Protein AF-0000000080573625 (afdb_homodimer)

Sequence (832 aa):
MNSSRGKLPLPIITIVICSFAFLALLYTDTSRSFFRLKSCPRRNAAKKSKDKTAEGNLKSFEMDDRFEFDPEECTVNSGKWVYNKTFKPLYTDRSCPYLDRQVSCVKNGRQDSDYRRWEWQPDDCTLPRFNPELALKKLQGKRLLFVGDSLQRGQWQSFVCLVEWIIPEDKKSMKRGRSHSVFRAKEYDATIEFHWAPFLIESNTDLKIIGDPKKRIMKVDSIENHAKHWKGVDFIVFNTYVWWMSGLRLKTLWGSFANGEEGYEELDTPIAYKIGLKTWANWVDSNINPNKTRVFFTTMSPTHTRSEDWNNTKGIKCFNETKPVMKKRHWGSGSDKRIMSVVASIVGKMKVPVTVLNITQLSEYRIDAHTSVYTETGGKVLTDEEKADPLHHADCIHWCLPGVPDTWNQIFLAYLMNSSRGKLPLPIITIVICSFAFLALLYTDTSRSFFRLKSCPRRNAAKKSKDKTAEGNLKSFEMDDRFEFDPEECTVNSGKWVYNKTFKPLYTDRSCPYLDRQVSCVKNGRQDSDYRRWEWQPDDCTLPRFNPELALKKLQGKRLLFVGDSLQRGQWQSFVCLVEWIIPEDKKSMKRGRSHSVFRAKEYDATIEFHWAPFLIESNTDLKIIGDPKKRIMKVDSIENHAKHWKGVDFIVFNTYVWWMSGLRLKTLWGSFANGEEGYEELDTPIAYKIGLKTWANWVDSNINPNKTRVFFTTMSPTHTRSEDWNNTKGIKCFNETKPVMKKRHWGSGSDKRIMSVVASIVGKMKVPVTVLNITQLSEYRIDAHTSVYTETGGKVLTDEEKADPLHHADCIHWCLPGVPDTWNQIFLAYL

Organism: Ricinus communis (NCBI:txid3988)

Secondary structure (DSSP, 8-state):
-----------------------------------------------------------------PEEP-TTT--TTSEEEEE-TT---S--TTT-TT--GGG-TTTTT----GGGSEEEEESSEEPPPP-HHHHHHHTTT-EEEEEESHHHHHHHHHHHHHHHTTS-GGGEEEE--SSEEEEEEGGGTEEEEEEE-TTSSEETTSSS--S-GGG-EEETT--HHHHTTTTT-SEEEE---GGGGG-SEEEEE-S--TTGGGG-EEEEHHHHHHHHHHHHHHHHHHH--TTT-EEEEE-PPPP---GGGGT-TT--TTTT--S---STT---TTS-HHHHHHHHHHHHT-SS-EEEE--HHHHHT-GGGEEETSSEETTEEPPHHHHT-HHHH-EEEEE-SSSHHHHHHHHHHHH-/-----------------------------------------------------------------PEEP-TTT--TTSEEEEE-TT---S--TTT-TT--GGG-TTTTT----GGGSEEEEESSEEPPPP-HHHHHHHTTT-EEEEEESHHHHHHHHHHHHHHHTTS-GGGEEEE--SSEEEEEEGGGTEEEEEEE-TTSSEETTSSS--S-GGG-EEETT--HHHHTTTTT-SEEEE---GGGGG-SEEEEE-S--TTGGGG-EEEEHHHHHHHHHHHHHHHHHHH--TTT-EEEEE-PPPP---GGGGT-TT--TTTT--S---STT---TTS-HHHHHHHHHHHHT-SS-EEEE--HHHHHT-TTSEEETSSEETTEEPPHHHHT-HHHH-EEEEE-SSSHHHHHHHHHHHH-

Foldseek 3Di:
DDDDDPDDDDDDDDDPDDDDDDPPDDDDDDDDDPVPPVPDPPPPPPPPPPPVDDPPPPPPPVPPQAAADDLVPFDLQFWFKDFAPPDDALDALVRQPQDDQFQRQVVLPDDDDRQLRIDTDHPHHGQDADDLVLVLQVQQLFEEEEEAAVQSVVLLSQNCRNHVVVADPVQWDWDDDQAKIWIARRVRRGIRMYGYDHLLFDKPCRRPHDPQQQPIEGAQQGRCVRCVVVPPGAEYEYEYDPSLVNDQWHWYHYDDDPVPSVPTDIDGSLVSSLSNVLSVLVCCLVHPDLVRHAAEYEYDQFFQQQVVQLPPNVDGGLPPPAFFRRDGPRDGPRHDVSNVVSCCVNQVPHPRHYHYLYLHRVNNRSSNFASFQSGDDPSHRDDPVLSVVSNPRTGRRHGHPVHSSNVSVSSVSSND/DDDDDDDDDDDDDPDDPDDDPPDDPDDPDPDDDDPPPVPDPPPPPPPPPPPVDDPPPPPPPVPPQAAADDLVPFDLQFWFKDFAPPDDALDALVRQPQDDQFQRQVVLPDDDDRQLRIDTDHPHHGQDADDLVLVLQVQQLFEEEEEAAVQSVVLLSQNCRNHVVVADPVQWDWDDDQAKIWIARRVRRGIRMYGYDHLLFDKPCRRPHDPQQQPIEGAQQGRCVRCVVVPPGAEYEYEYDPSLVNDQWHWYHYDDDPVPSVPTDIDGSLVSSLSNVLSVLVCCLVHPDLVRHAAEYEYDQFFQQQPVQLPPNVDGGLPPPAFFRRDGPRDGPRHDVSNVVSCCVNQVPHPRHYHYLYLHRVNNRSSNFASFQSGDDPSHRDDPVLSVVSNPRTGRRHGHPVHSSNVSVSSVSSND

InterPro domains:
  IPR025846 Trichome birefringence-like, N-terminal domain [PF14416] (72-125)
  IPR026057 Trichome birefringence-like, C-terminal domain [PF13839] (127-414)
  IPR029962 Trichome birefringence-like family [PTHR32285] (28-413)

Radius of gyration: 37.41 Å; Cα contacts (8 Å, |Δi|>4): 1451; chains: 2; bounding box: 84×128×106 Å

Nearest PDB structures (foldseek):
  6cci-assembly1_A  TM=9.560E-01  e=4.921E-48  Arabidopsis thaliana
  5oee-assembly6_F  TM=4.530E-01  e=1.356E+00  Deep-sea thermophilic phage D6E
  7qpk-assembly1_A  TM=7.304E-01  e=7.907E+00  Nakaseomyces glabratus
  7sqc-assembly1_Z3  TM=2.386E-01  e=2.344E+00  Chlamydomonas reinhardtii
  7n6g-assembly1_6L  TM=2.211E-01  e=4.051E+00  Chlamydomonas reinhardtii

pLDDT: mean 85.21, std 26.35, range [16.73, 98.94]

Solvent-accessible surface area (backbone atoms only — not comparable to full-atom values): 48192 Å² total; per-residue (Å²): 135,79,89,83,80,81,74,80,86,80,85,89,84,78,89,79,83,83,87,94,88,74,81,82,71,70,96,70,92,69,92,84,74,74,82,68,68,82,68,72,76,77,69,76,74,68,74,73,72,72,77,75,69,82,81,65,86,66,75,72,70,75,68,76,81,44,40,75,67,34,78,90,72,44,52,72,62,44,62,46,77,44,82,35,90,82,54,69,68,90,51,40,55,79,74,36,86,75,64,56,64,50,27,19,18,59,79,54,64,46,78,83,63,64,56,53,20,59,41,80,41,31,70,55,21,44,75,64,76,75,46,45,66,58,52,50,59,73,31,47,70,30,36,38,36,32,34,7,38,70,67,41,46,46,37,42,40,38,51,48,42,58,38,48,82,82,47,57,75,92,40,45,52,76,47,84,47,95,48,47,28,42,34,36,39,56,90,41,53,21,37,50,27,40,35,66,30,41,65,55,32,42,41,77,37,71,86,59,74,61,86,54,58,88,75,43,38,36,26,39,58,41,38,60,88,55,48,70,74,61,65,94,40,36,32,38,38,35,35,64,46,73,75,63,68,70,42,72,54,39,40,31,33,67,68,91,50,79,52,55,81,76,54,44,47,75,34,48,29,61,58,48,48,42,49,21,52,45,44,52,48,37,46,45,52,45,70,57,52,68,92,63,27,48,41,33,38,41,50,52,73,39,36,39,68,53,22,57,60,76,72,34,76,85,50,51,32,32,51,92,39,69,55,56,57,78,62,79,87,55,79,45,86,43,51,58,64,68,50,53,50,42,50,51,56,53,62,72,68,47,80,50,72,65,50,71,44,58,44,31,51,72,48,50,26,40,46,25,34,38,20,20,56,15,25,45,59,96,85,36,67,58,49,74,70,48,47,73,38,42,86,82,51,41,36,32,65,50,52,19,42,66,33,68,45,47,54,52,46,24,53,48,59,70,66,102,142,85,92,81,87,84,76,83,84,81,90,80,93,78,83,90,90,80,86,78,91,76,70,92,70,73,78,81,82,73,89,70,93,66,85,73,66,80,69,71,75,78,71,76,75,69,78,71,70,72,78,77,70,83,84,64,86,68,77,73,70,74,70,77,81,44,41,75,67,37,80,89,72,44,52,72,62,45,62,46,77,43,82,35,89,82,54,71,68,90,50,42,55,79,74,35,87,76,64,56,64,50,28,19,18,59,78,54,63,46,79,80,62,63,57,54,21,59,42,79,42,30,71,56,22,45,74,65,76,76,49,44,67,59,51,47,60,73,31,47,70,30,35,36,36,31,34,7,39,72,66,42,48,46,34,42,40,38,50,50,42,57,38,48,82,82,48,57,76,91,41,45,52,76,48,83,48,96,46,48,29,43,33,36,39,54,88,41,52,21,36,51,27,39,36,66,29,42,68,55,32,40,44,76,38,71,87,57,74,60,87,54,60,88,75,44,39,37,28,38,57,40,38,61,89,55,50,68,75,61,64,93,40,35,33,39,39,36,37,65,46,72,75,62,68,70,43,72,53,38,40,32,31,67,68,91,52,78,51,55,82,74,54,46,46,76,35,48,29,62,58,49,50,44,50,22,51,45,43,52,50,37,47,46,53,45,71,54,51,68,93,62,29,47,41,33,38,41,48,54,74,38,36,37,68,54,22,57,61,78,74,34,76,84,49,51,32,31,52,91,38,69,56,57,57,77,62,79,88,55,77,44,87,44,51,58,64,67,51,52,49,42,50,52,56,51,62,70,67,47,80,49,73,64,49,71,44,58,45,32,51,72,50,49,27,41,48,25,35,37,20,20,55,16,25,45,59,96,87,35,68,57,49,75,70,47,46,74,38,42,85,84,51,40,36,33,65,49,50,19,42,66,31,67,46,48,54,52,46,25,53,50,56,69,66,102

Structure (mmCIF, N/CA/C/O backbone):
data_AF-0000000080573625-model_v1
#
loop_
_entity.id
_entity.type
_entity.pdbx_description
1 polymer 'Uncharacterized protein'
#
loop_
_atom_site.group_PDB
_atom_site.id
_atom_site.type_symbol
_atom_site.label_atom_id
_atom_site.label_alt_id
_atom_site.label_comp_id
_atom_site.label_asym_id
_atom_site.label_entity_id
_atom_site.label_seq_id
_atom_site.pdbx_PDB_ins_code
_atom_site.Cartn_x
_atom_site.Cartn_y
_atom_site.Cartn_z
_atom_site.occupancy
_atom_site.B_iso_or_equiv
_atom_site.auth_seq_id
_atom_site.auth_comp_id
_atom_site.auth_asym_id
_atom_site.auth_atom_id
_atom_site.pdbx_PDB_model_num
ATOM 1 N N . MET A 1 1 ? 34.469 77 -1.622 1 19.66 1 MET A N 1
ATOM 2 C CA . MET A 1 1 ? 33.188 76.938 -2.295 1 19.66 1 MET A CA 1
ATOM 3 C C . MET A 1 1 ? 33.188 75.875 -3.418 1 19.66 1 MET A C 1
ATOM 5 O O . MET A 1 1 ? 32.156 75.5 -3.898 1 19.66 1 MET A O 1
ATOM 9 N N . ASN A 1 2 ? 34.219 75.562 -4.164 1 17.03 2 ASN A N 1
ATOM 10 C CA . ASN A 1 2 ? 33.938 75.375 -5.586 1 17.03 2 ASN A CA 1
ATOM 11 C C . ASN A 1 2 ? 33.406 74 -5.895 1 17.03 2 ASN A C 1
ATOM 13 O O . ASN A 1 2 ? 32.375 73.812 -6.562 1 17.03 2 ASN A O 1
ATOM 17 N N . SER A 1 3 ? 34.219 72.812 -6.277 1 19.44 3 SER A N 1
ATOM 18 C CA . SER A 1 3 ? 34.094 72.25 -7.633 1 19.44 3 SER A CA 1
ATOM 19 C C . SER A 1 3 ? 32.938 71.25 -7.738 1 19.44 3 SER A C 1
ATOM 21 O O . SER A 1 3 ? 32.406 70.812 -6.723 1 19.44 3 SER A O 1
ATOM 23 N N . SER A 1 4 ? 33.219 70 -8.453 1 20.41 4 SER A N 1
ATOM 24 C CA . SER A 1 4 ? 32.719 69.438 -9.727 1 20.41 4 SER A CA 1
ATOM 25 C C . SER A 1 4 ? 31.578 68.438 -9.523 1 20.41 4 SER A C 1
ATOM 27 O O . SER A 1 4 ? 31.734 67.5 -8.766 1 20.41 4 SER A O 1
ATOM 29 N N . ARG A 1 5 ? 30.391 68.688 -9.969 1 22.94 5 ARG A N 1
ATOM 30 C CA . ARG A 1 5 ? 28.953 68.438 -9.898 1 22.94 5 ARG A CA 1
ATOM 31 C C . ARG A 1 5 ? 28.594 67.125 -10.57 1 22.94 5 ARG A C 1
ATOM 33 O O . ARG A 1 5 ? 28.641 67 -11.797 1 22.94 5 ARG A O 1
ATOM 40 N N . GLY A 1 6 ? 29.109 66.062 -9.969 1 22.03 6 GLY A N 1
ATOM 41 C CA . GLY A 1 6 ? 29.094 64.688 -10.508 1 22.03 6 GLY A CA 1
ATOM 42 C C . GLY A 1 6 ? 27.719 64.25 -10.961 1 22.03 6 GLY A C 1
ATOM 43 O O . GLY A 1 6 ? 26.844 64 -10.133 1 22.03 6 GLY A O 1
ATOM 44 N N . LYS A 1 7 ? 27.453 64.625 -12.078 1 20.56 7 LYS A N 1
ATOM 45 C CA . LYS A 1 7 ? 26.125 64.688 -12.672 1 20.56 7 LYS A CA 1
ATOM 46 C C . LYS A 1 7 ? 25.5 63.281 -12.711 1 20.56 7 LYS A C 1
ATOM 48 O O . LYS A 1 7 ? 26.219 62.281 -12.68 1 20.56 7 LYS A O 1
ATOM 53 N N . LEU A 1 8 ? 24.219 63.219 -13.062 1 20.58 8 LEU A N 1
ATOM 54 C CA . LEU A 1 8 ? 22.891 62.656 -12.828 1 20.58 8 LEU A CA 1
ATOM 55 C C . LEU A 1 8 ? 22.625 61.469 -13.773 1 20.58 8 LEU A C 1
ATOM 57 O O . LEU A 1 8 ? 21.734 60.656 -13.516 1 20.58 8 LEU A O 1
ATOM 61 N N . PRO A 1 9 ? 23.531 61.219 -14.938 1 19.8 9 PRO A N 1
ATOM 62 C CA . PRO A 1 9 ? 22.578 61.094 -16.047 1 19.8 9 PRO A CA 1
ATOM 63 C C . PRO A 1 9 ? 21.781 59.812 -16.016 1 19.8 9 PRO A C 1
ATOM 65 O O . PRO A 1 9 ? 22.203 58.812 -15.406 1 19.8 9 PRO A O 1
ATOM 68 N N . LEU A 1 10 ? 20.672 59.812 -16.75 1 19.69 10 LEU A N 1
ATOM 69 C CA . LEU A 1 10 ? 19.297 59.344 -16.875 1 19.69 10 LEU A CA 1
ATOM 70 C C . LEU A 1 10 ? 19.266 57.906 -17.406 1 19.69 10 LEU A C 1
ATOM 72 O O . LEU A 1 10 ? 18.578 57.031 -16.859 1 19.69 10 LEU A O 1
ATOM 76 N N . PRO A 1 11 ? 19.531 57.688 -18.797 1 18.3 11 PRO A N 1
ATOM 77 C CA . PRO A 1 11 ? 18.344 57.344 -19.578 1 18.3 11 PRO A CA 1
ATOM 78 C C . PRO A 1 11 ? 18.078 55.844 -19.609 1 18.3 11 PRO A C 1
ATOM 80 O O . PRO A 1 11 ? 16.969 55.406 -19.297 1 18.3 11 PRO A O 1
ATOM 83 N N . ILE A 1 12 ? 18.422 55.219 -20.812 1 19.48 12 ILE A N 1
ATOM 84 C CA . ILE A 1 12 ? 17.547 54.781 -21.891 1 19.48 12 ILE A CA 1
ATOM 85 C C . ILE A 1 12 ? 17.266 53.281 -21.766 1 19.48 12 ILE A C 1
ATOM 87 O O . ILE A 1 12 ? 18.016 52.562 -21.109 1 19.48 12 ILE A O 1
ATOM 91 N N . ILE A 1 13 ? 16.891 52.625 -22.859 1 19.86 13 ILE A N 1
ATOM 92 C CA . ILE A 1 13 ? 15.75 52.031 -23.547 1 19.86 13 ILE A CA 1
ATOM 93 C C . ILE A 1 13 ? 15.875 50.5 -23.5 1 19.86 13 ILE A C 1
ATOM 95 O O . ILE A 1 13 ? 14.953 49.812 -23.062 1 19.86 13 ILE A O 1
ATOM 99 N N . THR A 1 14 ? 16.172 49.875 -24.672 1 18.48 14 THR A N 1
ATOM 100 C CA . THR A 1 14 ? 15.32 49.125 -25.609 1 18.48 14 THR A CA 1
ATOM 101 C C . THR A 1 14 ? 15.531 47.625 -25.453 1 18.48 14 THR A C 1
ATOM 103 O O . THR A 1 14 ? 14.562 46.875 -25.359 1 18.48 14 THR A O 1
ATOM 106 N N . ILE A 1 15 ? 16.578 46.969 -26.094 1 18.5 15 ILE A N 1
ATOM 107 C CA . ILE A 1 15 ? 16.328 46.062 -27.203 1 18.5 15 ILE A CA 1
ATOM 108 C C . ILE A 1 15 ? 16.234 44.625 -26.688 1 18.5 15 ILE A C 1
ATOM 110 O O . ILE A 1 15 ? 17.188 44.125 -26.094 1 18.5 15 ILE A O 1
ATOM 114 N N . VAL A 1 16 ? 15.047 43.969 -26.578 1 20.58 16 VAL A N 1
ATOM 115 C CA . VAL A 1 16 ? 14.406 42.719 -26.141 1 20.58 16 VAL A CA 1
ATOM 116 C C . VAL A 1 16 ? 14.961 41.562 -26.953 1 20.58 16 VAL A C 1
ATOM 118 O O . VAL A 1 16 ? 14.539 40.406 -26.766 1 20.58 16 VAL A O 1
ATOM 121 N N . ILE A 1 17 ? 15.805 41.625 -28.031 1 18.84 17 ILE A N 1
ATOM 122 C CA . ILE A 1 17 ? 15.508 40.75 -29.156 1 18.84 17 ILE A CA 1
ATOM 123 C C . ILE A 1 17 ? 15.633 39.312 -28.734 1 18.84 17 ILE A C 1
ATOM 125 O O . ILE A 1 17 ? 16.344 39 -27.766 1 18.84 17 ILE A O 1
ATOM 129 N N . CYS A 1 18 ? 15.945 38.312 -29.781 1 17.69 18 CYS A N 1
ATOM 130 C CA . CYS A 1 18 ? 15.484 37.219 -30.641 1 17.69 18 CYS A CA 1
ATOM 131 C C . CYS A 1 18 ? 16.094 35.906 -30.219 1 17.69 18 CYS A C 1
ATOM 133 O O . CYS A 1 18 ? 15.453 34.844 -30.328 1 17.69 18 CYS A O 1
ATOM 135 N N . SER A 1 19 ? 17.453 35.656 -30.25 1 17.38 19 SER A N 1
ATOM 136 C CA . SER A 1 19 ? 18 34.656 -31.141 1 17.38 19 SER A CA 1
ATOM 137 C C . SER A 1 19 ? 17.797 33.25 -30.594 1 17.38 19 SER A C 1
ATOM 139 O O . SER A 1 19 ? 17.625 33.062 -29.391 1 17.38 19 SER A O 1
ATOM 141 N N . PHE A 1 20 ? 18.094 32.062 -31.5 1 19.52 20 PHE A N 1
ATOM 142 C CA . PHE A 1 20 ? 17.844 30.781 -32.125 1 19.52 20 PHE A CA 1
ATOM 143 C C . PHE A 1 20 ? 18.344 29.641 -31.266 1 19.52 20 PHE A C 1
ATOM 145 O O . PHE A 1 20 ? 19.172 29.844 -30.391 1 19.52 20 PHE A O 1
ATOM 152 N N . ALA A 1 21 ? 18.281 28.266 -31.797 1 19.38 21 ALA A N 1
ATOM 153 C CA . ALA A 1 21 ? 17.875 26.859 -31.766 1 19.38 21 ALA A CA 1
ATOM 154 C C . ALA A 1 21 ? 18.953 26 -31.125 1 19.38 21 ALA A C 1
ATOM 156 O O . ALA A 1 21 ? 18.672 25.219 -30.219 1 19.38 21 ALA A O 1
ATOM 157 N N . PHE A 1 22 ? 19.953 25.422 -31.922 1 18.86 22 PHE A N 1
ATOM 158 C CA . PHE A 1 22 ? 20.219 24.047 -32.375 1 18.86 22 PHE A CA 1
ATOM 159 C C . PHE A 1 22 ? 21.234 23.375 -31.469 1 18.86 22 PHE A C 1
ATOM 161 O O . PHE A 1 22 ? 21.312 22.141 -31.438 1 18.86 22 PHE A O 1
ATOM 168 N N . LEU A 1 23 ? 22.172 24.016 -30.812 1 16.83 23 LEU A N 1
ATOM 169 C CA . LEU A 1 23 ? 23.469 23.359 -30.828 1 16.83 23 LEU A CA 1
ATOM 170 C C . LEU A 1 23 ? 23.531 22.25 -29.781 1 16.83 23 LEU A C 1
ATOM 172 O O . LEU A 1 23 ? 24.062 22.453 -28.672 1 16.83 23 LEU A O 1
ATOM 176 N N . ALA A 1 24 ? 22.391 21.531 -29.641 1 18.81 24 ALA A N 1
ATOM 177 C CA . ALA A 1 24 ? 22.609 20.531 -28.609 1 18.81 24 ALA A CA 1
ATOM 178 C C . ALA A 1 24 ? 23.797 19.625 -28.984 1 18.81 24 ALA A C 1
ATOM 180 O O . ALA A 1 24 ? 23.641 18.688 -29.781 1 18.81 24 AL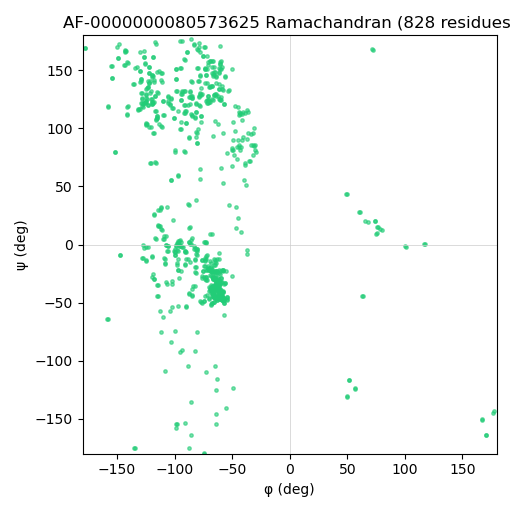A A O 1
ATOM 181 N N . LEU A 1 25 ? 24.906 20.078 -29.281 1 17.38 25 LEU A N 1
ATOM 182 C CA . LEU A 1 25 ? 26.094 19.391 -29.75 1 17.38 25 LEU A CA 1
ATOM 183 C C . LEU A 1 25 ? 26.422 18.188 -28.875 1 17.38 25 LEU A C 1
ATOM 185 O O . LEU A 1 25 ? 26.609 17.078 -29.359 1 17.38 25 LEU A O 1
ATOM 189 N N . LEU A 1 26 ? 27.625 18.109 -28.297 1 16.73 26 LEU A N 1
ATOM 190 C CA . LEU A 1 26 ? 28.828 17.297 -28.5 1 16.73 26 LEU A CA 1
ATOM 191 C C . LEU A 1 26 ? 28.922 16.203 -27.453 1 16.73 26 LEU A C 1
ATOM 193 O O . LEU A 1 26 ? 29.328 15.07 -27.766 1 16.73 26 LEU A O 1
ATOM 197 N N . TYR A 1 27 ? 28.875 16.406 -26.188 1 18.89 27 TYR A N 1
ATOM 198 C CA . TYR A 1 27 ? 30.031 15.82 -25.531 1 18.89 27 TYR A CA 1
ATOM 199 C C . TYR A 1 27 ? 29.875 14.305 -25.406 1 18.89 27 TYR A C 1
ATOM 201 O O . TYR A 1 27 ? 28.797 13.82 -25.047 1 18.89 27 TYR A O 1
ATOM 209 N N . THR A 1 28 ? 30.938 13.32 -25.719 1 19.33 28 THR A N 1
ATOM 210 C CA . THR A 1 28 ? 31.609 12.125 -26.219 1 19.33 28 THR A CA 1
ATOM 211 C C . THR A 1 28 ? 31.719 11.062 -25.141 1 19.33 28 THR A C 1
ATOM 213 O O . THR A 1 28 ? 32.094 9.914 -25.406 1 19.33 28 THR A O 1
ATOM 216 N N . ASP A 1 29 ? 31.688 11.188 -23.828 1 19.58 29 ASP A N 1
ATOM 217 C CA . ASP A 1 29 ? 32.688 10.32 -23.219 1 19.58 29 ASP A CA 1
ATOM 218 C C . ASP A 1 29 ? 32.312 8.852 -23.344 1 19.58 29 ASP A C 1
ATOM 220 O O . ASP A 1 29 ? 31.141 8.492 -23.156 1 19.58 29 ASP A O 1
ATOM 224 N N . THR A 1 30 ? 33.188 7.762 -23.719 1 20.67 30 THR A N 1
ATOM 225 C CA . THR A 1 30 ? 33.5 6.434 -24.219 1 20.67 30 THR A CA 1
ATOM 226 C C . THR A 1 30 ? 33.312 5.371 -23.141 1 20.67 30 THR A C 1
ATOM 228 O O . THR A 1 30 ? 33.531 4.188 -23.375 1 20.67 30 THR A O 1
ATOM 231 N N . SER A 1 31 ? 33.031 5.477 -21.938 1 19.81 31 SER A N 1
ATOM 232 C CA . SER A 1 31 ? 33.594 4.371 -21.188 1 19.81 31 SER A CA 1
ATOM 233 C C . SER A 1 31 ? 33.062 3.027 -21.672 1 19.81 31 SER A C 1
ATOM 235 O O . SER A 1 31 ? 31.859 2.861 -21.828 1 19.81 31 SER A O 1
ATOM 237 N N . ARG A 1 32 ? 33.875 1.921 -22.062 1 19.77 32 ARG A N 1
ATOM 238 C CA . ARG A 1 32 ? 34.188 0.689 -22.781 1 19.77 32 ARG A CA 1
ATOM 239 C C . ARG A 1 32 ? 33.438 -0.496 -22.203 1 19.77 32 ARG A C 1
ATOM 241 O O . ARG A 1 32 ? 32.562 -1.087 -22.859 1 19.77 32 ARG A O 1
ATOM 248 N N . SER A 1 33 ? 34.156 -1.546 -21.453 1 20.23 33 SER A N 1
ATOM 249 C CA . SER A 1 33 ? 34.5 -2.887 -21.922 1 20.23 33 SER A CA 1
ATOM 250 C C . SER A 1 33 ? 33.469 -3.91 -21.438 1 20.23 33 SER A C 1
ATOM 252 O O . SER A 1 33 ? 33.156 -4.871 -22.141 1 20.23 33 SER A O 1
ATOM 254 N N . PHE A 1 34 ? 33.031 -4.141 -20.172 1 21.36 34 PHE A N 1
ATOM 255 C CA . PHE A 1 34 ? 33.375 -5.441 -19.609 1 21.36 34 PHE A CA 1
ATOM 256 C C . PHE A 1 34 ? 32.344 -6.484 -19.984 1 21.36 34 PHE A C 1
ATOM 258 O O . PHE A 1 34 ? 32.406 -7.629 -19.531 1 21.36 34 PHE A O 1
ATOM 265 N N . PHE A 1 35 ? 31.141 -6.207 -20.469 1 19.72 35 PHE A N 1
ATOM 266 C CA . PHE A 1 35 ? 30.438 -7.488 -20.531 1 19.72 35 PHE A CA 1
ATOM 267 C C . PHE A 1 35 ? 31.188 -8.461 -21.438 1 19.72 35 PHE A C 1
ATOM 269 O O . PHE A 1 35 ? 31.125 -8.352 -22.672 1 19.72 35 PHE A O 1
ATOM 276 N N . ARG A 1 36 ? 32.312 -8.859 -21.109 1 23.41 36 ARG A N 1
ATOM 277 C CA . ARG A 1 36 ? 33.062 -9.75 -21.969 1 23.41 36 ARG A CA 1
ATOM 278 C C . ARG A 1 36 ? 32.25 -10.992 -22.312 1 23.41 36 ARG A C 1
ATOM 280 O O . ARG A 1 36 ? 31.922 -11.781 -21.438 1 23.41 36 ARG A O 1
ATOM 287 N N . LEU A 1 37 ? 31.328 -10.883 -23.25 1 22.08 37 LEU A N 1
ATOM 288 C CA . LEU A 1 37 ? 30.844 -12.102 -23.891 1 22.08 37 LEU A CA 1
ATOM 289 C C . LEU A 1 37 ? 32 -13.031 -24.25 1 22.08 37 LEU A C 1
ATOM 291 O O . LEU A 1 37 ? 32.938 -12.625 -24.953 1 22.08 37 LEU A O 1
ATOM 295 N N . LYS A 1 38 ? 32.375 -13.953 -23.281 1 26.81 38 LYS A N 1
ATOM 296 C CA . LYS A 1 38 ? 33.344 -14.961 -23.703 1 26.81 38 LYS A CA 1
ATOM 297 C C . LYS A 1 38 ? 33.031 -15.469 -25.109 1 26.81 38 LYS A C 1
ATOM 299 O O . LYS A 1 38 ? 31.938 -15.938 -25.375 1 26.81 38 LYS A O 1
ATOM 304 N N . SER A 1 39 ? 33.625 -14.773 -26.156 1 27.5 39 SER A N 1
ATOM 305 C CA . SER A 1 39 ? 33.562 -15.125 -27.562 1 27.5 39 SER A CA 1
ATOM 306 C C . SER A 1 39 ? 33.906 -16.594 -27.781 1 27.5 39 SER A C 1
ATOM 308 O O . SER A 1 39 ? 34.844 -17.109 -27.203 1 27.5 39 SER A O 1
ATOM 310 N N . CYS A 1 40 ? 32.969 -17.422 -28.047 1 27.12 40 CYS A N 1
ATOM 311 C CA . CYS A 1 40 ? 33.281 -18.781 -28.453 1 27.12 40 CYS A CA 1
ATOM 312 C C . CYS A 1 40 ? 34.406 -18.828 -29.469 1 27.12 40 CYS A C 1
ATOM 314 O O . CYS A 1 40 ? 34.5 -17.969 -30.359 1 27.12 40 CYS A O 1
ATOM 316 N N . PRO A 1 41 ? 35.625 -19.375 -29.047 1 28.05 41 PRO A N 1
ATOM 317 C CA . PRO A 1 41 ? 36.719 -19.406 -30.016 1 28.05 41 PRO A CA 1
ATOM 318 C C . PRO A 1 41 ? 36.25 -19.75 -31.438 1 28.05 41 PRO A C 1
ATOM 320 O O . PRO A 1 41 ? 35.344 -20.531 -31.594 1 28.05 41 PRO A O 1
ATOM 323 N N . ARG A 1 42 ? 36.406 -18.719 -32.281 1 26.98 42 ARG A N 1
ATOM 324 C CA . ARG A 1 42 ? 36.156 -18.922 -33.719 1 26.98 42 ARG A CA 1
ATOM 325 C C . ARG A 1 42 ? 36.781 -20.219 -34.188 1 26.98 42 ARG A C 1
ATOM 327 O O . ARG A 1 42 ? 38.031 -20.391 -34.125 1 26.98 42 ARG A O 1
ATOM 334 N N . ARG A 1 43 ? 36.125 -21.328 -34.031 1 27.95 43 ARG A N 1
ATOM 335 C CA . ARG A 1 43 ? 36.656 -22.5 -34.719 1 27.95 43 ARG A CA 1
ATOM 336 C C . ARG A 1 43 ? 37.125 -22.141 -36.125 1 27.95 43 ARG A C 1
ATOM 338 O O . ARG A 1 43 ? 36.531 -21.281 -36.781 1 27.95 43 ARG A O 1
ATOM 345 N N . ASN A 1 44 ? 38.469 -22.219 -36.344 1 24.59 44 ASN A N 1
ATOM 346 C CA . ASN A 1 44 ? 39.094 -22.062 -37.656 1 24.59 44 ASN A CA 1
ATOM 347 C C . ASN A 1 44 ? 38.188 -22.578 -38.781 1 24.59 44 ASN A C 1
ATOM 349 O O . ASN A 1 44 ? 37.75 -23.719 -38.75 1 24.59 44 ASN A O 1
ATOM 353 N N . ALA A 1 45 ? 37.469 -21.594 -39.344 1 24.94 45 ALA A N 1
ATOM 354 C CA . ALA A 1 45 ? 36.781 -21.938 -40.594 1 24.94 45 ALA A CA 1
ATOM 355 C C . ALA A 1 45 ? 37.719 -22.688 -41.531 1 24.94 45 ALA A C 1
ATOM 357 O O . ALA A 1 45 ? 38.719 -22.141 -42 1 24.94 45 ALA A O 1
ATOM 358 N N . ALA A 1 46 ? 38.031 -23.969 -41.25 1 25.16 46 ALA A N 1
ATOM 359 C CA . ALA A 1 46 ? 38.688 -24.609 -42.406 1 25.16 46 ALA A CA 1
ATOM 360 C C . ALA A 1 46 ? 38.094 -24.109 -43.719 1 25.16 46 ALA A C 1
ATOM 362 O O . ALA A 1 46 ? 36.875 -23.922 -43.812 1 25.16 46 ALA A O 1
ATOM 363 N N . LYS A 1 47 ? 38.906 -23.422 -44.438 1 25.36 47 LYS A N 1
ATOM 364 C CA . LYS A 1 47 ? 38.688 -23.031 -45.812 1 25.36 47 LYS A CA 1
ATOM 365 C C . LYS A 1 47 ? 37.844 -24.062 -46.562 1 25.36 47 LYS A C 1
ATOM 367 O O . LYS A 1 47 ? 38.219 -25.234 -46.656 1 25.36 47 LYS A O 1
ATOM 372 N N . LYS A 1 48 ? 36.531 -23.891 -46.406 1 25.84 48 LYS A N 1
ATOM 373 C CA . LYS A 1 48 ? 35.719 -24.641 -47.344 1 25.84 48 LYS A CA 1
ATOM 374 C C . LYS A 1 48 ? 36.312 -24.547 -48.75 1 25.84 48 LYS A C 1
ATOM 376 O O . LYS A 1 48 ? 36.5 -23.438 -49.281 1 25.84 48 LYS A O 1
ATOM 381 N N . SER A 1 49 ? 37.312 -25.391 -48.969 1 24.27 49 SER A N 1
ATOM 382 C CA . SER A 1 49 ? 37.594 -25.5 -50.406 1 24.27 49 SER A CA 1
ATOM 383 C C . SER A 1 49 ? 36.281 -25.609 -51.219 1 24.27 49 SER A C 1
ATOM 385 O O . SER A 1 49 ? 35.344 -26.281 -50.781 1 24.27 49 SER A O 1
ATOM 387 N N . LYS A 1 50 ? 36.031 -24.531 -52.031 1 26.39 50 LYS A N 1
ATOM 388 C CA . LYS A 1 50 ? 35 -24.281 -53.062 1 26.39 50 LYS A CA 1
ATOM 389 C C . LYS A 1 50 ? 34.781 -25.516 -53.938 1 26.39 50 LYS A C 1
ATOM 391 O O . LYS A 1 50 ? 34.219 -25.422 -55.031 1 26.39 50 LYS A O 1
ATOM 396 N N . ASP A 1 51 ? 35.344 -26.672 -53.531 1 24.67 51 ASP A N 1
ATOM 397 C CA . ASP A 1 51 ? 35.062 -27.469 -54.719 1 24.67 51 ASP A CA 1
ATOM 398 C C . ASP A 1 51 ? 33.562 -27.609 -54.938 1 24.67 51 ASP A C 1
ATOM 400 O O . ASP A 1 51 ? 32.812 -27.938 -54 1 24.67 51 ASP A O 1
ATOM 404 N N . LYS A 1 52 ? 32.969 -26.828 -55.938 1 28.17 52 LYS A N 1
ATOM 405 C CA . LYS A 1 52 ? 31.688 -26.672 -56.594 1 28.17 52 LYS A CA 1
ATOM 406 C C . LYS A 1 52 ? 31 -28.016 -56.781 1 28.17 52 LYS A C 1
ATOM 408 O O . LYS A 1 52 ? 29.984 -28.109 -57.469 1 28.17 52 LYS A O 1
ATOM 413 N N . THR A 1 53 ? 31.672 -29.172 -56.5 1 23.34 53 THR A N 1
ATOM 414 C CA . THR A 1 53 ? 31 -30.125 -57.375 1 23.34 53 THR A CA 1
ATOM 415 C C . THR A 1 53 ? 29.531 -30.266 -56.969 1 23.34 53 THR A C 1
ATOM 417 O O . THR A 1 53 ? 28.641 -30.156 -57.812 1 23.34 53 THR A O 1
ATOM 420 N N . ALA A 1 54 ? 29.062 -31.453 -56.5 1 30.53 54 ALA A N 1
ATOM 421 C CA . ALA A 1 54 ? 27.797 -32.156 -56.719 1 30.53 54 ALA A CA 1
ATOM 422 C C . ALA A 1 54 ? 26.703 -31.578 -55.844 1 30.53 54 ALA A C 1
ATOM 424 O O . ALA A 1 54 ? 26.859 -31.516 -54.625 1 30.53 54 ALA A O 1
ATOM 425 N N . GLU A 1 55 ? 25.828 -30.703 -56.375 1 33.09 55 GLU A N 1
ATOM 426 C CA . GLU A 1 55 ? 24.578 -30.094 -55.938 1 33.09 55 GLU A CA 1
ATOM 427 C C . GLU A 1 55 ? 23.625 -31.125 -55.312 1 33.09 55 GLU A C 1
ATOM 429 O O . GLU A 1 55 ? 22.781 -31.672 -56.031 1 33.09 55 GLU A O 1
ATOM 434 N N . GLY A 1 56 ? 24.094 -32.312 -54.781 1 26.39 56 GLY A N 1
ATOM 435 C CA . GLY A 1 56 ? 23 -33.156 -54.312 1 26.39 56 GLY A CA 1
ATOM 436 C C . GLY A 1 56 ? 22.078 -32.438 -53.344 1 26.39 56 GLY A C 1
ATOM 437 O O . GLY A 1 56 ? 22.438 -31.406 -52.781 1 26.39 56 GLY A O 1
ATOM 438 N N . ASN A 1 57 ? 20.734 -32.531 -53.562 1 30.97 57 ASN A N 1
ATOM 439 C CA . ASN A 1 57 ? 19.594 -32.094 -52.781 1 30.97 57 ASN A CA 1
ATOM 440 C C . ASN A 1 57 ? 19.828 -32.281 -51.281 1 30.97 57 ASN A C 1
ATOM 442 O O . ASN A 1 57 ? 19.641 -33.406 -50.781 1 30.97 57 ASN A O 1
ATOM 446 N N . LEU A 1 58 ? 20.906 -31.812 -50.719 1 32.78 58 LEU A N 1
ATOM 447 C CA . LEU A 1 58 ? 21.062 -31.859 -49.25 1 32.78 58 LEU A CA 1
ATOM 448 C C . LEU A 1 58 ? 19.828 -31.312 -48.562 1 32.78 58 LEU A C 1
ATOM 450 O O . LEU A 1 58 ? 19.516 -30.125 -48.688 1 32.78 58 LEU A O 1
ATOM 454 N N . LYS A 1 59 ? 18.797 -32.156 -48.438 1 37.12 59 LYS A N 1
ATOM 455 C CA . LYS A 1 59 ? 17.828 -31.844 -47.406 1 37.12 59 LYS A CA 1
ATOM 456 C C . LYS A 1 59 ? 18.5 -31.156 -46.219 1 37.12 59 LYS A C 1
ATOM 458 O O . LYS A 1 59 ? 19.453 -31.703 -45.625 1 37.12 59 LYS A O 1
ATOM 463 N N . SER A 1 60 ? 18.656 -29.922 -46.25 1 35.56 60 SER A N 1
ATOM 464 C CA . SER A 1 60 ? 19.141 -29.078 -45.156 1 35.56 60 SER A CA 1
ATOM 465 C C . SER A 1 60 ? 18.578 -29.547 -43.812 1 35.56 60 SER A C 1
ATOM 467 O O . SER A 1 60 ? 17.375 -29.469 -43.562 1 35.56 60 SER A O 1
ATOM 469 N N . PHE A 1 61 ? 18.938 -30.703 -43.25 1 34.62 61 PHE A N 1
ATOM 470 C CA . PHE A 1 61 ? 18.781 -30.844 -41.812 1 34.62 61 PHE A CA 1
ATOM 471 C C . PHE A 1 61 ? 19.031 -29.531 -41.094 1 34.62 61 PHE A C 1
ATOM 473 O O . PHE A 1 61 ? 20.156 -29.031 -41.062 1 34.62 61 PHE A O 1
ATOM 480 N N . GLU A 1 62 ? 18.156 -28.547 -41.188 1 42.69 62 GLU A N 1
ATOM 481 C CA . GLU A 1 62 ? 18.281 -27.422 -40.281 1 42.69 62 GLU A CA 1
ATOM 482 C C . GLU A 1 62 ? 18.906 -27.844 -38.969 1 42.69 62 GLU A C 1
ATOM 484 O O . GLU A 1 62 ? 18.359 -28.703 -38.25 1 42.69 62 GLU A O 1
ATOM 489 N N . MET A 1 63 ? 20.094 -28.016 -38.781 1 44.06 63 MET A N 1
ATOM 490 C CA . MET A 1 63 ? 20.859 -28.266 -37.562 1 44.06 63 MET A CA 1
ATOM 491 C C . MET A 1 63 ? 20.25 -27.547 -36.375 1 44.06 63 MET A C 1
ATOM 493 O O . MET A 1 63 ? 20.031 -26.344 -36.438 1 44.06 63 MET A O 1
ATOM 497 N N . ASP A 1 64 ? 19.438 -28.266 -35.656 1 65.56 64 ASP A N 1
ATOM 498 C CA . ASP A 1 64 ? 19 -27.75 -34.375 1 65.56 64 ASP A CA 1
ATOM 499 C C . ASP A 1 64 ? 20.156 -27.141 -33.594 1 65.56 64 ASP A C 1
ATOM 501 O O . ASP A 1 64 ? 21.047 -27.859 -33.125 1 65.56 64 ASP A O 1
ATOM 505 N N . ASP A 1 65 ? 20.453 -25.891 -33.844 1 72.62 65 ASP A N 1
ATOM 506 C CA . ASP A 1 65 ? 21.547 -25.156 -33.188 1 72.62 65 ASP A CA 1
ATOM 507 C C . ASP A 1 65 ? 21.25 -24.906 -31.719 1 72.62 65 ASP A C 1
ATOM 509 O O . ASP A 1 65 ? 22 -24.203 -31.031 1 72.62 65 ASP A O 1
ATOM 513 N N . ARG A 1 66 ? 20.188 -25.531 -31.234 1 78.06 66 ARG A N 1
ATOM 514 C CA . ARG A 1 66 ? 19.906 -25.375 -29.812 1 78.06 66 ARG A CA 1
ATOM 515 C C . ARG A 1 66 ? 20.906 -26.141 -28.953 1 78.06 66 ARG A C 1
ATOM 517 O O . ARG A 1 66 ? 21.312 -27.25 -29.312 1 78.06 66 ARG A O 1
ATOM 524 N N . PHE A 1 67 ? 21.281 -25.531 -27.953 1 80.75 67 PHE A N 1
ATOM 525 C CA . PHE A 1 67 ? 22.219 -26.203 -27.047 1 80.75 67 PHE A CA 1
ATOM 526 C C . PHE A 1 67 ? 21.469 -27 -25.984 1 80.75 67 PHE A C 1
ATOM 528 O O . PHE A 1 67 ? 20.25 -26.875 -25.859 1 80.75 67 PHE A O 1
ATOM 535 N N . GLU A 1 68 ? 22.188 -27.875 -25.297 1 84.31 68 GLU A N 1
ATOM 536 C CA . GLU A 1 68 ? 21.609 -28.641 -24.203 1 84.31 68 GLU A CA 1
ATOM 537 C C . GLU A 1 68 ? 21.203 -27.719 -23.047 1 84.31 68 GLU A C 1
ATOM 539 O O . GLU A 1 68 ? 21.891 -26.734 -22.766 1 84.31 68 GLU A O 1
ATOM 544 N N . PHE A 1 69 ? 20.234 -28.078 -22.391 1 88.94 69 PHE A N 1
ATOM 545 C CA . PHE A 1 69 ? 19.656 -27.234 -21.359 1 88.94 69 PHE A CA 1
ATOM 546 C C . PHE A 1 69 ? 20.672 -26.906 -20.266 1 88.94 69 PHE A C 1
ATOM 548 O O . PHE A 1 69 ? 21.312 -27.812 -19.719 1 88.94 69 PHE A O 1
ATOM 555 N N . ASP A 1 70 ? 20.859 -25.656 -20.047 1 86.81 70 ASP A N 1
ATOM 556 C CA . ASP A 1 70 ? 21.609 -25.078 -18.938 1 86.81 70 ASP A CA 1
ATOM 557 C C . ASP A 1 70 ? 20.781 -24.031 -18.188 1 86.81 70 ASP A C 1
ATOM 559 O O . ASP A 1 70 ? 20.391 -23.016 -18.781 1 86.81 70 ASP A O 1
ATOM 563 N N . PRO A 1 71 ? 20.562 -24.312 -16.953 1 84.56 71 PRO A N 1
ATOM 564 C CA . PRO A 1 71 ? 19.656 -23.422 -16.219 1 84.56 71 PRO A CA 1
ATOM 565 C C . PRO A 1 71 ? 20.125 -21.969 -16.219 1 84.56 71 PRO A C 1
ATOM 567 O O . PRO A 1 71 ? 19.328 -21.062 -16.016 1 84.56 71 PRO A O 1
ATOM 570 N N . GLU A 1 72 ? 21.344 -21.75 -16.422 1 85.19 72 GLU A N 1
ATOM 571 C CA . GLU A 1 72 ? 21.875 -20.391 -16.359 1 85.19 72 GLU A CA 1
ATOM 572 C C . GLU A 1 72 ? 21.828 -19.719 -17.734 1 85.19 72 GLU A C 1
ATOM 574 O O . GLU A 1 72 ? 21.812 -18.484 -17.828 1 85.19 72 GLU A O 1
ATOM 579 N N . GLU A 1 73 ? 21.672 -20.578 -18.719 1 84.88 73 GLU A N 1
ATOM 580 C CA . GLU A 1 73 ? 21.797 -20.016 -20.062 1 84.88 73 GLU A CA 1
ATOM 581 C C . GLU A 1 73 ? 20.5 -20.156 -20.844 1 84.88 73 GLU A C 1
ATOM 583 O O . GLU A 1 73 ? 20.203 -19.312 -21.703 1 84.88 73 GLU A O 1
ATOM 588 N N . CYS A 1 74 ? 19.797 -21.141 -20.531 1 86.5 74 CYS A N 1
ATOM 589 C CA . CYS A 1 74 ? 18.609 -21.453 -21.297 1 86.5 74 CYS A CA 1
ATOM 590 C C . CYS A 1 74 ? 17.453 -20.547 -20.906 1 86.5 74 CYS A C 1
ATOM 592 O O . CYS A 1 74 ? 17.125 -20.438 -19.719 1 86.5 74 CYS A O 1
ATOM 594 N N . THR A 1 75 ? 16.859 -19.922 -21.875 1 84.88 75 THR A N 1
ATOM 595 C CA . THR A 1 75 ? 15.625 -19.156 -21.656 1 84.88 75 THR A CA 1
ATOM 596 C C . THR A 1 75 ? 14.406 -19.953 -22.109 1 84.88 75 THR A C 1
ATOM 598 O O . THR A 1 75 ? 14.18 -20.125 -23.312 1 84.88 75 THR A O 1
ATOM 601 N N . VAL A 1 76 ? 13.68 -20.375 -21.203 1 87.62 76 VAL A N 1
ATOM 602 C CA . VAL A 1 76 ? 12.523 -21.203 -21.531 1 87.62 76 VAL A CA 1
ATOM 603 C C . VAL A 1 76 ? 11.32 -20.312 -21.812 1 87.62 76 VAL A C 1
ATOM 605 O O . VAL A 1 76 ? 10.242 -20.812 -22.141 1 87.62 76 VAL A O 1
ATOM 608 N N . ASN A 1 77 ? 11.492 -18.984 -21.766 1 85.56 77 ASN A N 1
ATOM 609 C CA . ASN A 1 77 ? 10.398 -18.016 -21.844 1 85.56 77 ASN A CA 1
ATOM 610 C C . ASN A 1 77 ? 9.992 -17.766 -23.297 1 85.56 77 ASN A C 1
ATOM 612 O O . ASN A 1 77 ? 8.906 -17.25 -23.562 1 85.56 77 ASN A O 1
ATOM 616 N N . SER A 1 78 ? 10.883 -18.109 -24.188 1 90.94 78 SER A N 1
ATOM 617 C CA . SER A 1 78 ? 10.594 -17.922 -25.609 1 90.94 78 SER A CA 1
ATOM 618 C C . SER A 1 78 ? 10.711 -19.25 -26.375 1 90.94 78 SER A C 1
ATOM 620 O O . SER A 1 78 ? 11.594 -20.047 -26.094 1 90.94 78 SER A O 1
ATOM 622 N N . GLY A 1 79 ? 9.758 -19.484 -27.219 1 94.81 79 GLY A N 1
ATOM 623 C CA . GLY A 1 79 ? 9.703 -20.719 -27.984 1 94.81 79 GLY A CA 1
ATOM 624 C C . GLY A 1 79 ? 8.398 -20.906 -28.734 1 94.81 79 GLY A C 1
ATOM 625 O O . GLY A 1 79 ? 7.703 -19.922 -29.031 1 94.81 79 GLY A O 1
ATOM 626 N N . LYS A 1 80 ? 8.25 -22.125 -29.125 1 95.56 80 LYS A N 1
ATOM 627 C CA . LYS A 1 80 ? 7.027 -22.469 -29.844 1 95.56 80 LYS A CA 1
ATOM 628 C C . LYS A 1 80 ? 6.555 -23.875 -29.484 1 95.56 80 LYS A C 1
ATOM 630 O O . LYS A 1 80 ? 7.34 -24.703 -29 1 95.56 80 LYS A O 1
ATOM 635 N N . TRP A 1 81 ? 5.293 -24.062 -29.641 1 97.12 81 TRP A N 1
ATOM 636 C CA . TRP A 1 81 ? 4.734 -25.406 -29.5 1 97.12 81 TRP A CA 1
ATOM 637 C C . TRP A 1 81 ? 4.809 -26.156 -30.828 1 97.12 81 TRP A C 1
ATOM 639 O O . TRP A 1 81 ? 4.438 -25.625 -31.875 1 97.12 81 TRP A O 1
ATOM 649 N N . VAL A 1 82 ? 5.309 -27.406 -30.766 1 96.62 82 VAL A N 1
ATOM 650 C CA . VAL A 1 82 ? 5.422 -28.266 -31.938 1 96.62 82 VAL A CA 1
ATOM 651 C C . VAL A 1 82 ? 4.551 -29.5 -31.766 1 96.62 82 VAL A C 1
ATOM 653 O O . VAL A 1 82 ? 4.629 -30.188 -30.734 1 96.62 82 VAL A O 1
ATOM 656 N N . TYR A 1 83 ? 3.729 -29.734 -32.75 1 97.06 83 TYR A N 1
ATOM 657 C CA . TYR A 1 83 ? 2.844 -30.891 -32.719 1 97.06 83 TYR A CA 1
ATOM 658 C C . TYR A 1 83 ? 3.627 -32.188 -32.906 1 97.06 83 TYR A C 1
ATOM 660 O O . TYR A 1 83 ? 4.449 -32.281 -33.812 1 97.06 83 TYR A O 1
ATOM 668 N N . ASN A 1 84 ? 3.492 -33.125 -32.094 1 96.06 84 ASN A N 1
ATOM 669 C CA . ASN A 1 84 ? 4.09 -34.469 -32.156 1 96.06 84 ASN A CA 1
ATOM 670 C C . ASN A 1 84 ? 3.029 -35.562 -32.094 1 96.06 84 ASN A C 1
ATOM 672 O O . ASN A 1 84 ? 2.617 -35.938 -31 1 96.06 84 ASN A O 1
ATOM 676 N N . LYS A 1 85 ? 2.756 -36.125 -33.125 1 92.81 85 LYS A N 1
ATOM 677 C CA . LYS A 1 85 ? 1.675 -37.094 -33.25 1 92.81 85 LYS A CA 1
ATOM 678 C C . LYS A 1 85 ? 1.961 -38.375 -32.438 1 92.81 85 LYS A C 1
ATOM 680 O O . LYS A 1 85 ? 1.037 -39 -31.922 1 92.81 85 LYS A O 1
ATOM 685 N N . THR A 1 86 ? 3.162 -38.688 -32.25 1 92.94 86 THR A N 1
ATOM 686 C CA . THR A 1 86 ? 3.521 -39.938 -31.609 1 92.94 86 THR A CA 1
ATOM 687 C C . THR A 1 86 ? 3.76 -39.719 -30.125 1 92.94 86 THR A C 1
ATOM 689 O O . THR A 1 86 ? 4.035 -40.656 -29.391 1 92.94 86 THR A O 1
ATOM 692 N N . PHE A 1 87 ? 3.621 -38.5 -29.75 1 92.62 87 PHE A N 1
ATOM 693 C CA . PHE A 1 87 ? 3.848 -38.219 -28.344 1 92.62 87 PHE A CA 1
ATOM 694 C C . PHE A 1 87 ? 2.811 -38.906 -27.469 1 92.62 87 PHE A C 1
ATOM 696 O O . PHE A 1 87 ? 1.609 -38.812 -27.734 1 92.62 87 PHE A O 1
ATOM 703 N N . LYS A 1 88 ? 3.309 -39.625 -26.453 1 91.25 88 LYS A N 1
ATOM 704 C CA . LYS A 1 88 ? 2.428 -40.281 -25.484 1 91.25 88 LYS A CA 1
ATOM 705 C C . LYS A 1 88 ? 2.684 -39.75 -24.078 1 91.25 88 LYS A C 1
ATOM 707 O O . LYS A 1 88 ? 3.793 -39.875 -23.547 1 91.25 88 LYS A O 1
ATOM 712 N N . PRO A 1 89 ? 1.604 -39.219 -23.469 1 95.56 89 PRO A N 1
ATOM 713 C CA . PRO A 1 89 ? 1.791 -38.812 -22.062 1 95.56 89 PRO A CA 1
ATOM 714 C C . PRO A 1 89 ? 2.176 -39.969 -21.156 1 95.56 89 PRO A C 1
ATOM 716 O O . PRO A 1 89 ? 1.867 -41.125 -21.453 1 95.56 89 PRO A O 1
ATOM 719 N N . LEU A 1 90 ? 2.814 -39.688 -20.078 1 97.06 90 LEU A N 1
ATOM 720 C CA . LEU A 1 90 ? 3.307 -40.688 -19.141 1 97.06 90 LEU A CA 1
ATOM 721 C C . LEU A 1 90 ? 2.162 -41.281 -18.328 1 97.06 90 LEU A C 1
ATOM 723 O O . LEU A 1 90 ? 2.314 -42.344 -17.703 1 97.06 90 LEU A O 1
ATOM 727 N N . TYR A 1 91 ? 1.054 -40.625 -18.281 1 97.88 91 TYR A N 1
ATOM 728 C CA . TYR A 1 91 ? -0.149 -41.062 -17.594 1 97.88 91 TYR A CA 1
ATOM 729 C C . TYR A 1 91 ? -1.403 -40.562 -18.297 1 97.88 91 TYR A C 1
ATOM 731 O O . TYR A 1 91 ? -1.315 -39.844 -19.281 1 97.88 91 TYR A O 1
ATOM 739 N N . THR A 1 92 ? -2.551 -41 -17.875 1 97.31 92 THR A N 1
ATOM 740 C CA . THR A 1 92 ? -3.852 -40.5 -18.297 1 97.31 92 THR A CA 1
ATOM 741 C C . THR A 1 92 ? -4.727 -40.188 -17.094 1 97.31 92 THR A C 1
ATOM 743 O O . THR A 1 92 ? -4.375 -40.531 -15.961 1 97.31 92 THR A O 1
ATOM 746 N N . ASP A 1 93 ? -5.84 -39.438 -17.375 1 96.56 93 ASP A N 1
ATOM 747 C CA . ASP A 1 93 ? -6.727 -39.125 -16.266 1 96.56 93 ASP A CA 1
ATOM 748 C C . ASP A 1 93 ? -7.512 -40.344 -15.812 1 96.56 93 ASP A C 1
ATOM 750 O O . ASP A 1 93 ? -8.25 -40.281 -14.828 1 96.56 93 ASP A O 1
ATOM 754 N N . ARG A 1 94 ? -7.273 -41.469 -16.422 1 95.44 94 ARG A N 1
ATOM 755 C CA . ARG A 1 94 ? -7.863 -42.75 -16.016 1 95.44 94 ARG A CA 1
ATOM 756 C C . ARG A 1 94 ? -6.848 -43.594 -15.25 1 95.44 94 ARG A C 1
ATOM 758 O O . ARG A 1 94 ? -7.211 -44.344 -14.344 1 95.44 94 ARG A O 1
ATOM 765 N N . SER A 1 95 ? -5.617 -43.469 -15.625 1 97 95 SER A N 1
ATOM 766 C CA . SER A 1 95 ? -4.582 -44.312 -15.031 1 97 95 SER A CA 1
ATOM 767 C C . SER A 1 95 ? -4.109 -43.75 -13.695 1 97 95 SER A C 1
ATOM 769 O O . SER A 1 95 ? -3.781 -44.5 -12.781 1 97 95 SER A O 1
ATOM 771 N N . CYS A 1 96 ? -4.027 -42.406 -13.531 1 97.81 96 CYS A N 1
ATOM 772 C CA . CYS A 1 96 ? -3.607 -41.781 -12.281 1 97.81 96 CYS A CA 1
ATOM 773 C C . CYS A 1 96 ? -4.797 -41.594 -11.352 1 97.81 96 CYS A C 1
ATOM 775 O O . CYS A 1 96 ? -5.723 -40.844 -11.68 1 97.81 96 CYS A O 1
ATOM 777 N N . PRO A 1 97 ? -4.801 -42.125 -10.203 1 96.44 97 PRO A N 1
ATOM 778 C CA . PRO A 1 97 ? -5.965 -42.031 -9.32 1 96.44 97 PRO A CA 1
ATOM 779 C C . PRO A 1 97 ? -5.973 -40.75 -8.477 1 96.44 97 PRO A C 1
ATOM 781 O O . PRO A 1 97 ? -6.859 -40.562 -7.641 1 96.44 97 PRO A O 1
ATOM 784 N N . TYR A 1 98 ? -5.074 -39.875 -8.641 1 97.5 98 TYR A N 1
ATOM 785 C CA . TYR A 1 98 ? -4.898 -38.75 -7.703 1 97.5 98 TYR A CA 1
ATOM 786 C C . TYR A 1 98 ? -5.355 -37.438 -8.32 1 97.5 98 TYR A C 1
ATOM 788 O O . TYR A 1 98 ? -5.152 -36.375 -7.738 1 97.5 98 TYR A O 1
ATOM 796 N N . LEU A 1 99 ? -5.961 -37.469 -9.484 1 97.69 99 LEU A N 1
ATOM 797 C CA . LEU A 1 99 ? -6.434 -36.25 -10.141 1 97.69 99 LEU A CA 1
ATOM 798 C C . LEU A 1 99 ? -7.824 -35.875 -9.641 1 97.69 99 LEU A C 1
ATOM 800 O O . LEU A 1 99 ? -8.672 -36.75 -9.43 1 97.69 99 LEU A O 1
ATOM 804 N N . ASP A 1 100 ? -8.016 -34.594 -9.469 1 96.25 100 ASP A N 1
ATOM 805 C CA . ASP A 1 100 ? -9.359 -34.094 -9.203 1 96.25 100 ASP A CA 1
ATOM 806 C C . ASP A 1 100 ? -10.242 -34.188 -10.445 1 96.25 100 ASP A C 1
ATOM 808 O O . ASP A 1 100 ? -9.742 -34.125 -11.57 1 96.25 100 ASP A O 1
ATOM 812 N N . ARG A 1 101 ? -11.516 -34.219 -10.242 1 96.12 101 ARG A N 1
ATOM 813 C CA . ARG A 1 101 ? -12.469 -34.281 -11.344 1 96.12 101 ARG A CA 1
ATOM 814 C C . ARG A 1 101 ? -12.383 -33 -12.203 1 96.12 101 ARG A C 1
ATOM 816 O O . ARG A 1 101 ? -12.602 -33.062 -13.414 1 96.12 101 ARG A O 1
ATOM 823 N N . GLN A 1 102 ? -12.039 -31.938 -11.617 1 97 102 GLN A N 1
ATOM 824 C CA . GLN A 1 102 ? -11.992 -30.625 -12.273 1 97 102 GLN A CA 1
ATOM 825 C C . GLN A 1 102 ? -11.023 -30.641 -13.461 1 97 102 GLN A C 1
ATOM 827 O O . GLN A 1 102 ? -11.227 -29.922 -14.445 1 97 102 GLN A O 1
ATOM 832 N N . VAL A 1 103 ? -9.992 -31.516 -13.367 1 98.19 103 VAL A N 1
ATOM 833 C CA . VAL A 1 103 ? -8.945 -31.438 -14.383 1 98.19 103 VAL A CA 1
ATOM 834 C C . VAL A 1 103 ? -8.914 -32.75 -15.188 1 98.19 103 VAL A C 1
ATOM 836 O O . VAL A 1 103 ? -8.008 -32.938 -15.992 1 98.19 103 VAL A O 1
ATOM 839 N N . SER A 1 104 ? -9.859 -33.656 -14.938 1 98 104 SER A N 1
ATOM 840 C CA . SER A 1 104 ? -9.945 -34.938 -15.633 1 98 104 SER A CA 1
ATOM 841 C C . SER A 1 104 ? -10.844 -34.844 -16.859 1 98 104 SER A C 1
ATOM 843 O O . SER A 1 104 ? -11.93 -35.406 -16.891 1 98 104 SER A O 1
ATOM 845 N N . CYS A 1 105 ? -10.312 -34.344 -17.906 1 97.69 105 CYS A N 1
ATOM 846 C CA . CYS A 1 105 ? -11.109 -33.906 -19.047 1 97.69 105 CYS A CA 1
ATOM 847 C C . CYS A 1 105 ? -11.641 -35.125 -19.812 1 97.69 105 CYS A C 1
ATOM 849 O O . CYS A 1 105 ? -12.82 -35.156 -20.172 1 97.69 105 CYS A O 1
ATOM 851 N N . VAL A 1 106 ? -10.82 -36.125 -20.047 1 97.38 106 VAL A N 1
ATOM 852 C CA . VAL A 1 106 ? -11.234 -37.281 -20.812 1 97.38 106 VAL A CA 1
ATOM 853 C C . VAL A 1 106 ? -12.297 -38.062 -20.031 1 97.38 106 VAL A C 1
ATOM 855 O O . VAL A 1 106 ? -13.328 -38.438 -20.594 1 97.38 106 VAL A O 1
ATOM 858 N N . LYS A 1 107 ? -12.094 -38.219 -18.781 1 96.56 107 LYS A N 1
ATOM 859 C CA . LYS A 1 107 ? -13.07 -38.875 -17.922 1 96.56 107 LYS A CA 1
ATOM 860 C C . LYS A 1 107 ? -14.398 -38.125 -17.922 1 96.56 107 LYS A C 1
ATOM 862 O O . LYS A 1 107 ? -15.461 -38.719 -17.781 1 96.56 107 LYS A O 1
ATOM 867 N N . ASN A 1 108 ? -14.273 -36.844 -18.062 1 96.88 108 ASN A N 1
ATOM 868 C CA . ASN A 1 108 ? -15.469 -36 -18.031 1 96.88 108 ASN A CA 1
ATOM 869 C C . ASN A 1 108 ? -16.109 -35.906 -19.406 1 96.88 108 ASN A C 1
ATOM 871 O O . ASN A 1 108 ? -17.047 -35.125 -19.594 1 96.88 108 ASN A O 1
ATOM 875 N N . GLY A 1 109 ? -15.562 -36.562 -20.422 1 95.44 109 GLY A N 1
ATOM 876 C CA . GLY A 1 109 ? -16.266 -36.688 -21.688 1 95.44 109 GLY A CA 1
ATOM 877 C C . GLY A 1 109 ? -15.57 -36.031 -22.844 1 95.44 109 GLY A C 1
ATOM 878 O O . GLY A 1 109 ? -16.078 -36 -23.969 1 95.44 109 GLY A O 1
ATOM 879 N N . ARG A 1 110 ? -14.438 -35.438 -22.594 1 96.5 110 ARG A N 1
ATOM 880 C CA . ARG A 1 110 ? -13.742 -34.781 -23.703 1 96.5 110 ARG A CA 1
ATOM 881 C C . ARG A 1 110 ? -13.242 -35.844 -24.703 1 96.5 110 ARG A C 1
ATOM 883 O O . ARG A 1 110 ? -12.57 -36.781 -24.328 1 96.5 110 ARG A O 1
ATOM 890 N N . GLN A 1 111 ? -13.406 -35.594 -25.969 1 94.62 111 GLN A N 1
ATOM 891 C CA . GLN A 1 111 ? -13.141 -36.594 -26.969 1 94.62 111 GLN A CA 1
ATOM 892 C C . GLN A 1 111 ? -11.867 -36.312 -27.75 1 94.62 111 GLN A C 1
ATOM 894 O O . GLN A 1 111 ? -11.164 -37.219 -28.203 1 94.62 111 GLN A O 1
ATOM 899 N N . ASP A 1 112 ? -11.609 -35 -27.953 1 93.94 112 ASP A N 1
ATOM 900 C CA . ASP A 1 112 ? -10.406 -34.688 -28.719 1 93.94 112 ASP A CA 1
ATOM 901 C C . ASP A 1 112 ? -9.148 -34.938 -27.891 1 93.94 112 ASP A C 1
ATOM 903 O O . ASP A 1 112 ? -9.148 -34.75 -26.672 1 93.94 112 ASP A O 1
ATOM 907 N N . SER A 1 113 ? -8.07 -35.375 -28.516 1 92.56 113 SER A N 1
ATOM 908 C CA . SER A 1 113 ? -6.863 -35.75 -27.781 1 92.56 113 SER A CA 1
ATOM 909 C C . SER A 1 113 ? -5.652 -34.969 -28.25 1 92.56 113 SER A C 1
ATOM 911 O O . SER A 1 113 ? -4.582 -35.031 -27.641 1 92.56 113 SER A O 1
ATOM 913 N N . ASP A 1 114 ? -5.793 -34.156 -29.203 1 95.44 114 ASP A N 1
ATOM 914 C CA . ASP A 1 114 ? -4.656 -33.469 -29.828 1 95.44 114 ASP A CA 1
ATOM 915 C C . ASP A 1 114 ? -3.994 -32.5 -28.859 1 95.44 114 ASP A C 1
ATOM 917 O O . ASP A 1 114 ? -2.795 -32.25 -28.953 1 95.44 114 ASP A O 1
ATOM 921 N N . TYR A 1 115 ? -4.766 -31.969 -27.938 1 96.81 115 TYR A N 1
ATOM 922 C CA . TYR A 1 115 ? -4.219 -30.984 -27 1 96.81 115 TYR A CA 1
ATOM 923 C C . TYR A 1 115 ? -3.107 -31.594 -26.156 1 96.81 115 TYR A C 1
ATOM 925 O O . TYR A 1 115 ? -2.326 -30.875 -25.547 1 96.81 115 TYR A O 1
ATOM 933 N N . ARG A 1 116 ? -2.943 -32.906 -26.156 1 96.75 116 ARG A N 1
ATOM 934 C CA . ARG A 1 116 ? -1.934 -33.594 -25.359 1 96.75 116 ARG A CA 1
ATOM 935 C C . ARG A 1 116 ? -0.691 -33.906 -26.188 1 96.75 116 ARG A C 1
ATOM 937 O O . ARG A 1 116 ? 0.268 -34.5 -25.703 1 96.75 116 ARG A O 1
ATOM 944 N N . ARG A 1 117 ? -0.703 -33.5 -27.422 1 96.69 117 ARG A N 1
ATOM 945 C CA . ARG A 1 117 ? 0.333 -33.969 -28.344 1 96.69 117 ARG A CA 1
ATOM 946 C C . ARG A 1 117 ? 1.217 -32.812 -28.781 1 96.69 117 ARG A C 1
ATOM 948 O O . ARG A 1 117 ? 1.688 -32.781 -29.922 1 96.69 117 ARG A O 1
ATOM 955 N N . TRP A 1 118 ? 1.337 -31.844 -27.906 1 96.94 118 TRP A N 1
ATOM 956 C CA . TRP A 1 118 ? 2.188 -30.703 -28.188 1 96.94 118 TRP A CA 1
ATOM 957 C C . TRP A 1 118 ? 3.41 -30.688 -27.281 1 96.94 118 TRP A C 1
ATOM 959 O O . TRP A 1 118 ? 3.314 -31.031 -26.094 1 96.94 118 TRP A O 1
ATOM 969 N N . GLU A 1 119 ? 4.527 -30.312 -27.828 1 96.62 119 GLU A N 1
ATOM 970 C CA . GLU A 1 119 ? 5.777 -30.188 -27.094 1 96.62 119 GLU A CA 1
ATOM 971 C C . GLU A 1 119 ? 6.336 -28.766 -27.172 1 96.62 119 GLU A C 1
ATOM 973 O O . GLU A 1 119 ? 6.348 -28.172 -28.25 1 96.62 119 GLU A O 1
ATOM 978 N N . TRP A 1 120 ? 6.664 -28.266 -26.062 1 96.5 120 TRP A N 1
ATOM 979 C CA . TRP A 1 120 ? 7.266 -26.938 -26.031 1 96.5 120 TRP A CA 1
ATOM 980 C C . TRP A 1 120 ? 8.727 -27 -26.469 1 96.5 120 TRP A C 1
ATOM 982 O O . TRP A 1 120 ? 9.5 -27.812 -25.969 1 96.5 120 TRP A O 1
ATOM 992 N N . GLN A 1 121 ? 9.062 -26.141 -27.391 1 95.25 121 GLN A N 1
ATOM 993 C CA . GLN A 1 121 ? 10.422 -26.031 -27.906 1 95.25 121 GLN A CA 1
ATOM 994 C C . GLN A 1 121 ? 10.977 -24.625 -27.719 1 95.25 121 GLN A C 1
ATOM 996 O O . GLN A 1 121 ? 10.742 -23.734 -28.547 1 95.25 121 GLN A O 1
ATOM 1001 N N . PRO A 1 122 ? 11.852 -24.469 -26.641 1 94.69 122 PRO A N 1
ATOM 1002 C CA . PRO A 1 122 ? 12.5 -23.172 -26.5 1 94.69 122 PRO A CA 1
ATOM 1003 C C . PRO A 1 122 ? 13.359 -22.797 -27.703 1 94.69 122 PRO A C 1
ATOM 1005 O O . PRO A 1 122 ? 13.828 -23.688 -28.422 1 94.69 122 PRO A O 1
ATOM 1008 N N . ASP A 1 123 ? 13.602 -21.531 -27.891 1 91.38 123 ASP A N 1
ATOM 1009 C CA . ASP A 1 123 ? 14.328 -21.031 -29.047 1 91.38 123 ASP A CA 1
ATOM 1010 C C . ASP A 1 123 ? 15.805 -21.438 -28.984 1 91.38 123 ASP A C 1
ATOM 1012 O O . ASP A 1 123 ? 16.406 -21.766 -30 1 91.38 123 ASP A O 1
ATOM 1016 N N . ASP A 1 124 ? 16.328 -21.406 -27.75 1 88.75 124 ASP A N 1
ATOM 1017 C CA . ASP A 1 124 ? 17.781 -21.438 -27.656 1 88.75 124 ASP A CA 1
ATOM 1018 C C . ASP A 1 124 ? 18.281 -22.781 -27.125 1 88.75 124 ASP A C 1
ATOM 1020 O O . ASP A 1 124 ? 19.469 -23.094 -27.219 1 88.75 124 ASP A O 1
ATOM 1024 N N . CYS A 1 125 ? 17.391 -23.531 -26.562 1 91.44 125 CYS A N 1
ATOM 1025 C CA . CYS A 1 125 ? 17.859 -24.75 -25.922 1 91.44 125 CYS A CA 1
ATOM 1026 C C . CYS A 1 125 ? 16.859 -25.875 -26.109 1 91.44 125 CYS A C 1
ATOM 1028 O O . CYS A 1 125 ? 15.75 -25.656 -26.609 1 91.44 125 CYS A O 1
ATOM 1030 N N . THR A 1 126 ? 17.359 -27.062 -25.781 1 92.12 126 THR A N 1
ATOM 1031 C CA . THR A 1 126 ? 16.469 -28.219 -25.797 1 92.12 126 THR A CA 1
ATOM 1032 C C . THR A 1 126 ? 16.078 -28.609 -24.375 1 92.12 126 THR A C 1
ATOM 1034 O O . THR A 1 126 ? 16.938 -28.938 -23.547 1 92.12 126 THR A O 1
ATOM 1037 N N . LEU A 1 127 ? 14.859 -28.594 -24.125 1 93.38 127 LEU A N 1
ATOM 1038 C CA . LEU A 1 127 ? 14.328 -28.984 -22.828 1 93.38 127 LEU A CA 1
ATOM 1039 C C . LEU A 1 127 ? 14.289 -30.5 -22.688 1 93.38 127 LEU A C 1
ATOM 1041 O O . LEU A 1 127 ? 13.695 -31.188 -23.516 1 93.38 127 LEU A O 1
ATOM 1045 N N . PRO A 1 128 ? 14.969 -31.031 -21.75 1 94.19 128 PRO A N 1
ATOM 1046 C CA . PRO A 1 128 ? 14.906 -32.469 -21.578 1 94.19 128 PRO A CA 1
ATOM 1047 C C . PRO A 1 128 ? 13.5 -32.969 -21.25 1 94.19 128 PRO A C 1
ATOM 1049 O O . PRO A 1 128 ? 12.75 -32.312 -20.547 1 94.19 128 PRO A O 1
ATOM 1052 N N . ARG A 1 129 ? 13.211 -34.188 -21.703 1 94.5 129 ARG A N 1
ATOM 1053 C CA . ARG A 1 129 ? 11.93 -34.781 -21.375 1 94.5 129 ARG A CA 1
ATOM 1054 C C . ARG A 1 129 ? 11.844 -35.094 -19.875 1 94.5 129 ARG A C 1
ATOM 1056 O O . ARG A 1 129 ? 12.867 -35.312 -19.234 1 94.5 129 ARG A O 1
ATOM 1063 N N . PHE A 1 130 ? 10.664 -35.094 -19.391 1 97.62 130 PHE A N 1
ATOM 1064 C CA . PHE A 1 130 ? 10.469 -35.438 -17.984 1 97.62 130 PHE A CA 1
ATOM 1065 C C . PHE A 1 130 ? 10.828 -36.906 -17.719 1 97.62 130 PHE A C 1
ATOM 1067 O O . PHE A 1 130 ? 10.328 -37.781 -18.406 1 97.62 130 PHE A O 1
ATOM 1074 N N . ASN A 1 131 ? 11.695 -37.094 -16.812 1 98.06 131 ASN A N 1
ATOM 1075 C CA . ASN A 1 131 ? 12.117 -38.438 -16.422 1 98.06 131 ASN A CA 1
ATOM 1076 C C . ASN A 1 131 ? 11.711 -38.719 -14.977 1 98.06 131 ASN A C 1
ATOM 1078 O O . ASN A 1 131 ? 12.312 -38.219 -14.031 1 98.06 131 ASN A O 1
ATOM 1082 N N . PRO A 1 132 ? 10.703 -39.625 -14.836 1 98.31 132 PRO A N 1
ATOM 1083 C CA . PRO A 1 132 ? 10.188 -39.906 -13.492 1 98.31 132 PRO A CA 1
ATOM 1084 C C . PRO A 1 132 ? 11.25 -40.469 -12.555 1 98.31 132 PRO A C 1
ATOM 1086 O O . PRO A 1 132 ? 11.281 -40.125 -11.375 1 98.31 132 PRO A O 1
ATOM 1089 N N . GLU A 1 133 ? 12.117 -41.312 -13.055 1 98 133 GLU A N 1
ATOM 1090 C CA . GLU A 1 133 ? 13.172 -41.875 -12.227 1 98 133 GLU A CA 1
ATOM 1091 C C . GLU A 1 133 ? 14.141 -40.812 -11.734 1 98 133 GLU A C 1
ATOM 1093 O O . GLU A 1 133 ? 14.523 -40.812 -10.562 1 98 133 GLU A O 1
ATOM 1098 N N . LEU A 1 134 ? 14.484 -39.969 -12.664 1 98.19 134 LEU A N 1
ATOM 1099 C CA . LEU A 1 134 ? 15.375 -38.875 -12.305 1 98.19 134 LEU A CA 1
ATOM 1100 C C . LEU A 1 134 ? 14.734 -37.969 -11.258 1 98.19 134 LEU A C 1
ATOM 1102 O O . LEU A 1 134 ? 15.391 -37.531 -10.312 1 98.19 134 LEU A O 1
ATOM 1106 N N . ALA A 1 135 ? 13.461 -37.719 -11.422 1 98.69 135 ALA A N 1
ATOM 1107 C CA . ALA A 1 135 ? 12.734 -36.844 -10.492 1 98.69 135 ALA A CA 1
ATOM 1108 C C . ALA A 1 135 ? 12.742 -37.438 -9.086 1 98.69 135 ALA A C 1
ATOM 1110 O O . ALA A 1 135 ? 13.047 -36.75 -8.109 1 98.69 135 ALA A O 1
ATOM 1111 N N . LEU A 1 136 ? 12.461 -38.75 -8.992 1 98.62 136 LEU A N 1
ATOM 1112 C CA . LEU A 1 136 ? 12.398 -39.438 -7.695 1 98.62 136 LEU A CA 1
ATOM 1113 C C . LEU A 1 136 ? 13.789 -39.5 -7.066 1 98.62 136 LEU A C 1
ATOM 1115 O O . LEU A 1 136 ? 13.93 -39.406 -5.844 1 98.62 136 LEU A O 1
ATOM 1119 N N . LYS A 1 137 ? 14.773 -39.656 -7.895 1 98.31 137 LYS A N 1
ATOM 1120 C CA . LYS A 1 137 ? 16.141 -39.688 -7.387 1 98.31 137 LYS A CA 1
ATOM 1121 C C . LYS A 1 137 ? 16.547 -38.344 -6.82 1 98.31 137 LYS A C 1
ATOM 1123 O O . LYS A 1 137 ? 17.172 -38.25 -5.762 1 98.31 137 LYS A O 1
ATOM 1128 N N . LYS A 1 138 ? 16.172 -37.312 -7.484 1 97.94 138 LYS A N 1
ATOM 1129 C CA . LYS A 1 138 ? 16.484 -35.969 -7.035 1 97.94 138 LYS A CA 1
ATOM 1130 C C . LYS A 1 138 ? 15.727 -35.625 -5.75 1 97.94 138 LYS A C 1
ATOM 1132 O O . LYS A 1 138 ? 16.188 -34.812 -4.949 1 97.94 138 LYS A O 1
ATOM 1137 N N . LEU A 1 139 ? 14.602 -36.312 -5.473 1 98.62 139 LEU A N 1
ATOM 1138 C CA . LEU A 1 139 ? 13.758 -36.031 -4.312 1 98.62 139 LEU A CA 1
ATOM 1139 C C . LEU A 1 139 ? 14.086 -36.969 -3.162 1 98.62 139 LEU A C 1
ATOM 1141 O O . LEU A 1 139 ? 13.461 -36.906 -2.1 1 98.62 139 LEU A O 1
ATOM 1145 N N . GLN A 1 140 ? 15.055 -37.844 -3.373 1 98.5 140 GLN A N 1
ATOM 1146 C CA . GLN A 1 140 ? 15.352 -38.844 -2.357 1 98.5 140 GLN A CA 1
ATOM 1147 C C . GLN A 1 140 ? 15.695 -38.188 -1.022 1 98.5 140 GLN A C 1
ATOM 1149 O O . GLN A 1 140 ? 16.609 -37.344 -0.948 1 98.5 140 GLN A O 1
ATOM 1154 N N . GLY A 1 141 ? 14.938 -38.5 -0.005 1 98.44 141 GLY A N 1
ATOM 1155 C CA . GLY A 1 141 ? 15.148 -37.969 1.333 1 98.44 141 GLY A CA 1
ATOM 1156 C C . GLY A 1 141 ? 14.68 -36.531 1.486 1 98.44 141 GLY A C 1
ATOM 1157 O O . GLY A 1 141 ? 15.07 -35.844 2.434 1 98.44 141 GLY A O 1
ATOM 1158 N N . LYS A 1 142 ? 13.898 -36.062 0.535 1 98.69 142 LYS A N 1
ATOM 1159 C CA . LYS A 1 142 ? 13.594 -34.656 0.519 1 98.69 142 LYS A CA 1
ATOM 1160 C C . LYS A 1 142 ? 12.086 -34.406 0.482 1 98.69 142 LYS A C 1
ATOM 1162 O O . LYS A 1 142 ? 11.312 -35.312 0.184 1 98.69 142 LYS A O 1
ATOM 1167 N N . ARG A 1 143 ? 11.664 -33.219 0.844 1 98.62 143 ARG A N 1
ATOM 1168 C CA . ARG A 1 143 ? 10.289 -32.75 0.777 1 98.62 143 ARG A CA 1
ATOM 1169 C C . ARG A 1 143 ? 10.125 -31.688 -0.305 1 98.62 143 ARG A C 1
ATOM 1171 O O . ARG A 1 143 ? 10.867 -30.719 -0.336 1 98.62 143 ARG A O 1
ATOM 1178 N N . LEU A 1 144 ? 9.227 -31.938 -1.22 1 98.88 144 LEU A N 1
ATOM 1179 C CA . LEU A 1 144 ? 8.82 -30.984 -2.234 1 98.88 144 LEU A CA 1
ATOM 1180 C C . LEU A 1 144 ? 7.434 -30.422 -1.929 1 98.88 144 LEU A C 1
ATOM 1182 O O . LEU A 1 144 ? 6.473 -31.172 -1.774 1 98.88 144 LEU A O 1
ATOM 1186 N N . LEU A 1 145 ? 7.32 -29.078 -1.814 1 98.88 145 LEU A N 1
ATOM 1187 C CA . LEU A 1 145 ? 6.062 -28.453 -1.434 1 98.88 145 LEU A CA 1
ATOM 1188 C C . LEU A 1 145 ? 5.621 -27.438 -2.484 1 98.88 145 LEU A C 1
ATOM 1190 O O . LEU A 1 145 ? 6.363 -26.516 -2.805 1 98.88 145 LEU A O 1
ATOM 1194 N N . PHE A 1 146 ? 4.457 -27.672 -3.051 1 98.88 146 PHE A N 1
ATOM 1195 C CA . PHE A 1 146 ? 3.789 -26.688 -3.895 1 98.88 146 PHE A CA 1
ATOM 1196 C C . PHE A 1 146 ? 2.846 -25.812 -3.068 1 98.88 146 PHE A C 1
ATOM 1198 O O . PHE A 1 146 ? 2.064 -26.328 -2.266 1 98.88 146 PHE A O 1
ATOM 1205 N N . VAL A 1 147 ? 2.895 -24.484 -3.234 1 98.81 147 VAL A N 1
ATOM 1206 C CA . VAL A 1 147 ? 2.07 -23.562 -2.459 1 98.81 147 VAL A CA 1
ATOM 1207 C C . VAL A 1 147 ? 1.34 -22.594 -3.398 1 98.81 147 VAL A C 1
ATOM 1209 O O . VAL A 1 147 ? 1.97 -21.891 -4.191 1 98.81 147 VAL A O 1
ATOM 1212 N N . GLY A 1 148 ? 0.056 -22.562 -3.359 1 98 148 GLY A N 1
ATOM 1213 C CA . GLY A 1 148 ? -0.701 -21.656 -4.203 1 98 148 GLY A CA 1
ATOM 1214 C C . GLY A 1 148 ? -2.182 -21.984 -4.254 1 98 148 GLY A C 1
ATOM 1215 O O . GLY A 1 148 ? -2.764 -22.406 -3.252 1 98 148 GLY A O 1
ATOM 1216 N N . ASP A 1 149 ? -2.801 -21.656 -5.367 1 96.44 149 ASP A N 1
ATOM 1217 C CA . ASP A 1 149 ? -4.238 -21.844 -5.535 1 96.44 149 ASP A CA 1
ATOM 1218 C C . ASP A 1 149 ? -4.535 -23.141 -6.301 1 96.44 149 ASP A C 1
ATOM 1220 O O . ASP A 1 149 ? -3.803 -24.125 -6.176 1 96.44 149 ASP A O 1
ATOM 1224 N N . SER A 1 150 ? -5.648 -23.219 -6.957 1 95.62 150 SER A N 1
ATOM 1225 C CA . SER A 1 150 ? -6.059 -24.422 -7.668 1 95.62 150 SER A CA 1
ATOM 1226 C C . SER A 1 150 ? -5.141 -24.703 -8.852 1 95.62 150 SER A C 1
ATOM 1228 O O . SER A 1 150 ? -4.977 -25.859 -9.258 1 95.62 150 SER A O 1
ATOM 1230 N N . LEU A 1 151 ? -4.57 -23.703 -9.445 1 98.12 151 LEU A N 1
ATOM 1231 C CA . LEU A 1 151 ? -3.648 -23.906 -10.555 1 98.12 151 LEU A CA 1
ATOM 1232 C C . LEU A 1 151 ? -2.352 -24.547 -10.078 1 98.12 151 LEU A C 1
ATOM 1234 O O . LEU A 1 151 ? -1.795 -25.422 -10.758 1 98.12 151 LEU A O 1
ATOM 1238 N N . GLN A 1 152 ? -1.895 -24.109 -8.914 1 98.31 152 GLN A N 1
ATOM 1239 C CA . GLN A 1 152 ? -0.743 -24.75 -8.305 1 98.31 152 GLN A CA 1
ATOM 1240 C C . GLN A 1 152 ? -1.083 -26.188 -7.875 1 98.31 152 GLN A C 1
ATOM 1242 O O . GLN A 1 152 ? -0.227 -27.062 -7.914 1 98.31 152 GLN A O 1
ATOM 1247 N N . ARG A 1 153 ? -2.26 -26.344 -7.426 1 97.94 153 ARG A N 1
ATOM 1248 C CA . ARG A 1 153 ? -2.717 -27.703 -7.145 1 97.94 153 ARG A CA 1
ATOM 1249 C C . ARG A 1 153 ? -2.65 -28.578 -8.391 1 97.94 153 ARG A C 1
ATOM 1251 O O . ARG A 1 153 ? -2.264 -29.75 -8.32 1 97.94 153 ARG A O 1
ATOM 1258 N N . GLY A 1 154 ? -3.045 -27.984 -9.492 1 98.38 154 GLY A N 1
ATOM 1259 C CA . GLY A 1 154 ? -2.934 -28.703 -10.758 1 98.38 154 GLY A CA 1
ATOM 1260 C C . GLY A 1 154 ? -1.512 -29.109 -11.094 1 98.38 154 GLY A C 1
ATOM 1261 O O . GLY A 1 154 ? -1.274 -30.219 -11.562 1 98.38 154 GLY A O 1
ATOM 1262 N N . GLN A 1 155 ? -0.631 -28.172 -10.906 1 98.88 155 GLN A N 1
ATOM 1263 C CA . GLN A 1 155 ? 0.77 -28.5 -11.141 1 98.88 155 GLN A CA 1
ATOM 1264 C C . GLN A 1 155 ? 1.239 -29.609 -10.203 1 98.88 155 GLN A C 1
ATOM 1266 O O . GLN A 1 155 ? 1.983 -30.5 -10.609 1 98.88 155 GLN A O 1
ATOM 1271 N N . TRP A 1 156 ? 0.879 -29.531 -8.961 1 98.88 156 TRP A N 1
ATOM 1272 C CA . TRP A 1 156 ? 1.192 -30.547 -7.969 1 98.88 156 TRP A CA 1
ATOM 1273 C C . TRP A 1 156 ? 0.646 -31.906 -8.398 1 98.88 156 TRP A C 1
ATOM 1275 O O . TRP A 1 156 ? 1.37 -32.906 -8.391 1 98.88 156 TRP A O 1
ATOM 1285 N N . GLN A 1 157 ? -0.626 -32 -8.781 1 98.75 157 GLN A N 1
ATOM 1286 C CA . GLN A 1 157 ? -1.237 -33.25 -9.227 1 98.75 157 GLN A CA 1
ATOM 1287 C C . GLN A 1 157 ? -0.508 -33.812 -10.445 1 98.75 157 GLN A C 1
ATOM 1289 O O . GLN A 1 157 ? -0.281 -35.031 -10.531 1 98.75 157 GLN A O 1
ATOM 1294 N N . SER A 1 158 ? -0.246 -32.906 -11.336 1 98.88 158 SER A N 1
ATOM 1295 C CA . SER A 1 158 ? 0.526 -33.312 -12.508 1 98.88 158 SER A CA 1
ATOM 1296 C C . SER A 1 158 ? 1.835 -33.969 -12.102 1 98.88 158 SER A C 1
ATOM 1298 O O . SER A 1 158 ? 2.174 -35.031 -12.609 1 98.88 158 SER A O 1
ATOM 1300 N N . PHE A 1 159 ? 2.584 -33.344 -11.164 1 98.94 159 PHE A N 1
ATOM 1301 C CA . PHE A 1 159 ? 3.869 -33.906 -10.742 1 98.94 159 PHE A CA 1
ATOM 1302 C C . PHE A 1 159 ? 3.695 -35.281 -10.133 1 98.94 159 PHE A C 1
ATOM 1304 O O . PHE A 1 159 ? 4.441 -36.219 -10.461 1 98.94 159 PHE A O 1
ATOM 1311 N N . VAL A 1 160 ? 2.744 -35.375 -9.273 1 98.88 160 VAL A N 1
ATOM 1312 C CA . VAL A 1 160 ? 2.463 -36.656 -8.625 1 98.88 160 VAL A CA 1
ATOM 1313 C C . VAL A 1 160 ? 2.174 -37.719 -9.68 1 98.88 160 VAL A C 1
ATOM 1315 O O . VAL A 1 160 ? 2.756 -38.812 -9.648 1 98.88 160 VAL A O 1
ATOM 1318 N N . CYS A 1 161 ? 1.341 -37.438 -10.656 1 98.81 161 CYS A N 1
ATOM 1319 C CA . CYS A 1 161 ? 0.927 -38.406 -11.672 1 98.81 161 CYS A CA 1
ATOM 1320 C C . CYS A 1 161 ? 2.08 -38.75 -12.609 1 98.81 161 CYS A C 1
ATOM 1322 O O . CYS A 1 161 ? 2.141 -39.844 -13.156 1 98.81 161 CYS A O 1
ATOM 1324 N N . LEU A 1 162 ? 2.994 -37.812 -12.734 1 98.81 162 LEU A N 1
ATOM 1325 C CA . LEU A 1 162 ? 4.16 -38.062 -13.586 1 98.81 162 LEU A CA 1
ATOM 1326 C C . LEU A 1 162 ? 5.09 -39.094 -12.961 1 98.81 162 LEU A C 1
ATOM 1328 O O . LEU A 1 162 ? 5.844 -39.75 -13.672 1 98.81 162 LEU A O 1
ATOM 1332 N N . VAL A 1 163 ? 4.996 -39.312 -11.633 1 98.62 163 VAL A N 1
ATOM 1333 C CA . VAL A 1 163 ? 6.008 -40.188 -11.031 1 98.62 163 VAL A CA 1
ATOM 1334 C C . VAL A 1 163 ? 5.34 -41.406 -10.406 1 98.62 163 VAL A C 1
ATOM 1336 O O . VAL A 1 163 ? 5.977 -42.438 -10.227 1 98.62 163 VAL A O 1
ATOM 1339 N N . GLU A 1 164 ? 4.09 -41.281 -10.031 1 97.56 164 GLU A N 1
ATOM 1340 C CA . GLU A 1 164 ? 3.486 -42.312 -9.18 1 97.56 164 GLU A CA 1
ATOM 1341 C C . GLU A 1 164 ? 3.398 -43.656 -9.906 1 97.56 164 GLU A C 1
ATOM 1343 O O . GLU A 1 164 ? 3.459 -44.719 -9.273 1 97.56 164 GLU A O 1
ATOM 1348 N N . TRP A 1 165 ? 3.246 -43.688 -11.234 1 95.44 165 TRP A N 1
ATOM 1349 C CA . TRP A 1 165 ? 2.977 -44.906 -12 1 95.44 165 TRP A CA 1
ATOM 1350 C C . TRP A 1 165 ? 4.172 -45.875 -11.953 1 95.44 165 TRP A C 1
ATOM 1352 O O . TRP A 1 165 ? 4.027 -47.062 -12.172 1 95.44 165 TRP A O 1
ATOM 1362 N N . ILE A 1 166 ? 5.375 -45.375 -11.68 1 97.19 166 ILE A N 1
ATOM 1363 C CA . ILE A 1 166 ? 6.539 -46.25 -11.648 1 97.19 166 ILE A CA 1
ATOM 1364 C C . ILE A 1 166 ? 6.785 -46.719 -10.227 1 97.19 166 ILE A C 1
ATOM 1366 O O . ILE A 1 166 ? 7.727 -47.5 -9.977 1 97.19 166 ILE A O 1
ATOM 1370 N N . ILE A 1 167 ? 6 -46.281 -9.266 1 98 167 ILE A N 1
ATOM 1371 C CA . ILE A 1 167 ? 6.105 -46.719 -7.871 1 98 167 ILE A CA 1
ATOM 1372 C C . ILE A 1 167 ? 5.086 -47.812 -7.582 1 98 167 ILE A C 1
ATOM 1374 O O . ILE A 1 167 ? 3.898 -47.656 -7.875 1 98 167 ILE A O 1
ATOM 1378 N N . PRO A 1 168 ? 5.527 -48.875 -6.973 1 97.44 168 PRO A N 1
ATOM 1379 C CA . PRO A 1 168 ? 4.566 -49.906 -6.594 1 97.44 168 PRO A CA 1
ATOM 1380 C C . PRO A 1 168 ? 3.479 -49.375 -5.656 1 97.44 168 PRO A C 1
ATOM 1382 O O . PRO A 1 168 ? 3.738 -48.5 -4.828 1 97.44 168 PRO A O 1
ATOM 1385 N N . GLU A 1 169 ? 2.322 -50 -5.703 1 96.06 169 GLU A N 1
ATOM 1386 C CA . GLU A 1 169 ? 1.147 -49.531 -4.973 1 96.06 169 GLU A CA 1
ATOM 1387 C C . GLU A 1 169 ? 1.396 -49.531 -3.467 1 96.06 169 GLU A C 1
ATOM 1389 O O . GLU A 1 169 ? 0.935 -48.656 -2.75 1 96.06 169 GLU A O 1
ATOM 1394 N N . ASP A 1 170 ? 2.082 -50.469 -2.986 1 96.94 170 ASP A N 1
ATOM 1395 C CA . ASP A 1 170 ? 2.297 -50.594 -1.55 1 96.94 170 ASP A CA 1
ATOM 1396 C C . ASP A 1 170 ? 3.438 -49.719 -1.07 1 96.94 170 ASP A C 1
ATOM 1398 O O . ASP A 1 170 ? 3.719 -49.656 0.128 1 96.94 170 ASP A O 1
ATOM 1402 N N . LYS A 1 171 ? 4.09 -49 -2.01 1 98.31 171 LYS A N 1
ATOM 1403 C CA . LYS A 1 171 ? 5.227 -48.156 -1.66 1 98.31 171 LYS A CA 1
ATOM 1404 C C . LYS A 1 171 ? 4.895 -46.688 -1.863 1 98.31 171 LYS A C 1
ATOM 1406 O O . LYS A 1 171 ? 5.789 -45.844 -1.897 1 98.31 171 LYS A O 1
ATOM 1411 N N . LYS A 1 172 ? 3.654 -46.375 -1.981 1 98.19 172 LYS A N 1
ATOM 1412 C CA . LYS A 1 172 ? 3.195 -45 -2.1 1 98.19 172 LYS A CA 1
ATOM 1413 C C . LYS A 1 172 ? 1.906 -44.781 -1.313 1 98.19 172 LYS A C 1
ATOM 1415 O O . LYS A 1 172 ? 1.206 -45.719 -0.977 1 98.19 172 LYS A O 1
ATOM 1420 N N . SER A 1 173 ? 1.633 -43.562 -0.934 1 97.94 173 SER A N 1
ATOM 1421 C CA . SER A 1 173 ? 0.409 -43.188 -0.227 1 97.94 173 SER A CA 1
ATOM 1422 C C . SER A 1 173 ? 0.057 -41.719 -0.454 1 97.94 173 SER A C 1
ATOM 1424 O O . SER A 1 173 ? 0.918 -40.906 -0.823 1 97.94 173 SER A O 1
ATOM 1426 N N . MET A 1 174 ? -1.205 -41.406 -0.345 1 97.88 174 MET A N 1
ATOM 1427 C CA . MET A 1 174 ? -1.744 -40.062 -0.458 1 97.88 174 MET A CA 1
ATOM 1428 C C . MET A 1 174 ? -2.605 -39.719 0.752 1 97.88 174 MET A C 1
ATOM 1430 O O . MET A 1 174 ? -3.535 -40.469 1.088 1 97.88 174 MET A O 1
ATOM 1434 N N . LYS A 1 175 ? -2.248 -38.688 1.454 1 97.5 175 LYS A N 1
ATOM 1435 C CA . LYS A 1 175 ? -3.09 -38.094 2.49 1 97.5 175 LYS A CA 1
ATOM 1436 C C . LYS A 1 175 ? -3.633 -36.719 2.049 1 97.5 175 LYS A C 1
ATOM 1438 O O . LYS A 1 175 ? -2.877 -35.75 1.918 1 97.5 175 LYS A O 1
ATOM 1443 N N . ARG A 1 176 ? -4.895 -36.719 1.847 1 94.31 176 ARG A N 1
ATOM 1444 C CA . ARG A 1 176 ? -5.543 -35.469 1.432 1 94.31 176 ARG A CA 1
ATOM 1445 C C . ARG A 1 176 ? -6.09 -34.719 2.635 1 94.31 176 ARG A C 1
ATOM 1447 O O . ARG A 1 176 ? -6.766 -35.281 3.488 1 94.31 176 ARG A O 1
ATOM 1454 N N . GLY A 1 177 ? -5.621 -33.469 2.727 1 89.62 177 GLY A N 1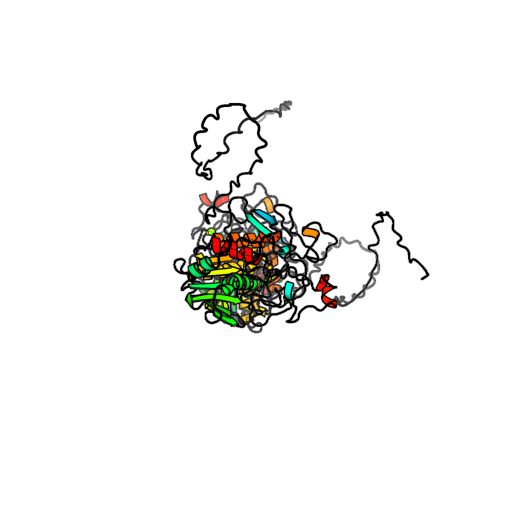
ATOM 1455 C CA . GLY A 1 177 ? -6.172 -32.562 3.738 1 89.62 177 GLY A CA 1
ATOM 1456 C C . GLY A 1 177 ? -6.887 -31.359 3.154 1 89.62 177 GLY A C 1
ATOM 1457 O O . GLY A 1 177 ? -6.906 -31.188 1.936 1 89.62 177 GLY A O 1
ATOM 1458 N N . ARG A 1 178 ? -7.504 -30.656 4.055 1 85.88 178 ARG A N 1
ATOM 1459 C CA . ARG A 1 178 ? -8.234 -29.469 3.623 1 85.88 178 ARG A CA 1
ATOM 1460 C C . ARG A 1 178 ? -7.289 -28.438 3.018 1 85.88 178 ARG A C 1
ATOM 1462 O O . ARG A 1 178 ? -7.559 -27.891 1.94 1 85.88 178 ARG A O 1
ATOM 1469 N N . SER A 1 179 ? -6.184 -28.219 3.689 1 92.38 179 SER A N 1
ATOM 1470 C CA . SER A 1 179 ? -5.266 -27.188 3.188 1 92.38 179 SER A CA 1
ATOM 1471 C C . SER A 1 179 ? -3.9 -27.781 2.861 1 92.38 179 SER A C 1
ATOM 1473 O O . SER A 1 179 ? -3.062 -27.125 2.246 1 92.38 179 SER A O 1
ATOM 1475 N N . HIS A 1 180 ? -3.697 -28.969 3.244 1 95.62 180 HIS A N 1
ATOM 1476 C CA . HIS A 1 180 ? -2.387 -29.594 3.094 1 95.62 180 HIS A CA 1
ATOM 1477 C C . HIS A 1 180 ? -2.518 -31.062 2.686 1 95.62 180 HIS A C 1
ATOM 1479 O O . HIS A 1 180 ? -3.162 -31.844 3.383 1 95.62 180 HIS A O 1
ATOM 1485 N N . SER A 1 181 ? -1.985 -31.422 1.514 1 97.56 181 SER A N 1
ATOM 1486 C CA . SER A 1 181 ? -1.997 -32.781 0.997 1 97.56 181 SER A CA 1
ATOM 1487 C C . SER A 1 181 ? -0.58 -33.344 0.816 1 97.56 181 SER A C 1
ATOM 1489 O O . SER A 1 181 ? 0.318 -32.594 0.402 1 97.56 181 SER A O 1
ATOM 1491 N N . VAL A 1 182 ? -0.413 -34.594 1.151 1 98.38 182 VAL A N 1
ATOM 1492 C CA . VAL A 1 182 ? 0.929 -35.188 1.127 1 98.38 182 VAL A CA 1
ATOM 1493 C C . VAL A 1 182 ? 0.913 -36.5 0.362 1 98.38 182 VAL A C 1
ATOM 1495 O O . VAL A 1 182 ? 0.195 -37.438 0.735 1 98.38 182 VAL A O 1
ATOM 1498 N N . PHE A 1 183 ? 1.622 -36.594 -0.757 1 98.81 183 PHE A N 1
ATOM 1499 C CA . PHE A 1 183 ? 1.965 -37.844 -1.439 1 98.81 183 PHE A CA 1
ATOM 1500 C C . PHE A 1 183 ? 3.324 -38.344 -0.98 1 98.81 183 PHE A C 1
ATOM 1502 O O . PHE A 1 183 ? 4.305 -37.594 -0.974 1 98.81 183 PHE A O 1
ATOM 1509 N N . ARG A 1 184 ? 3.395 -39.625 -0.642 1 98.69 184 ARG A N 1
ATOM 1510 C CA . ARG A 1 184 ? 4.633 -40.188 -0.124 1 98.69 184 ARG A CA 1
ATOM 1511 C C . ARG A 1 184 ? 5.145 -41.312 -1.032 1 98.69 184 ARG A C 1
ATOM 1513 O O . ARG A 1 184 ? 4.395 -42.219 -1.388 1 98.69 184 ARG A O 1
ATOM 1520 N N . ALA A 1 185 ? 6.324 -41.188 -1.509 1 98.69 185 ALA A N 1
ATOM 1521 C CA . ALA A 1 185 ? 7.082 -42.25 -2.139 1 98.69 185 ALA A CA 1
ATOM 1522 C C . ALA A 1 185 ? 8.008 -42.938 -1.132 1 98.69 185 ALA A C 1
ATOM 1524 O O . ALA A 1 185 ? 9.141 -42.5 -0.918 1 98.69 185 ALA A O 1
ATOM 1525 N N . LYS A 1 186 ? 7.637 -44.031 -0.614 1 98.31 186 LYS A N 1
ATOM 1526 C CA . LYS A 1 186 ? 8.227 -44.625 0.579 1 98.31 186 LYS A CA 1
ATOM 1527 C C . LYS A 1 186 ? 9.664 -45.062 0.318 1 98.31 186 LYS A C 1
ATOM 1529 O O . LYS A 1 186 ? 10.555 -44.812 1.128 1 98.31 186 LYS A O 1
ATOM 1534 N N . GLU A 1 187 ? 9.906 -45.719 -0.802 1 97.56 187 GLU A N 1
ATOM 1535 C CA . GLU A 1 187 ? 11.227 -46.25 -1.103 1 97.56 187 GLU A CA 1
ATOM 1536 C C . GLU A 1 187 ? 12.25 -45.125 -1.286 1 97.56 187 GLU A C 1
ATOM 1538 O O . GLU A 1 187 ? 13.445 -45.344 -1.092 1 97.56 187 GLU A O 1
ATOM 1543 N N . TYR A 1 188 ? 11.781 -44 -1.604 1 98.12 188 TYR A N 1
ATOM 1544 C CA . TYR A 1 188 ? 12.656 -42.844 -1.83 1 98.12 188 TYR A CA 1
ATOM 1545 C C . TYR A 1 188 ? 12.695 -41.938 -0.61 1 98.12 188 TYR A C 1
ATOM 1547 O O . TYR A 1 188 ? 13.453 -40.969 -0.573 1 98.12 188 TYR A O 1
ATOM 1555 N N . ASP A 1 189 ? 11.875 -42.219 0.4 1 98.31 189 ASP A N 1
ATOM 1556 C CA . ASP A 1 189 ? 11.719 -41.375 1.566 1 98.31 189 ASP A CA 1
ATOM 1557 C C . ASP A 1 189 ? 11.469 -39.906 1.148 1 98.31 189 ASP A C 1
ATOM 1559 O O . ASP A 1 189 ? 12.148 -39 1.622 1 98.31 189 ASP A O 1
ATOM 1563 N N . ALA A 1 190 ? 10.617 -39.781 0.153 1 98.62 190 ALA A N 1
ATOM 1564 C CA . ALA A 1 190 ? 10.32 -38.469 -0.422 1 98.62 190 ALA A CA 1
ATOM 1565 C C . ALA A 1 190 ? 8.836 -38.125 -0.283 1 98.62 190 ALA A C 1
ATOM 1567 O O . ALA A 1 190 ? 7.988 -39.031 -0.307 1 98.62 190 ALA A O 1
ATOM 1568 N N . THR A 1 191 ? 8.57 -36.844 -0.063 1 98.69 191 THR A N 1
ATOM 1569 C CA . THR A 1 191 ? 7.188 -36.375 -0.075 1 98.69 191 THR A CA 1
ATOM 1570 C C . THR A 1 191 ? 6.984 -35.281 -1.118 1 98.69 191 THR A C 1
ATOM 1572 O O . THR A 1 191 ? 7.891 -34.5 -1.369 1 98.69 191 THR A O 1
ATOM 1575 N N . ILE A 1 192 ? 5.883 -35.312 -1.79 1 98.88 192 ILE A N 1
ATOM 1576 C CA . ILE A 1 192 ? 5.387 -34.281 -2.699 1 98.88 192 ILE A CA 1
ATOM 1577 C C . ILE A 1 192 ? 4.074 -33.719 -2.168 1 98.88 192 ILE A C 1
ATOM 1579 O O . ILE A 1 192 ? 3.053 -34.406 -2.146 1 98.88 192 ILE A O 1
ATOM 1583 N N . GLU A 1 193 ? 4.102 -32.406 -1.802 1 98.81 193 GLU A N 1
ATOM 1584 C CA . GLU A 1 193 ? 3.033 -31.859 -0.981 1 98.81 193 GLU A CA 1
ATOM 1585 C C . GLU A 1 193 ? 2.41 -30.625 -1.648 1 98.81 193 GLU A C 1
ATOM 1587 O O . GLU A 1 193 ? 3.027 -30 -2.512 1 98.81 193 GLU A O 1
ATOM 1592 N N . PHE A 1 194 ? 1.186 -30.391 -1.263 1 98.44 194 PHE A N 1
ATOM 1593 C CA . PHE A 1 194 ? 0.471 -29.188 -1.69 1 98.44 194 PHE A CA 1
ATOM 1594 C C . PHE A 1 194 ? -0.123 -28.469 -0.492 1 98.44 194 PHE A C 1
ATOM 1596 O O . PHE A 1 194 ? -0.759 -29.078 0.365 1 98.44 194 PHE A O 1
ATOM 1603 N N . HIS A 1 195 ? 0.117 -27.172 -0.419 1 98.25 195 HIS A N 1
ATOM 1604 C CA . HIS A 1 195 ? -0.497 -26.328 0.595 1 98.25 195 HIS A CA 1
ATOM 1605 C C . HIS A 1 195 ? -1.332 -25.219 -0.044 1 98.25 195 HIS A C 1
ATOM 1607 O O . HIS A 1 195 ? -0.824 -24.438 -0.855 1 98.25 195 HIS A O 1
ATOM 1613 N N . TRP A 1 196 ? -2.59 -25.172 0.372 1 97.44 196 TRP A N 1
ATOM 1614 C CA . TRP A 1 196 ? -3.535 -24.188 -0.153 1 97.44 196 TRP A CA 1
ATOM 1615 C C . TRP A 1 196 ? -3.293 -22.812 0.461 1 97.44 196 TRP A C 1
ATOM 1617 O O . TRP A 1 196 ? -3.547 -22.609 1.65 1 97.44 196 TRP A O 1
ATOM 1627 N N . ALA A 1 197 ? -2.816 -21.875 -0.288 1 97.88 197 ALA A N 1
ATOM 1628 C CA . ALA A 1 197 ? -2.6 -20.484 0.057 1 97.88 197 ALA A CA 1
ATOM 1629 C C . ALA A 1 197 ? -2.707 -19.594 -1.177 1 97.88 197 ALA A C 1
ATOM 1631 O O . ALA A 1 197 ? -1.699 -19.078 -1.676 1 97.88 197 ALA A O 1
ATOM 1632 N N . PRO A 1 198 ? -3.928 -19.297 -1.566 1 96.94 198 PRO A N 1
ATOM 1633 C CA . PRO A 1 198 ? -4.137 -18.688 -2.879 1 96.94 198 PRO A CA 1
ATOM 1634 C C . PRO A 1 198 ? -3.482 -17.312 -2.994 1 96.94 198 PRO A C 1
ATOM 1636 O O . PRO A 1 198 ? -2.963 -16.953 -4.059 1 96.94 198 PRO A O 1
ATOM 1639 N N . PHE A 1 199 ? -3.469 -16.516 -1.917 1 98.38 199 PHE A N 1
ATOM 1640 C CA . PHE A 1 199 ? -2.881 -15.188 -1.945 1 98.38 199 PHE A CA 1
ATOM 1641 C C . PHE A 1 199 ? -1.473 -15.203 -1.361 1 98.38 199 PHE A C 1
ATOM 1643 O O . PHE A 1 199 ? -0.8 -14.172 -1.319 1 98.38 199 PHE A O 1
ATOM 1650 N N . LEU A 1 200 ? -0.988 -16.406 -0.895 1 98.56 200 LEU A N 1
ATOM 1651 C CA . LEU A 1 200 ? 0.21 -16.609 -0.087 1 98.56 200 LEU A CA 1
ATOM 1652 C C . LEU A 1 200 ? 0.07 -15.922 1.269 1 98.56 200 LEU A C 1
ATOM 1654 O O . LEU A 1 200 ? 0.32 -16.531 2.309 1 98.56 200 LEU A O 1
ATOM 1658 N N . ILE A 1 201 ? -0.45 -14.664 1.23 1 98.62 201 ILE A N 1
ATOM 1659 C CA . ILE A 1 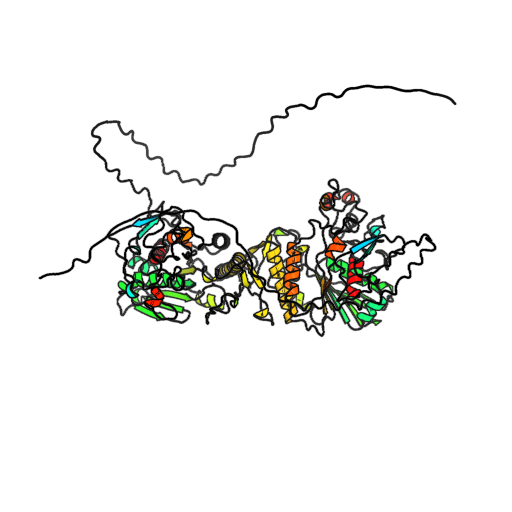201 ? -0.775 -13.961 2.469 1 98.62 201 ILE A CA 1
ATOM 1660 C C . ILE A 1 201 ? -2.152 -14.398 2.963 1 98.62 201 ILE A C 1
ATOM 1662 O O . ILE A 1 201 ? -2.852 -15.156 2.283 1 98.62 201 ILE A O 1
ATOM 1666 N N . GLU A 1 202 ? -2.496 -13.961 4.156 1 98 202 GLU A N 1
ATOM 1667 C CA . GLU A 1 202 ? -3.76 -14.367 4.766 1 98 202 GLU A CA 1
ATOM 1668 C C . GLU A 1 202 ? -4.926 -13.555 4.211 1 98 202 GLU A C 1
ATOM 1670 O O . GLU A 1 202 ? -4.746 -12.414 3.781 1 98 202 GLU A O 1
ATOM 1675 N N . SER A 1 203 ? -6.055 -14.117 4.203 1 98.12 203 SER A N 1
ATOM 1676 C CA . SER A 1 203 ? -7.316 -13.516 3.795 1 98.12 203 SER A CA 1
ATOM 1677 C C . SER A 1 203 ? -8.492 -14.117 4.562 1 98.12 203 SER A C 1
ATOM 1679 O O . SER A 1 203 ? -8.359 -15.188 5.164 1 98.12 203 SER A O 1
ATOM 1681 N N . ASN A 1 204 ? -9.602 -13.422 4.598 1 97.06 204 ASN A N 1
ATOM 1682 C CA . ASN A 1 204 ? -10.781 -13.938 5.27 1 97.06 204 ASN A CA 1
ATOM 1683 C C . ASN A 1 204 ? -11.438 -15.055 4.461 1 97.06 204 ASN A C 1
ATOM 1685 O O . ASN A 1 204 ? -12.43 -15.641 4.898 1 97.06 204 ASN A O 1
ATOM 1689 N N . THR A 1 205 ? -10.875 -15.438 3.342 1 96.06 205 THR A N 1
ATOM 1690 C CA . THR A 1 205 ? -11.438 -16.484 2.494 1 96.06 205 THR A CA 1
ATOM 1691 C C . THR A 1 205 ? -10.508 -17.703 2.447 1 96.06 205 THR A C 1
ATOM 1693 O O . THR A 1 205 ? -10.625 -18.547 1.563 1 96.06 205 THR A O 1
ATOM 1696 N N . ASP A 1 206 ? -9.586 -17.844 3.32 1 91.25 206 ASP A N 1
ATOM 1697 C CA . ASP A 1 206 ? -8.586 -18.906 3.311 1 91.25 206 ASP A CA 1
ATOM 1698 C C . ASP A 1 206 ? -9.227 -20.266 3.592 1 91.25 206 ASP A C 1
ATOM 1700 O O . ASP A 1 206 ? -9 -21.219 2.855 1 91.25 206 ASP A O 1
ATOM 1704 N N . LEU A 1 207 ? -9.992 -20.391 4.652 1 83.88 207 LEU A N 1
ATOM 1705 C CA . LEU A 1 207 ? -10.562 -21.672 5.027 1 83.88 207 LEU A CA 1
ATOM 1706 C C . LEU A 1 207 ? -11.93 -21.875 4.371 1 83.88 207 LEU A C 1
ATOM 1708 O O . LEU A 1 207 ? -12.156 -22.891 3.699 1 83.88 207 LEU A O 1
ATOM 1712 N N . LYS A 1 208 ? -12.758 -20.922 4.59 1 90.19 208 LYS A N 1
ATOM 1713 C CA . LYS A 1 208 ? -14.055 -20.906 3.91 1 90.19 208 LYS A CA 1
ATOM 1714 C C . LYS A 1 208 ? -14.039 -19.922 2.736 1 90.19 208 LYS A C 1
ATOM 1716 O O . LYS A 1 208 ? -13.953 -18.719 2.932 1 90.19 208 LYS A O 1
ATOM 1721 N N . ILE A 1 209 ? -14.234 -20.5 1.583 1 91.81 209 ILE A N 1
ATOM 1722 C CA . ILE A 1 209 ? -14.117 -19.688 0.373 1 91.81 209 ILE A CA 1
ATOM 1723 C C . ILE A 1 209 ? -15.32 -18.75 0.268 1 91.81 209 ILE A C 1
ATOM 1725 O O . ILE A 1 209 ? -16.469 -19.188 0.314 1 91.81 209 ILE A O 1
ATOM 1729 N N . ILE A 1 210 ? -15.039 -17.516 0.176 1 95.19 210 ILE A N 1
ATOM 1730 C CA . ILE A 1 210 ? -16.062 -16.5 -0.069 1 95.19 210 ILE A CA 1
ATOM 1731 C C . ILE A 1 210 ? -16.234 -16.297 -1.572 1 95.19 210 ILE A C 1
ATOM 1733 O O . ILE A 1 210 ? -15.305 -15.828 -2.248 1 95.19 210 ILE A O 1
ATOM 1737 N N . GLY A 1 211 ? -17.453 -16.656 -2.098 1 91.56 211 GLY A N 1
ATOM 1738 C CA . GLY A 1 211 ? -17.719 -16.594 -3.525 1 91.56 211 GLY A CA 1
ATOM 1739 C C . GLY A 1 211 ? -17.719 -15.188 -4.074 1 91.56 211 GLY A C 1
ATOM 1740 O O . GLY A 1 211 ? -17.203 -14.945 -5.168 1 91.56 211 GLY A O 1
ATOM 1741 N N . ASP A 1 212 ? -18.203 -14.242 -3.305 1 94.94 212 ASP A N 1
ATOM 1742 C CA . ASP A 1 212 ? -18.266 -12.844 -3.721 1 94.94 212 ASP A CA 1
ATOM 1743 C C . ASP A 1 212 ? -16.922 -12.148 -3.502 1 94.94 212 ASP A C 1
ATOM 1745 O O . ASP A 1 212 ? -16.547 -11.859 -2.365 1 94.94 212 ASP A O 1
ATOM 1749 N N . PRO A 1 213 ? -16.328 -11.875 -4.582 1 94.88 213 PRO A N 1
ATOM 1750 C CA . PRO A 1 213 ? -15 -11.273 -4.426 1 94.88 213 PRO A CA 1
ATOM 1751 C C . PRO A 1 213 ? -15.047 -9.93 -3.693 1 94.88 213 PRO A C 1
ATOM 1753 O O . PRO A 1 213 ? -14.055 -9.523 -3.078 1 94.88 213 PRO A O 1
ATOM 1756 N N . LYS A 1 214 ? -16.172 -9.227 -3.727 1 95.06 214 LYS A N 1
ATOM 1757 C CA . LYS A 1 214 ? -16.297 -7.918 -3.092 1 95.06 214 LYS A CA 1
ATOM 1758 C C . LYS A 1 214 ? -16.266 -8.039 -1.57 1 95.06 214 LYS A C 1
ATOM 1760 O O . LYS A 1 214 ? -16.062 -7.043 -0.869 1 95.06 214 LYS A O 1
ATOM 1765 N N . LYS A 1 215 ? -16.422 -9.219 -1.092 1 97 215 LYS A N 1
ATOM 1766 C CA . LYS A 1 215 ? -16.469 -9.445 0.351 1 97 215 LYS A CA 1
ATOM 1767 C C . LYS A 1 215 ? -15.125 -9.969 0.859 1 97 215 LYS A C 1
ATOM 1769 O O . LYS A 1 215 ? -14.93 -10.125 2.066 1 97 215 LYS A O 1
ATOM 1774 N N . ARG A 1 216 ? -14.242 -10.234 -0.01 1 98.06 216 ARG A N 1
ATOM 1775 C CA . ARG A 1 216 ? -12.93 -10.742 0.377 1 98.06 216 ARG A CA 1
ATOM 1776 C C . ARG A 1 216 ? -12.023 -9.617 0.861 1 98.06 216 ARG A C 1
ATOM 1778 O O . ARG A 1 216 ? -12.086 -8.5 0.344 1 98.06 216 ARG A O 1
ATOM 1785 N N . ILE A 1 217 ? -11.258 -9.891 1.87 1 98.44 217 ILE A N 1
ATOM 1786 C CA . ILE A 1 217 ? -10.297 -8.953 2.436 1 98.44 217 ILE A CA 1
ATOM 1787 C C . ILE A 1 217 ? -8.906 -9.594 2.459 1 98.44 217 ILE A C 1
ATOM 1789 O O . ILE A 1 217 ? -8.734 -10.695 2.988 1 98.44 217 ILE A O 1
ATOM 1793 N N . MET A 1 218 ? -7.965 -8.969 1.848 1 98.38 218 MET A N 1
ATOM 1794 C CA . MET A 1 218 ? -6.578 -9.43 1.853 1 98.38 218 MET A CA 1
ATOM 1795 C C . MET A 1 218 ? -5.801 -8.797 3.002 1 98.38 218 MET A C 1
ATOM 1797 O O . MET A 1 218 ? -5.637 -7.574 3.049 1 98.38 218 MET A O 1
ATOM 1801 N N . LYS A 1 219 ? -5.379 -9.547 3.963 1 98.31 219 LYS A N 1
ATOM 1802 C CA . LYS A 1 219 ? -4.527 -9.055 5.043 1 98.31 219 LYS A CA 1
ATOM 1803 C C . LYS A 1 219 ? -3.066 -8.984 4.602 1 98.31 219 LYS A C 1
ATOM 1805 O O . LYS A 1 219 ? -2.277 -9.883 4.906 1 98.31 219 LYS A O 1
ATOM 1810 N N . VAL A 1 220 ? -2.676 -7.938 4.031 1 98.44 220 VAL A N 1
ATOM 1811 C CA . VAL A 1 220 ? -1.509 -7.832 3.16 1 98.44 220 VAL A CA 1
ATOM 1812 C C . VAL A 1 220 ? -0.232 -7.898 3.998 1 98.44 220 VAL A C 1
ATOM 1814 O O . VAL A 1 220 ? 0.863 -8.07 3.457 1 98.44 220 VAL A O 1
ATOM 1817 N N . ASP A 1 221 ? -0.291 -7.777 5.309 1 97.81 221 ASP A N 1
ATOM 1818 C CA . ASP A 1 221 ? 0.91 -7.84 6.137 1 97.81 221 ASP A CA 1
ATOM 1819 C C . ASP A 1 221 ? 0.955 -9.133 6.945 1 97.81 221 ASP A C 1
ATOM 1821 O O . ASP A 1 221 ? 1.795 -9.289 7.836 1 97.81 221 ASP A O 1
ATOM 1825 N N . SER A 1 222 ? -0.013 -10.055 6.738 1 97.69 222 SER A N 1
ATOM 1826 C CA . SER A 1 222 ? -0.129 -11.273 7.531 1 97.69 222 SER A CA 1
ATOM 1827 C C . SER A 1 222 ? 0.115 -12.516 6.676 1 97.69 222 SER A C 1
ATOM 1829 O O . SER A 1 222 ? -0.516 -12.688 5.629 1 97.69 222 SER A O 1
ATOM 1831 N N . ILE A 1 223 ? 1.016 -13.438 7.188 1 98.06 223 ILE A N 1
ATOM 1832 C CA . ILE A 1 223 ? 1.368 -14.578 6.355 1 98.06 223 ILE A CA 1
ATOM 1833 C C . ILE A 1 223 ? 1.632 -15.797 7.238 1 98.06 223 ILE A C 1
ATOM 1835 O O . ILE A 1 223 ? 1.667 -16.938 6.75 1 98.06 223 ILE A O 1
ATOM 1839 N N . GLU A 1 224 ? 1.71 -15.688 8.539 1 96.69 224 GLU A N 1
ATOM 1840 C CA . GLU A 1 224 ? 2.26 -16.688 9.445 1 96.69 224 GLU A CA 1
ATOM 1841 C C . GLU A 1 224 ? 1.388 -17.938 9.477 1 96.69 224 GLU A C 1
ATOM 1843 O O . GLU A 1 224 ? 1.898 -19.062 9.602 1 96.69 224 GLU A O 1
ATOM 1848 N N . ASN A 1 225 ? 0.124 -17.719 9.422 1 95.56 225 ASN A N 1
ATOM 1849 C CA . ASN A 1 225 ? -0.772 -18.875 9.461 1 95.56 225 ASN A CA 1
ATOM 1850 C C . ASN A 1 225 ? -0.549 -19.797 8.266 1 95.56 225 ASN A C 1
ATOM 1852 O O . ASN A 1 225 ? -0.805 -21 8.352 1 95.56 225 ASN A O 1
ATOM 1856 N N . HIS A 1 226 ? -0.129 -19.281 7.164 1 97.19 226 HIS A N 1
ATOM 1857 C CA . HIS A 1 226 ? 0.225 -20.094 6.008 1 97.19 226 HIS A CA 1
ATOM 1858 C C . HIS A 1 226 ? 1.664 -20.594 6.102 1 97.19 226 HIS A C 1
ATOM 1860 O O . HIS A 1 226 ? 1.931 -21.766 5.883 1 97.19 226 HIS A O 1
ATOM 1866 N N . ALA A 1 227 ? 2.541 -19.703 6.488 1 96.88 227 ALA A N 1
ATOM 1867 C CA . ALA A 1 227 ? 3.982 -19.922 6.367 1 96.88 227 ALA A CA 1
ATOM 1868 C C . ALA A 1 227 ? 4.465 -20.984 7.352 1 96.88 227 ALA A C 1
ATOM 1870 O O . ALA A 1 227 ? 5.543 -21.547 7.18 1 96.88 227 ALA A O 1
ATOM 1871 N N . LYS A 1 228 ? 3.727 -21.203 8.375 1 93.31 228 LYS A N 1
ATOM 1872 C CA . LYS A 1 228 ? 4.121 -22.219 9.344 1 93.31 228 LYS A CA 1
ATOM 1873 C C . LYS A 1 228 ? 4.277 -23.578 8.672 1 93.31 228 LYS A C 1
ATOM 1875 O O . LYS A 1 228 ? 5.012 -24.438 9.164 1 93.31 228 LYS A O 1
ATOM 1880 N N . HIS A 1 229 ? 3.668 -23.797 7.547 1 93.44 229 HIS A N 1
ATOM 1881 C CA . HIS A 1 229 ? 3.701 -25.078 6.828 1 93.44 229 HIS A CA 1
ATOM 1882 C C . HIS A 1 229 ? 4.863 -25.109 5.84 1 93.44 229 HIS A C 1
ATOM 1884 O O . HIS A 1 229 ? 5.109 -26.141 5.211 1 93.44 229 HIS A O 1
ATOM 1890 N N . TRP A 1 230 ? 5.551 -24.031 5.695 1 97.5 230 TRP A N 1
ATOM 1891 C CA . TRP A 1 230 ? 6.547 -23.922 4.629 1 97.5 230 TRP A CA 1
ATOM 1892 C C . TRP A 1 230 ? 7.949 -24.172 5.168 1 97.5 230 TRP A C 1
ATOM 1894 O O . TRP A 1 230 ? 8.906 -24.297 4.398 1 97.5 230 TRP A O 1
ATOM 1904 N N . LYS A 1 231 ? 8.086 -24.25 6.453 1 94.31 231 LYS A N 1
ATOM 1905 C CA . LYS A 1 231 ? 9.398 -24.406 7.078 1 94.31 231 LYS A CA 1
ATOM 1906 C C . LYS A 1 231 ? 9.883 -25.859 6.977 1 94.31 231 LYS A C 1
ATOM 1908 O O . LYS A 1 231 ? 9.078 -26.797 7.012 1 94.31 231 LYS A O 1
ATOM 1913 N N . GLY A 1 232 ? 11.18 -26.016 6.82 1 94.25 232 GLY A N 1
ATOM 1914 C CA . GLY A 1 232 ? 11.797 -27.328 6.871 1 94.25 232 GLY A CA 1
ATOM 1915 C C . GLY A 1 232 ? 11.648 -28.109 5.582 1 94.25 232 GLY A C 1
ATOM 1916 O O . GLY A 1 232 ? 11.844 -29.328 5.559 1 94.25 232 GLY A O 1
ATOM 1917 N N . VAL A 1 233 ? 11.25 -27.547 4.543 1 97.56 233 VAL A N 1
ATOM 1918 C CA . VAL A 1 233 ? 11.094 -28.219 3.254 1 97.56 233 VAL A CA 1
ATOM 1919 C C . VAL A 1 233 ? 12.359 -28.016 2.414 1 97.56 233 VAL A C 1
ATOM 1921 O O . VAL A 1 233 ? 13.102 -27.047 2.617 1 97.56 233 VAL A O 1
ATOM 1924 N N . ASP A 1 234 ? 12.633 -28.969 1.521 1 98.62 234 ASP A N 1
ATOM 1925 C CA . ASP A 1 234 ? 13.852 -28.906 0.719 1 98.62 234 ASP A CA 1
ATOM 1926 C C . ASP A 1 234 ? 13.625 -28.094 -0.559 1 98.62 234 ASP A C 1
ATOM 1928 O O . ASP A 1 234 ? 14.516 -27.359 -0.994 1 98.62 234 ASP A O 1
ATOM 1932 N N . PHE A 1 235 ? 12.484 -28.312 -1.175 1 98.81 235 PHE A N 1
ATOM 1933 C CA . PHE A 1 235 ? 12.078 -27.594 -2.373 1 98.81 235 PHE A CA 1
ATOM 1934 C C . PHE A 1 235 ? 10.68 -27 -2.199 1 98.81 235 PHE A C 1
ATOM 1936 O O . PHE A 1 235 ? 9.742 -27.719 -1.846 1 98.81 235 PHE A O 1
ATOM 1943 N N . ILE A 1 236 ? 10.523 -25.703 -2.42 1 98.81 236 ILE A N 1
ATOM 1944 C CA . ILE A 1 236 ? 9.211 -25.062 -2.322 1 98.81 236 ILE A CA 1
ATOM 1945 C C . ILE A 1 236 ? 8.898 -24.328 -3.619 1 98.81 236 ILE A C 1
ATOM 1947 O O . ILE A 1 236 ? 9.719 -23.531 -4.098 1 98.81 236 ILE A O 1
ATOM 1951 N N . VAL A 1 237 ? 7.781 -24.547 -4.191 1 98.88 237 VAL A N 1
ATOM 1952 C CA . VAL A 1 237 ? 7.328 -23.922 -5.426 1 98.88 237 VAL A CA 1
ATOM 1953 C C . VAL A 1 237 ? 6.098 -23.062 -5.145 1 98.88 237 VAL A C 1
ATOM 1955 O O . VAL A 1 237 ? 5.012 -23.578 -4.887 1 98.88 237 VAL A O 1
ATOM 1958 N N . PHE A 1 238 ? 6.262 -21.719 -5.234 1 98.88 238 PHE A N 1
ATOM 1959 C CA . PHE A 1 238 ? 5.18 -20.781 -4.949 1 98.88 238 PHE A CA 1
ATOM 1960 C C . PHE A 1 238 ? 4.516 -20.312 -6.238 1 98.88 238 PHE A C 1
ATOM 1962 O O . PHE A 1 238 ? 5.156 -20.266 -7.289 1 98.88 238 PHE A O 1
ATOM 1969 N N . ASN A 1 239 ? 3.268 -19.984 -6.148 1 98.31 239 ASN A N 1
ATOM 1970 C CA . ASN A 1 239 ? 2.523 -19.266 -7.172 1 98.31 239 ASN A CA 1
ATOM 1971 C C . ASN A 1 239 ? 1.348 -18.5 -6.57 1 98.31 239 ASN A C 1
ATOM 1973 O O . ASN A 1 239 ? 0.705 -18.969 -5.633 1 98.31 239 ASN A O 1
ATOM 1977 N N . THR A 1 240 ? 1.064 -17.328 -7.082 1 98.31 240 THR A N 1
ATOM 1978 C CA . THR A 1 240 ? -0.106 -16.547 -6.684 1 98.31 240 THR A CA 1
ATOM 1979 C C . THR A 1 240 ? -0.483 -15.547 -7.77 1 98.31 240 THR A C 1
ATOM 1981 O O . THR A 1 240 ? 0.31 -14.664 -8.109 1 98.31 240 THR A O 1
ATOM 1984 N N . TYR A 1 241 ? -1.693 -15.664 -8.344 1 97.94 241 TYR A N 1
ATOM 1985 C CA . TYR A 1 241 ? -2.035 -14.719 -9.398 1 97.94 241 TYR A CA 1
ATOM 1986 C C . TYR A 1 241 ? -3.547 -14.602 -9.562 1 97.94 241 TYR A C 1
ATOM 1988 O O . TYR A 1 241 ? -4.137 -13.578 -9.203 1 97.94 241 TYR A O 1
ATOM 1996 N N . VAL A 1 242 ? -4.25 -15.633 -9.953 1 96.81 242 VAL A N 1
ATOM 1997 C CA . VAL A 1 242 ? -5.605 -15.539 -10.484 1 96.81 242 VAL A CA 1
ATOM 1998 C C . VAL A 1 242 ? -6.551 -15.031 -9.406 1 96.81 242 VAL A C 1
ATOM 2000 O O . VAL A 1 242 ? -7.5 -14.297 -9.695 1 96.81 242 VAL A O 1
ATOM 2003 N N . TRP A 1 243 ? -6.348 -15.391 -8.172 1 97 243 TRP A N 1
ATOM 2004 C CA . TRP A 1 243 ? -7.219 -14.961 -7.086 1 97 243 TRP A CA 1
ATOM 2005 C C . TRP A 1 243 ? -7.148 -13.453 -6.891 1 97 243 TRP A C 1
ATOM 2007 O O . TRP A 1 243 ? -8.125 -12.828 -6.453 1 97 243 TRP A O 1
ATOM 2017 N N . TRP A 1 244 ? -6.023 -12.883 -7.207 1 97.75 244 TRP A N 1
ATOM 2018 C CA . TRP A 1 244 ? -5.84 -11.438 -7.109 1 97.75 244 TRP A CA 1
ATOM 2019 C C . TRP A 1 244 ? -6.613 -10.719 -8.211 1 97.75 244 TRP A C 1
ATOM 2021 O O . TRP A 1 244 ? -6.867 -9.516 -8.109 1 97.75 244 TRP A O 1
ATOM 2031 N N . MET A 1 245 ? -6.961 -11.391 -9.344 1 96.44 245 MET A N 1
ATOM 2032 C CA . MET A 1 245 ? -7.562 -10.773 -10.523 1 96.44 245 MET A CA 1
ATOM 2033 C C . MET A 1 245 ? -9.086 -10.742 -10.406 1 96.44 245 MET A C 1
ATOM 2035 O O . MET A 1 245 ? -9.789 -10.797 -11.406 1 96.44 245 MET A O 1
ATOM 2039 N N . SER A 1 246 ? -9.602 -10.555 -9.227 1 93.94 246 SER A N 1
ATOM 2040 C CA . SER A 1 246 ? -11.039 -10.594 -8.977 1 93.94 246 SER A CA 1
ATOM 2041 C C . SER A 1 246 ? -11.664 -9.211 -9.125 1 93.94 246 SER A C 1
ATOM 2043 O O . SER A 1 246 ? -12.891 -9.07 -9.07 1 93.94 246 SER A O 1
ATOM 2045 N N . GLY A 1 247 ? -10.844 -8.164 -9.32 1 93.88 247 GLY A N 1
ATOM 2046 C CA . GLY A 1 247 ? -11.336 -6.805 -9.492 1 93.88 247 GLY A CA 1
ATOM 2047 C C . GLY A 1 247 ? -10.227 -5.801 -9.75 1 93.88 247 GLY A C 1
ATOM 2048 O O . GLY A 1 247 ? -9.047 -6.117 -9.594 1 93.88 247 GLY A O 1
ATOM 2049 N N . LEU A 1 248 ? -10.68 -4.637 -10.133 1 95.5 248 LEU A N 1
ATOM 2050 C CA . LEU A 1 248 ? -9.727 -3.559 -10.367 1 95.5 248 LEU A CA 1
ATOM 2051 C C . LEU A 1 248 ? -9.172 -3.033 -9.047 1 95.5 248 LEU A C 1
ATOM 2053 O O . LEU A 1 248 ? -8.062 -2.496 -9 1 95.5 248 LEU A O 1
ATOM 2057 N N . ARG A 1 249 ? -9.984 -3.168 -8.039 1 97.62 249 ARG A N 1
ATOM 2058 C CA . ARG A 1 249 ? -9.602 -2.789 -6.68 1 97.62 249 ARG A CA 1
ATOM 2059 C C . ARG A 1 249 ? -9.906 -3.906 -5.691 1 97.62 249 ARG A C 1
ATOM 2061 O O . ARG A 1 249 ? -10.867 -4.656 -5.875 1 97.62 249 ARG A O 1
ATOM 2068 N N . LEU A 1 250 ? -9.102 -3.953 -4.684 1 98.38 250 LEU A N 1
ATOM 2069 C CA . LEU A 1 250 ? -9.258 -4.992 -3.672 1 98.38 250 LEU A CA 1
ATOM 2070 C C . LEU A 1 250 ? -9.289 -4.387 -2.273 1 98.38 250 LEU A C 1
ATOM 2072 O O . LEU A 1 250 ? -8.586 -3.408 -2.002 1 98.38 250 LEU A O 1
ATOM 2076 N N . LYS A 1 251 ? -10.125 -4.957 -1.41 1 98.5 251 LYS A N 1
ATOM 2077 C CA . LYS A 1 251 ? -10.086 -4.582 0.001 1 98.5 251 LYS A CA 1
ATOM 2078 C C . LYS A 1 251 ? -8.836 -5.133 0.685 1 98.5 251 LYS A C 1
ATOM 2080 O O . LYS A 1 251 ? -8.602 -6.344 0.681 1 98.5 251 LYS A O 1
ATOM 2085 N N . THR A 1 252 ? -8.047 -4.273 1.229 1 98.69 252 THR A N 1
ATOM 2086 C CA . THR A 1 252 ? -6.805 -4.652 1.895 1 98.69 252 THR A CA 1
ATOM 2087 C C . THR A 1 252 ? -6.824 -4.23 3.361 1 98.69 252 THR A C 1
ATOM 2089 O O . THR A 1 252 ? -7.453 -3.23 3.717 1 98.69 252 THR A O 1
ATOM 2092 N N . LEU A 1 253 ? -6.219 -5 4.168 1 98.56 253 LEU A N 1
ATOM 2093 C CA . LEU A 1 253 ? -6.164 -4.777 5.609 1 98.56 253 LEU A CA 1
ATOM 2094 C C . LEU A 1 253 ? -4.758 -5.008 6.145 1 98.56 253 LEU A C 1
ATOM 2096 O O . LEU A 1 253 ? -4.062 -5.922 5.695 1 98.56 253 LEU A O 1
ATOM 2100 N N . TRP A 1 254 ? -4.262 -4.219 7.012 1 98.31 254 TRP A N 1
ATOM 2101 C CA . TRP A 1 254 ? -2.994 -4.379 7.715 1 98.31 254 TRP A CA 1
ATOM 2102 C C . TRP A 1 254 ? -3.104 -3.896 9.156 1 98.31 254 TRP A C 1
ATOM 2104 O O . TRP A 1 254 ? -4.047 -3.186 9.508 1 98.31 254 TRP A O 1
ATOM 2114 N N . GLY A 1 255 ? -2.139 -4.258 9.953 1 94.5 255 GLY A N 1
ATOM 2115 C CA . GLY A 1 255 ? -2.15 -3.861 11.352 1 94.5 255 GLY A CA 1
ATOM 2116 C C . GLY A 1 255 ? -3.193 -4.598 12.172 1 94.5 255 GLY A C 1
ATOM 2117 O O . GLY A 1 255 ? -3.969 -5.391 11.633 1 94.5 255 GLY A O 1
ATOM 2118 N N . SER A 1 256 ? -3.082 -4.473 13.492 1 93.25 256 SER A N 1
ATOM 2119 C CA . SER A 1 256 ? -4.043 -5.043 14.43 1 93.25 256 SER A CA 1
ATOM 2120 C C . SER A 1 256 ? -4.73 -3.957 15.25 1 93.25 256 SER A C 1
ATOM 2122 O O . SER A 1 256 ? -4.184 -3.482 16.25 1 93.25 256 SER A O 1
ATOM 2124 N N . PHE A 1 257 ? -5.91 -3.555 14.789 1 96.44 257 PHE A N 1
ATOM 2125 C CA . PHE A 1 257 ? -6.699 -2.527 15.461 1 96.44 257 PHE A CA 1
ATOM 2126 C C . PHE A 1 257 ? -8.047 -3.082 15.906 1 96.44 257 PHE A C 1
ATOM 2128 O O . PHE A 1 257 ? -8.492 -4.113 15.398 1 96.44 257 PHE A O 1
ATOM 2135 N N . ALA A 1 258 ? -8.695 -2.471 16.797 1 95.88 258 ALA A N 1
ATOM 2136 C CA . ALA A 1 258 ? -9.93 -2.961 17.406 1 95.88 258 ALA A CA 1
ATOM 2137 C C . ALA A 1 258 ? -11.078 -2.969 16.406 1 95.88 258 ALA A C 1
ATOM 2139 O O . ALA A 1 258 ? -12.031 -3.742 16.547 1 95.88 258 ALA A O 1
ATOM 2140 N N . ASN A 1 259 ? -11.008 -2.188 15.367 1 95.38 259 ASN A N 1
ATOM 2141 C CA . ASN A 1 259 ? -12.086 -2.135 14.383 1 95.38 259 ASN A CA 1
ATOM 2142 C C . ASN A 1 259 ? -12.008 -3.301 13.406 1 95.38 259 ASN A C 1
ATOM 2144 O O . ASN A 1 259 ? -12.883 -3.455 12.547 1 95.38 259 ASN A O 1
ATOM 2148 N N . GLY A 1 260 ? -11.016 -4.125 13.484 1 95.5 260 GLY A N 1
ATOM 2149 C CA . GLY A 1 260 ? -10.93 -5.391 12.773 1 95.5 260 GLY A CA 1
ATOM 2150 C C . GLY A 1 260 ? -11.07 -5.238 11.273 1 95.5 260 GLY A C 1
ATOM 2151 O O . GLY A 1 260 ? -10.375 -4.426 10.656 1 95.5 260 GLY A O 1
ATOM 2152 N N . GLU A 1 261 ? -12.016 -5.934 10.695 1 95.44 261 GLU A N 1
ATOM 2153 C CA . GLU A 1 261 ? -12.188 -6 9.25 1 95.44 261 GLU A CA 1
ATOM 2154 C C . GLU A 1 261 ? -12.82 -4.719 8.703 1 95.44 261 GLU A C 1
ATOM 2156 O O . GLU A 1 261 ? -12.797 -4.469 7.5 1 95.44 261 GLU A O 1
ATOM 2161 N N . GLU A 1 262 ? -13.344 -3.91 9.555 1 96.12 262 GLU A N 1
ATOM 2162 C CA . GLU A 1 262 ? -13.914 -2.643 9.109 1 96.12 262 GLU A CA 1
ATOM 2163 C C . GLU A 1 262 ? -12.82 -1.645 8.734 1 96.12 262 GLU A C 1
ATOM 2165 O O . GLU A 1 262 ? -13.102 -0.633 8.086 1 96.12 262 GLU A O 1
ATOM 2170 N N . GLY A 1 263 ? -11.633 -1.962 9.117 1 97.81 263 GLY A N 1
ATOM 2171 C CA . GLY A 1 263 ? -10.523 -1.052 8.875 1 97.81 263 GLY A CA 1
ATOM 2172 C C . GLY A 1 263 ? -9.883 -1.251 7.516 1 97.81 263 GLY A C 1
ATOM 2173 O O . GLY A 1 263 ? -8.781 -0.757 7.27 1 97.81 263 GLY A O 1
ATOM 2174 N N . TYR A 1 264 ? -10.531 -1.958 6.629 1 98.19 264 TYR A N 1
ATOM 2175 C CA . TYR A 1 264 ? -9.93 -2.213 5.324 1 98.19 264 TYR A CA 1
ATOM 2176 C C . TYR A 1 264 ? -9.852 -0.932 4.504 1 98.19 264 TYR A C 1
ATOM 2178 O O . TYR A 1 264 ? -10.547 0.045 4.797 1 98.19 264 TYR A O 1
ATOM 2186 N N . GLU A 1 265 ? -8.969 -0.88 3.539 1 98.19 265 GLU A N 1
ATOM 2187 C CA . GLU A 1 265 ? -8.867 0.152 2.512 1 98.19 265 GLU A CA 1
ATOM 2188 C C . GLU A 1 265 ? -8.781 -0.465 1.117 1 98.19 265 GLU A C 1
ATOM 2190 O O . GLU A 1 265 ? -8.109 -1.482 0.923 1 98.19 265 GLU A O 1
ATOM 2195 N N . GLU A 1 266 ? -9.445 0.128 0.175 1 97.94 266 GLU A N 1
ATOM 2196 C CA . GLU A 1 266 ? -9.398 -0.374 -1.194 1 97.94 266 GLU A CA 1
ATOM 2197 C C . GLU A 1 266 ? -8.18 0.171 -1.938 1 97.94 266 GLU A C 1
ATOM 2199 O O . GLU A 1 266 ? -7.945 1.381 -1.949 1 97.94 266 GLU A O 1
ATOM 2204 N N . LEU A 1 267 ? -7.422 -0.667 -2.479 1 98.5 267 LEU A N 1
ATOM 2205 C CA . LEU A 1 267 ? -6.273 -0.321 -3.311 1 98.5 267 LEU A CA 1
ATOM 2206 C C . LEU A 1 267 ? -6.402 -0.935 -4.699 1 98.5 267 LEU A C 1
ATOM 2208 O O . LEU A 1 267 ? -7.066 -1.962 -4.871 1 98.5 267 LEU A O 1
ATOM 2212 N N . ASP A 1 268 ? -5.785 -0.288 -5.66 1 98.12 268 ASP A N 1
ATOM 2213 C CA . ASP A 1 268 ? -5.699 -0.913 -6.977 1 98.12 268 ASP A CA 1
ATOM 2214 C C . ASP A 1 268 ? -5.043 -2.289 -6.887 1 98.12 268 ASP A C 1
ATOM 2216 O O . ASP A 1 268 ? -4.086 -2.48 -6.137 1 98.12 268 ASP A O 1
ATOM 2220 N N . THR A 1 269 ? -5.438 -3.225 -7.66 1 98.38 269 THR A N 1
ATOM 2221 C CA . THR A 1 269 ? -5.035 -4.625 -7.586 1 98.38 269 THR A CA 1
ATOM 2222 C C . THR A 1 269 ? -3.523 -4.766 -7.727 1 98.38 269 THR A C 1
ATOM 2224 O O . THR A 1 269 ? -2.883 -5.465 -6.938 1 98.38 269 THR A O 1
ATOM 2227 N N . PRO A 1 270 ? -2.855 -4.082 -8.672 1 98.38 270 PRO A N 1
ATOM 2228 C CA . PRO A 1 270 ? -1.403 -4.258 -8.758 1 98.38 270 PRO A CA 1
ATOM 2229 C C . PRO A 1 270 ? -0.675 -3.768 -7.512 1 98.38 270 PRO A C 1
ATOM 2231 O O . PRO A 1 270 ? 0.354 -4.332 -7.133 1 98.38 270 PRO A O 1
ATOM 2234 N N . ILE A 1 271 ? -1.232 -2.715 -6.863 1 98.62 271 ILE A N 1
ATOM 2235 C CA . ILE A 1 271 ? -0.63 -2.189 -5.645 1 98.62 271 ILE A CA 1
ATOM 2236 C C . ILE A 1 271 ? -0.823 -3.186 -4.504 1 98.62 271 ILE A C 1
ATOM 2238 O O . ILE A 1 271 ? 0.123 -3.494 -3.773 1 98.62 271 ILE A O 1
ATOM 2242 N N . ALA A 1 272 ? -2.072 -3.676 -4.406 1 98.81 272 ALA A N 1
ATOM 2243 C CA . ALA A 1 272 ? -2.359 -4.676 -3.381 1 98.81 272 ALA A CA 1
ATOM 2244 C C . ALA A 1 272 ? -1.48 -5.914 -3.562 1 98.81 272 ALA A C 1
ATOM 2246 O O . ALA A 1 272 ? -0.93 -6.438 -2.592 1 98.81 272 ALA A O 1
ATOM 2247 N N . TYR A 1 273 ? -1.359 -6.371 -4.773 1 98.75 273 TYR A N 1
ATOM 2248 C CA . TYR A 1 273 ? -0.522 -7.516 -5.105 1 98.75 273 TYR A CA 1
ATOM 2249 C C . TYR A 1 273 ? 0.931 -7.262 -4.723 1 98.75 273 TYR A C 1
ATOM 2251 O O . TYR A 1 273 ? 1.597 -8.141 -4.164 1 98.75 273 TYR A O 1
ATOM 2259 N N . LYS A 1 274 ? 1.425 -6.066 -5.027 1 98.81 274 LYS A N 1
ATOM 2260 C CA . LYS A 1 274 ? 2.801 -5.695 -4.711 1 98.81 274 LYS A CA 1
ATOM 2261 C C . LYS A 1 274 ? 3.059 -5.77 -3.209 1 98.81 274 LYS A C 1
ATOM 2263 O O . LYS A 1 274 ? 4.07 -6.328 -2.773 1 98.81 274 LYS A O 1
ATOM 2268 N N . ILE A 1 275 ? 2.154 -5.215 -2.451 1 98.81 275 ILE A N 1
ATOM 2269 C CA . ILE A 1 275 ? 2.307 -5.199 -1.001 1 98.81 275 ILE A CA 1
ATOM 2270 C C . ILE A 1 275 ? 2.266 -6.629 -0.465 1 98.81 275 ILE A C 1
ATOM 2272 O O . ILE A 1 275 ? 3.123 -7.027 0.327 1 98.81 275 ILE A O 1
ATOM 2276 N N . GLY A 1 276 ? 1.314 -7.441 -0.912 1 98.81 276 GLY A N 1
ATOM 2277 C CA . GLY A 1 276 ? 1.227 -8.828 -0.487 1 98.81 276 GLY A CA 1
ATOM 2278 C C . GLY A 1 276 ? 2.443 -9.648 -0.873 1 98.81 276 GLY A C 1
ATOM 2279 O O . GLY A 1 276 ? 2.959 -10.422 -0.064 1 98.81 276 GLY A O 1
ATOM 2280 N N . LEU A 1 277 ? 2.861 -9.492 -2.113 1 98.88 277 LEU A N 1
ATOM 2281 C CA . LEU A 1 277 ? 4.008 -10.266 -2.59 1 98.88 277 LEU A CA 1
ATOM 2282 C C . LEU A 1 277 ? 5.273 -9.875 -1.832 1 98.88 277 LEU A C 1
ATOM 2284 O O . LEU A 1 277 ? 6.129 -10.727 -1.578 1 98.88 277 LEU A O 1
ATOM 2288 N N . LYS A 1 278 ? 5.434 -8.57 -1.506 1 98.81 278 LYS A N 1
ATOM 2289 C CA . LYS A 1 278 ? 6.586 -8.148 -0.72 1 98.81 278 LYS A CA 1
ATOM 2290 C C . LYS A 1 278 ? 6.57 -8.781 0.668 1 98.81 278 LYS A C 1
ATOM 2292 O O . LYS A 1 278 ? 7.621 -9.133 1.214 1 98.81 278 LYS A O 1
ATOM 2297 N N . THR A 1 279 ? 5.395 -8.898 1.267 1 98.88 279 THR A N 1
ATOM 2298 C CA . THR A 1 279 ? 5.266 -9.594 2.541 1 98.88 279 THR A CA 1
ATOM 2299 C C . THR A 1 279 ? 5.777 -11.023 2.428 1 98.88 279 THR A C 1
ATOM 2301 O O . THR A 1 279 ? 6.527 -11.492 3.287 1 98.88 279 THR A O 1
ATOM 2304 N N . TRP A 1 280 ? 5.367 -11.688 1.368 1 98.81 280 TRP A N 1
ATOM 2305 C CA . TRP A 1 280 ? 5.871 -13.031 1.091 1 98.81 280 TRP A CA 1
ATOM 2306 C C . TRP A 1 280 ? 7.391 -13.023 0.957 1 98.81 280 TRP A C 1
ATOM 2308 O O . TRP A 1 280 ? 8.078 -13.852 1.556 1 98.81 280 TRP A O 1
ATOM 2318 N N . ALA A 1 281 ? 7.91 -12.102 0.2 1 98.88 281 ALA A N 1
ATOM 2319 C CA . ALA A 1 281 ? 9.352 -12.008 -0.032 1 98.88 281 ALA A CA 1
ATOM 2320 C C . ALA A 1 281 ? 10.102 -11.781 1.276 1 98.88 281 ALA A C 1
ATOM 2322 O O . ALA A 1 281 ? 11.141 -12.406 1.517 1 98.88 281 ALA A O 1
ATOM 2323 N N . ASN A 1 282 ? 9.586 -10.891 2.104 1 98.75 282 ASN A N 1
ATOM 2324 C CA . ASN A 1 282 ? 10.227 -10.609 3.385 1 98.75 282 ASN A CA 1
ATOM 2325 C C . ASN A 1 282 ? 10.219 -11.836 4.297 1 98.75 282 ASN A C 1
ATOM 2327 O O . ASN A 1 282 ? 11.18 -12.078 5.031 1 98.75 282 ASN A O 1
ATOM 2331 N N . TRP A 1 283 ? 9.156 -12.594 4.293 1 98.62 283 TRP A N 1
ATOM 2332 C CA . TRP A 1 283 ? 9.117 -13.82 5.082 1 98.62 283 TRP A CA 1
ATOM 2333 C C . TRP A 1 283 ? 10.172 -14.812 4.594 1 98.62 283 TRP A C 1
ATOM 2335 O O . TRP A 1 283 ? 10.898 -15.406 5.398 1 98.62 283 TRP A O 1
ATOM 2345 N N . VAL A 1 284 ? 10.234 -15.016 3.289 1 98.69 284 VAL A N 1
ATOM 2346 C CA . VAL A 1 284 ? 11.195 -15.953 2.709 1 98.69 284 VAL A CA 1
ATOM 2347 C C . VAL A 1 284 ? 12.609 -15.531 3.084 1 98.69 284 VAL A C 1
ATOM 2349 O O . VAL A 1 284 ? 13.391 -16.344 3.586 1 98.69 284 VAL A O 1
ATOM 2352 N N . ASP A 1 285 ? 12.93 -14.234 2.914 1 98.44 285 ASP A N 1
ATOM 2353 C CA . ASP A 1 285 ? 14.266 -13.711 3.191 1 98.44 285 ASP A CA 1
ATOM 2354 C C . ASP A 1 285 ? 14.617 -13.859 4.672 1 98.44 285 ASP A C 1
ATOM 2356 O O . ASP A 1 285 ? 15.789 -13.914 5.031 1 98.44 285 ASP A O 1
ATOM 2360 N N . SER A 1 286 ? 13.578 -13.953 5.508 1 98.19 286 SER A N 1
ATOM 2361 C CA . SER A 1 286 ? 13.805 -13.969 6.949 1 98.19 286 SER A CA 1
ATOM 2362 C C . SER A 1 286 ? 13.828 -15.398 7.484 1 98.19 286 SER A C 1
ATOM 2364 O O . SER A 1 286 ? 14.422 -15.656 8.539 1 98.19 286 SER A O 1
ATOM 2366 N N . ASN A 1 287 ? 13.25 -16.359 6.793 1 97.88 287 ASN A N 1
ATOM 2367 C CA . ASN A 1 287 ? 12.992 -17.641 7.445 1 97.88 287 ASN A CA 1
ATOM 2368 C C . ASN A 1 287 ? 13.602 -18.797 6.664 1 97.88 287 ASN A C 1
ATOM 2370 O O . ASN A 1 287 ? 13.727 -19.906 7.188 1 97.88 287 ASN A O 1
ATOM 2374 N N . ILE A 1 288 ? 14 -18.594 5.434 1 97.88 288 ILE A N 1
ATOM 2375 C CA . ILE A 1 288 ? 14.492 -19.688 4.594 1 97.88 288 ILE A CA 1
ATOM 2376 C C . ILE A 1 288 ? 16.016 -19.625 4.504 1 97.88 288 ILE A C 1
ATOM 2378 O O . ILE A 1 288 ? 16.578 -18.562 4.242 1 97.88 288 ILE A O 1
ATOM 2382 N N . ASN A 1 289 ? 16.656 -20.672 4.812 1 97.69 289 ASN A N 1
ATOM 2383 C CA . ASN A 1 289 ? 18.094 -20.875 4.562 1 97.69 289 ASN A CA 1
ATOM 2384 C C . ASN A 1 289 ? 18.344 -21.406 3.158 1 97.69 289 ASN A C 1
ATOM 2386 O O . ASN A 1 289 ? 18.031 -22.562 2.861 1 97.69 289 ASN A O 1
ATOM 2390 N N . PRO A 1 290 ? 18.953 -20.594 2.328 1 97.12 290 PRO A N 1
ATOM 2391 C CA . PRO A 1 290 ? 19.109 -20.984 0.926 1 97.12 290 PRO A CA 1
ATOM 2392 C C . PRO A 1 290 ? 20.016 -22.219 0.757 1 97.12 290 PRO A C 1
ATOM 2394 O O . PRO A 1 290 ? 20.047 -22.828 -0.315 1 97.12 290 PRO A O 1
ATOM 2397 N N . ASN A 1 291 ? 20.766 -22.609 1.74 1 97.56 291 ASN A N 1
ATOM 2398 C CA . ASN A 1 291 ? 21.594 -23.797 1.673 1 97.56 291 ASN A CA 1
ATOM 2399 C C . ASN A 1 291 ? 20.797 -25.062 1.968 1 97.56 291 ASN A C 1
ATOM 2401 O O . ASN A 1 291 ? 21.266 -26.172 1.698 1 97.56 291 ASN A O 1
ATOM 2405 N N . LYS A 1 292 ? 19.656 -24.859 2.465 1 97.88 292 LYS A N 1
ATOM 2406 C CA . LYS A 1 292 ? 18.844 -26 2.861 1 97.88 292 LYS A CA 1
ATOM 2407 C C . LYS A 1 292 ? 17.578 -26.109 2.01 1 97.88 292 LYS A C 1
ATOM 2409 O O . LYS A 1 292 ? 17.062 -27.203 1.778 1 97.88 292 LYS A O 1
ATOM 2414 N N . THR A 1 293 ? 17.047 -24.969 1.65 1 98.56 293 THR A N 1
ATOM 2415 C CA . THR A 1 293 ? 15.797 -24.906 0.91 1 98.56 293 THR A CA 1
ATOM 2416 C C . THR A 1 293 ? 15.961 -24.125 -0.386 1 98.56 293 THR A C 1
ATOM 2418 O O . THR A 1 293 ? 16.438 -22.984 -0.371 1 98.56 293 THR A O 1
ATOM 2421 N N . ARG A 1 294 ? 15.586 -24.766 -1.482 1 98.56 294 ARG A N 1
ATOM 2422 C CA . ARG A 1 294 ? 15.516 -24.062 -2.754 1 98.56 294 ARG A CA 1
ATOM 2423 C C . ARG A 1 294 ? 14.109 -23.531 -3.02 1 98.56 294 ARG A C 1
ATOM 2425 O O . ARG A 1 294 ? 13.133 -24.281 -2.885 1 98.56 294 ARG A O 1
ATOM 2432 N N . VAL A 1 295 ? 14.078 -22.25 -3.348 1 98.75 295 VAL A N 1
ATOM 2433 C CA . VAL A 1 295 ? 12.789 -21.594 -3.533 1 98.75 295 VAL A CA 1
ATOM 2434 C C . VAL A 1 295 ? 12.523 -21.375 -5.023 1 98.75 295 VAL A C 1
ATOM 2436 O O . VAL A 1 295 ? 13.398 -20.891 -5.742 1 98.75 295 VAL A O 1
ATOM 2439 N N . PHE A 1 296 ? 11.391 -21.812 -5.477 1 98.75 296 PHE A N 1
ATOM 2440 C CA . PHE A 1 296 ? 10.914 -21.594 -6.84 1 98.75 296 PHE A CA 1
ATOM 2441 C C . PHE A 1 296 ? 9.664 -20.734 -6.852 1 98.75 296 PHE A C 1
ATOM 2443 O O . PHE A 1 296 ? 8.891 -20.734 -5.891 1 98.75 296 PHE A O 1
ATOM 2450 N N . PHE A 1 297 ? 9.492 -19.969 -7.871 1 98.75 297 PHE A N 1
ATOM 2451 C CA . PHE A 1 297 ? 8.281 -19.188 -8.078 1 98.75 297 PHE A CA 1
ATOM 2452 C C . PHE A 1 297 ? 7.754 -19.375 -9.5 1 98.75 297 PHE A C 1
ATOM 2454 O O . PHE A 1 297 ? 8.422 -19 -10.469 1 98.75 297 PHE A O 1
ATOM 2461 N N . THR A 1 298 ? 6.566 -19.938 -9.602 1 98.44 298 THR A N 1
ATOM 2462 C CA . THR A 1 298 ? 5.91 -20.109 -10.891 1 98.44 298 THR A CA 1
ATOM 2463 C C . THR A 1 298 ? 5.133 -18.859 -11.273 1 98.44 298 THR A C 1
ATOM 2465 O O . THR A 1 298 ? 4.32 -18.359 -10.492 1 98.44 298 THR A O 1
ATOM 2468 N N . THR A 1 299 ? 5.363 -18.328 -12.484 1 97.81 299 THR A N 1
ATOM 2469 C CA . THR A 1 299 ? 4.707 -17.094 -12.914 1 97.81 299 THR A CA 1
ATOM 2470 C C . THR A 1 299 ? 3.246 -17.359 -13.266 1 97.81 299 THR A C 1
ATOM 2472 O O . THR A 1 299 ? 2.76 -18.484 -13.125 1 97.81 299 THR A O 1
ATOM 2475 N N . MET A 1 300 ? 2.562 -16.406 -13.656 1 97.06 300 MET A N 1
ATOM 2476 C CA 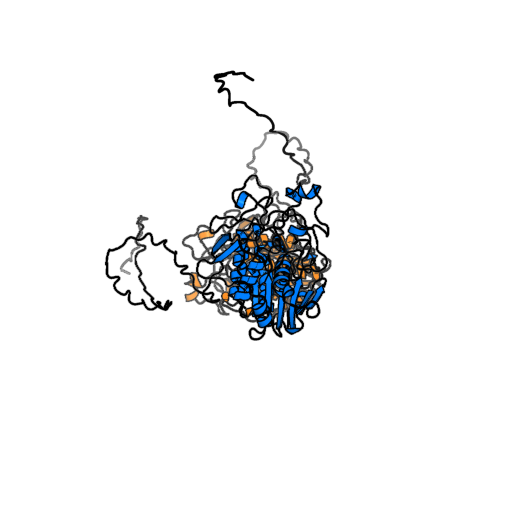. MET A 1 300 ? 1.106 -16.422 -13.773 1 97.06 300 MET A CA 1
ATOM 2477 C C . MET A 1 300 ? 0.671 -17.344 -14.914 1 97.06 300 MET A C 1
ATOM 2479 O O . MET A 1 300 ? 1.292 -17.359 -15.977 1 97.06 300 MET A O 1
ATOM 2483 N N . SER A 1 301 ? -0.281 -18.094 -14.641 1 97.94 301 SER A N 1
ATOM 2484 C CA . SER A 1 301 ? -1.006 -18.859 -15.656 1 97.94 301 SER A CA 1
ATOM 2485 C C . SER A 1 301 ? -2.139 -18.031 -16.25 1 97.94 301 SER A C 1
ATOM 2487 O O . SER A 1 301 ? -2.996 -17.516 -15.531 1 97.94 301 SER A O 1
ATOM 2489 N N . PRO A 1 302 ? -2.182 -17.922 -17.562 1 97.56 302 PRO A N 1
ATOM 2490 C CA . PRO A 1 302 ? -3.186 -17.047 -18.188 1 97.56 302 PRO A CA 1
ATOM 2491 C C . PRO A 1 302 ? -4.594 -17.641 -18.125 1 97.56 302 PRO A C 1
ATOM 2493 O O . PRO A 1 302 ? -4.754 -18.859 -18.094 1 97.56 302 PRO A O 1
ATOM 2496 N N . THR A 1 303 ? -5.562 -16.75 -18.109 1 97.69 303 THR A N 1
ATOM 2497 C CA . THR A 1 303 ? -6.949 -17.125 -18.359 1 97.69 303 THR A CA 1
ATOM 2498 C C . THR A 1 303 ? -7.336 -16.828 -19.812 1 97.69 303 THR A C 1
ATOM 2500 O O . THR A 1 303 ? -6.871 -15.844 -20.391 1 97.69 303 THR A O 1
ATOM 2503 N N . HIS A 1 304 ? -8.117 -17.656 -20.422 1 98.19 304 HIS A N 1
ATOM 2504 C CA . HIS A 1 304 ? -8.523 -17.469 -21.812 1 98.19 304 HIS A CA 1
ATOM 2505 C C . HIS A 1 304 ? -10.031 -17.281 -21.906 1 98.19 304 HIS A C 1
ATOM 2507 O O . HIS A 1 304 ? -10.727 -18.109 -22.5 1 98.19 304 HIS A O 1
ATOM 2513 N N . THR A 1 305 ? -10.453 -16.109 -21.438 1 96.81 305 THR A N 1
ATOM 2514 C CA . THR A 1 305 ? -11.883 -15.852 -21.328 1 96.81 305 THR A CA 1
ATOM 2515 C C . THR A 1 305 ? -12.344 -14.883 -22.422 1 96.81 305 THR A C 1
ATOM 2517 O O . THR A 1 305 ? -13.531 -14.594 -22.547 1 96.81 305 THR A O 1
ATOM 2520 N N . ARG A 1 306 ? -11.453 -14.375 -23.172 1 96.81 306 ARG A N 1
ATOM 2521 C CA . ARG A 1 306 ? -11.781 -13.438 -24.234 1 96.81 306 ARG A CA 1
ATOM 2522 C C . ARG A 1 306 ? -11.242 -13.93 -25.578 1 96.81 306 ARG A C 1
ATOM 2524 O O . ARG A 1 306 ? -10.086 -13.672 -25.922 1 96.81 306 ARG A O 1
ATOM 2531 N N . SER A 1 307 ? -12.156 -14.445 -26.359 1 96.69 307 SER A N 1
ATOM 2532 C CA . SER A 1 307 ? -11.75 -15.07 -27.609 1 96.69 307 SER A CA 1
ATOM 2533 C C . SER A 1 307 ? -11.219 -14.031 -28.594 1 96.69 307 SER A C 1
ATOM 2535 O O . SER A 1 307 ? -10.461 -14.367 -29.516 1 96.69 307 SER A O 1
ATOM 2537 N N . GLU A 1 308 ? -11.555 -12.703 -28.375 1 96.19 308 GLU A N 1
ATOM 2538 C CA . GLU A 1 308 ? -11.039 -11.609 -29.203 1 96.19 308 GLU A CA 1
ATOM 2539 C C . GLU A 1 308 ? -9.523 -11.523 -29.125 1 96.19 308 GLU A C 1
ATOM 2541 O O . GLU A 1 308 ? -8.875 -11.047 -30.062 1 96.19 308 GLU A O 1
ATOM 2546 N N . ASP A 1 309 ? -8.969 -12.047 -28.109 1 96.88 309 ASP A N 1
ATOM 2547 C CA . ASP A 1 309 ? -7.527 -11.961 -27.891 1 96.88 309 ASP A CA 1
ATOM 2548 C C . ASP A 1 309 ? -6.762 -12.742 -28.953 1 96.88 309 ASP A C 1
ATOM 2550 O O . ASP A 1 309 ? -5.605 -12.43 -29.234 1 96.88 309 ASP A O 1
ATOM 2554 N N . TRP A 1 310 ? -7.336 -13.766 -29.469 1 96.5 310 TRP A N 1
ATOM 2555 C CA . TRP A 1 310 ? -6.668 -14.531 -30.516 1 96.5 310 TRP A CA 1
ATOM 2556 C C . TRP A 1 310 ? -7.461 -14.5 -31.812 1 96.5 310 TRP A C 1
ATOM 2558 O O . TRP A 1 310 ? -7.52 -15.492 -32.531 1 96.5 310 TRP A O 1
ATOM 2568 N N . ASN A 1 311 ? -8.25 -13.461 -32.031 1 94.38 311 ASN A N 1
ATOM 2569 C CA . ASN A 1 311 ? -8.914 -13.055 -33.25 1 94.38 311 ASN A CA 1
ATOM 2570 C C . ASN A 1 311 ? -10.102 -13.961 -33.562 1 94.38 311 ASN A C 1
ATOM 2572 O O . ASN A 1 311 ? -10.453 -14.156 -34.75 1 94.38 311 ASN A O 1
ATOM 2576 N N . ASN A 1 312 ? -10.625 -14.664 -32.594 1 95 312 ASN A N 1
ATOM 2577 C CA . ASN A 1 312 ? -11.891 -15.367 -32.75 1 95 312 ASN A CA 1
ATOM 2578 C C . ASN A 1 312 ? -13.047 -14.578 -32.125 1 95 312 ASN A C 1
ATOM 2580 O O . ASN A 1 312 ? -13.508 -14.891 -31.031 1 95 312 ASN A O 1
ATOM 2584 N N . THR A 1 313 ? -13.539 -13.617 -32.844 1 93.5 313 THR A N 1
ATOM 2585 C CA . THR A 1 313 ? -14.508 -12.656 -32.312 1 93.5 313 THR A CA 1
ATOM 2586 C C . THR A 1 313 ? -15.859 -13.312 -32.094 1 93.5 313 THR A C 1
ATOM 2588 O O . THR A 1 313 ? -16.688 -12.797 -31.312 1 93.5 313 THR A O 1
ATOM 2591 N N . LYS A 1 314 ? -16.109 -14.375 -32.719 1 93.38 314 LYS A N 1
ATOM 2592 C CA . LYS A 1 314 ? -17.391 -15.047 -32.562 1 93.38 314 LYS A CA 1
ATOM 2593 C C . LYS A 1 314 ? -17.312 -16.188 -31.562 1 93.38 314 LYS A C 1
ATOM 2595 O O . LYS A 1 314 ? -18.312 -16.844 -31.281 1 93.38 314 LYS A O 1
ATOM 2600 N N . GLY A 1 315 ? -16.109 -16.438 -31.094 1 94.62 315 GLY A N 1
ATOM 2601 C CA . GLY A 1 315 ? -15.93 -17.531 -30.141 1 94.62 315 GLY A CA 1
ATOM 2602 C C . GLY A 1 315 ? -16.422 -17.203 -28.75 1 94.62 315 GLY A C 1
ATOM 2603 O O . GLY A 1 315 ? -16.719 -16.047 -28.438 1 94.62 315 GLY A O 1
ATOM 2604 N N . ILE A 1 316 ? -16.641 -18.281 -27.922 1 96.06 316 ILE A N 1
ATOM 2605 C CA . ILE A 1 316 ? -17.016 -18.156 -26.516 1 96.06 316 ILE A CA 1
ATOM 2606 C C . ILE A 1 316 ? -15.859 -18.625 -25.625 1 96.06 316 ILE A C 1
ATOM 2608 O O . ILE A 1 316 ? -15.719 -19.828 -25.375 1 96.06 316 ILE A O 1
ATOM 2612 N N . LYS A 1 317 ? -15.117 -17.688 -25.078 1 96.88 317 LYS A N 1
ATOM 2613 C CA . LYS A 1 317 ? -13.953 -18 -24.25 1 96.88 317 LYS A CA 1
ATOM 2614 C C . LYS A 1 317 ? -13.031 -19 -24.953 1 96.88 317 LYS A C 1
ATOM 2616 O O . LYS A 1 317 ? -12.68 -18.812 -26.109 1 96.88 317 LYS A O 1
ATOM 2621 N N . CYS A 1 318 ? -12.648 -20 -24.312 1 97.5 318 CYS A N 1
ATOM 2622 C CA . CYS A 1 318 ? -11.758 -21 -24.891 1 97.5 318 CYS A CA 1
ATOM 2623 C C . CYS A 1 318 ? -12.547 -22.172 -25.484 1 97.5 318 CYS A C 1
ATOM 2625 O O . CYS A 1 318 ? -11.961 -23.141 -25.969 1 97.5 318 CYS A O 1
ATOM 2627 N N . PHE A 1 319 ? -13.867 -22.094 -25.438 1 96.75 319 PHE A N 1
ATOM 2628 C CA . PHE A 1 319 ? -14.727 -23.188 -25.859 1 96.75 319 PHE A CA 1
ATOM 2629 C C . PHE A 1 319 ? -14.523 -23.5 -27.344 1 96.75 319 PHE A C 1
ATOM 2631 O O . PHE A 1 319 ? -14.5 -22.594 -28.172 1 96.75 319 PHE A O 1
ATOM 2638 N N . ASN A 1 320 ? -14.266 -24.812 -27.672 1 92.94 320 ASN A N 1
ATOM 2639 C CA . ASN A 1 320 ? -14.164 -25.359 -29.016 1 92.94 320 ASN A CA 1
ATOM 2640 C C . ASN A 1 320 ? -12.836 -24.984 -29.672 1 92.94 320 ASN A C 1
ATOM 2642 O O . ASN A 1 320 ? -12.68 -25.125 -30.891 1 92.94 320 ASN A O 1
ATOM 2646 N N . GLU A 1 321 ? -11.93 -24.422 -28.906 1 96.69 321 GLU A N 1
ATOM 2647 C CA . GLU A 1 321 ? -10.57 -24.25 -29.406 1 96.69 321 GLU A CA 1
ATOM 2648 C C . GLU A 1 321 ? -9.789 -25.547 -29.359 1 96.69 321 GLU A C 1
ATOM 2650 O O . GLU A 1 321 ? -9.695 -26.188 -28.312 1 96.69 321 GLU A O 1
ATOM 2655 N N . THR A 1 322 ? -9.156 -25.969 -30.422 1 95.88 322 THR A N 1
ATOM 2656 C CA . THR A 1 322 ? -8.555 -27.297 -30.453 1 95.88 322 THR A CA 1
ATOM 2657 C C . THR A 1 322 ? -7.09 -27.219 -30.859 1 95.88 322 THR A C 1
ATOM 2659 O O . THR A 1 322 ? -6.414 -28.234 -30.984 1 95.88 322 THR A O 1
ATOM 2662 N N . LYS A 1 323 ? -6.605 -26.016 -31.125 1 96.56 323 LYS A N 1
ATOM 2663 C CA . LYS A 1 323 ? -5.199 -25.781 -31.453 1 96.56 323 LYS A CA 1
ATOM 2664 C C . LYS A 1 323 ? -4.637 -24.594 -30.688 1 96.56 323 LYS A C 1
ATOM 2666 O O . LYS A 1 323 ? -5.375 -23.656 -30.359 1 96.56 323 LYS A O 1
ATOM 2671 N N . PRO A 1 324 ? -3.344 -24.594 -30.422 1 97.94 324 PRO A N 1
ATOM 2672 C CA . PRO A 1 324 ? -2.73 -23.422 -29.797 1 97.94 324 PRO A CA 1
ATOM 2673 C C . PRO A 1 324 ? -2.734 -22.188 -30.703 1 97.94 324 PRO A C 1
ATOM 2675 O O . PRO A 1 324 ? -2.928 -22.312 -31.922 1 97.94 324 PRO A O 1
ATOM 2678 N N . VAL A 1 325 ? -2.639 -21.078 -30.078 1 97.31 325 VAL A N 1
ATOM 2679 C CA . VAL A 1 325 ? -2.355 -19.875 -30.859 1 97.31 325 VAL A CA 1
ATOM 2680 C C . VAL A 1 325 ? -0.957 -19.969 -31.469 1 97.31 325 VAL A C 1
ATOM 2682 O O .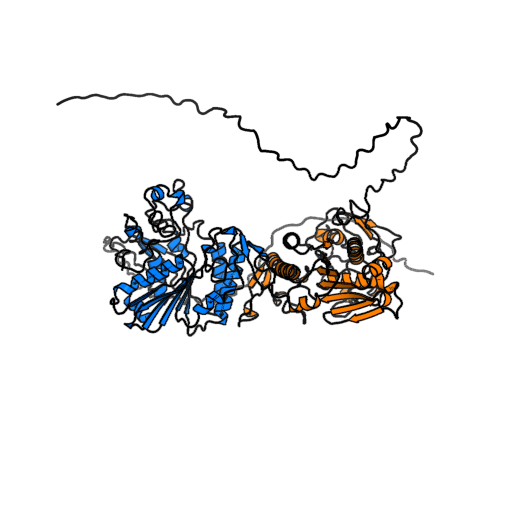 VAL A 1 325 ? 0.02 -20.219 -30.75 1 97.31 325 VAL A O 1
ATOM 2685 N N . MET A 1 326 ? -0.837 -19.75 -32.75 1 94.12 326 MET A N 1
ATOM 2686 C CA . MET A 1 326 ? 0.429 -19.984 -33.438 1 94.12 326 MET A CA 1
ATOM 2687 C C . MET A 1 326 ? 1.202 -18.672 -33.594 1 94.12 326 MET A C 1
ATOM 2689 O O . MET A 1 326 ? 2.402 -18.688 -33.875 1 94.12 326 MET A O 1
ATOM 2693 N N . LYS A 1 327 ? 0.513 -17.609 -33.438 1 93.25 327 LYS A N 1
ATOM 2694 C CA . LYS A 1 327 ? 1.188 -16.312 -33.531 1 93.25 327 LYS A CA 1
ATOM 2695 C C . LYS A 1 327 ? 2.277 -16.172 -32.469 1 93.25 327 LYS A C 1
ATOM 2697 O O . LYS A 1 327 ? 2.004 -16.266 -31.281 1 93.25 327 LYS A O 1
ATOM 2702 N N . LYS A 1 328 ? 3.439 -15.883 -32.938 1 91.44 328 LYS A N 1
ATOM 2703 C CA . LYS A 1 328 ? 4.566 -15.734 -32 1 91.44 328 LYS A CA 1
ATOM 2704 C C . LYS A 1 328 ? 4.348 -14.562 -31.062 1 91.44 328 LYS A C 1
ATOM 2706 O O . LYS A 1 328 ? 3.789 -13.531 -31.453 1 91.44 328 LYS A O 1
ATOM 2711 N N . ARG A 1 329 ? 4.785 -14.695 -29.844 1 92.75 329 ARG A N 1
ATOM 2712 C CA . ARG A 1 329 ? 4.758 -13.664 -28.812 1 92.75 329 ARG A CA 1
ATOM 2713 C C . ARG A 1 329 ? 3.328 -13.219 -28.516 1 92.75 329 ARG A C 1
ATOM 2715 O O . ARG A 1 329 ? 3.09 -12.062 -28.172 1 92.75 329 ARG A O 1
ATOM 2722 N N . HIS A 1 330 ? 2.408 -14.109 -28.734 1 95.44 330 HIS A N 1
ATOM 2723 C CA . HIS A 1 330 ? 1.016 -13.852 -28.391 1 95.44 330 HIS A CA 1
ATOM 2724 C C . HIS A 1 330 ? 0.873 -13.547 -26.891 1 95.44 330 HIS A C 1
ATOM 2726 O O . HIS A 1 330 ? 1.472 -14.219 -26.062 1 95.44 330 HIS A O 1
ATOM 2732 N N . TRP A 1 331 ? 0.111 -12.484 -26.594 1 95.88 331 TRP A N 1
ATOM 2733 C CA . TRP A 1 331 ? -0.174 -12.086 -25.219 1 95.88 331 TRP A CA 1
ATOM 2734 C C . TRP A 1 331 ? -1.611 -11.602 -25.078 1 95.88 331 TRP A C 1
ATOM 2736 O O . TRP A 1 331 ? -1.966 -10.539 -25.594 1 95.88 331 TRP A O 1
ATOM 2746 N N . GLY A 1 332 ? -2.367 -12.352 -24.375 1 95.56 332 GLY A N 1
ATOM 2747 C CA . GLY A 1 332 ? -3.775 -12.016 -24.219 1 95.56 332 GLY A CA 1
ATOM 2748 C C . GLY A 1 332 ? -4.066 -11.227 -22.953 1 95.56 332 GLY A C 1
ATOM 2749 O O . GLY A 1 332 ? -3.176 -11.016 -22.141 1 95.56 332 GLY A O 1
ATOM 2750 N N . SER A 1 333 ? -5.348 -10.781 -22.781 1 94.38 333 SER A N 1
ATOM 2751 C CA . SER A 1 333 ? -5.797 -9.953 -21.672 1 94.38 333 SER A CA 1
ATOM 2752 C C . SER A 1 333 ? -5.855 -10.75 -20.375 1 94.38 333 SER A C 1
ATOM 2754 O O . SER A 1 333 ? -5.977 -10.18 -19.281 1 94.38 333 SER A O 1
ATOM 2756 N N . GLY A 1 334 ? -5.699 -12.055 -20.422 1 94.69 334 GLY A N 1
ATOM 2757 C CA . GLY A 1 334 ? -5.773 -12.898 -19.25 1 94.69 334 GLY A CA 1
ATOM 2758 C C . GLY A 1 334 ? -4.484 -12.914 -18.453 1 94.69 334 GLY A C 1
ATOM 2759 O O . GLY A 1 334 ? -4.434 -13.484 -17.359 1 94.69 334 GLY A O 1
ATOM 2760 N N . SER A 1 335 ? -3.443 -12.352 -18.938 1 95.5 335 SER A N 1
ATOM 2761 C CA . SER A 1 335 ? -2.154 -12.195 -18.281 1 95.5 335 SER A CA 1
ATOM 2762 C C . SER A 1 335 ? -1.813 -10.727 -18.062 1 95.5 335 SER A C 1
ATOM 2764 O O . SER A 1 335 ? -1.463 -10.023 -19.016 1 95.5 335 SER A O 1
ATOM 2766 N N .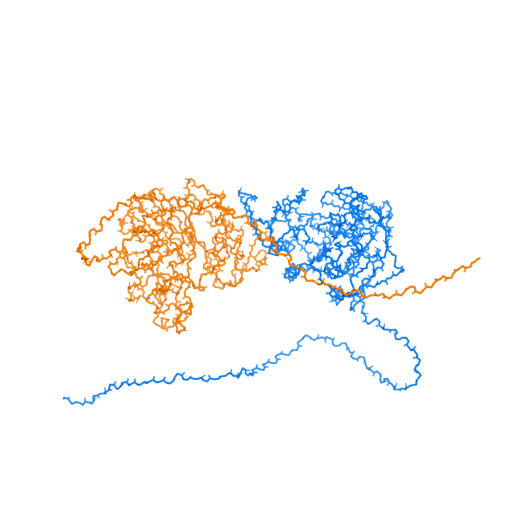 ASP A 1 336 ? -1.881 -10.281 -16.859 1 96.25 336 ASP A N 1
ATOM 2767 C CA . ASP A 1 336 ? -1.698 -8.867 -16.547 1 96.25 336 ASP A CA 1
ATOM 2768 C C . ASP A 1 336 ? -0.216 -8.508 -16.484 1 96.25 336 ASP A C 1
ATOM 2770 O O . ASP A 1 336 ? 0.506 -8.969 -15.602 1 96.25 336 ASP A O 1
ATOM 2774 N N . LYS A 1 337 ? 0.231 -7.695 -17.391 1 96.44 337 LYS A N 1
ATOM 2775 C CA . LYS A 1 337 ? 1.64 -7.324 -17.484 1 96.44 337 LYS A CA 1
ATOM 2776 C C . LYS A 1 337 ? 2.086 -6.547 -16.25 1 96.44 337 LYS A C 1
ATOM 2778 O O . LYS A 1 337 ? 3.254 -6.613 -15.859 1 96.44 337 LYS A O 1
ATOM 2783 N N . ARG A 1 338 ? 1.217 -5.738 -15.648 1 97.12 338 ARG A N 1
ATOM 2784 C CA . ARG A 1 338 ? 1.556 -4.988 -14.445 1 97.12 338 ARG A CA 1
ATOM 2785 C C . ARG A 1 338 ? 1.92 -5.926 -13.297 1 97.12 338 ARG A C 1
ATOM 2787 O O . ARG A 1 338 ? 2.869 -5.668 -12.555 1 97.12 338 ARG A O 1
ATOM 2794 N N . ILE A 1 339 ? 1.164 -6.988 -13.219 1 97.69 339 ILE A N 1
ATOM 2795 C CA . ILE A 1 339 ? 1.418 -7.98 -12.18 1 97.69 339 ILE A CA 1
ATOM 2796 C C . ILE A 1 339 ? 2.76 -8.664 -12.43 1 97.69 339 ILE A C 1
ATOM 2798 O O . ILE A 1 339 ? 3.531 -8.898 -11.5 1 97.69 339 ILE A O 1
ATOM 2802 N N . MET A 1 340 ? 3.037 -8.984 -13.656 1 96.19 340 MET A N 1
ATOM 2803 C CA . MET A 1 340 ? 4.312 -9.594 -14.016 1 96.19 340 MET A CA 1
ATOM 2804 C C . MET A 1 340 ? 5.477 -8.688 -13.641 1 96.19 340 MET A C 1
ATOM 2806 O O . MET A 1 340 ? 6.516 -9.156 -13.172 1 96.19 340 MET A O 1
ATOM 2810 N N . SER A 1 341 ? 5.316 -7.402 -13.883 1 97.62 341 SER A N 1
ATOM 2811 C CA . SER A 1 341 ? 6.336 -6.422 -13.531 1 97.62 341 SER A CA 1
ATOM 2812 C C . SER A 1 341 ? 6.582 -6.398 -12.023 1 97.62 341 SER A C 1
ATOM 2814 O O . SER A 1 341 ? 7.723 -6.25 -11.578 1 97.62 341 SER A O 1
ATOM 2816 N N . VAL A 1 342 ? 5.52 -6.516 -11.273 1 98.44 342 VAL A N 1
ATOM 2817 C CA . VAL A 1 342 ? 5.641 -6.555 -9.82 1 98.44 342 VAL A CA 1
ATOM 2818 C C . VAL A 1 342 ? 6.453 -7.781 -9.406 1 98.44 342 VAL A C 1
ATOM 2820 O O . VAL A 1 342 ? 7.355 -7.68 -8.57 1 98.44 342 VAL A O 1
ATOM 2823 N N . VAL A 1 343 ? 6.145 -8.922 -9.977 1 98.44 343 VAL A N 1
ATOM 2824 C CA . VAL A 1 343 ? 6.863 -10.156 -9.664 1 98.44 343 VAL A CA 1
ATOM 2825 C C . VAL A 1 343 ? 8.352 -9.969 -9.953 1 98.44 343 VAL A C 1
ATOM 2827 O O . VAL A 1 343 ? 9.195 -10.289 -9.109 1 98.44 343 VAL A O 1
ATOM 2830 N N . ALA A 1 344 ? 8.625 -9.453 -11.109 1 97.81 344 ALA A N 1
ATOM 2831 C CA . ALA A 1 344 ? 10.023 -9.242 -11.5 1 97.81 344 ALA A CA 1
ATOM 2832 C C . ALA A 1 344 ? 10.727 -8.305 -10.531 1 97.81 344 ALA A C 1
ATOM 2834 O O . ALA A 1 344 ? 11.859 -8.57 -10.109 1 97.81 344 ALA A O 1
ATOM 2835 N N . SER A 1 345 ? 10.055 -7.23 -10.188 1 98 345 SER A N 1
ATOM 2836 C CA . SER A 1 345 ? 10.641 -6.211 -9.32 1 98 345 SER A CA 1
ATOM 2837 C C . SER A 1 345 ? 10.906 -6.762 -7.926 1 98 345 SER A C 1
ATOM 2839 O O . SER A 1 345 ? 11.992 -6.578 -7.375 1 98 345 SER A O 1
ATOM 2841 N N . ILE A 1 346 ? 9.984 -7.492 -7.336 1 98.56 346 ILE A N 1
ATOM 2842 C CA . ILE A 1 346 ? 10.086 -7.973 -5.965 1 98.56 346 ILE A CA 1
ATOM 2843 C C . ILE A 1 346 ? 11.078 -9.125 -5.895 1 98.56 346 ILE A C 1
ATOM 2845 O O . ILE A 1 346 ? 11.992 -9.117 -5.062 1 98.56 346 ILE A O 1
ATOM 2849 N N . VAL A 1 347 ? 10.938 -10.078 -6.77 1 98.31 347 VAL A N 1
ATOM 2850 C CA . VAL A 1 347 ? 11.797 -11.258 -6.758 1 98.31 347 VAL A CA 1
ATOM 2851 C C . VAL A 1 347 ? 13.242 -10.852 -7.051 1 98.31 347 VAL A C 1
ATOM 2853 O O . VAL A 1 347 ? 14.18 -11.391 -6.453 1 98.31 347 VAL A O 1
ATOM 2856 N N . GLY A 1 348 ? 13.414 -9.883 -7.906 1 97 348 GLY A N 1
ATOM 2857 C CA . GLY A 1 348 ? 14.742 -9.414 -8.289 1 97 348 GLY A CA 1
ATOM 2858 C C . GLY A 1 348 ? 15.508 -8.781 -7.148 1 97 348 GLY A C 1
ATOM 2859 O O . GLY A 1 348 ? 16.734 -8.719 -7.176 1 97 348 GLY A O 1
ATOM 2860 N N . LYS A 1 349 ? 14.82 -8.406 -6.105 1 97.12 349 LYS A N 1
ATOM 2861 C CA . LYS A 1 349 ? 15.453 -7.676 -5.008 1 97.12 349 LYS A CA 1
ATOM 2862 C C . LYS A 1 349 ? 15.609 -8.562 -3.779 1 97.12 349 LYS A C 1
ATOM 2864 O O . LYS A 1 349 ? 16.125 -8.125 -2.752 1 97.12 349 LYS A O 1
ATOM 2869 N N . MET A 1 350 ? 15.18 -9.789 -3.826 1 98.25 350 MET A N 1
ATOM 2870 C CA . MET A 1 350 ? 15.211 -10.68 -2.672 1 98.25 350 MET A CA 1
ATOM 2871 C C . MET A 1 350 ? 16.625 -11.141 -2.373 1 98.25 350 MET A C 1
ATOM 2873 O O . MET A 1 350 ? 17.453 -11.242 -3.281 1 98.25 350 MET A O 1
ATOM 2877 N N . LYS A 1 351 ? 16.906 -11.414 -1.156 1 97.75 351 LYS A N 1
ATOM 2878 C CA . LYS A 1 351 ? 18.188 -11.938 -0.708 1 97.75 351 LYS A CA 1
ATOM 2879 C C . LYS A 1 351 ? 18.312 -13.43 -1.007 1 97.75 351 LYS A C 1
ATOM 2881 O O . LYS A 1 351 ? 19.344 -13.891 -1.501 1 97.75 351 LYS A O 1
ATOM 2886 N N . VAL A 1 352 ? 17.266 -14.148 -0.622 1 98.31 352 VAL A N 1
ATOM 2887 C CA . VAL A 1 352 ? 17.219 -15.57 -0.931 1 98.31 352 VAL A CA 1
ATOM 2888 C C . VAL A 1 352 ? 17 -15.773 -2.43 1 98.31 352 VAL A C 1
ATOM 2890 O O . VAL A 1 352 ? 16.062 -15.219 -3.002 1 98.31 352 VAL A O 1
ATOM 2893 N N . PRO A 1 353 ? 17.875 -16.516 -3.08 1 97.88 353 PRO A N 1
ATOM 2894 C CA . PRO A 1 353 ? 17.672 -16.75 -4.512 1 97.88 353 PRO A CA 1
ATOM 2895 C C . PRO A 1 353 ? 16.375 -17.484 -4.824 1 97.88 353 PRO A C 1
ATOM 2897 O O . PRO A 1 353 ? 16.031 -18.453 -4.145 1 97.88 353 PRO A O 1
ATOM 2900 N N . VAL A 1 354 ? 15.703 -16.969 -5.781 1 98.44 354 VAL A N 1
ATOM 2901 C CA . VAL A 1 354 ? 14.461 -17.578 -6.246 1 98.44 354 VAL A CA 1
ATOM 2902 C C . VAL A 1 354 ? 14.602 -17.969 -7.719 1 98.44 354 VAL A C 1
ATOM 2904 O O . VAL A 1 354 ? 14.906 -17.125 -8.562 1 98.44 354 VAL A O 1
ATOM 2907 N N . THR A 1 355 ? 14.438 -19.25 -8.023 1 97.44 355 THR A N 1
ATOM 2908 C CA . THR A 1 355 ? 14.367 -19.688 -9.414 1 97.44 355 THR A CA 1
ATOM 2909 C C . THR A 1 355 ? 12.969 -19.469 -9.984 1 97.44 355 THR A C 1
ATOM 2911 O O . THR A 1 355 ? 12 -20.047 -9.484 1 97.44 355 THR A O 1
ATOM 2914 N N . VAL A 1 356 ? 12.883 -18.719 -11.016 1 97.19 356 VAL A N 1
ATOM 2915 C CA . VAL A 1 356 ? 11.586 -18.391 -11.602 1 97.19 356 VAL A CA 1
ATOM 2916 C C . VAL A 1 356 ? 11.242 -19.406 -12.695 1 97.19 356 VAL A C 1
ATOM 2918 O O . VAL A 1 356 ? 12.023 -19.609 -13.625 1 97.19 356 VAL A O 1
ATOM 2921 N N . LEU A 1 357 ? 10.148 -20.078 -12.484 1 97.25 357 LEU A N 1
ATOM 2922 C CA . LEU A 1 357 ? 9.555 -20.906 -13.539 1 97.25 357 LEU A CA 1
ATOM 2923 C C . LEU A 1 357 ? 8.609 -20.078 -14.398 1 97.25 357 LEU A C 1
ATOM 2925 O O . LEU A 1 357 ? 7.422 -19.969 -14.094 1 97.25 357 LEU A O 1
ATOM 2929 N N . ASN A 1 358 ? 9.148 -19.531 -15.469 1 95.88 358 ASN A N 1
ATOM 2930 C CA . ASN A 1 358 ? 8.352 -18.656 -16.312 1 95.88 358 ASN A CA 1
ATOM 2931 C C . ASN A 1 358 ? 7.469 -19.453 -17.281 1 95.88 358 ASN A C 1
ATOM 2933 O O . ASN A 1 358 ? 7.891 -19.781 -18.391 1 95.88 358 ASN A O 1
ATOM 2937 N N . ILE A 1 359 ? 6.297 -19.625 -16.891 1 97.5 359 ILE A N 1
ATOM 2938 C CA . ILE A 1 359 ? 5.395 -20.5 -17.656 1 97.5 359 ILE A CA 1
ATOM 2939 C C . ILE A 1 359 ? 4.383 -19.656 -18.422 1 97.5 359 ILE A C 1
ATOM 2941 O O . ILE A 1 359 ? 3.518 -20.188 -19.109 1 97.5 359 ILE A O 1
ATOM 2945 N N . THR A 1 360 ? 4.406 -18.391 -18.312 1 97.44 360 THR A N 1
ATOM 2946 C CA . THR A 1 360 ? 3.316 -17.531 -18.766 1 97.44 360 THR A CA 1
ATOM 2947 C C . THR A 1 360 ? 3.191 -17.562 -20.281 1 97.44 360 THR A C 1
ATOM 2949 O O . THR A 1 360 ? 2.129 -17.891 -20.812 1 97.44 360 THR A O 1
ATOM 2952 N N . GLN A 1 361 ? 4.277 -17.359 -21 1 95.94 361 GLN A N 1
ATOM 2953 C CA . GLN A 1 361 ? 4.227 -17.266 -22.453 1 95.94 361 GLN A CA 1
ATOM 2954 C C . GLN A 1 361 ? 3.814 -18.594 -23.078 1 95.94 361 GLN A C 1
ATOM 2956 O O . GLN A 1 361 ? 2.945 -18.641 -23.953 1 95.94 361 GLN A O 1
ATOM 2961 N N . LEU A 1 362 ? 4.457 -19.672 -22.672 1 97.5 362 LEU A N 1
ATOM 2962 C CA . LEU A 1 362 ? 4.125 -20.953 -23.266 1 97.5 362 LEU A CA 1
ATOM 2963 C C . LEU A 1 362 ? 2.668 -21.328 -23 1 97.5 362 LEU A C 1
ATOM 2965 O O . LEU A 1 362 ? 2.02 -21.969 -23.828 1 97.5 362 LEU A O 1
ATOM 2969 N N . SER A 1 363 ? 2.117 -20.906 -21.828 1 98.38 363 SER A N 1
ATOM 2970 C CA . SER A 1 363 ? 0.733 -21.203 -21.469 1 98.38 363 SER A CA 1
ATOM 2971 C C . SER A 1 363 ? -0.236 -20.312 -22.25 1 98.38 363 SER A C 1
ATOM 2973 O O . SER A 1 363 ? -1.365 -20.719 -22.531 1 98.38 363 SER A O 1
ATOM 2975 N N . GLU A 1 364 ? 0.191 -19.125 -22.609 1 98 364 GLU A N 1
ATOM 2976 C CA . GLU A 1 364 ? -0.632 -18.188 -23.359 1 98 364 GLU A CA 1
ATOM 2977 C C . GLU A 1 364 ? -1.085 -18.781 -24.688 1 98 364 GLU A C 1
ATOM 2979 O O . GLU A 1 364 ? -2.184 -18.484 -25.172 1 98 364 GLU A O 1
ATOM 2984 N N . TYR A 1 365 ? -0.289 -19.594 -25.25 1 98.31 365 TYR A N 1
ATOM 2985 C CA . TYR A 1 365 ? -0.572 -20.125 -26.578 1 98.31 365 TYR A CA 1
ATOM 2986 C C . TYR A 1 365 ? -1.66 -21.188 -26.516 1 98.31 365 TYR A C 1
ATOM 2988 O O . TYR A 1 365 ? -2.336 -21.453 -27.516 1 98.31 365 TYR A O 1
ATOM 2996 N N . ARG A 1 366 ? -1.84 -21.766 -25.406 1 98.5 366 ARG A N 1
ATOM 2997 C CA . ARG A 1 366 ? -2.539 -23.047 -25.344 1 98.5 366 ARG A CA 1
ATOM 2998 C C . ARG A 1 366 ? -4.008 -22.859 -24.984 1 98.5 366 ARG A C 1
ATOM 3000 O O . ARG A 1 366 ? -4.508 -23.484 -24.062 1 98.5 366 ARG A O 1
ATOM 3007 N N . ILE A 1 367 ? -4.691 -22.109 -25.828 1 98.44 367 ILE A N 1
ATOM 3008 C CA . ILE A 1 367 ? -6.117 -21.859 -25.641 1 98.44 367 ILE A CA 1
ATOM 3009 C C . ILE A 1 367 ? -6.895 -23.172 -25.812 1 98.44 367 ILE A C 1
ATOM 3011 O O . ILE A 1 367 ? -8.039 -23.281 -25.375 1 98.44 367 ILE A O 1
ATOM 3015 N N . ASP A 1 368 ? -6.305 -24.234 -26.312 1 98.25 368 ASP A N 1
ATOM 3016 C CA . ASP A 1 368 ? -6.906 -25.5 -26.672 1 98.25 368 ASP A CA 1
ATOM 3017 C C . ASP A 1 368 ? -6.902 -26.469 -25.484 1 98.25 368 ASP A C 1
ATOM 3019 O O . ASP A 1 368 ? -7.578 -27.5 -25.516 1 98.25 368 ASP A O 1
ATOM 3023 N N . ALA A 1 369 ? -6.188 -26.156 -24.453 1 98.62 369 ALA A N 1
ATOM 3024 C CA . ALA A 1 369 ? -5.848 -27.219 -23.5 1 98.62 369 ALA A CA 1
ATOM 3025 C C . ALA A 1 369 ? -6.57 -27 -22.172 1 98.62 369 ALA A C 1
ATOM 3027 O O . ALA A 1 369 ? -6.266 -27.672 -21.188 1 98.62 369 ALA A O 1
ATOM 3028 N N . HIS A 1 370 ? -7.551 -26.109 -22.172 1 98.56 370 HIS A N 1
ATOM 3029 C CA . HIS A 1 370 ? -8.328 -25.891 -20.953 1 98.56 370 HIS A CA 1
ATOM 3030 C C . HIS A 1 370 ? -9.398 -26.969 -20.781 1 98.56 370 HIS A C 1
ATOM 3032 O O . HIS A 1 370 ? -9.711 -27.703 -21.719 1 98.56 370 HIS A O 1
ATOM 3038 N N . THR A 1 371 ? -9.961 -26.984 -19.609 1 98.19 371 THR A N 1
ATOM 3039 C CA . THR A 1 371 ? -10.984 -27.984 -19.312 1 98.19 371 THR A CA 1
ATOM 3040 C C . THR A 1 371 ? -12.289 -27.656 -20.031 1 98.19 371 THR A C 1
ATOM 3042 O O . THR A 1 371 ? -13.078 -28.547 -20.344 1 98.19 371 THR A O 1
ATOM 3045 N N . SER A 1 372 ? -12.5 -26.312 -20.234 1 97.75 372 SER A N 1
ATOM 3046 C CA . SER A 1 372 ? -13.688 -25.828 -20.938 1 97.75 372 SER A CA 1
ATOM 3047 C C . SER A 1 372 ? -14.961 -26.422 -20.328 1 97.75 372 SER A C 1
ATOM 3049 O O . SER A 1 372 ? -15.188 -26.281 -19.125 1 97.75 372 SER A O 1
ATOM 3051 N N . VAL A 1 373 ? -15.703 -27.219 -21.094 1 97.75 373 VAL A N 1
ATOM 3052 C CA . VAL A 1 373 ? -16.984 -27.719 -20.594 1 97.75 373 VAL A CA 1
ATOM 3053 C C . VAL A 1 373 ? -16.797 -29.125 -20.016 1 97.75 373 VAL A C 1
ATOM 3055 O O . VAL A 1 373 ? -17.75 -29.75 -19.578 1 97.75 373 VAL A O 1
ATOM 3058 N N . TYR A 1 374 ? -15.609 -29.625 -19.984 1 97.62 374 TYR A N 1
ATOM 3059 C CA . TYR A 1 374 ? -15.312 -30.953 -19.469 1 97.62 374 TYR A CA 1
ATOM 3060 C C . TYR A 1 374 ? -14.688 -30.859 -18.078 1 97.62 374 TYR A C 1
ATOM 3062 O O . TYR A 1 374 ? -13.57 -31.328 -17.859 1 97.62 374 TYR A O 1
ATOM 3070 N N . THR A 1 375 ? -15.375 -30.219 -17.203 1 97.12 375 THR A N 1
ATOM 3071 C CA . THR A 1 375 ? -14.922 -29.906 -15.852 1 97.12 375 THR A CA 1
ATOM 3072 C C . THR A 1 375 ? -16.031 -30.188 -14.836 1 97.12 375 THR A C 1
ATOM 3074 O O . THR A 1 375 ? -16.969 -30.938 -15.133 1 97.12 375 THR A O 1
ATOM 3077 N N . GLU A 1 376 ? -15.711 -29.812 -13.578 1 93.62 376 GLU A N 1
ATOM 3078 C CA . GLU A 1 376 ? -16.719 -29.938 -12.523 1 93.62 376 GLU A CA 1
ATOM 3079 C C . GLU A 1 376 ? -16.984 -28.594 -11.859 1 93.62 376 GLU A C 1
ATOM 3081 O O . GLU A 1 376 ? -16.109 -27.734 -11.82 1 93.62 376 GLU A O 1
ATOM 3086 N N . THR A 1 377 ? -18.156 -28.375 -11.438 1 87.25 377 THR A N 1
ATOM 3087 C CA . THR A 1 377 ? -18.531 -27.219 -10.633 1 87.25 377 THR A CA 1
ATOM 3088 C C . THR A 1 377 ? -19.219 -27.672 -9.344 1 87.25 377 THR A C 1
ATOM 3090 O O . THR A 1 377 ? -20.203 -28.391 -9.383 1 87.25 377 THR A O 1
ATOM 3093 N N . GLY A 1 378 ? -18.656 -27.266 -8.227 1 83.19 378 GLY A N 1
ATOM 3094 C CA . GLY A 1 378 ? -19.25 -27.609 -6.945 1 83.19 378 GLY A CA 1
ATOM 3095 C C . GLY A 1 378 ? -19.219 -29.094 -6.652 1 83.19 378 GLY A C 1
ATOM 3096 O O . GLY A 1 378 ? -20.125 -29.625 -5.996 1 83.19 378 GLY A O 1
ATOM 3097 N N . GLY A 1 379 ? -18.422 -29.797 -7.258 1 86.12 379 GLY A N 1
ATOM 3098 C CA . GLY A 1 379 ? -18.281 -31.219 -6.961 1 86.12 379 GLY A CA 1
ATOM 3099 C C . GLY A 1 379 ? -19 -32.094 -7.953 1 86.12 379 GLY A C 1
ATOM 3100 O O . GLY A 1 379 ? -18.906 -33.344 -7.875 1 86.12 379 GLY A O 1
ATOM 3101 N N . LYS A 1 380 ? -19.656 -31.469 -8.875 1 92.75 380 LYS A N 1
ATOM 3102 C CA . LYS A 1 380 ? -20.406 -32.25 -9.844 1 92.75 380 LYS A CA 1
ATOM 3103 C C . LYS A 1 380 ? -19.953 -31.953 -11.273 1 92.75 380 LYS A C 1
ATOM 3105 O O . LYS A 1 380 ? -19.75 -30.797 -11.633 1 92.75 380 LYS A O 1
ATOM 3110 N N . VAL A 1 381 ? -19.891 -33.062 -11.992 1 95.44 381 VAL A N 1
ATOM 3111 C CA . VAL A 1 381 ? -19.562 -32.938 -13.406 1 95.44 381 VAL A CA 1
ATOM 3112 C C . VAL A 1 381 ? -20.688 -32.188 -14.125 1 95.44 381 VAL A C 1
ATOM 3114 O O . VAL A 1 381 ? -21.859 -32.375 -13.805 1 95.44 381 VAL A O 1
ATOM 3117 N N . LEU A 1 382 ? -20.344 -31.422 -15.109 1 96.38 382 LEU A N 1
ATOM 3118 C CA . LEU A 1 382 ? -21.359 -30.641 -15.828 1 96.38 382 LEU A CA 1
ATOM 3119 C C . LEU A 1 382 ? -22.344 -31.547 -16.547 1 96.38 382 LEU A C 1
ATOM 3121 O O . LEU A 1 382 ? -21.938 -32.562 -17.109 1 96.38 382 LEU A O 1
ATOM 3125 N N . THR A 1 383 ? -23.609 -31.203 -16.5 1 95.44 383 THR A N 1
ATOM 3126 C CA . THR A 1 383 ? -24.641 -31.906 -17.25 1 95.44 383 THR A CA 1
ATOM 3127 C C . THR A 1 383 ? -24.562 -31.562 -18.734 1 95.44 383 THR A C 1
ATOM 3129 O O . THR A 1 383 ? -23.844 -30.625 -19.125 1 95.44 383 THR A O 1
ATOM 3132 N N . ASP A 1 384 ? -25.297 -32.281 -19.531 1 95.25 384 ASP A N 1
ATOM 3133 C CA . ASP A 1 384 ? -25.328 -32 -20.969 1 95.25 384 ASP A CA 1
ATOM 3134 C C . ASP A 1 384 ? -25.906 -30.625 -21.234 1 95.25 384 ASP A C 1
ATOM 3136 O O . ASP A 1 384 ? -25.453 -29.938 -22.156 1 95.25 384 ASP A O 1
ATOM 3140 N N . GLU A 1 385 ? -26.812 -30.234 -20.422 1 96.31 385 GLU A N 1
ATOM 3141 C CA . GLU A 1 385 ? -27.422 -28.922 -20.562 1 96.31 385 GLU A CA 1
ATOM 3142 C C . GLU A 1 385 ? -26.422 -27.812 -20.25 1 96.31 385 GLU A C 1
ATOM 3144 O O . GLU A 1 385 ? -26.359 -26.797 -20.938 1 96.31 385 GLU A O 1
ATOM 3149 N N . GLU A 1 386 ? -25.672 -28.031 -19.25 1 96.25 386 GLU A N 1
ATOM 3150 C CA . GLU A 1 386 ? -24.656 -27.062 -18.859 1 96.25 386 GLU A CA 1
ATOM 3151 C C . GLU A 1 386 ? -23.531 -26.969 -19.891 1 96.25 386 GLU A C 1
ATOM 3153 O O . GLU A 1 386 ? -23.047 -25.875 -20.188 1 96.25 386 GLU A O 1
ATOM 3158 N N . LYS A 1 387 ? -23.188 -28.078 -20.453 1 96 387 LYS A N 1
ATOM 3159 C CA . LYS A 1 387 ? -22.156 -28.125 -21.484 1 96 387 LYS A CA 1
ATOM 3160 C C . LYS A 1 387 ? -22.594 -27.359 -22.75 1 96 387 LYS A C 1
ATOM 3162 O O . LYS A 1 387 ? -21.75 -26.828 -23.469 1 96 387 LYS A O 1
ATOM 3167 N N . ALA A 1 388 ? -23.891 -27.281 -22.922 1 96.19 388 ALA A N 1
ATOM 3168 C CA . ALA A 1 388 ? -24.438 -26.594 -24.094 1 96.19 388 ALA A CA 1
ATOM 3169 C C . ALA A 1 388 ? -24.5 -25.094 -23.875 1 96.19 388 ALA A C 1
ATOM 3171 O O . ALA A 1 388 ? -24.797 -24.328 -24.797 1 96.19 388 ALA A O 1
ATOM 3172 N N . ASP A 1 389 ? -24.141 -24.656 -22.703 1 96.5 389 ASP A N 1
ATOM 3173 C CA . ASP A 1 389 ? -24.078 -23.234 -22.375 1 96.5 389 ASP A CA 1
ATOM 3174 C C . ASP A 1 389 ? -22.672 -22.844 -21.938 1 96.5 389 ASP A C 1
ATOM 3176 O O . ASP A 1 389 ? -22.453 -22.438 -20.781 1 96.5 389 ASP A O 1
ATOM 3180 N N . PRO A 1 390 ? -21.766 -22.844 -22.859 1 96.38 390 PRO A N 1
ATOM 3181 C CA . PRO A 1 390 ? -20.359 -22.609 -22.5 1 96.38 390 PRO A CA 1
ATOM 3182 C C . PRO A 1 390 ? -20.125 -21.172 -22.016 1 96.38 390 PRO A C 1
ATOM 3184 O O . PRO A 1 390 ? -19.156 -20.922 -21.281 1 96.38 390 PRO A O 1
ATOM 3187 N N . LEU A 1 391 ? -20.938 -20.25 -22.375 1 95.69 391 LEU A N 1
ATOM 3188 C CA . LEU A 1 391 ? -20.781 -18.859 -21.906 1 95.69 391 LEU A CA 1
ATOM 3189 C C . LEU A 1 391 ? -20.766 -18.797 -20.391 1 95.69 391 LEU A C 1
ATOM 3191 O O . LEU A 1 391 ? -19.984 -18.031 -19.812 1 95.69 391 LEU A O 1
ATOM 3195 N N . HIS A 1 392 ? -21.5 -19.672 -19.734 1 95.12 392 HIS A N 1
ATOM 3196 C CA . HIS A 1 392 ? -21.641 -19.578 -18.297 1 95.12 392 HIS A CA 1
ATOM 3197 C C . HIS A 1 392 ? -20.891 -20.703 -17.594 1 95.12 392 HIS A C 1
ATOM 3199 O O . HIS A 1 392 ? -20.656 -20.625 -16.375 1 95.12 392 HIS A O 1
ATOM 3205 N N . HIS A 1 393 ? -20.438 -21.719 -18.406 1 96.12 393 HIS A N 1
ATOM 3206 C CA . HIS A 1 393 ? -19.953 -22.875 -17.688 1 96.12 393 HIS A CA 1
ATOM 3207 C C . HIS A 1 393 ? -18.562 -23.281 -18.141 1 96.12 393 HIS A C 1
ATOM 3209 O O . HIS A 1 393 ? -17.891 -24.094 -17.5 1 96.12 393 HIS A O 1
ATOM 3215 N N . ALA A 1 394 ? -18.078 -22.75 -19.203 1 97.31 394 ALA A N 1
ATOM 3216 C CA . ALA A 1 394 ? -16.75 -23.125 -19.688 1 97.31 394 ALA A CA 1
ATOM 3217 C C . ALA A 1 394 ? -15.656 -22.609 -18.766 1 97.31 394 ALA A C 1
ATOM 3219 O O . ALA A 1 394 ? -15.594 -21.422 -18.469 1 97.31 394 ALA A O 1
ATOM 3220 N N . ASP A 1 395 ? -14.883 -23.484 -18.297 1 97.69 395 ASP A N 1
ATOM 3221 C CA . ASP A 1 395 ? -13.719 -23.172 -17.469 1 97.69 395 ASP A CA 1
ATOM 3222 C C . ASP A 1 395 ? -12.477 -22.969 -18.328 1 97.69 395 ASP A C 1
ATOM 3224 O O . ASP A 1 395 ? -11.883 -23.922 -18.828 1 97.69 395 ASP A O 1
ATOM 3228 N N . CYS A 1 396 ? -12.062 -21.734 -18.516 1 98.19 396 CYS A N 1
ATOM 3229 C CA . CYS A 1 396 ? -10.891 -21.391 -19.312 1 98.19 396 CYS A CA 1
ATOM 3230 C C . CYS A 1 396 ? -9.773 -20.844 -18.422 1 98.19 396 CYS A C 1
ATOM 3232 O O . CYS A 1 396 ? -9.023 -19.953 -18.844 1 98.19 396 CYS A O 1
ATOM 3234 N N . ILE A 1 397 ? -9.719 -21.359 -17.203 1 97.88 397 ILE A N 1
ATOM 3235 C CA . ILE A 1 397 ? -8.703 -21.031 -16.203 1 97.88 397 ILE A CA 1
ATOM 3236 C C . ILE A 1 397 ? -7.863 -22.281 -15.891 1 97.88 397 ILE A C 1
ATOM 3238 O O . ILE A 1 397 ? -6.633 -22.219 -15.93 1 97.88 397 ILE A O 1
ATOM 3242 N N . HIS A 1 398 ? -8.539 -23.406 -15.719 1 98.44 398 HIS A N 1
ATOM 3243 C CA . HIS A 1 398 ? -7.867 -24.656 -15.344 1 98.44 398 HIS A CA 1
ATOM 3244 C C . HIS A 1 398 ? -7.461 -25.453 -16.578 1 98.44 398 HIS A C 1
ATOM 3246 O O . HIS A 1 398 ? -8.016 -25.25 -17.656 1 98.44 398 HIS A O 1
ATOM 3252 N N . TRP A 1 399 ? -6.551 -26.297 -16.406 1 98.75 399 TRP A N 1
ATOM 3253 C CA . TRP A 1 399 ? -5.984 -27.078 -17.516 1 98.75 399 TRP A CA 1
ATOM 3254 C C . TRP A 1 399 ? -6.367 -28.547 -17.406 1 98.75 399 TRP A C 1
ATOM 3256 O O . TRP A 1 399 ? -6.422 -29.094 -16.297 1 98.75 399 TRP A O 1
ATOM 3266 N N . CYS A 1 400 ? -6.523 -29.172 -18.531 1 98.69 400 CYS A N 1
ATOM 3267 C CA . CYS A 1 400 ? -6.645 -30.625 -18.531 1 98.69 400 CYS A CA 1
ATOM 3268 C C . CYS A 1 400 ? -5.34 -31.281 -18.109 1 98.69 400 CYS A C 1
ATOM 3270 O O . CYS A 1 400 ? -4.254 -30.797 -18.438 1 98.69 400 CYS A O 1
ATOM 3272 N N . LEU A 1 401 ? -5.469 -32.438 -17.438 1 98.56 401 LEU A N 1
ATOM 3273 C CA . LEU A 1 401 ? -4.316 -33.25 -17.125 1 98.56 401 LEU A CA 1
ATOM 3274 C C . LEU A 1 401 ? -4.508 -34.688 -17.672 1 98.56 401 LEU A C 1
ATOM 3276 O O . LEU A 1 401 ? -5.574 -35.281 -17.5 1 98.56 401 LEU A O 1
ATOM 3280 N N . PRO A 1 402 ? -3.516 -35.281 -18.328 1 98.19 402 PRO A N 1
ATOM 3281 C CA . PRO A 1 402 ? -2.246 -34.656 -18.688 1 98.19 402 PRO A CA 1
ATOM 3282 C C . PRO A 1 402 ? -2.432 -33.438 -19.625 1 98.19 402 PRO A C 1
ATOM 3284 O O . PRO A 1 402 ? -3.434 -33.375 -20.328 1 98.19 402 PRO A O 1
ATOM 3287 N N . GLY A 1 403 ? -1.489 -32.469 -19.547 1 98.06 403 GLY A N 1
ATOM 3288 C CA . GLY A 1 403 ? -1.571 -31.266 -20.359 1 98.06 403 GLY A CA 1
ATOM 3289 C C . GLY A 1 403 ? -0.472 -30.266 -20.062 1 98.06 403 GLY A C 1
ATOM 3290 O O . GLY A 1 403 ? 0.675 -30.641 -19.828 1 98.06 403 GLY A O 1
ATOM 3291 N N . VAL A 1 404 ? -0.802 -28.984 -20.141 1 98.5 404 VAL A N 1
ATOM 3292 C CA . VAL A 1 404 ? 0.138 -27.875 -20.094 1 98.5 404 VAL A CA 1
ATOM 3293 C C . VAL A 1 404 ? 0.938 -27.922 -18.797 1 98.5 404 VAL A C 1
ATOM 3295 O O . VAL A 1 404 ? 2.156 -27.734 -18.797 1 98.5 404 VAL A O 1
ATOM 3298 N N . PRO A 1 405 ? 0.332 -28.266 -17.578 1 98.75 405 PRO A N 1
ATOM 3299 C CA . PRO A 1 405 ? 1.102 -28.297 -16.328 1 98.75 405 PRO A CA 1
ATOM 3300 C C . PRO A 1 405 ? 2.197 -29.359 -16.344 1 98.75 405 PRO A C 1
ATOM 3302 O O . PRO A 1 405 ? 3.152 -29.266 -15.57 1 98.75 405 PRO A O 1
ATOM 3305 N N . ASP A 1 406 ? 2.064 -30.406 -17.188 1 98.69 406 ASP A N 1
ATOM 3306 C CA . ASP A 1 406 ? 3.143 -31.375 -17.328 1 98.69 406 ASP A CA 1
ATOM 3307 C C . ASP A 1 406 ? 4.406 -30.719 -17.891 1 98.69 406 ASP A C 1
ATOM 3309 O O . ASP A 1 406 ? 5.52 -31.078 -17.5 1 98.69 406 ASP A O 1
ATOM 3313 N N . THR A 1 407 ? 4.184 -29.797 -18.797 1 98.19 407 THR A N 1
ATOM 3314 C CA . THR A 1 407 ? 5.312 -29.047 -19.344 1 98.19 407 THR A CA 1
ATOM 3315 C C . THR A 1 407 ? 5.922 -28.141 -18.281 1 98.19 407 THR A C 1
ATOM 3317 O O . THR A 1 407 ? 7.137 -27.938 -18.266 1 98.19 407 THR A O 1
ATOM 3320 N N . TRP A 1 408 ? 5.055 -27.531 -17.391 1 98.62 408 TRP A N 1
ATOM 3321 C CA . TRP A 1 408 ? 5.582 -26.766 -16.266 1 98.62 408 TRP A CA 1
ATOM 3322 C C . TRP A 1 408 ? 6.547 -27.609 -15.445 1 98.62 408 TRP A C 1
ATOM 3324 O O . TRP A 1 408 ? 7.625 -27.141 -15.07 1 98.62 408 TRP A O 1
ATOM 3334 N N . ASN A 1 409 ? 6.145 -28.844 -15.18 1 98.75 409 ASN A N 1
ATOM 3335 C CA . ASN A 1 409 ? 6.945 -29.734 -14.352 1 98.75 409 ASN A CA 1
ATOM 3336 C C . ASN A 1 409 ? 8.188 -30.219 -15.094 1 98.75 409 ASN A C 1
ATOM 3338 O O . ASN A 1 409 ? 9.219 -30.484 -14.477 1 98.75 409 ASN A O 1
ATOM 3342 N N . GLN A 1 410 ? 8.055 -30.328 -16.438 1 97.81 410 GLN A N 1
ATOM 3343 C CA . GLN A 1 410 ? 9.242 -30.594 -17.234 1 97.81 410 GLN A CA 1
ATOM 3344 C C . GLN A 1 410 ? 10.297 -29.516 -17.047 1 97.81 410 GLN A C 1
ATOM 3346 O O . GLN A 1 410 ? 11.477 -29.812 -16.844 1 97.81 410 GLN A O 1
ATOM 3351 N N . ILE A 1 411 ? 9.867 -28.312 -17.047 1 97.38 411 ILE A N 1
ATOM 3352 C CA . ILE A 1 411 ? 10.742 -27.156 -16.844 1 97.38 411 ILE A CA 1
ATOM 3353 C C . ILE A 1 411 ? 11.273 -27.172 -15.406 1 97.38 411 ILE A C 1
ATOM 3355 O O . ILE A 1 411 ? 12.477 -27 -15.18 1 97.38 411 ILE A O 1
ATOM 3359 N N . PHE A 1 412 ? 10.438 -27.438 -14.43 1 98.38 412 PHE A N 1
ATOM 3360 C CA . PHE A 1 412 ? 10.82 -27.484 -13.023 1 98.38 412 PHE A CA 1
ATOM 3361 C C . PHE A 1 412 ? 11.906 -28.516 -12.789 1 98.38 412 PHE A C 1
ATOM 3363 O O . PHE A 1 412 ? 12.922 -28.234 -12.148 1 98.38 412 PHE A O 1
ATOM 3370 N N . LEU A 1 413 ? 11.703 -29.688 -13.359 1 98.12 413 LEU A N 1
ATOM 3371 C CA . LEU A 1 413 ? 12.68 -30.766 -13.18 1 98.12 413 LEU A CA 1
ATOM 3372 C C . LEU A 1 413 ? 14.023 -30.375 -13.805 1 98.12 413 LEU A C 1
ATOM 3374 O O . LEU A 1 413 ? 15.078 -30.719 -13.258 1 98.12 413 LEU A O 1
ATOM 3378 N N . ALA A 1 414 ? 13.945 -29.734 -14.93 1 96.31 414 ALA A N 1
ATOM 3379 C CA . ALA A 1 414 ? 15.172 -29.297 -15.594 1 96.31 414 ALA A CA 1
ATOM 3380 C C . ALA A 1 414 ? 15.961 -28.344 -14.703 1 96.31 414 ALA A C 1
ATOM 3382 O O . ALA A 1 414 ? 17.188 -28.344 -14.719 1 96.31 414 ALA A O 1
ATOM 3383 N N . TYR A 1 415 ? 15.281 -27.547 -13.938 1 95.88 415 TYR A N 1
ATOM 3384 C CA . TYR A 1 415 ? 15.93 -26.578 -13.062 1 95.88 415 TYR A CA 1
ATOM 3385 C C . TYR A 1 415 ? 16.391 -27.234 -11.766 1 95.88 415 TYR A C 1
ATOM 3387 O O . TYR A 1 415 ? 17.203 -26.672 -11.031 1 95.88 415 TYR A O 1
ATOM 3395 N N . LEU A 1 416 ? 15.758 -28.344 -11.414 1 94.94 416 LEU A N 1
ATOM 3396 C CA . LEU A 1 416 ? 16.078 -29.031 -10.164 1 94.94 416 LEU A CA 1
ATOM 3397 C C . LEU A 1 416 ? 17.469 -29.625 -10.211 1 94.94 416 LEU A C 1
ATOM 3399 O O . LEU A 1 416 ? 18.188 -29.641 -9.203 1 94.94 416 LEU A O 1
ATOM 3403 N N . MET B 1 1 ? -32.5 -45.625 -66.25 1 17.19 1 MET B N 1
ATOM 3404 C CA . MET B 1 1 ? -33.375 -44.656 -66.875 1 17.19 1 MET B CA 1
ATOM 3405 C C . MET B 1 1 ? -32.719 -43.281 -66.938 1 17.19 1 MET B C 1
ATOM 3407 O O . MET B 1 1 ? -31.875 -42.969 -66.062 1 17.19 1 MET B O 1
ATOM 3411 N N . ASN B 1 2 ? -33.406 -42.156 -67.438 1 17.31 2 ASN B N 1
ATOM 3412 C CA . ASN B 1 2 ? -33.219 -41.062 -68.375 1 17.31 2 ASN B CA 1
ATOM 3413 C C . ASN B 1 2 ? -32.719 -39.812 -67.688 1 17.31 2 ASN B C 1
ATOM 3415 O O . ASN B 1 2 ? -31.734 -39.219 -68.125 1 17.31 2 ASN B O 1
ATOM 3419 N N . SER B 1 3 ? -33.656 -38.906 -67.25 1 17.56 3 SER B N 1
ATOM 3420 C CA . SER B 1 3 ? -33.875 -37.562 -67.812 1 17.56 3 SER B CA 1
ATOM 3421 C C . SER B 1 3 ? -32.844 -36.562 -67.312 1 17.56 3 SER B C 1
ATOM 3423 O O . SER B 1 3 ? -32.25 -36.75 -66.25 1 17.56 3 SER B O 1
ATOM 3425 N N . SER B 1 4 ? -32.812 -35.375 -67.812 1 18.14 4 SER B N 1
ATOM 3426 C CA . SER B 1 4 ? -32.156 -34.312 -68.562 1 18.14 4 SER B CA 1
ATOM 3427 C C . SER B 1 4 ? -31.797 -33.156 -67.688 1 18.14 4 SER B C 1
ATOM 3429 O O . SER B 1 4 ? -30.672 -32.656 -67.688 1 18.14 4 SER B O 1
ATOM 3431 N N . ARG B 1 5 ? -32.812 -32.25 -67.25 1 18.94 5 ARG B N 1
ATOM 3432 C CA . ARG B 1 5 ? -32.938 -30.938 -67.875 1 18.94 5 ARG B CA 1
ATOM 3433 C C . ARG B 1 5 ? -32 -29.938 -67.188 1 18.94 5 ARG B C 1
ATOM 3435 O O . ARG B 1 5 ? -31.609 -30.109 -66.062 1 18.94 5 ARG B O 1
ATOM 3442 N N . GLY B 1 6 ? -31.953 -28.734 -67.688 1 18.56 6 GLY B N 1
ATOM 3443 C CA . GLY B 1 6 ? -31.219 -27.578 -68.188 1 18.56 6 GLY B CA 1
ATOM 3444 C C . GLY B 1 6 ? -30.906 -26.562 -67.062 1 18.56 6 GLY B C 1
ATOM 3445 O O . GLY B 1 6 ? -31.375 -26.688 -65.938 1 18.56 6 GLY B O 1
ATOM 3446 N N . LYS B 1 7 ? -30.766 -25.281 -67.562 1 19.84 7 LYS B N 1
ATOM 3447 C CA . LYS B 1 7 ? -29.922 -24.078 -67.625 1 19.84 7 LYS B CA 1
ATOM 3448 C C . LYS B 1 7 ? -30.359 -23.047 -66.562 1 19.84 7 LYS B C 1
ATOM 3450 O O . LYS B 1 7 ? -29.797 -21.953 -66.5 1 19.84 7 LYS B O 1
ATOM 3455 N N . LEU B 1 8 ? -31.391 -23.188 -65.688 1 18.06 8 LEU B N 1
ATOM 3456 C CA . LEU B 1 8 ? -32.156 -21.938 -65.625 1 18.06 8 LEU B CA 1
ATOM 3457 C C . LEU B 1 8 ? -31.25 -20.797 -65.188 1 18.06 8 LEU B C 1
ATOM 3459 O O . LEU B 1 8 ? -30.453 -20.922 -64.25 1 18.06 8 LEU B O 1
ATOM 3463 N N . PRO B 1 9 ? -31.391 -19.641 -65.875 1 19.03 9 PRO B N 1
ATOM 3464 C CA . PRO B 1 9 ? -30.828 -18.328 -66.188 1 19.03 9 PRO B CA 1
ATOM 3465 C C . PRO B 1 9 ? -30.562 -17.484 -64.938 1 19.03 9 PRO B C 1
ATOM 3467 O O . PRO B 1 9 ? -30.969 -17.859 -63.844 1 19.03 9 PRO B O 1
ATOM 3470 N N . LEU B 1 10 ? -30.859 -16.172 -65.062 1 19.02 10 LEU B N 1
ATOM 3471 C CA . LEU B 1 10 ? -30.172 -14.898 -65.125 1 19.02 10 LEU B CA 1
ATOM 3472 C C . LEU B 1 10 ? -30.203 -14.195 -63.781 1 19.02 10 LEU B C 1
ATOM 3474 O O . LEU B 1 10 ? -29.172 -13.742 -63.281 1 19.02 10 LEU B O 1
ATOM 3478 N N . PRO B 1 11 ? -31.375 -13.578 -63.312 1 18.28 11 PRO B N 1
ATOM 3479 C CA . PRO B 1 11 ? -31.422 -12.109 -63.375 1 18.28 11 PRO B CA 1
ATOM 3480 C C . PRO B 1 11 ? -30.766 -11.477 -62.125 1 18.28 11 PRO B C 1
ATOM 3482 O O . PRO B 1 11 ? -30.531 -12.148 -61.125 1 18.28 11 PRO B O 1
ATOM 3485 N N . ILE B 1 12 ? -31.016 -10.055 -61.812 1 18.97 12 ILE B N 1
ATOM 3486 C CA . ILE B 1 12 ? -30.609 -8.664 -61.719 1 18.97 12 ILE B CA 1
ATOM 3487 C C . ILE B 1 12 ? -30.562 -8.242 -60.25 1 18.97 12 ILE B C 1
ATOM 3489 O O . ILE B 1 12 ? -29.578 -7.648 -59.812 1 18.97 12 ILE B O 1
ATOM 3493 N N . ILE B 1 13 ? -31.656 -8.305 -59.312 1 18.52 13 ILE B N 1
ATOM 3494 C CA . ILE B 1 13 ? -32.125 -7.02 -58.812 1 18.52 13 ILE B CA 1
ATOM 3495 C C . ILE B 1 13 ? -31.25 -6.594 -57.625 1 18.52 13 ILE B C 1
ATOM 3497 O O . ILE B 1 13 ? -31.125 -7.332 -56.656 1 18.52 13 ILE B O 1
ATOM 3501 N N . THR B 1 14 ? -30.312 -5.492 -57.625 1 19.53 14 THR B N 1
ATOM 3502 C CA . THR B 1 14 ? -29.359 -4.582 -57 1 19.53 14 THR B CA 1
ATOM 3503 C C . THR B 1 14 ? -29.922 -3.963 -55.75 1 19.53 14 THR B C 1
ATOM 3505 O O . THR B 1 14 ? -29.172 -3.5 -54.875 1 19.53 14 THR B O 1
ATOM 3508 N N . ILE B 1 15 ? -31.281 -3.799 -55.594 1 19.03 15 ILE B N 1
ATOM 3509 C CA . ILE B 1 15 ? -31.688 -2.461 -55.188 1 19.03 15 ILE B CA 1
ATOM 3510 C C . ILE B 1 15 ? -31.125 -2.156 -53.781 1 19.03 15 ILE B C 1
ATOM 3512 O O . ILE B 1 15 ? -30.75 -3.07 -53.062 1 19.03 15 ILE B O 1
ATOM 3516 N N . VAL B 1 16 ? -31.922 -1.307 -52.812 1 19.64 16 VAL B N 1
ATOM 3517 C CA . VAL B 1 16 ? -32.094 0.035 -52.25 1 19.64 16 VAL B CA 1
ATOM 3518 C C . VAL B 1 16 ? -31.75 0.045 -50.781 1 19.64 16 VAL B C 1
ATOM 3520 O O . VAL B 1 16 ? -32.344 -0.701 -50 1 19.64 16 VAL B O 1
ATOM 3523 N N . ILE B 1 17 ? -30.5 0.58 -50.156 1 20.69 17 ILE B N 1
ATOM 3524 C CA . ILE B 1 17 ? -29.609 0.834 -49.031 1 20.69 17 ILE B CA 1
ATOM 3525 C C . ILE B 1 17 ? -30.359 1.622 -47.969 1 20.69 17 ILE B C 1
ATOM 3527 O O . ILE B 1 17 ? -29.922 1.665 -46.812 1 20.69 17 ILE B O 1
ATOM 3531 N N . CYS B 1 18 ? -31.344 2.594 -48.125 1 18.08 18 CYS B N 1
ATOM 3532 C CA . CYS B 1 18 ? -31.328 3.908 -47.5 1 18.08 18 CYS B CA 1
ATOM 3533 C C . CYS B 1 18 ? -31.703 3.805 -46.031 1 18.08 18 CYS B C 1
ATOM 3535 O O . CYS B 1 18 ? -31.328 4.668 -45.219 1 18.08 18 CYS B O 1
ATOM 3537 N N . SER B 1 19 ? -32.781 3.158 -45.531 1 17.86 19 SER B N 1
ATOM 3538 C CA . SER B 1 19 ? -33.781 3.936 -44.812 1 17.86 19 SER B CA 1
ATOM 3539 C C . SER B 1 19 ? -33.344 4.266 -43.375 1 17.86 19 SER B C 1
ATOM 3541 O O . SER B 1 19 ? -32.531 3.547 -42.812 1 17.86 19 SER B O 1
ATOM 3543 N N . PHE B 1 20 ? -34.062 5.336 -42.5 1 19.77 20 PHE B N 1
ATOM 3544 C CA . PHE B 1 20 ? -34.25 6.492 -41.656 1 19.77 20 PHE B CA 1
ATOM 3545 C C . PHE B 1 20 ? -34.406 6.059 -40.188 1 19.77 20 PHE B C 1
ATOM 3547 O O . PHE B 1 20 ? -35.438 6.328 -39.562 1 19.77 20 PHE B O 1
ATOM 3554 N N . ALA B 1 21 ? -34.031 4.949 -39.656 1 18.52 21 ALA B N 1
ATOM 3555 C CA . ALA B 1 21 ? -34.75 4.711 -38.406 1 18.52 21 ALA B CA 1
ATOM 3556 C C . ALA B 1 21 ? -34.375 5.73 -37.344 1 18.52 21 ALA B C 1
ATOM 3558 O O . ALA B 1 21 ? -33.219 5.762 -36.906 1 18.52 21 ALA B O 1
ATOM 3559 N N . PHE B 1 22 ? -35.062 6.918 -37.094 1 18.5 22 PHE B N 1
ATOM 3560 C CA . PHE B 1 22 ? -35.094 8.148 -36.312 1 18.5 22 PHE B CA 1
ATOM 3561 C C . PHE B 1 22 ? -35.094 7.844 -34.844 1 18.5 22 PHE B C 1
ATOM 3563 O O . PHE B 1 22 ? -34.406 8.5 -34.062 1 18.5 22 PHE B O 1
ATOM 3570 N N . LEU B 1 23 ? -36.094 7.102 -34.219 1 17.67 23 LEU B N 1
ATOM 3571 C CA . LEU B 1 23 ? -36.844 7.742 -33.125 1 17.67 23 LEU B CA 1
ATOM 3572 C C . LEU B 1 23 ? -36.125 7.602 -31.812 1 17.67 23 LEU B C 1
ATOM 3574 O O . LEU B 1 23 ? -36.281 8.438 -30.906 1 17.67 23 LEU B O 1
ATOM 3578 N N . ALA B 1 24 ? -35.469 6.473 -31.469 1 19.16 24 ALA B N 1
ATOM 3579 C CA . ALA B 1 24 ? -35.781 6.102 -30.094 1 19.16 24 ALA B CA 1
ATOM 3580 C C . ALA B 1 24 ? -35 6.949 -29.094 1 19.16 24 ALA B C 1
ATOM 3582 O O . ALA B 1 24 ? -33.844 6.684 -28.828 1 19.16 24 ALA B O 1
ATOM 3583 N N . LEU B 1 25 ? -35.062 8.312 -29.078 1 19.78 25 LEU B N 1
ATOM 3584 C CA . LEU B 1 25 ? -34.469 9.375 -28.281 1 19.78 25 LEU B CA 1
ATOM 3585 C C . LEU B 1 25 ? -34.75 9.188 -26.797 1 19.78 25 LEU B C 1
ATOM 3587 O O . LEU B 1 25 ? -34.25 9.938 -25.953 1 19.78 25 LEU B O 1
ATOM 3591 N N . LEU B 1 26 ? -35.844 8.43 -26.422 1 18.53 26 LEU B N 1
ATOM 3592 C CA . LEU B 1 26 ? -36.5 9.102 -25.297 1 18.53 26 LEU B CA 1
ATOM 3593 C C . LEU B 1 26 ? -35.562 9.109 -24.078 1 18.53 26 LEU B C 1
ATOM 3595 O O . LEU B 1 26 ? -35.344 10.164 -23.484 1 18.53 26 LEU B O 1
ATOM 3599 N N . TYR B 1 27 ? -35.781 8.281 -23.047 1 19.61 27 TYR B N 1
ATOM 3600 C CA . TYR B 1 27 ? -36.281 8.609 -21.703 1 19.61 27 TYR B CA 1
ATOM 3601 C C . TYR B 1 27 ? -35.156 8.531 -20.688 1 19.61 27 TYR B C 1
ATOM 3603 O O . TYR B 1 27 ? -34.781 7.445 -20.234 1 19.61 27 TYR B O 1
ATOM 3611 N N . THR B 1 28 ? -33.844 8.852 -21.031 1 19.36 28 THR B N 1
ATOM 3612 C CA . THR B 1 28 ? -32.938 8.875 -19.891 1 19.36 28 THR B CA 1
ATOM 3613 C C . THR B 1 28 ? -33.594 9.547 -18.688 1 19.36 28 THR B C 1
ATOM 3615 O O . THR B 1 28 ? -34.094 10.664 -18.797 1 19.36 28 THR B O 1
ATOM 3618 N N . ASP B 1 29 ? -34 8.797 -17.625 1 19.66 29 ASP B N 1
ATOM 3619 C CA . ASP B 1 29 ? -34.656 9.047 -16.359 1 19.66 29 ASP B CA 1
ATOM 3620 C C . ASP B 1 29 ? -33.875 10.031 -15.508 1 19.66 29 ASP B C 1
ATOM 3622 O O . ASP B 1 29 ? -32.688 9.781 -15.188 1 19.66 29 ASP B O 1
ATOM 3626 N N . THR B 1 30 ? -34.094 11.367 -15.422 1 21.97 30 THR B N 1
ATOM 3627 C CA . THR B 1 30 ? -33.75 12.602 -14.719 1 21.97 30 THR B CA 1
ATOM 3628 C C . THR B 1 30 ? -33.938 12.422 -13.211 1 21.97 30 THR B C 1
ATOM 3630 O O . THR B 1 30 ? -34.062 13.406 -12.477 1 21.97 30 THR B O 1
ATOM 3633 N N . SER B 1 31 ? -33.688 11.234 -12.641 1 20.22 31 SER B N 1
ATOM 3634 C CA . SER B 1 31 ? -34.125 11.367 -11.258 1 20.22 31 SER B CA 1
ATOM 3635 C C . SER B 1 31 ? -33.562 12.617 -10.602 1 20.22 31 SER B C 1
ATOM 3637 O O . SER B 1 31 ? -32.406 12.992 -10.875 1 20.22 31 SER B O 1
ATOM 3639 N N . ARG B 1 32 ? -34.219 13.336 -9.539 1 20.62 32 ARG B N 1
ATOM 3640 C CA . ARG B 1 32 ? -34.75 14.523 -8.883 1 20.62 32 ARG B CA 1
ATOM 3641 C C . ARG B 1 32 ? -33.844 14.992 -7.75 1 20.62 32 ARG B C 1
ATOM 3643 O O . ARG B 1 32 ? -33.688 16.203 -7.531 1 20.62 32 ARG B O 1
ATOM 3650 N N . SER B 1 33 ? -33.438 14.234 -6.629 1 21.38 33 SER B N 1
ATOM 3651 C CA . SER B 1 33 ? -33.656 14.977 -5.391 1 21.38 33 SER B CA 1
ATOM 3652 C C . SER B 1 33 ? -32.594 16.031 -5.168 1 21.38 33 SER B C 1
ATOM 3654 O O . SER B 1 33 ? -31.391 15.711 -5.195 1 21.38 33 SER B O 1
ATOM 3656 N N . PHE B 1 34 ? -32.875 17.266 -5.348 1 22.16 34 PHE B N 1
ATOM 3657 C CA . PHE B 1 34 ? -32.344 18.609 -5.078 1 22.16 34 PHE B CA 1
ATOM 3658 C C . PHE B 1 34 ? -31.891 18.719 -3.627 1 22.16 34 PHE B C 1
ATOM 3660 O O . PHE B 1 34 ? -32.438 18.062 -2.744 1 22.16 34 PHE B O 1
ATOM 3667 N N . PHE B 1 35 ? -30.469 19.031 -3.322 1 20.67 35 PHE B N 1
ATOM 3668 C CA . PHE B 1 35 ? -30.016 19.734 -2.131 1 20.67 35 PHE B CA 1
ATOM 3669 C C . PHE B 1 35 ? -31.062 20.75 -1.672 1 20.67 35 PHE B C 1
ATOM 3671 O O . PHE B 1 35 ? -31.297 21.75 -2.348 1 20.67 35 PHE B O 1
ATOM 3678 N N . ARG B 1 36 ? -32.031 20.234 -1.074 1 23.77 36 ARG B N 1
ATOM 3679 C CA . ARG B 1 36 ? -33.125 21.078 -0.599 1 23.77 36 ARG B CA 1
ATOM 3680 C C . ARG B 1 36 ? -32.594 22.266 0.194 1 23.77 36 ARG B C 1
ATOM 3682 O O . ARG B 1 36 ? -32.094 22.109 1.309 1 23.77 36 ARG B O 1
ATOM 3689 N N . LEU B 1 37 ? -31.875 23.203 -0.516 1 22.58 37 LEU B N 1
ATOM 3690 C CA . LEU B 1 37 ? -31.688 24.531 0.085 1 22.58 37 LEU B CA 1
ATOM 3691 C C . LEU B 1 37 ? -32.969 25 0.761 1 22.58 37 LEU B C 1
ATOM 3693 O O . LEU B 1 37 ? -34.031 25.016 0.138 1 22.58 37 LEU B O 1
ATOM 3697 N N . LYS B 1 38 ? -33.062 24.672 2.135 1 27.66 38 LYS B N 1
ATOM 3698 C CA . LYS B 1 38 ? -34.188 25.312 2.844 1 27.66 38 LYS B CA 1
ATOM 3699 C C . LYS B 1 38 ? -34.406 26.734 2.34 1 27.66 38 LYS B C 1
ATOM 3701 O O . LYS B 1 38 ? -33.5 27.547 2.318 1 27.66 38 LYS B O 1
ATOM 3706 N N . SER B 1 39 ? -35.281 26.875 1.295 1 28.06 39 SER B N 1
ATOM 3707 C CA . SER B 1 39 ? -35.688 28.156 0.717 1 28.06 39 SER B CA 1
ATOM 3708 C C . SER B 1 39 ? -36.094 29.156 1.8 1 28.06 39 SER B C 1
ATOM 3710 O O . SER B 1 39 ? -36.906 28.812 2.67 1 28.06 39 SER B O 1
ATOM 3712 N N . CYS B 1 40 ? -35.25 30.016 2.189 1 27.75 40 CYS B N 1
ATOM 3713 C CA . CYS B 1 40 ? -35.656 31.094 3.074 1 27.75 40 CYS B CA 1
ATOM 3714 C C . CYS B 1 40 ? -37 31.641 2.676 1 27.75 40 CYS B C 1
ATOM 3716 O O . CYS B 1 40 ? -37.312 31.766 1.488 1 27.75 40 CYS B O 1
ATOM 3718 N N . PRO B 1 41 ? -38.062 31.453 3.559 1 28.44 41 PRO B N 1
ATOM 3719 C CA . PRO B 1 41 ? -39.375 31.984 3.18 1 28.44 41 PRO B CA 1
ATOM 3720 C C . PRO B 1 41 ? -39.281 33.312 2.451 1 28.44 41 PRO B C 1
ATOM 3722 O O . PRO B 1 41 ? -38.375 34.125 2.719 1 28.44 41 PRO B O 1
ATOM 3725 N N . ARG B 1 42 ? -39.719 33.281 1.176 1 28.02 42 ARG B N 1
ATOM 3726 C CA . ARG B 1 42 ? -39.844 34.5 0.399 1 28.02 42 ARG B CA 1
ATOM 3727 C C . ARG B 1 42 ? -40.531 35.594 1.223 1 28.02 42 ARG B C 1
ATOM 3729 O O . ARG B 1 42 ? -41.688 35.469 1.605 1 28.02 42 ARG B O 1
ATOM 3736 N N . ARG B 1 43 ? -39.719 36.312 2.068 1 27.53 43 ARG B N 1
ATOM 3737 C CA . ARG B 1 43 ? -40.344 37.5 2.664 1 27.53 43 ARG B CA 1
ATOM 3738 C C . ARG B 1 43 ? -41.125 38.281 1.627 1 27.53 43 ARG B C 1
ATOM 3740 O O . ARG B 1 43 ? -40.719 38.375 0.462 1 27.53 43 ARG B O 1
ATOM 3747 N N . ASN B 1 44 ? -42.469 38.344 1.757 1 24.7 44 ASN B N 1
ATOM 3748 C CA . ASN B 1 44 ? -43.406 39.156 0.982 1 24.7 44 ASN B CA 1
ATOM 3749 C C . ASN B 1 44 ? -42.781 40.469 0.524 1 24.7 44 ASN B C 1
ATOM 3751 O O . ASN B 1 44 ? -42.25 41.219 1.339 1 24.7 44 ASN B O 1
ATOM 3755 N N . ALA B 1 45 ? -42.375 40.438 -0.769 1 26.83 45 ALA B N 1
ATOM 3756 C CA . ALA B 1 45 ? -41.969 41.688 -1.402 1 26.83 45 ALA B CA 1
ATOM 3757 C C . ALA B 1 45 ? -43 42.781 -1.154 1 26.83 45 ALA B C 1
ATOM 3759 O O . ALA B 1 45 ? -44.125 42.688 -1.638 1 26.83 45 ALA B O 1
ATOM 3760 N N . ALA B 1 46 ? -43.031 43.375 0.033 1 25.31 46 ALA B N 1
ATOM 3761 C CA . ALA B 1 46 ? -43.844 44.562 0.028 1 25.31 46 ALA B CA 1
ATOM 3762 C C . ALA B 1 46 ? -43.594 45.406 -1.228 1 25.31 46 ALA B C 1
ATOM 3764 O O . ALA B 1 46 ? -42.438 45.594 -1.626 1 25.31 46 ALA B O 1
ATOM 3765 N N . LYS B 1 47 ? -44.594 45.469 -2.059 1 24.72 47 LYS B N 1
ATOM 3766 C CA . LYS B 1 47 ? -44.719 46.375 -3.207 1 24.72 47 LYS B CA 1
ATOM 3767 C C . LYS B 1 47 ? -44.062 47.719 -2.914 1 24.72 47 LYS B C 1
ATOM 3769 O O . LYS B 1 47 ? -44.5 48.438 -2.018 1 24.72 47 LYS B O 1
ATOM 3774 N N . LYS B 1 48 ? -42.719 47.719 -3.176 1 26.44 48 LYS B N 1
ATOM 3775 C CA . LYS B 1 48 ? -42.125 49.062 -3.188 1 26.44 48 LYS B CA 1
ATOM 3776 C C . LYS B 1 48 ? -42.938 50 -4.062 1 26.44 48 LYS B C 1
ATOM 3778 O O . LYS B 1 48 ? -43.219 49.688 -5.223 1 26.44 48 LYS B O 1
ATOM 3783 N N . SER B 1 49 ? -43.844 50.594 -3.398 1 24.44 49 SER B N 1
ATOM 3784 C CA . SER B 1 49 ? -44.375 51.719 -4.117 1 24.44 49 SER B CA 1
ATOM 3785 C C . SER B 1 49 ? -43.281 52.562 -4.738 1 24.44 49 SER B C 1
ATOM 3787 O O . SER B 1 49 ? -42.219 52.75 -4.133 1 24.44 49 SER B O 1
ATOM 3789 N N . LYS B 1 50 ? -43.344 52.625 -6.125 1 27.06 50 LYS B N 1
ATOM 3790 C CA . LYS B 1 50 ? -42.562 53.375 -7.121 1 27.06 50 LYS B CA 1
ATOM 3791 C C . LYS B 1 50 ? -42.406 54.844 -6.699 1 27.06 50 LYS B C 1
ATOM 3793 O O . LYS B 1 50 ? -42.062 55.688 -7.523 1 27.06 50 LYS B O 1
ATOM 3798 N N . ASP B 1 51 ? -42.688 55.188 -5.453 1 24.55 51 ASP B N 1
ATOM 3799 C CA . ASP B 1 51 ? -42.562 56.625 -5.566 1 24.55 51 ASP B CA 1
ATOM 3800 C C . ASP B 1 51 ? -41.125 57.031 -5.883 1 24.55 51 ASP B C 1
ATOM 3802 O O . ASP B 1 51 ? -40.188 56.531 -5.246 1 24.55 51 ASP B O 1
ATOM 3806 N N . LYS B 1 52 ? -40.844 57.469 -7.176 1 30.08 52 LYS B N 1
ATOM 3807 C CA . LYS B 1 52 ? -39.75 58.031 -7.949 1 30.08 52 LYS B CA 1
ATOM 3808 C C . LYS B 1 52 ? -38.938 59 -7.113 1 30.08 52 LYS B C 1
ATOM 3810 O O . LYS B 1 52 ? -38.094 59.75 -7.641 1 30.08 52 LYS B O 1
ATOM 3815 N N . THR B 1 53 ? -39.344 59.312 -5.855 1 23.39 53 THR B N 1
ATOM 3816 C CA . THR B 1 53 ? -38.719 60.625 -5.656 1 23.39 53 THR B CA 1
ATOM 3817 C C . THR B 1 53 ? -37.219 60.5 -5.688 1 23.39 53 THR B C 1
ATOM 3819 O O . THR B 1 53 ? -36.531 61.25 -6.418 1 23.39 53 THR B O 1
ATOM 3822 N N . ALA B 1 54 ? -36.438 60.969 -4.645 1 31.84 54 ALA B N 1
ATOM 3823 C CA . ALA B 1 54 ? -35.125 61.625 -4.527 1 31.84 54 ALA B CA 1
ATOM 3824 C C . ALA B 1 54 ? -34 60.562 -4.605 1 31.84 54 ALA B C 1
ATOM 3826 O O . ALA B 1 54 ? -33.906 59.688 -3.758 1 31.84 54 ALA B O 1
ATOM 3827 N N . GLU B 1 55 ? -33.438 60.281 -5.816 1 32.47 55 GLU B N 1
ATOM 3828 C CA . GLU B 1 55 ? -32.281 59.5 -6.23 1 32.47 55 GLU B CA 1
ATOM 3829 C C . GLU B 1 55 ? -31.062 59.812 -5.383 1 32.47 55 GLU B C 1
ATOM 3831 O O . GLU B 1 55 ? -30.297 60.719 -5.719 1 32.47 55 GLU B O 1
ATOM 3836 N N . GLY B 1 56 ? -31.172 60.156 -4.074 1 26.02 56 GLY B N 1
ATOM 3837 C CA . GLY B 1 56 ? -29.906 60.438 -3.426 1 26.02 56 GLY B CA 1
ATOM 3838 C C . GLY B 1 56 ? -28.891 59.312 -3.607 1 26.02 56 GLY B C 1
ATOM 3839 O O . GLY B 1 56 ? -29.266 58.188 -3.928 1 26.02 56 GLY B O 1
ATOM 3840 N N . ASN B 1 57 ? -27.625 59.625 -3.982 1 30.78 57 ASN B N 1
ATOM 3841 C CA . ASN B 1 57 ? -26.406 58.812 -4.133 1 30.78 57 ASN B CA 1
ATOM 3842 C C . ASN B 1 57 ? -26.297 57.781 -3.021 1 30.78 57 ASN B C 1
ATOM 3844 O O . ASN B 1 57 ? -25.844 58.094 -1.918 1 30.78 57 ASN B O 1
ATOM 3848 N N . LEU B 1 58 ? -27.25 56.938 -2.795 1 32.34 58 LEU B N 1
ATOM 3849 C CA . LEU B 1 58 ? -27.094 55.812 -1.842 1 32.34 58 LEU B CA 1
ATOM 3850 C C . LEU B 1 58 ? -25.828 55.031 -2.127 1 32.34 58 LEU B C 1
ATOM 3852 O O . LEU B 1 58 ? -25.703 54.406 -3.184 1 32.34 58 LEU B O 1
ATOM 3856 N N . LYS B 1 59 ? -24.672 55.531 -1.646 1 37.5 59 LYS B N 1
ATOM 3857 C CA . LYS B 1 59 ? -23.547 54.594 -1.455 1 37.5 59 LYS B CA 1
ATOM 3858 C C . LYS B 1 59 ? -24.047 53.188 -1.127 1 37.5 59 LYS B C 1
ATOM 3860 O O . LYS B 1 59 ? -24.781 53 -0.162 1 37.5 59 LYS B O 1
ATOM 3865 N N . SER B 1 60 ? -24.328 52.438 -2.061 1 36.22 60 SER B N 1
ATOM 3866 C CA . SER B 1 60 ? -24.672 51 -1.958 1 36.22 60 SER B CA 1
ATOM 3867 C C . SER B 1 60 ? -23.812 50.312 -0.903 1 36.22 60 SER B C 1
ATOM 3869 O O . SER B 1 60 ? -22.594 50.188 -1.065 1 36.22 60 SER B O 1
ATOM 3871 N N . PHE B 1 61 ? -23.938 50.531 0.386 1 34.69 61 PHE B N 1
ATOM 3872 C CA . PHE B 1 61 ? -23.469 49.531 1.342 1 34.69 61 PHE B CA 1
ATOM 3873 C C . PHE B 1 61 ? -23.703 48.125 0.808 1 34.69 61 PHE B C 1
ATOM 3875 O O . PHE B 1 61 ? -24.844 47.688 0.674 1 34.69 61 PHE B O 1
ATOM 3882 N N . GLU B 1 62 ? -22.969 47.656 -0.184 1 42.75 62 GLU B N 1
ATOM 3883 C CA . GLU B 1 62 ? -23.016 46.219 -0.473 1 42.75 62 GLU B CA 1
ATOM 3884 C C . GLU B 1 62 ? -23.297 45.406 0.792 1 42.75 62 GLU B C 1
ATOM 3886 O O . GLU B 1 62 ? -22.516 45.469 1.75 1 42.75 62 GLU B O 1
ATOM 3891 N N . MET B 1 63 ? -24.391 45.25 1.255 1 44.03 63 MET B N 1
ATOM 3892 C CA . MET B 1 63 ? -24.859 44.438 2.363 1 44.03 63 MET B CA 1
ATOM 3893 C C . MET B 1 63 ? -24.094 43.125 2.414 1 44.03 63 MET B C 1
ATOM 3895 O O . MET B 1 63 ? -24.016 42.406 1.414 1 44.03 63 MET B O 1
ATOM 3899 N N . ASP B 1 64 ? -23.078 43.062 3.207 1 65.44 64 ASP B N 1
ATOM 3900 C CA . ASP B 1 64 ? -22.438 41.781 3.518 1 65.44 64 ASP B CA 1
ATOM 3901 C C . ASP B 1 64 ? -23.469 40.688 3.768 1 65.44 64 ASP B C 1
ATOM 3903 O O . ASP B 1 64 ? -24.172 40.719 4.777 1 65.44 64 ASP B O 1
ATOM 3907 N N . ASP B 1 65 ? -23.953 40.062 2.736 1 72.38 65 ASP B N 1
ATOM 3908 C CA . ASP B 1 65 ? -24.953 39 2.785 1 72.38 65 ASP B CA 1
ATOM 3909 C C . ASP B 1 65 ? -24.391 37.75 3.449 1 72.38 65 ASP B C 1
ATOM 3911 O O . ASP B 1 65 ? -25.047 36.688 3.484 1 72.38 65 ASP B O 1
ATOM 3915 N N . ARG B 1 66 ? -23.203 37.875 4.023 1 78.19 66 ARG B N 1
ATOM 3916 C CA . ARG B 1 66 ? -22.641 36.719 4.711 1 78.19 66 ARG B CA 1
ATOM 3917 C C . ARG B 1 66 ? -23.359 36.469 6.031 1 78.19 66 ARG B C 1
ATOM 3919 O O . ARG B 1 66 ? -23.734 37.406 6.734 1 78.19 66 ARG B O 1
ATOM 3926 N N . PHE B 1 67 ? -23.578 35.25 6.273 1 80.56 67 PHE B N 1
ATOM 3927 C CA . PHE B 1 67 ? -24.234 34.906 7.527 1 80.56 67 PHE B CA 1
ATOM 3928 C C . PHE B 1 67 ? -23.203 34.688 8.633 1 80.56 67 PHE B C 1
ATOM 3930 O O . PHE B 1 67 ? -22 34.625 8.367 1 80.56 67 PHE B O 1
ATOM 3937 N N . GLU B 1 68 ? -23.672 34.656 9.867 1 84.19 68 GLU B N 1
ATOM 3938 C CA . GLU B 1 68 ? -22.812 34.375 11.008 1 84.19 68 GLU B CA 1
ATOM 3939 C C . GLU B 1 68 ? -22.281 32.938 10.938 1 84.19 68 GLU B C 1
ATOM 3941 O O . GLU B 1 68 ? -22.984 32.031 10.508 1 84.19 68 GLU B O 1
ATOM 3946 N N . PHE B 1 69 ? -21.172 32.75 11.406 1 88.81 69 PHE B N 1
ATOM 3947 C CA . PHE B 1 69 ? -20.484 31.484 11.281 1 88.81 69 PHE B CA 1
ATOM 3948 C C . PHE B 1 69 ? -21.281 30.359 11.93 1 88.81 69 PHE B C 1
ATOM 3950 O O . PHE B 1 69 ? -21.703 30.469 13.086 1 88.81 69 PHE B O 1
ATOM 3957 N N . ASP B 1 70 ? -21.531 29.375 11.148 1 86.5 70 ASP B N 1
ATOM 3958 C CA . ASP B 1 70 ? -22.094 28.078 11.562 1 86.5 70 ASP B CA 1
ATOM 3959 C C . ASP B 1 70 ? -21.25 26.922 11.055 1 86.5 70 ASP B C 1
ATOM 3961 O O . ASP B 1 70 ? -21.078 26.75 9.844 1 86.5 70 ASP B O 1
ATOM 3965 N N . PRO B 1 71 ? -20.766 26.188 11.977 1 84.38 71 PRO B N 1
ATOM 3966 C CA . PRO B 1 71 ? -19.812 25.141 11.586 1 84.38 71 PRO B CA 1
ATOM 3967 C C . PRO B 1 71 ? -20.422 24.156 10.586 1 84.38 71 PRO B C 1
ATOM 3969 O O . PRO B 1 71 ? -19.672 23.5 9.844 1 84.38 71 PRO B O 1
ATOM 3972 N N . GLU B 1 72 ? -21.641 24.062 10.531 1 85.25 72 GLU B N 1
ATOM 3973 C CA . GLU B 1 72 ? -22.281 23.094 9.641 1 85.25 72 GLU B CA 1
ATOM 3974 C C . GLU B 1 72 ? -22.578 23.703 8.273 1 85.25 72 GLU B C 1
ATOM 3976 O O . GLU B 1 72 ? -22.719 22.984 7.285 1 85.25 72 GLU B O 1
ATOM 3981 N N . GLU B 1 73 ? -22.547 25 8.289 1 85 73 GLU B N 1
ATOM 3982 C CA . GLU B 1 73 ? -23 25.641 7.062 1 85 73 GLU B CA 1
ATOM 3983 C C . GLU B 1 73 ? -21.891 26.453 6.41 1 85 73 GLU B C 1
ATOM 3985 O O . GLU B 1 73 ? -21.859 26.609 5.188 1 85 73 GLU B O 1
ATOM 3990 N N . CYS B 1 74 ? -21.031 26.938 7.219 1 86.44 74 CYS B N 1
ATOM 3991 C CA . CYS B 1 74 ? -20 27.828 6.723 1 86.44 74 CYS B CA 1
ATOM 3992 C C . CYS B 1 74 ? -18.875 27.062 6.047 1 86.44 74 CYS B C 1
ATOM 3994 O O . CYS B 1 74 ? -18.328 26.125 6.633 1 86.44 74 CYS B O 1
ATOM 3996 N N . THR B 1 75 ? -18.562 27.438 4.855 1 84.75 75 THR B N 1
ATOM 3997 C CA . THR B 1 75 ? -17.391 26.891 4.164 1 84.75 75 THR B CA 1
ATOM 3998 C C . THR B 1 75 ? -16.219 27.875 4.23 1 84.75 75 THR B C 1
ATOM 4000 O O . THR B 1 75 ? -16.234 28.906 3.555 1 84.75 75 THR B O 1
ATOM 4003 N N . VAL B 1 76 ? -15.289 27.531 4.965 1 87.5 76 VAL B N 1
ATOM 4004 C CA . VAL B 1 76 ? -14.156 28.438 5.148 1 87.5 76 VAL B CA 1
ATOM 4005 C C . VAL B 1 76 ? -13.117 28.188 4.051 1 87.5 76 VAL B C 1
ATOM 4007 O O . VAL B 1 76 ? -12.094 28.875 3.992 1 87.5 76 VAL B O 1
ATOM 4010 N N . ASN B 1 77 ? -13.398 27.266 3.109 1 85.5 77 ASN B N 1
ATOM 4011 C CA . ASN B 1 77 ? -12.445 26.812 2.102 1 85.5 77 ASN B CA 1
ATOM 4012 C C . ASN B 1 77 ? -12.375 27.797 0.929 1 85.5 77 ASN B C 1
ATOM 4014 O O . ASN B 1 77 ? -11.422 27.75 0.143 1 85.5 77 ASN B O 1
ATOM 4018 N N . SER B 1 78 ? -13.391 28.609 0.817 1 91.06 78 SER B N 1
ATOM 4019 C CA . SER B 1 78 ? -13.414 29.594 -0.257 1 91.06 78 SER B CA 1
ATOM 4020 C C . SER B 1 78 ? -13.562 31.016 0.295 1 91.06 78 SER B C 1
ATOM 4022 O O . SER B 1 78 ? -14.289 31.234 1.265 1 91.06 78 SER B O 1
ATOM 4024 N N . GLY B 1 79 ? -12.781 31.906 -0.245 1 94.75 79 GLY B N 1
ATOM 4025 C CA . GLY B 1 79 ? -12.781 33.281 0.205 1 94.75 79 GLY B CA 1
ATOM 4026 C C . GLY B 1 79 ? -11.641 34.094 -0.384 1 94.75 79 GLY B C 1
ATOM 4027 O O . GLY B 1 79 ? -11.117 33.75 -1.447 1 94.75 79 GLY B O 1
ATOM 4028 N N . LYS B 1 80 ? -11.469 35.188 0.266 1 95.56 80 LYS B N 1
ATOM 4029 C CA . LYS B 1 80 ? -10.398 36.094 -0.17 1 95.56 80 LYS B CA 1
ATOM 4030 C C . LYS B 1 80 ? -9.727 36.75 1.022 1 95.56 80 LYS B C 1
ATOM 4032 O O . LYS B 1 80 ? -10.312 36.875 2.1 1 95.56 80 LYS B O 1
ATOM 4037 N N . TRP B 1 81 ? -8.508 37.125 0.825 1 97.06 81 TRP B N 1
ATOM 4038 C CA . TRP B 1 81 ? -7.812 37.938 1.811 1 97.06 81 TRP B CA 1
ATOM 4039 C C . TRP B 1 81 ? -8.086 39.406 1.582 1 97.06 81 TRP B C 1
ATOM 4041 O O . TRP B 1 81 ? -7.992 39.906 0.453 1 97.06 81 TRP B O 1
ATOM 4051 N N . VAL B 1 82 ? -8.445 40.125 2.656 1 96.56 82 VAL B N 1
ATOM 4052 C CA . VAL B 1 82 ? -8.719 41.562 2.598 1 96.56 82 VAL B CA 1
ATOM 4053 C C . VAL B 1 82 ? -7.715 42.312 3.471 1 96.56 82 VAL B C 1
ATOM 4055 O O . VAL B 1 82 ? -7.52 41.969 4.641 1 96.56 82 VAL B O 1
ATOM 4058 N N . TYR B 1 83 ? -7.105 43.281 2.865 1 97.06 83 TYR B N 1
ATOM 4059 C CA . TYR B 1 83 ? -6.125 44.094 3.586 1 97.06 83 TYR B CA 1
ATOM 4060 C C . TYR B 1 83 ? -6.801 45 4.605 1 97.06 83 TYR B C 1
ATOM 4062 O O . TYR B 1 83 ? -7.785 45.688 4.289 1 97.06 83 TYR B O 1
ATOM 4070 N N . ASN B 1 84 ? -6.402 45 5.805 1 96 84 ASN B N 1
ATOM 4071 C CA . ASN B 1 84 ? -6.871 45.844 6.891 1 96 84 ASN B CA 1
ATOM 4072 C C . ASN B 1 84 ? -5.719 46.594 7.547 1 96 84 ASN B C 1
ATOM 4074 O O . ASN B 1 84 ? -5.062 46.094 8.453 1 96 84 ASN B O 1
ATOM 4078 N N . LYS B 1 85 ? -5.605 47.781 7.277 1 92.69 85 LYS B N 1
ATOM 4079 C CA . LYS B 1 85 ? -4.484 48.625 7.711 1 92.69 85 LYS B CA 1
ATOM 4080 C C . LYS B 1 85 ? -4.473 48.781 9.227 1 92.69 85 LYS B C 1
ATOM 4082 O O . LYS B 1 85 ? -3.406 48.906 9.836 1 92.69 85 LYS B O 1
ATOM 4087 N N . THR B 1 86 ? -5.566 48.75 9.828 1 92.75 86 THR B N 1
ATOM 4088 C CA . THR B 1 86 ? -5.66 49.031 11.258 1 92.75 86 THR B CA 1
ATOM 4089 C C . THR B 1 86 ? -5.605 47.75 12.07 1 92.75 86 THR B C 1
ATOM 4091 O O . THR B 1 86 ? -5.629 47.781 13.305 1 92.75 86 THR B O 1
ATOM 4094 N N . PHE B 1 87 ? -5.516 46.688 11.359 1 92.5 87 PHE B N 1
ATOM 4095 C CA . PHE B 1 87 ? -5.473 45.406 12.047 1 92.5 87 PHE B CA 1
ATOM 4096 C C . PHE B 1 87 ? -4.219 45.281 12.906 1 92.5 87 PHE B C 1
ATOM 4098 O O . PHE B 1 87 ? -3.109 45.562 12.43 1 92.5 87 PHE B O 1
ATOM 4105 N N . LYS B 1 88 ? -4.422 44.938 14.195 1 91.19 88 LYS B N 1
ATOM 4106 C CA . LYS B 1 88 ? -3.303 44.719 15.102 1 91.19 88 LYS B CA 1
ATOM 4107 C C . LYS B 1 88 ? -3.311 43.281 15.625 1 91.19 88 LYS B C 1
ATOM 4109 O O . LYS B 1 88 ? -4.273 42.844 16.266 1 91.19 88 LYS B O 1
ATOM 4114 N N . PRO B 1 89 ? -2.193 42.562 15.375 1 95.56 89 PRO B N 1
ATOM 4115 C CA . PRO B 1 89 ? -2.127 41.219 15.953 1 95.56 89 PRO B CA 1
ATOM 4116 C C . PRO B 1 89 ? -2.201 41.219 17.484 1 95.56 89 PRO B C 1
ATOM 4118 O O . PRO B 1 89 ? -1.844 42.219 18.109 1 95.56 89 PRO B O 1
ATOM 4121 N N . LEU B 1 90 ? -2.619 40.188 18.062 1 96.94 90 LEU B N 1
ATOM 4122 C CA . LEU B 1 90 ? -2.811 40.062 19.5 1 96.94 90 LEU B CA 1
ATOM 4123 C C . LEU B 1 90 ? -1.471 39.938 20.219 1 96.94 90 LEU B C 1
ATOM 4125 O O . LEU B 1 90 ? -1.39 40.125 21.438 1 96.94 90 LEU B O 1
ATOM 4129 N N . TYR B 1 91 ? -0.449 39.594 19.516 1 97.88 91 TYR B N 1
ATOM 4130 C CA . TYR B 1 91 ? 0.908 39.469 20.031 1 97.88 91 TYR B CA 1
ATOM 4131 C C . TYR B 1 91 ? 1.937 39.781 18.953 1 97.88 91 TYR B C 1
ATOM 4133 O O . TYR B 1 91 ? 1.577 40.062 17.812 1 97.88 91 TYR B O 1
ATOM 4141 N N . THR B 1 92 ? 3.182 39.906 19.312 1 97.31 92 THR B N 1
ATOM 4142 C CA . THR B 1 92 ? 4.312 40 18.406 1 97.31 92 THR B CA 1
ATOM 4143 C C . THR B 1 92 ? 5.379 38.969 18.734 1 97.31 92 THR B C 1
ATOM 4145 O O . THR B 1 92 ? 5.297 38.281 19.75 1 97.31 92 THR B O 1
ATOM 4148 N N . ASP B 1 93 ? 6.34 38.781 17.766 1 96.56 93 ASP B N 1
ATOM 4149 C CA . ASP B 1 93 ? 7.398 37.812 18.031 1 96.56 93 ASP B CA 1
ATOM 4150 C C . ASP B 1 93 ? 8.375 38.344 19.078 1 96.56 93 ASP B C 1
ATOM 4152 O O . ASP B 1 93 ? 9.289 37.625 19.5 1 96.56 93 ASP B O 1
ATOM 4156 N N . ARG B 1 94 ? 8.133 39.531 19.609 1 95.38 94 ARG B N 1
ATOM 4157 C CA . ARG B 1 94 ? 8.914 40.094 20.703 1 95.38 94 ARG B CA 1
ATOM 4158 C C . ARG B 1 94 ? 8.164 39.969 22.031 1 95.38 94 ARG B C 1
ATOM 4160 O O . ARG B 1 94 ? 8.773 39.781 23.078 1 95.38 94 ARG B O 1
ATOM 4167 N N . SER B 1 95 ? 6.867 40.031 21.953 1 96.94 95 SER B N 1
ATOM 4168 C CA . SER B 1 95 ? 6.059 40.031 23.172 1 96.94 95 SER B CA 1
ATOM 4169 C C . SER B 1 95 ? 5.82 38.625 23.672 1 96.94 95 SER B C 1
ATOM 4171 O O . SER B 1 95 ? 5.766 38.375 24.875 1 96.94 95 SER B O 1
ATOM 4173 N N . CYS B 1 96 ? 5.652 37.625 22.766 1 97.81 96 CYS B N 1
ATOM 4174 C CA . CYS B 1 96 ? 5.438 36.25 23.172 1 97.81 96 CYS B CA 1
ATOM 4175 C C . CYS B 1 96 ? 6.766 35.5 23.344 1 97.81 96 CYS B C 1
ATOM 4177 O O . CYS B 1 96 ? 7.531 35.375 22.391 1 97.81 96 CYS B O 1
ATOM 4179 N N . PRO B 1 97 ? 7.062 35 24.453 1 96.44 97 PRO B N 1
ATOM 4180 C CA . PRO B 1 97 ? 8.375 34.375 24.688 1 96.44 97 PRO B CA 1
ATOM 4181 C C . PRO B 1 97 ? 8.43 32.906 24.25 1 96.44 97 PRO B C 1
ATOM 4183 O O . PRO B 1 97 ? 9.453 32.25 24.422 1 96.44 97 PRO B O 1
ATOM 4186 N N . TYR B 1 98 ? 7.434 32.375 23.641 1 97.44 98 TYR B N 1
ATOM 4187 C CA . TYR B 1 98 ? 7.352 30.938 23.422 1 97.44 98 TYR B CA 1
ATOM 4188 C C . TYR B 1 98 ? 7.543 30.609 21.953 1 97.44 98 TYR B C 1
ATOM 4190 O O . TYR B 1 98 ? 7.371 29.453 21.547 1 97.44 98 TYR B O 1
ATOM 4198 N N . LEU B 1 99 ? 7.887 31.562 21.125 1 97.69 99 LEU B N 1
ATOM 4199 C CA . LEU B 1 99 ? 8.094 31.328 19.703 1 97.69 99 LEU B CA 1
ATOM 4200 C C . LEU B 1 99 ? 9.516 30.844 19.438 1 97.69 99 LEU B C 1
ATOM 4202 O O . LEU B 1 99 ? 10.469 31.312 20.062 1 97.69 99 LEU B O 1
ATOM 4206 N N . ASP B 1 100 ? 9.617 29.906 18.547 1 96.31 100 ASP B N 1
ATOM 4207 C CA . ASP B 1 100 ? 10.93 29.5 18.047 1 96.31 100 ASP B CA 1
ATOM 4208 C C . ASP B 1 100 ? 11.539 30.578 17.156 1 96.31 100 ASP B C 1
ATOM 4210 O O . ASP B 1 100 ? 10.82 31.344 16.516 1 96.31 100 ASP B O 1
ATOM 4214 N N . ARG B 1 101 ? 12.828 30.594 17.062 1 96.12 101 ARG B N 1
ATOM 4215 C CA . ARG B 1 101 ? 13.539 31.547 16.219 1 96.12 101 ARG B CA 1
ATOM 4216 C C . ARG B 1 101 ? 13.156 31.375 14.75 1 96.12 101 ARG B C 1
ATOM 4218 O O . ARG B 1 101 ? 13.117 32.344 14 1 96.12 101 ARG B O 1
ATOM 4225 N N . GLN B 1 102 ? 12.836 30.219 14.359 1 97 102 GLN B N 1
ATOM 4226 C CA . GLN B 1 102 ? 12.531 29.859 12.977 1 97 102 GLN B CA 1
ATOM 4227 C C . GLN B 1 102 ? 11.344 30.672 12.453 1 97 102 GLN B C 1
ATOM 4229 O O . GLN B 1 102 ? 11.273 30.984 11.258 1 97 102 GLN B O 1
ATOM 4234 N N . VAL B 1 103 ? 10.438 31.062 13.383 1 98.19 103 VAL B N 1
ATOM 4235 C CA . VAL B 1 103 ? 9.203 31.672 12.914 1 98.19 103 VAL B CA 1
ATOM 4236 C C . VAL B 1 103 ? 9.125 33.125 13.406 1 98.19 103 VAL B C 1
ATOM 4238 O O . VAL B 1 103 ? 8.102 33.781 13.25 1 98.19 103 VAL B O 1
ATOM 4241 N N . SER B 1 104 ? 10.195 33.625 14.078 1 97.94 104 SER B N 1
ATOM 4242 C CA . SER B 1 104 ? 10.258 35 14.602 1 97.94 104 SER B CA 1
ATOM 4243 C C . SER B 1 104 ? 10.867 35.938 13.578 1 97.94 104 SER B C 1
ATOM 4245 O O . SER B 1 104 ? 11.984 36.438 13.766 1 97.94 104 SER B O 1
ATOM 4247 N N . CYS B 1 105 ? 10.094 36.344 12.648 1 97.69 105 CYS B N 1
ATOM 4248 C CA . CYS B 1 105 ? 10.594 37.031 11.461 1 97.69 105 CYS B CA 1
ATOM 4249 C C . CYS B 1 105 ? 11.07 38.438 11.789 1 97.69 105 CYS B C 1
ATOM 4251 O O . CYS B 1 105 ? 12.141 38.844 11.344 1 97.69 105 CYS B O 1
ATOM 4253 N N . VAL B 1 106 ? 10.312 39.156 12.578 1 97.38 106 VAL B N 1
ATOM 4254 C CA . VAL B 1 106 ? 10.672 40.531 12.906 1 97.38 106 VAL B CA 1
ATOM 4255 C C . VAL B 1 106 ? 11.945 40.562 13.75 1 97.38 106 VAL B C 1
ATOM 4257 O O . VAL B 1 106 ? 12.867 41.344 13.484 1 97.38 106 VAL B O 1
ATOM 4260 N N . LYS B 1 107 ? 12.023 39.688 14.68 1 96.56 107 LYS B N 1
ATOM 4261 C CA . LYS B 1 107 ? 13.219 39.562 15.508 1 96.56 107 LYS B CA 1
ATOM 4262 C C . LYS B 1 107 ? 14.438 39.188 14.664 1 96.56 107 LYS B C 1
ATOM 4264 O O . LYS B 1 107 ? 15.562 39.594 14.992 1 96.56 107 LYS B O 1
ATOM 4269 N N . ASN B 1 108 ? 14.156 38.469 13.633 1 96.88 108 ASN B N 1
ATOM 4270 C CA . ASN B 1 108 ? 15.242 38.031 12.773 1 96.88 108 ASN B CA 1
ATOM 4271 C C . ASN B 1 108 ? 15.578 39.062 11.703 1 96.88 108 ASN B C 1
ATOM 4273 O O . ASN B 1 108 ? 16.375 38.781 10.797 1 96.88 108 ASN B O 1
ATOM 4277 N N . GLY B 1 109 ? 14.891 40.188 11.68 1 95.31 109 GLY B N 1
ATOM 4278 C CA . GLY B 1 109 ? 15.336 41.312 10.859 1 95.31 109 GLY B CA 1
ATOM 4279 C C . GLY B 1 109 ? 14.344 41.688 9.781 1 95.31 109 GLY B C 1
ATOM 4280 O O . GLY B 1 109 ? 14.609 42.594 8.977 1 95.31 109 GLY B O 1
ATOM 4281 N N . ARG B 1 110 ? 13.25 41 9.727 1 96.5 110 ARG B N 1
ATOM 4282 C CA . ARG B 1 110 ? 12.281 41.375 8.695 1 96.5 110 ARG B CA 1
ATOM 4283 C C . ARG B 1 110 ? 11.688 42.75 8.969 1 96.5 110 ARG B C 1
ATOM 4285 O O . ARG B 1 110 ? 11.195 43 10.07 1 96.5 110 ARG B O 1
ATOM 4292 N N . GLN B 1 111 ? 11.562 43.594 7.961 1 94.56 111 GLN B N 1
ATOM 4293 C CA . GLN B 1 111 ? 11.195 44.969 8.18 1 94.56 111 GLN B CA 1
ATOM 4294 C C . GLN B 1 111 ? 9.766 45.25 7.723 1 94.56 111 GLN B C 1
ATOM 4296 O O . GLN B 1 111 ? 9.078 46.094 8.289 1 94.56 111 GLN B O 1
ATOM 4301 N N . ASP B 1 112 ? 9.344 44.531 6.676 1 93.94 112 ASP B N 1
ATOM 4302 C CA . ASP B 1 112 ? 7.984 44.781 6.203 1 93.94 112 ASP B CA 1
ATOM 4303 C C . ASP B 1 112 ? 6.953 44.219 7.164 1 93.94 112 ASP B C 1
ATOM 4305 O O . ASP B 1 112 ? 7.184 43.156 7.77 1 93.94 112 ASP B O 1
ATOM 4309 N N . SER B 1 113 ? 5.809 44.844 7.336 1 92.5 113 SER B N 1
ATOM 4310 C CA . SER B 1 113 ? 4.828 44.406 8.328 1 92.5 113 SER B CA 1
ATOM 4311 C C . SER B 1 113 ? 3.473 44.156 7.676 1 92.5 113 SER B C 1
ATOM 4313 O O . SER B 1 113 ? 2.561 43.625 8.328 1 92.5 113 SER B O 1
ATOM 4315 N N . ASP B 1 114 ? 3.34 44.375 6.445 1 95.38 114 ASP B N 1
ATOM 4316 C CA . ASP B 1 114 ? 2.039 44.312 5.785 1 95.38 114 ASP B CA 1
ATOM 4317 C C . ASP B 1 114 ? 1.502 42.875 5.777 1 95.38 114 ASP B C 1
ATOM 4319 O O . ASP B 1 114 ? 0.288 42.656 5.754 1 95.38 114 ASP B O 1
ATOM 4323 N N . TYR B 1 115 ? 2.387 41.906 5.793 1 96.81 115 TYR B N 1
ATOM 4324 C CA . TYR B 1 115 ? 1.95 40.531 5.73 1 96.81 115 TYR B CA 1
ATOM 4325 C C . TYR B 1 115 ? 1.099 40.156 6.941 1 96.81 115 TYR B C 1
ATOM 4327 O O . TYR B 1 115 ? 0.389 39.156 6.934 1 96.81 115 TYR B O 1
ATOM 4335 N N . ARG B 1 116 ? 1.069 40.969 7.984 1 96.69 116 ARG B N 1
ATOM 4336 C CA . ARG B 1 116 ? 0.317 40.719 9.211 1 96.69 116 ARG B CA 1
ATOM 4337 C C . ARG B 1 116 ? -1.036 41.438 9.172 1 96.69 116 ARG B C 1
ATOM 4339 O O . ARG B 1 116 ? -1.81 41.344 10.133 1 96.69 116 ARG B O 1
ATOM 4346 N N . ARG B 1 117 ? -1.316 42.125 8.125 1 96.69 117 ARG B N 1
ATOM 4347 C CA . ARG B 1 117 ? -2.473 43 8.109 1 96.69 117 ARG B CA 1
ATOM 4348 C C . ARG B 1 117 ? -3.535 42.5 7.137 1 96.69 117 ARG B C 1
ATOM 4350 O O . ARG B 1 117 ? -4.23 43.312 6.504 1 96.69 117 ARG B O 1
ATOM 4357 N N . TRP B 1 118 ? -3.564 41.219 6.973 1 96.88 118 TRP B N 1
ATOM 4358 C CA . TRP B 1 118 ? -4.559 40.594 6.102 1 96.88 118 TRP B CA 1
ATOM 4359 C C . TRP B 1 118 ? -5.562 39.781 6.91 1 96.88 118 TRP B C 1
ATOM 4361 O O . TRP B 1 118 ? -5.191 39.125 7.879 1 96.88 118 TRP B O 1
ATOM 4371 N N . GLU B 1 119 ? -6.797 39.875 6.512 1 96.62 119 GLU B N 1
ATOM 4372 C CA . GLU B 1 119 ? -7.871 39.094 7.137 1 96.62 119 GLU B CA 1
ATOM 4373 C C . GLU B 1 119 ? -8.57 38.188 6.121 1 96.62 119 GLU B C 1
ATOM 4375 O O . GLU B 1 119 ? -8.867 38.625 5.004 1 96.62 119 GLU B O 1
ATOM 4380 N N . TRP B 1 120 ? -8.719 37 6.496 1 96.44 120 TRP B N 1
ATOM 4381 C CA . TRP B 1 120 ? -9.422 36.062 5.621 1 96.44 120 TRP B CA 1
ATOM 4382 C C . TRP B 1 120 ? -10.93 36.281 5.695 1 96.44 120 TRP B C 1
ATOM 4384 O O . TRP B 1 120 ? -11.5 36.344 6.785 1 96.44 120 TRP B O 1
ATOM 4394 N N . GLN B 1 121 ? -11.523 36.406 4.555 1 95.19 121 GLN B N 1
ATOM 4395 C CA . GLN B 1 121 ? -12.969 36.594 4.426 1 95.19 121 GLN B CA 1
ATOM 4396 C C . GLN B 1 121 ? -13.594 35.469 3.594 1 95.19 121 GLN B C 1
ATOM 4398 O O . GLN B 1 121 ? -13.633 35.562 2.363 1 95.19 121 GLN B O 1
ATOM 4403 N N . PRO B 1 122 ? -14.242 34.469 4.324 1 94.69 122 PRO B N 1
ATOM 4404 C CA . PRO B 1 122 ? -14.969 33.469 3.559 1 94.69 122 PRO B CA 1
ATOM 4405 C C . PRO B 1 122 ? -16.078 34.062 2.701 1 94.69 122 PRO B C 1
ATOM 4407 O O . PRO B 1 122 ? -16.609 35.125 3.018 1 94.69 122 PRO B O 1
ATOM 4410 N N . ASP B 1 123 ? -16.469 33.344 1.684 1 91.38 123 ASP B N 1
ATOM 4411 C CA . ASP B 1 123 ? -17.469 33.844 0.742 1 91.38 123 ASP B CA 1
ATOM 4412 C C . ASP B 1 123 ? -18.844 33.906 1.389 1 91.38 123 ASP B C 1
ATOM 4414 O O . ASP B 1 123 ? -19.609 34.844 1.134 1 91.38 123 ASP B O 1
ATOM 4418 N N . ASP B 1 124 ? -19.109 32.906 2.246 1 88.75 124 ASP B N 1
ATOM 4419 C CA . ASP B 1 124 ? -20.516 32.719 2.621 1 88.75 124 ASP B CA 1
ATOM 4420 C C . ASP B 1 124 ? -20.75 33.156 4.066 1 88.75 124 ASP B C 1
ATOM 4422 O O . ASP B 1 124 ? -21.906 33.312 4.484 1 88.75 124 ASP B O 1
ATOM 4426 N N . CYS B 1 125 ? -19.703 33.281 4.793 1 91.38 125 CYS B N 1
ATOM 4427 C CA . CYS B 1 125 ? -19.906 33.531 6.215 1 91.38 125 CYS B CA 1
ATOM 4428 C C . CYS B 1 125 ? -18.859 34.5 6.754 1 91.38 125 CYS B C 1
ATOM 4430 O O . CYS B 1 125 ? -17.906 34.844 6.047 1 91.38 125 CYS B O 1
ATOM 4432 N N . THR B 1 126 ? -19.156 34.969 7.945 1 92 126 THR B N 1
ATOM 4433 C CA . THR B 1 126 ? -18.188 35.812 8.633 1 92 126 THR B CA 1
ATOM 4434 C C . THR B 1 126 ? -17.484 35.031 9.734 1 92 126 THR B C 1
ATOM 4436 O O . THR B 1 126 ? -18.125 34.531 10.656 1 92 126 THR B O 1
ATOM 4439 N N . LEU B 1 127 ? -16.25 34.938 9.633 1 93.25 127 LEU B N 1
ATOM 4440 C CA . LEU B 1 127 ? -15.438 34.25 10.625 1 93.25 127 LEU B CA 1
ATOM 4441 C C . LEU B 1 127 ? -15.219 35.125 11.852 1 93.25 127 LEU B C 1
ATOM 4443 O O . LEU B 1 127 ? -14.75 36.281 11.734 1 93.25 127 LEU B O 1
ATOM 4447 N N . PRO B 1 128 ? -15.641 34.688 12.969 1 94.06 128 PRO B N 1
ATOM 4448 C CA . PRO B 1 128 ? -15.406 35.5 14.164 1 94.06 128 PRO B CA 1
ATOM 4449 C C . PRO B 1 128 ? -13.922 35.719 14.453 1 94.06 128 PRO B C 1
ATOM 4451 O O . PRO B 1 128 ? -13.109 34.812 14.219 1 94.06 128 PRO B O 1
ATOM 4454 N N . ARG B 1 129 ? -13.609 36.875 15.023 1 94.44 129 ARG B N 1
ATOM 4455 C CA . ARG B 1 129 ? -12.234 37.125 15.43 1 94.44 129 ARG B CA 1
ATOM 4456 C C . ARG B 1 129 ? -11.812 36.188 16.562 1 94.44 129 ARG B C 1
ATOM 4458 O O . ARG B 1 129 ? -12.656 35.75 17.344 1 94.44 129 ARG B O 1
ATOM 4465 N N . PHE B 1 130 ? -10.562 35.938 16.625 1 97.56 130 PHE B N 1
ATOM 4466 C CA . PHE B 1 130 ? -10.055 35.094 17.719 1 97.56 130 PHE B CA 1
ATOM 4467 C C . PHE B 1 130 ? -10.211 35.812 19.047 1 97.56 130 PHE B C 1
ATOM 4469 O O . PHE B 1 130 ? -9.773 36.969 19.203 1 97.56 130 PHE B O 1
ATOM 4476 N N . ASN B 1 131 ? -10.859 35.156 19.938 1 98.06 131 ASN B N 1
ATOM 4477 C CA . ASN B 1 131 ? -11.055 35.688 21.297 1 98.06 131 ASN B CA 1
ATOM 4478 C C . ASN B 1 131 ? -10.336 34.812 22.328 1 98.06 131 ASN B C 1
ATOM 4480 O O . ASN B 1 131 ? -10.773 33.719 22.641 1 98.06 131 ASN B O 1
ATOM 4484 N N . PRO B 1 132 ? -9.234 35.375 22.891 1 98.31 132 PRO B N 1
ATOM 4485 C CA . PRO B 1 132 ? -8.43 34.594 23.812 1 98.31 132 PRO B CA 1
ATOM 4486 C C . PRO B 1 132 ? -9.219 34.125 25.047 1 98.31 132 PRO B C 1
ATOM 4488 O O . PRO B 1 132 ? -9.047 33 25.516 1 98.31 132 PRO B O 1
ATOM 4491 N N . GLU B 1 133 ? -10.086 35 25.562 1 97.94 133 GLU B N 1
ATOM 4492 C CA . GLU B 1 133 ? -10.891 34.625 26.734 1 97.94 133 GLU B CA 1
ATOM 4493 C C . GLU B 1 133 ? -11.836 33.469 26.422 1 97.94 133 GLU B C 1
ATOM 4495 O O . GLU B 1 133 ? -11.969 32.531 27.219 1 97.94 133 GLU B O 1
ATOM 4500 N N . LEU B 1 134 ? -12.445 33.594 25.266 1 98.19 134 LEU B N 1
ATOM 4501 C CA . LEU B 1 134 ? -13.344 32.531 24.844 1 98.19 134 LEU B CA 1
ATOM 4502 C C . LEU B 1 134 ? -12.586 31.219 24.672 1 98.19 134 LEU B C 1
ATOM 4504 O O . LEU B 1 134 ? -13.086 30.156 25.062 1 98.19 134 LEU B O 1
ATOM 4508 N N . ALA B 1 135 ? -11.414 31.297 24.109 1 98.69 135 ALA B N 1
ATOM 4509 C CA . ALA B 1 135 ? -10.594 30.109 23.891 1 98.69 135 ALA B CA 1
ATOM 4510 C C . ALA B 1 135 ? -10.25 29.422 25.203 1 98.69 135 ALA B C 1
ATOM 4512 O O . ALA B 1 135 ? -10.406 28.203 25.344 1 98.69 135 ALA B O 1
ATOM 4513 N N . LEU B 1 136 ? -9.828 30.234 26.203 1 98.56 136 LEU B N 1
ATOM 4514 C CA . LEU B 1 136 ? -9.438 29.688 27.5 1 98.56 136 LEU B CA 1
ATOM 4515 C C . LEU B 1 136 ? -10.648 29.125 28.234 1 98.56 136 LEU B C 1
ATOM 4517 O O . LEU B 1 136 ? -10.547 28.125 28.938 1 98.56 136 LEU B O 1
ATOM 4521 N N . LYS B 1 137 ? -11.766 29.766 28.047 1 98.31 137 LYS B N 1
ATOM 4522 C CA . LYS B 1 137 ? -12.992 29.266 28.656 1 98.31 137 LYS B CA 1
ATOM 4523 C C . LYS B 1 137 ? -13.398 27.922 28.062 1 98.31 137 LYS B C 1
ATOM 4525 O O . LYS B 1 137 ? -13.805 27.016 28.781 1 98.31 137 LYS B O 1
ATOM 4530 N N . LYS B 1 138 ? -13.281 27.812 26.797 1 97.94 138 LYS B N 1
ATOM 4531 C CA . LYS B 1 138 ? -13.617 26.562 26.109 1 97.94 138 LYS B CA 1
ATOM 4532 C C . LYS B 1 138 ? -12.656 25.438 26.5 1 97.94 138 LYS B C 1
ATOM 4534 O O . LYS B 1 138 ? -13.016 24.266 26.469 1 97.94 138 LYS B O 1
ATOM 4539 N N . LEU B 1 139 ? -11.43 25.781 26.953 1 98.56 139 LEU B N 1
ATOM 4540 C CA . LEU B 1 139 ? -10.406 24.797 27.281 1 98.56 139 LEU B CA 1
ATOM 4541 C C . LEU B 1 139 ? -10.391 24.5 28.781 1 98.56 139 LEU B C 1
ATOM 4543 O O . LEU B 1 139 ? -9.578 23.719 29.25 1 98.56 139 LEU B O 1
ATOM 4547 N N . GLN B 1 140 ? -11.297 25.141 29.5 1 98.5 140 GLN B N 1
ATOM 4548 C CA . GLN B 1 140 ? -11.273 24.984 30.953 1 98.5 140 GLN B CA 1
ATOM 4549 C C . GLN B 1 140 ? -11.398 23.531 31.359 1 98.5 140 GLN B C 1
ATOM 4551 O O . GLN B 1 140 ? -12.352 22.844 30.969 1 98.5 140 GLN B O 1
ATOM 4556 N N . GLY B 1 141 ? -10.422 23.016 32.062 1 98.44 141 GLY B N 1
ATOM 4557 C CA . GLY B 1 141 ? -10.398 21.641 32.531 1 98.44 141 GLY B CA 1
ATOM 4558 C C . GLY B 1 141 ? -10.047 20.656 31.453 1 98.44 141 GLY B C 1
ATOM 4559 O O . GLY B 1 141 ? -10.289 19.453 31.594 1 98.44 141 GLY B O 1
ATOM 4560 N N . LYS B 1 142 ? -9.531 21.141 30.359 1 98.69 142 LYS B N 1
ATOM 4561 C CA . LYS B 1 142 ? -9.375 20.266 29.203 1 98.69 142 LYS B CA 1
ATOM 4562 C C . LYS B 1 142 ? -7.941 20.281 28.688 1 98.69 142 LYS B C 1
ATOM 4564 O O . LYS B 1 142 ? -7.164 21.172 29.031 1 98.69 142 LYS B O 1
ATOM 4569 N N . ARG B 1 143 ? -7.574 19.297 27.922 1 98.56 143 ARG B N 1
ATOM 4570 C CA . ARG B 1 143 ? -6.293 19.172 27.234 1 98.56 143 ARG B CA 1
ATOM 4571 C C . ARG B 1 143 ? -6.457 19.328 25.734 1 98.56 143 ARG B C 1
ATOM 4573 O O . ARG B 1 143 ? -7.285 18.656 25.125 1 98.56 143 ARG B O 1
ATOM 4580 N N . LEU B 1 144 ? -5.746 20.266 25.172 1 98.88 144 LEU B N 1
ATOM 4581 C CA . LEU B 1 144 ? -5.648 20.469 23.734 1 98.88 144 LEU B CA 1
ATOM 4582 C C . LEU B 1 144 ? -4.289 20 23.203 1 98.88 144 LEU B C 1
ATOM 4584 O O . LEU B 1 144 ? -3.252 20.469 23.688 1 98.88 144 LEU B O 1
ATOM 4588 N N . LEU B 1 145 ? -4.289 19.062 22.25 1 98.88 145 LEU B N 1
ATOM 4589 C CA . LEU B 1 145 ? -3.045 18.5 21.75 1 98.88 145 LEU B CA 1
ATOM 4590 C C . LEU B 1 145 ? -2.928 18.672 20.234 1 98.88 145 LEU B C 1
ATOM 4592 O O . LEU B 1 145 ? -3.805 18.25 19.484 1 98.88 145 LEU B O 1
ATOM 4596 N N . PHE B 1 146 ? -1.889 19.375 19.812 1 98.88 146 PHE B N 1
ATOM 4597 C CA . PHE B 1 146 ? -1.505 19.438 18.406 1 98.88 146 PHE B CA 1
ATOM 4598 C C . PHE B 1 146 ? -0.5 18.344 18.062 1 98.88 146 PHE B C 1
ATOM 4600 O O . PHE B 1 146 ? 0.474 18.141 18.797 1 98.88 146 PHE B O 1
ATOM 4607 N N . VAL B 1 147 ? -0.71 17.594 16.969 1 98.88 147 VAL B N 1
ATOM 4608 C CA . VAL B 1 147 ? 0.161 16.5 16.578 1 98.88 147 VAL B CA 1
ATOM 4609 C C . VAL B 1 147 ? 0.59 16.656 15.117 1 98.88 147 VAL B C 1
ATOM 4611 O O . VAL B 1 147 ? -0.252 16.75 14.219 1 98.88 147 VAL B O 1
ATOM 4614 N N . GLY B 1 148 ? 1.847 16.734 14.852 1 98 148 GLY B N 1
ATOM 4615 C CA . GLY B 1 148 ? 2.324 16.859 13.484 1 98 148 GLY B CA 1
ATOM 4616 C C . GLY B 1 148 ? 3.787 17.25 13.398 1 98 148 GLY B C 1
ATOM 4617 O O . GLY B 1 148 ? 4.602 16.812 14.211 1 98 148 GLY B O 1
ATOM 4618 N N . ASP B 1 149 ? 4.129 17.953 12.344 1 96.44 149 ASP B N 1
ATOM 4619 C CA . ASP B 1 149 ? 5.512 18.344 12.086 1 96.44 149 ASP B CA 1
ATOM 4620 C C . ASP B 1 149 ? 5.773 19.781 12.531 1 96.44 149 ASP B C 1
ATOM 4622 O O . ASP B 1 149 ? 5.188 20.25 13.516 1 96.44 149 ASP B O 1
ATOM 4626 N N . SER B 1 150 ? 6.734 20.438 11.953 1 95.56 150 SER B N 1
ATOM 4627 C CA . SER B 1 150 ? 7.102 21.797 12.344 1 95.56 150 SER B CA 1
ATOM 4628 C C . SER B 1 150 ? 5.992 22.797 12.016 1 95.56 150 SER B C 1
ATOM 4630 O O . SER B 1 150 ? 5.855 23.828 12.672 1 95.56 150 SER B O 1
ATOM 4632 N N . LEU B 1 151 ? 5.219 22.531 11.008 1 98.12 151 LEU B N 1
ATOM 4633 C CA . LEU B 1 151 ? 4.109 23.422 10.664 1 98.12 151 LEU B CA 1
ATOM 4634 C C . LEU B 1 151 ? 3.008 23.344 11.711 1 98.12 151 LEU B C 1
ATOM 4636 O O . LEU B 1 151 ? 2.41 24.359 12.07 1 98.12 151 LEU B O 1
ATOM 4640 N N . GLN B 1 152 ? 2.76 22.125 12.18 1 98.31 152 GLN B N 1
ATOM 4641 C CA . GLN B 1 152 ? 1.827 21.969 13.297 1 98.31 152 GLN B CA 1
ATOM 4642 C C . GLN B 1 152 ? 2.383 22.609 14.57 1 98.31 152 GLN B C 1
ATOM 4644 O O . GLN B 1 152 ? 1.625 23.125 15.398 1 98.31 152 GLN B O 1
ATOM 4649 N N . ARG B 1 153 ? 3.635 22.484 14.742 1 97.88 153 ARG B N 1
ATOM 4650 C CA . ARG B 1 153 ? 4.27 23.188 15.852 1 97.88 153 ARG B CA 1
ATOM 4651 C C . ARG B 1 153 ? 4.035 24.688 15.75 1 97.88 153 ARG B C 1
ATOM 4653 O O . ARG B 1 153 ? 3.785 25.344 16.766 1 97.88 153 ARG B O 1
ATOM 4660 N N . GLY B 1 154 ? 4.133 25.172 14.547 1 98.31 154 GLY B N 1
ATOM 4661 C CA . GLY B 1 154 ? 3.836 26.578 14.32 1 98.31 154 GLY B CA 1
ATOM 4662 C C . GLY B 1 154 ? 2.42 26.969 14.711 1 98.31 154 GLY B C 1
ATOM 4663 O O . GLY B 1 154 ? 2.197 28.016 15.305 1 98.31 154 GLY B O 1
ATOM 4664 N N . GLN B 1 155 ? 1.512 26.141 14.305 1 98.88 155 GLN B N 1
ATOM 4665 C CA . GLN B 1 155 ? 0.13 26.391 14.695 1 98.88 155 GLN B CA 1
ATOM 4666 C C . GLN B 1 155 ? -0.029 26.359 16.219 1 98.88 155 GLN B C 1
ATOM 4668 O O . GLN B 1 155 ? -0.76 27.156 16.797 1 98.88 155 GLN B O 1
ATOM 4673 N N . TRP B 1 156 ? 0.574 25.391 16.844 1 98.88 156 TRP B N 1
ATOM 4674 C CA . TRP B 1 156 ? 0.572 25.281 18.297 1 98.88 156 TRP B CA 1
ATOM 4675 C C . TRP B 1 156 ? 1.146 26.531 18.953 1 98.88 156 TRP B C 1
ATOM 4677 O O . TRP B 1 156 ? 0.538 27.094 19.859 1 98.88 156 TRP B O 1
ATOM 4687 N N . GLN B 1 157 ? 2.314 26.984 18.516 1 98.75 157 GLN B N 1
ATOM 4688 C CA . GLN B 1 157 ? 2.936 28.188 19.062 1 98.75 157 GLN B CA 1
ATOM 4689 C C . GLN B 1 157 ? 2.031 29.406 18.891 1 98.75 157 GLN B C 1
ATOM 4691 O O . GLN B 1 157 ? 1.908 30.234 19.797 1 98.75 157 GLN B O 1
ATOM 4696 N N . SER B 1 158 ? 1.504 29.469 17.688 1 98.88 158 SER B N 1
ATOM 4697 C CA . SER B 1 158 ? 0.548 30.547 17.438 1 98.88 158 SER B CA 1
ATOM 4698 C C . SER B 1 158 ? -0.579 30.547 18.453 1 98.88 158 SER B C 1
ATOM 4700 O O . SER B 1 158 ? -0.91 31.594 19.031 1 98.88 158 SER B O 1
ATOM 4702 N N . PHE B 1 159 ? -1.173 29.359 18.719 1 98.94 159 PHE B N 1
ATOM 4703 C CA . PHE B 1 159 ? -2.287 29.266 19.656 1 98.94 159 PHE B CA 1
ATOM 4704 C C . PHE B 1 159 ? -1.86 29.719 21.047 1 98.94 159 PHE B C 1
ATOM 4706 O O . PHE B 1 159 ? -2.564 30.484 21.703 1 98.94 159 PHE B O 1
ATOM 4713 N N . VAL B 1 160 ? -0.753 29.234 21.469 1 98.88 160 VAL B N 1
ATOM 4714 C CA . VAL B 1 160 ? -0.224 29.578 22.781 1 98.88 160 VAL B CA 1
ATOM 4715 C C . VAL B 1 160 ? -0.06 31.094 22.875 1 98.88 160 VAL B C 1
ATOM 4717 O O . VAL B 1 160 ? -0.511 31.719 23.844 1 98.88 160 VAL B O 1
ATOM 4720 N N . CYS B 1 161 ? 0.533 31.719 21.891 1 98.81 161 CYS B N 1
ATOM 4721 C CA . CYS B 1 161 ? 0.82 33.156 21.906 1 98.81 161 CYS B CA 1
ATOM 4722 C C . CYS B 1 161 ? -0.464 33.969 21.828 1 98.81 161 CYS B C 1
ATOM 4724 O O . CYS B 1 161 ? -0.532 35.094 22.328 1 98.81 161 CYS B O 1
ATOM 4726 N N . LEU B 1 162 ? -1.473 33.375 21.234 1 98.81 162 LEU B N 1
ATOM 4727 C CA . LEU B 1 162 ? -2.762 34.062 21.125 1 98.81 162 LEU B CA 1
ATOM 4728 C C . LEU B 1 162 ? -3.443 34.156 22.484 1 98.81 162 LEU B C 1
ATOM 4730 O O . LEU B 1 162 ? -4.262 35.062 22.703 1 98.81 162 LEU B O 1
ATOM 4734 N N . VAL B 1 163 ? -3.053 33.344 23.453 1 98.62 163 VAL B N 1
ATOM 4735 C CA . VAL B 1 163 ? -3.832 33.312 24.688 1 98.62 163 VAL B CA 1
ATOM 4736 C C . VAL B 1 163 ? -2.938 33.719 25.859 1 98.62 163 VAL B C 1
ATOM 4738 O O . VAL B 1 163 ? -3.424 34.188 26.891 1 98.62 163 VAL B O 1
ATOM 4741 N N . GLU B 1 164 ? -1.655 33.469 25.75 1 97.5 164 GLU B N 1
ATOM 4742 C CA . GLU B 1 164 ? -0.794 33.562 26.938 1 97.5 164 GLU B CA 1
ATOM 4743 C C . GLU B 1 164 ? -0.729 34.969 27.484 1 97.5 164 GLU B C 1
ATOM 4745 O O . GLU B 1 164 ? -0.555 35.156 28.688 1 97.5 164 GLU B O 1
ATOM 4750 N N . TRP B 1 165 ? -0.855 36.031 26.656 1 95.38 165 TRP B N 1
ATOM 4751 C CA . TRP B 1 165 ? -0.634 37.406 27.062 1 95.38 165 TRP B CA 1
ATOM 4752 C C . TRP B 1 165 ? -1.699 37.875 28.047 1 95.38 165 TRP B C 1
ATOM 4754 O O . TRP B 1 165 ? -1.49 38.812 28.797 1 95.38 165 TRP B O 1
ATOM 4764 N N . ILE B 1 166 ? -2.861 37.219 28.094 1 97.12 166 ILE B N 1
ATOM 4765 C CA . ILE B 1 166 ? -3.906 37.625 29.016 1 97.12 166 ILE B CA 1
ATOM 4766 C C . ILE B 1 166 ? -3.807 36.844 30.328 1 97.12 166 ILE B C 1
ATOM 4768 O O . ILE B 1 166 ? -4.602 37.062 31.25 1 97.12 166 ILE B O 1
ATOM 4772 N N . ILE B 1 167 ? -2.881 35.938 30.422 1 98 167 ILE B N 1
ATOM 4773 C CA . ILE B 1 167 ? -2.658 35.125 31.609 1 98 167 ILE B CA 1
ATOM 4774 C C . ILE B 1 167 ? -1.503 35.719 32.406 1 98 167 ILE B C 1
ATOM 4776 O O . ILE B 1 167 ? -0.42 35.938 31.875 1 98 167 ILE B O 1
ATOM 4780 N N . PRO B 1 168 ? -1.692 35.875 33.688 1 97.38 168 PRO B N 1
ATOM 4781 C CA . PRO B 1 168 ? -0.582 36.344 34.531 1 97.38 168 PRO B CA 1
ATOM 4782 C C . PRO B 1 168 ? 0.623 35.406 34.5 1 97.38 168 PRO B C 1
ATOM 4784 O O . PRO B 1 168 ? 0.459 34.188 34.375 1 97.38 168 PRO B O 1
ATOM 4787 N N . GLU B 1 169 ? 1.792 35.969 34.688 1 96.06 169 GLU B N 1
ATOM 4788 C CA . GLU B 1 169 ? 3.045 35.219 34.531 1 96.06 169 GLU B CA 1
ATOM 4789 C C . GLU B 1 169 ? 3.117 34.062 35.531 1 96.06 169 GLU B C 1
ATOM 4791 O O . GLU B 1 169 ? 3.633 33 35.219 1 96.06 169 GLU B O 1
ATOM 4796 N N . ASP B 1 170 ? 2.639 34.219 36.656 1 96.94 170 ASP B N 1
ATOM 4797 C CA . ASP B 1 170 ? 2.738 33.188 37.719 1 96.94 170 ASP B CA 1
ATOM 4798 C C . ASP B 1 170 ? 1.64 32.156 37.562 1 96.94 170 ASP B C 1
ATOM 4800 O O . ASP B 1 170 ? 1.603 31.172 38.312 1 96.94 170 ASP B O 1
ATOM 4804 N N . LYS B 1 171 ? 0.741 32.344 36.594 1 98.31 171 LYS B N 1
ATOM 4805 C CA . LYS B 1 171 ? -0.375 31.422 36.406 1 98.31 171 LYS B CA 1
ATOM 4806 C C . LYS B 1 171 ? -0.234 30.656 35.094 1 98.31 171 LYS B C 1
ATOM 4808 O O . LYS B 1 171 ? -1.197 30.062 34.594 1 98.31 171 LYS B O 1
ATOM 4813 N N . LYS B 1 172 ? 0.922 30.672 34.531 1 98.12 172 LYS B N 1
ATOM 4814 C CA . LYS B 1 172 ? 1.212 29.906 33.312 1 98.12 172 LYS B CA 1
ATOM 4815 C C . LYS B 1 172 ? 2.607 29.297 33.344 1 98.12 172 LYS B C 1
ATOM 4817 O O . LYS B 1 172 ? 3.449 29.719 34.156 1 98.12 172 LYS B O 1
ATOM 4822 N N . SER B 1 173 ? 2.842 28.25 32.594 1 97.94 173 SER B N 1
ATOM 4823 C CA . SER B 1 173 ? 4.141 27.594 32.531 1 97.94 173 SER B CA 1
ATOM 4824 C C . SER B 1 173 ? 4.297 26.859 31.188 1 97.94 173 SER B C 1
ATOM 4826 O O . SER B 1 173 ? 3.307 26.547 30.531 1 97.94 173 SER B O 1
ATOM 4828 N N . MET B 1 174 ? 5.523 26.703 30.766 1 97.81 174 MET B N 1
ATOM 4829 C CA . MET B 1 174 ? 5.891 25.969 29.562 1 97.81 174 MET B CA 1
ATOM 4830 C C . MET B 1 174 ? 6.945 24.906 29.875 1 97.81 174 MET B C 1
ATOM 4832 O O . MET B 1 174 ? 7.992 25.219 30.438 1 97.81 174 MET B O 1
ATOM 4836 N N . LYS B 1 175 ? 6.637 23.672 29.578 1 97.5 175 LYS B N 1
ATOM 4837 C CA . LYS B 1 175 ? 7.609 22.578 29.594 1 97.5 175 LYS B CA 1
ATOM 4838 C C . LYS B 1 175 ? 7.914 22.094 28.188 1 97.5 175 LYS B C 1
ATOM 4840 O O . LYS B 1 175 ? 7.059 21.5 27.531 1 97.5 175 LYS B O 1
ATOM 4845 N N . ARG B 1 176 ? 9.102 22.359 27.781 1 94.31 176 ARG B N 1
ATOM 4846 C CA . ARG B 1 176 ? 9.523 21.938 26.453 1 94.31 176 ARG B CA 1
ATOM 4847 C C . ARG B 1 176 ? 10.234 20.594 26.5 1 94.31 176 ARG B C 1
ATOM 4849 O O . ARG B 1 176 ? 11.133 20.391 27.312 1 94.31 176 ARG B O 1
ATOM 4856 N N . GLY B 1 177 ? 9.68 19.672 25.703 1 89.56 177 GLY B N 1
ATOM 4857 C CA . GLY B 1 177 ? 10.344 18.391 25.547 1 89.56 177 GLY B CA 1
ATOM 4858 C C . GLY B 1 177 ? 10.805 18.125 24.125 1 89.56 177 GLY B C 1
ATOM 4859 O O . GLY B 1 177 ? 10.555 18.938 23.234 1 89.56 177 GLY B O 1
ATOM 4860 N N . ARG B 1 178 ? 11.508 17.031 24.016 1 86.06 178 ARG B N 1
ATOM 4861 C CA . ARG B 1 178 ? 12.016 16.672 22.688 1 86.06 178 ARG B CA 1
ATOM 4862 C C . ARG B 1 178 ? 10.867 16.375 21.734 1 86.06 178 ARG B C 1
ATOM 4864 O O . ARG B 1 178 ? 10.867 16.859 20.594 1 86.06 178 ARG B O 1
ATOM 4871 N N . SER B 1 179 ? 9.914 15.625 22.203 1 92.38 179 SER B N 1
ATOM 4872 C CA . SER B 1 179 ? 8.82 15.258 21.312 1 92.38 179 SER B CA 1
ATOM 4873 C C . SER B 1 179 ? 7.484 15.758 21.844 1 92.38 179 SER B C 1
ATOM 4875 O O . SER B 1 179 ? 6.477 15.727 21.125 1 92.38 179 SER B O 1
ATOM 4877 N N . HIS B 1 180 ? 7.469 16.203 23.016 1 95.62 180 HIS B N 1
ATOM 4878 C CA . HIS B 1 180 ? 6.223 16.609 23.672 1 95.62 180 HIS B CA 1
ATOM 4879 C C . HIS B 1 180 ? 6.41 17.859 24.5 1 95.62 180 HIS B C 1
ATOM 4881 O O . HIS B 1 180 ? 7.254 17.906 25.406 1 95.62 180 HIS B O 1
ATOM 4887 N N . SER B 1 181 ? 5.695 18.938 24.172 1 97.62 181 SER B N 1
ATOM 4888 C CA . SER B 1 181 ? 5.73 20.203 24.891 1 97.62 181 SER B CA 1
ATOM 4889 C C . SER B 1 181 ? 4.367 20.547 25.469 1 97.62 181 SER B C 1
ATOM 4891 O O . SER B 1 181 ? 3.336 20.312 24.844 1 97.62 181 SER B O 1
ATOM 4893 N N . VAL B 1 182 ? 4.395 21.109 26.688 1 98.38 182 VAL B N 1
ATOM 4894 C CA . VAL B 1 182 ? 3.139 21.359 27.375 1 98.38 182 VAL B CA 1
ATOM 4895 C C . VAL B 1 182 ? 3.125 22.797 27.906 1 98.38 182 VAL B C 1
ATOM 4897 O O . VAL B 1 182 ? 3.988 23.172 28.703 1 98.38 182 VAL B O 1
ATOM 4900 N N . PHE B 1 183 ? 2.215 23.641 27.438 1 98.75 183 PHE B N 1
ATOM 4901 C CA . PHE B 1 183 ? 1.863 24.922 28.031 1 98.75 183 PHE B CA 1
ATOM 4902 C C . PHE B 1 183 ? 0.683 24.781 28.969 1 98.75 183 PHE B C 1
ATOM 4904 O O . PHE B 1 183 ? -0.348 24.203 28.609 1 98.75 183 PHE B O 1
ATOM 4911 N N . ARG B 1 184 ? 0.812 25.328 30.156 1 98.69 184 ARG B N 1
ATOM 4912 C CA . ARG B 1 184 ? -0.234 25.188 31.172 1 98.69 184 ARG B CA 1
ATOM 4913 C C . ARG B 1 184 ? -0.812 26.547 31.547 1 98.69 184 ARG B C 1
ATOM 4915 O O . ARG B 1 184 ? -0.067 27.469 31.875 1 98.69 184 ARG B O 1
ATOM 4922 N N . ALA B 1 185 ? -2.076 26.703 31.391 1 98.69 185 ALA B N 1
ATOM 4923 C CA . ALA B 1 185 ? -2.842 27.812 31.969 1 98.69 185 ALA B CA 1
ATOM 4924 C C . ALA B 1 185 ? -3.471 27.391 33.312 1 98.69 185 ALA B C 1
ATOM 4926 O O . ALA B 1 185 ? -4.574 26.844 33.344 1 98.69 185 ALA B O 1
ATOM 4927 N N . LYS B 1 186 ? -2.895 27.734 34.375 1 98.31 186 LYS B N 1
ATOM 4928 C CA . LYS B 1 186 ? -3.168 27.172 35.688 1 98.31 186 LYS B CA 1
ATOM 4929 C C . LYS B 1 186 ? -4.578 27.516 36.156 1 98.31 186 LYS B C 1
ATOM 4931 O O . LYS B 1 186 ? -5.305 26.656 36.656 1 98.31 186 LYS B O 1
ATOM 4936 N N . GLU B 1 187 ? -4.98 28.75 36 1 97.5 187 GLU B N 1
ATOM 4937 C CA . GLU B 1 187 ? -6.277 29.203 36.5 1 97.5 187 GLU B CA 1
ATOM 4938 C C . GLU B 1 187 ? -7.418 28.531 35.75 1 97.5 187 GLU B C 1
ATOM 4940 O O . GLU B 1 187 ? -8.523 28.406 36.281 1 97.5 187 GLU B O 1
ATOM 4945 N N . TYR B 1 188 ? -7.141 28.094 34.594 1 98.19 188 TYR B N 1
ATOM 4946 C CA . TYR B 1 188 ? -8.156 27.438 33.781 1 98.19 188 TYR B CA 1
ATOM 4947 C C . TYR B 1 188 ? -8.023 25.922 33.844 1 98.19 188 TYR B C 1
ATOM 4949 O O . TYR B 1 188 ? -8.852 25.203 33.281 1 98.19 188 TYR B O 1
ATOM 4957 N N . ASP B 1 189 ? -6.996 25.422 34.531 1 98.25 189 ASP B N 1
ATOM 4958 C CA . ASP B 1 189 ? -6.684 23.984 34.562 1 98.25 189 ASP B CA 1
ATOM 4959 C C . ASP B 1 189 ? -6.672 23.391 33.156 1 98.25 189 ASP B C 1
ATOM 4961 O O . ASP B 1 189 ? -7.328 22.375 32.875 1 98.25 189 ASP B O 1
ATOM 4965 N N . ALA B 1 190 ? -6.059 24.141 32.25 1 98.56 190 ALA B N 1
ATOM 4966 C CA . ALA B 1 190 ? -6.012 23.766 30.844 1 98.56 190 ALA B CA 1
ATOM 4967 C C . ALA B 1 190 ? -4.57 23.578 30.375 1 98.56 190 ALA B C 1
ATOM 4969 O O . ALA B 1 190 ? -3.662 24.25 30.859 1 98.56 190 ALA B O 1
ATOM 4970 N N . THR B 1 191 ? -4.395 22.609 29.469 1 98.69 191 THR B N 1
ATOM 4971 C CA . THR B 1 191 ? -3.09 22.453 28.844 1 98.69 191 THR B CA 1
ATOM 4972 C C . THR B 1 191 ? -3.215 22.547 27.328 1 98.69 191 THR B C 1
ATOM 4974 O O . THR B 1 191 ? -4.223 22.141 26.75 1 98.69 191 THR B O 1
ATOM 4977 N N . ILE B 1 192 ? -2.277 23.188 26.688 1 98.88 192 ILE B N 1
ATOM 4978 C CA . ILE B 1 192 ? -2.084 23.266 25.25 1 98.88 192 ILE B CA 1
ATOM 4979 C C . ILE B 1 192 ? -0.75 22.609 24.875 1 98.88 192 ILE B C 1
ATOM 4981 O O . ILE B 1 192 ? 0.315 23.141 25.203 1 98.88 192 ILE B O 1
ATOM 4985 N N . GLU B 1 193 ? -0.822 21.516 24.125 1 98.81 193 GLU B N 1
ATOM 4986 C CA . GLU B 1 193 ? 0.334 20.625 23.984 1 98.81 193 GLU B CA 1
ATOM 4987 C C . GLU B 1 193 ? 0.688 20.406 22.516 1 98.81 193 GLU B C 1
ATOM 4989 O O . GLU B 1 193 ? -0.148 20.609 21.625 1 98.81 193 GLU B O 1
ATOM 4994 N N . PHE B 1 194 ? 1.932 20.078 22.312 1 98.5 194 PHE B N 1
ATOM 4995 C CA . PHE B 1 194 ? 2.424 19.703 21 1 98.5 194 PHE B CA 1
ATOM 4996 C C . PHE B 1 194 ? 3.178 18.375 21.062 1 98.5 194 PHE B C 1
ATOM 4998 O O . PHE B 1 194 ? 4.035 18.188 21.922 1 98.5 194 PHE B O 1
ATOM 5005 N N . HIS B 1 195 ? 2.84 17.469 20.188 1 98.31 195 HIS B N 1
ATOM 5006 C CA . HIS B 1 195 ? 3.562 16.203 20.031 1 98.31 195 HIS B CA 1
ATOM 5007 C C . HIS B 1 195 ? 4.141 16.062 18.641 1 98.31 195 HIS B C 1
ATOM 5009 O O . HIS B 1 195 ? 3.404 16.125 17.641 1 98.31 195 HIS B O 1
ATOM 5015 N N . TRP B 1 196 ? 5.441 15.836 18.594 1 97.5 196 TRP B N 1
ATOM 5016 C CA . TRP B 1 196 ? 6.16 15.695 17.328 1 97.5 196 TRP B CA 1
ATOM 5017 C C . TRP B 1 196 ? 5.918 14.328 16.719 1 97.5 196 TRP B C 1
ATOM 5019 O O . TRP B 1 196 ? 6.398 13.312 17.234 1 97.5 196 TRP B O 1
ATOM 5029 N N . ALA B 1 197 ? 5.211 14.242 15.641 1 97.81 197 ALA B N 1
ATOM 5030 C CA . ALA B 1 197 ? 4.93 13.055 14.836 1 97.81 197 ALA B CA 1
ATOM 5031 C C . ALA B 1 197 ? 4.699 13.43 13.375 1 97.81 197 ALA B C 1
ATOM 5033 O O . ALA B 1 197 ? 3.566 13.391 12.891 1 97.81 197 ALA B O 1
ATOM 5034 N N . PRO B 1 198 ? 5.781 13.656 12.656 1 96.88 198 PRO B N 1
ATOM 5035 C CA . PRO B 1 198 ? 5.66 14.273 11.336 1 96.88 198 PRO B CA 1
ATOM 5036 C C . PRO B 1 198 ? 4.863 13.414 10.359 1 96.88 198 PRO B C 1
ATOM 5038 O O . PRO B 1 198 ? 4.102 13.945 9.539 1 96.88 198 PRO B O 1
ATOM 5041 N N . PHE B 1 199 ? 4.992 12.086 10.422 1 98.38 199 PHE B N 1
ATOM 5042 C CA . PHE B 1 199 ? 4.285 11.195 9.516 1 98.38 199 PHE B CA 1
ATOM 5043 C C . PHE B 1 199 ? 3.035 10.625 10.18 1 98.38 199 PHE B C 1
ATOM 5045 O O . PHE B 1 199 ? 2.293 9.859 9.562 1 98.38 199 PHE B O 1
ATOM 5052 N N . LEU B 1 200 ? 2.775 11.008 11.477 1 98.56 200 LEU B N 1
ATOM 5053 C CA . LEU B 1 200 ? 1.793 10.406 12.375 1 98.56 200 LEU B CA 1
ATOM 5054 C C . LEU B 1 200 ? 2.143 8.953 12.664 1 98.56 200 LEU B C 1
ATOM 5056 O O . LEU B 1 200 ? 2.172 8.539 13.828 1 98.56 200 LEU B O 1
ATOM 5060 N N . ILE B 1 201 ? 2.52 8.219 11.578 1 98.62 201 ILE B N 1
ATOM 5061 C CA . ILE B 1 201 ? 3.025 6.859 11.75 1 98.62 201 ILE B CA 1
ATOM 5062 C C . ILE B 1 201 ? 4.508 6.902 12.102 1 98.62 201 ILE B C 1
ATOM 5064 O O . ILE B 1 201 ? 5.121 7.973 12.109 1 98.62 201 ILE B O 1
ATOM 5068 N N . GLU B 1 202 ? 5.051 5.742 12.438 1 98 202 GLU B N 1
ATOM 5069 C CA . GLU B 1 202 ? 6.445 5.668 12.867 1 98 202 GLU B CA 1
ATOM 5070 C C . GLU B 1 202 ? 7.391 5.676 11.664 1 98 202 GLU B C 1
ATOM 5072 O O . GLU B 1 202 ? 7.016 5.246 10.57 1 98 202 GLU B O 1
ATOM 5077 N N . SER B 1 203 ? 8.539 6.145 11.852 1 98.12 203 SER B N 1
ATOM 5078 C CA . SER B 1 203 ? 9.625 6.191 10.883 1 98.12 203 SER B CA 1
ATOM 5079 C C . SER B 1 203 ? 10.984 6.105 11.57 1 98.12 203 SER B C 1
ATOM 5081 O O . SER B 1 203 ? 11.094 6.324 12.781 1 98.12 203 SER B O 1
ATOM 5083 N N . ASN B 1 204 ? 12.008 5.742 10.828 1 97 204 ASN B N 1
ATOM 5084 C CA . ASN B 1 204 ? 13.352 5.684 11.398 1 97 204 ASN B CA 1
ATOM 5085 C C . ASN B 1 204 ? 13.938 7.078 11.609 1 97 204 ASN B C 1
ATOM 5087 O O . ASN B 1 204 ? 15.047 7.219 12.125 1 97 204 ASN B O 1
ATOM 5091 N N . THR B 1 205 ? 13.188 8.125 11.32 1 95.94 205 THR B N 1
ATOM 5092 C CA . THR B 1 205 ? 13.656 9.492 11.477 1 95.94 205 THR B CA 1
ATOM 5093 C C . THR B 1 205 ? 12.867 10.219 12.562 1 95.94 205 THR B C 1
ATOM 5095 O O . THR B 1 205 ? 12.898 11.453 12.648 1 95.94 205 THR B O 1
ATOM 5098 N N . ASP B 1 206 ? 12.156 9.562 13.406 1 90.94 206 ASP B N 1
ATOM 5099 C CA . ASP B 1 206 ? 11.289 10.164 14.414 1 90.94 206 ASP B CA 1
ATOM 5100 C C . ASP B 1 206 ? 12.102 10.875 15.492 1 90.94 206 ASP B C 1
ATOM 5102 O O . ASP B 1 206 ? 11.836 12.031 15.812 1 90.94 206 ASP B O 1
ATOM 5106 N N . LEU B 1 207 ? 13.078 10.242 16.094 1 83.31 207 LEU B N 1
ATOM 5107 C CA . LEU B 1 207 ? 13.844 10.844 17.188 1 83.31 207 LEU B CA 1
ATOM 5108 C C . LEU B 1 207 ? 15.055 11.594 16.656 1 83.31 207 LEU B C 1
ATOM 5110 O O . LEU B 1 207 ? 15.242 12.773 16.953 1 83.31 207 LEU B O 1
ATOM 5114 N N . LYS B 1 208 ? 15.812 10.891 15.875 1 89.94 208 LYS B N 1
ATOM 5115 C CA . LYS B 1 208 ? 16.922 11.516 15.172 1 89.94 208 LYS B CA 1
ATOM 5116 C C . LYS B 1 208 ? 16.578 11.781 13.711 1 89.94 208 LYS B C 1
ATOM 5118 O O . LYS B 1 208 ? 16.422 10.836 12.93 1 89.94 208 LYS B O 1
ATOM 5123 N N . ILE B 1 209 ? 16.578 13.039 13.391 1 91.5 209 ILE B N 1
ATOM 5124 C CA . ILE B 1 209 ? 16.141 13.422 12.055 1 91.5 209 ILE B CA 1
ATOM 5125 C C . ILE B 1 209 ? 17.188 13.016 11.031 1 91.5 209 ILE B C 1
ATOM 5127 O O . ILE B 1 209 ? 18.375 13.367 11.156 1 91.5 209 ILE B O 1
ATOM 5131 N N . ILE B 1 210 ? 16.781 12.273 10.094 1 95 210 ILE B N 1
ATOM 5132 C CA . ILE B 1 210 ? 17.625 11.906 8.961 1 95 210 ILE B CA 1
ATOM 5133 C C . ILE B 1 210 ? 17.453 12.922 7.84 1 95 210 ILE B C 1
ATOM 5135 O O . ILE B 1 210 ? 16.375 13.047 7.258 1 95 210 ILE B O 1
ATOM 5139 N N . GLY B 1 211 ? 18.578 13.672 7.531 1 91.38 211 GLY B N 1
ATOM 5140 C CA . GLY B 1 211 ? 18.547 14.742 6.547 1 91.38 211 GLY B CA 1
ATOM 5141 C C . GLY B 1 211 ? 18.297 14.242 5.137 1 91.38 211 GLY B C 1
ATOM 5142 O O . GLY B 1 211 ? 17.531 14.859 4.383 1 91.38 211 GLY B O 1
ATOM 5143 N N . ASP B 1 212 ? 18.828 13.102 4.785 1 94.88 212 ASP B N 1
ATOM 5144 C CA . ASP B 1 212 ? 18.672 12.523 3.457 1 94.88 212 ASP B CA 1
ATOM 5145 C C . ASP B 1 212 ? 17.344 11.781 3.338 1 94.88 212 ASP B C 1
ATOM 5147 O O . ASP B 1 212 ? 17.172 10.695 3.896 1 94.88 212 ASP B O 1
ATOM 5151 N N . PRO B 1 213 ? 16.516 12.375 2.596 1 94.75 213 PRO B N 1
ATOM 5152 C CA . PRO B 1 213 ? 15.195 11.734 2.5 1 94.75 213 PRO B CA 1
ATOM 5153 C C . PRO B 1 213 ? 15.266 10.32 1.931 1 94.75 213 PRO B C 1
ATOM 5155 O O . PRO B 1 213 ? 14.391 9.492 2.207 1 94.75 213 PRO B O 1
ATOM 5158 N N . LYS B 1 214 ? 16.281 10 1.152 1 94.94 214 LYS B N 1
ATOM 5159 C CA . LYS B 1 214 ? 16.422 8.688 0.528 1 94.94 214 LYS B CA 1
ATOM 5160 C C . LYS B 1 214 ? 16.703 7.613 1.57 1 94.94 214 LYS B C 1
ATOM 5162 O O . LYS B 1 214 ? 16.562 6.422 1.291 1 94.94 214 LYS B O 1
ATOM 5167 N N . LYS B 1 215 ? 17.078 8.023 2.723 1 96.94 215 LYS B N 1
ATOM 5168 C CA . LYS B 1 215 ? 17.438 7.078 3.777 1 96.94 215 LYS B CA 1
ATOM 5169 C C . LYS B 1 215 ? 16.281 6.898 4.762 1 96.94 215 LYS B C 1
ATOM 5171 O O . LYS B 1 215 ? 16.359 6.07 5.672 1 96.94 215 LYS B O 1
ATOM 5176 N N . ARG B 1 216 ? 15.273 7.645 4.613 1 98 216 ARG B N 1
ATOM 5177 C CA . ARG B 1 216 ? 14.125 7.555 5.508 1 98 216 ARG B CA 1
ATOM 5178 C C . ARG B 1 216 ? 13.234 6.371 5.137 1 98 216 ARG B C 1
ATOM 5180 O O . ARG B 1 216 ? 13.07 6.055 3.955 1 98 216 ARG B O 1
ATOM 5187 N N . ILE B 1 217 ? 12.727 5.707 6.129 1 98.44 217 ILE B N 1
ATOM 5188 C CA . ILE B 1 217 ? 11.82 4.578 5.965 1 98.44 217 ILE B CA 1
ATOM 5189 C C . ILE B 1 217 ? 10.539 4.832 6.754 1 98.44 217 ILE B C 1
ATOM 5191 O O . ILE B 1 217 ? 10.586 5.117 7.953 1 98.44 217 ILE B O 1
ATOM 5195 N N . MET B 1 218 ? 9.422 4.812 6.098 1 98.31 218 MET B N 1
ATOM 5196 C CA . MET B 1 218 ? 8.117 4.965 6.734 1 98.31 218 MET B CA 1
ATOM 5197 C C . MET B 1 218 ? 7.539 3.607 7.125 1 98.31 218 MET B C 1
ATOM 5199 O O . MET B 1 218 ? 7.273 2.771 6.258 1 98.31 218 MET B O 1
ATOM 5203 N N . LYS B 1 219 ? 7.406 3.312 8.367 1 98.31 219 LYS B N 1
ATOM 5204 C CA . LYS B 1 219 ? 6.754 2.094 8.836 1 98.31 219 LYS B CA 1
ATOM 5205 C C . LYS B 1 219 ? 5.234 2.24 8.812 1 98.31 219 LYS B C 1
ATOM 5207 O O . LYS B 1 219 ? 4.613 2.508 9.844 1 98.31 219 LYS B O 1
ATOM 5212 N N . VAL B 1 220 ? 4.633 1.958 7.75 1 98.44 220 VAL B N 1
ATOM 5213 C CA . VAL B 1 220 ? 3.307 2.436 7.375 1 98.44 220 VAL B CA 1
ATOM 5214 C C . VAL B 1 220 ? 2.242 1.721 8.203 1 98.44 220 VAL B C 1
ATOM 5216 O O . VAL B 1 220 ? 1.08 2.135 8.227 1 98.44 220 VAL B O 1
ATOM 5219 N N . ASP B 1 221 ? 2.561 0.665 8.922 1 97.81 221 ASP B N 1
ATOM 5220 C CA . ASP B 1 221 ? 1.566 -0.041 9.727 1 97.81 221 ASP B CA 1
ATOM 5221 C C . ASP B 1 221 ? 1.812 0.176 11.219 1 97.81 221 ASP B C 1
ATOM 5223 O O . ASP B 1 221 ? 1.194 -0.484 12.055 1 97.81 221 ASP B O 1
ATOM 5227 N N . SER B 1 222 ? 2.789 1.022 11.578 1 97.69 222 SER B N 1
ATOM 5228 C CA . SER B 1 222 ? 3.18 1.221 12.977 1 97.69 222 SER B CA 1
ATOM 5229 C C . SER B 1 222 ? 2.889 2.645 13.43 1 97.69 222 SER B C 1
ATOM 5231 O O . SER B 1 222 ? 3.305 3.609 12.789 1 97.69 222 SER B O 1
ATOM 5233 N N . ILE B 1 223 ? 2.205 2.77 14.633 1 98.06 223 ILE B N 1
ATOM 5234 C CA . ILE B 1 223 ? 1.804 4.105 15.055 1 98.06 223 ILE B CA 1
ATOM 5235 C C . ILE B 1 223 ? 1.847 4.195 16.578 1 98.06 223 ILE B C 1
ATOM 5237 O O . ILE B 1 223 ? 1.816 5.293 17.141 1 98.06 223 ILE B O 1
ATOM 5241 N N . GLU B 1 224 ? 2.035 3.121 17.328 1 96.62 224 GLU B N 1
ATOM 5242 C CA . GLU B 1 224 ? 1.783 3.031 18.75 1 96.62 224 GLU B CA 1
ATOM 5243 C C . GLU B 1 224 ? 2.76 3.898 19.547 1 96.62 224 GLU B C 1
ATOM 5245 O O . GLU B 1 224 ? 2.398 4.473 20.578 1 96.62 224 GLU B O 1
ATOM 5250 N N . ASN B 1 225 ? 3.957 3.92 19.094 1 95.56 225 ASN B N 1
ATOM 5251 C CA . ASN B 1 225 ? 4.949 4.719 19.797 1 95.56 225 ASN B CA 1
ATOM 5252 C C . ASN B 1 225 ? 4.578 6.199 19.812 1 95.56 225 ASN B C 1
ATOM 5254 O O . ASN B 1 225 ? 4.973 6.934 20.719 1 95.56 225 ASN B O 1
ATOM 5258 N N . HIS B 1 226 ? 3.883 6.648 18.812 1 97.19 226 HIS B N 1
ATOM 5259 C CA . HIS B 1 226 ? 3.379 8.016 18.797 1 97.19 226 HIS B CA 1
ATOM 5260 C C . HIS B 1 226 ? 2.045 8.133 19.531 1 97.19 226 HIS B C 1
ATOM 5262 O O . HIS B 1 226 ? 1.855 9.031 20.344 1 97.19 226 HIS B O 1
ATOM 5268 N N . ALA B 1 227 ? 1.179 7.188 19.281 1 96.94 227 ALA B N 1
ATOM 5269 C CA . ALA B 1 227 ? -0.229 7.273 19.656 1 96.94 227 ALA B CA 1
ATOM 5270 C C . ALA B 1 227 ? -0.396 7.16 21.172 1 96.94 227 ALA B C 1
ATOM 5272 O O . ALA B 1 227 ? -1.423 7.562 21.719 1 96.94 227 ALA B O 1
ATOM 5273 N N . LYS B 1 228 ? 0.563 6.605 21.812 1 93.44 228 LYS B N 1
ATOM 5274 C CA . LYS B 1 228 ? 0.475 6.488 23.266 1 93.44 228 LYS B CA 1
ATOM 5275 C C . LYS B 1 228 ? 0.316 7.859 23.922 1 93.44 228 LYS B C 1
ATOM 5277 O O . LYS B 1 228 ? -0.22 7.969 25.016 1 93.44 228 LYS B O 1
ATOM 5282 N N . HIS B 1 229 ? 0.697 8.914 23.266 1 93.56 229 HIS B N 1
ATOM 5283 C CA . HIS B 1 229 ? 0.635 10.273 23.797 1 93.56 229 HIS B CA 1
ATOM 5284 C C . HIS B 1 229 ? -0.698 10.93 23.453 1 93.56 229 HIS B C 1
ATOM 5286 O O . HIS B 1 229 ? -0.973 12.047 23.906 1 93.56 229 HIS B O 1
ATOM 5292 N N . TRP B 1 230 ? -1.507 10.281 22.688 1 97.56 230 TRP B N 1
ATOM 5293 C CA . TRP B 1 230 ? -2.703 10.922 22.156 1 97.56 230 TRP B CA 1
ATOM 5294 C C . TRP B 1 230 ? -3.938 10.539 22.969 1 97.56 230 TRP B C 1
ATOM 5296 O O . TRP B 1 230 ? -5.016 11.109 22.781 1 97.56 230 TRP B O 1
ATOM 5306 N N . LYS B 1 231 ? -3.787 9.609 23.844 1 94.44 231 LYS B N 1
ATOM 5307 C CA . LYS B 1 231 ? -4.918 9.109 24.625 1 94.44 231 LYS B CA 1
ATOM 5308 C C . LYS B 1 231 ? -5.273 10.07 25.75 1 94.44 231 LYS B C 1
ATOM 5310 O O . LYS B 1 231 ? -4.395 10.727 26.312 1 94.44 231 LYS B O 1
ATOM 5315 N N . GLY B 1 232 ? -6.562 10.156 26.047 1 94.31 232 GLY B N 1
ATOM 5316 C CA . GLY B 1 232 ? -7.027 10.914 27.203 1 94.31 232 GLY B CA 1
ATOM 5317 C C . GLY B 1 232 ? -7.062 12.406 26.953 1 94.31 232 GLY B C 1
ATOM 5318 O O . GLY B 1 232 ? -7.133 13.195 27.906 1 94.31 232 GLY B O 1
ATOM 5319 N N . VAL B 1 233 ? -6.953 12.859 25.797 1 97.5 233 VAL B N 1
ATOM 5320 C CA . VAL B 1 233 ? -7 14.281 25.469 1 97.5 233 VAL B CA 1
ATOM 5321 C C . VAL B 1 233 ? -8.422 14.672 25.062 1 97.5 233 VAL B C 1
ATOM 5323 O O . VAL B 1 233 ? -9.195 13.82 24.609 1 97.5 233 VAL B O 1
ATOM 5326 N N . ASP B 1 234 ? -8.773 15.938 25.297 1 98.69 234 ASP B N 1
ATOM 5327 C CA . ASP B 1 234 ? -10.125 16.391 25.016 1 98.69 234 ASP B CA 1
ATOM 5328 C C . ASP B 1 234 ? -10.25 16.859 23.562 1 98.69 234 ASP B C 1
ATOM 5330 O O . ASP B 1 234 ? -11.273 16.641 22.922 1 98.69 234 ASP B O 1
ATOM 5334 N N . PHE B 1 235 ? -9.258 17.578 23.109 1 98.81 235 PHE B N 1
ATOM 5335 C CA . PHE B 1 235 ? -9.172 18.062 21.734 1 98.81 235 PHE B CA 1
ATOM 5336 C C . PHE B 1 235 ? -7.836 17.703 21.109 1 98.81 235 PHE B C 1
ATOM 5338 O O . PHE B 1 235 ? -6.777 17.984 21.672 1 98.81 235 PHE B O 1
ATOM 5345 N N . ILE B 1 236 ? -7.844 17.031 19.953 1 98.81 236 ILE B N 1
ATOM 5346 C CA . ILE B 1 236 ? -6.605 16.688 19.266 1 98.81 236 ILE B CA 1
ATOM 5347 C C . ILE B 1 236 ? -6.645 17.219 17.828 1 98.81 236 ILE B C 1
ATOM 5349 O O . ILE B 1 236 ? -7.613 17 17.109 1 98.81 236 ILE B O 1
ATOM 5353 N N . VAL B 1 237 ? -5.652 17.906 17.422 1 98.88 237 VAL B N 1
ATOM 5354 C CA . VAL B 1 237 ? -5.527 18.484 16.094 1 98.88 237 VAL B CA 1
ATOM 5355 C C . VAL B 1 237 ? -4.352 17.828 15.359 1 98.88 237 VAL B C 1
ATOM 5357 O O . VAL B 1 237 ? -3.191 18.094 15.688 1 98.88 237 VAL B O 1
ATOM 5360 N N . PHE B 1 238 ? -4.664 17.016 14.32 1 98.88 238 PHE B N 1
ATOM 5361 C CA . PHE B 1 238 ? -3.645 16.297 13.562 1 98.88 238 PHE B CA 1
ATOM 5362 C C . PHE B 1 238 ? -3.303 17.031 12.273 1 98.88 238 PHE B C 1
ATOM 5364 O O . PHE B 1 238 ? -4.145 17.734 11.719 1 98.88 238 PHE B O 1
ATOM 5371 N N . ASN B 1 239 ? -2.107 16.875 11.828 1 98.31 239 ASN B N 1
ATOM 5372 C CA . ASN B 1 239 ? -1.664 17.25 10.492 1 98.31 239 ASN B CA 1
ATOM 5373 C C . ASN B 1 239 ? -0.469 16.422 10.039 1 98.31 239 ASN B C 1
ATOM 5375 O O . ASN B 1 239 ? 0.392 16.078 10.852 1 98.31 239 ASN B O 1
ATOM 5379 N N . THR B 1 240 ? -0.405 16.078 8.773 1 98.31 240 THR B N 1
ATOM 5380 C CA . THR B 1 240 ? 0.744 15.398 8.188 1 98.31 240 THR B CA 1
ATOM 5381 C C . THR B 1 240 ? 0.789 15.617 6.68 1 98.31 240 THR B C 1
ATOM 5383 O O . THR B 1 240 ? -0.141 15.234 5.965 1 98.31 240 THR B O 1
ATOM 5386 N N . TYR B 1 241 ? 1.867 16.234 6.168 1 97.94 241 TYR B N 1
ATOM 5387 C CA . TYR B 1 241 ? 1.891 16.453 4.727 1 97.94 241 TYR B CA 1
ATOM 5388 C C . TYR B 1 241 ? 3.318 16.656 4.227 1 97.94 241 TYR B C 1
ATOM 5390 O O . TYR B 1 241 ? 3.867 15.773 3.551 1 97.94 241 TYR B O 1
ATOM 5398 N N . VAL B 1 242 ? 4.023 17.688 4.609 1 96.75 242 VAL B N 1
ATOM 5399 C CA . VAL B 1 242 ? 5.227 18.172 3.934 1 96.75 242 VAL B CA 1
ATOM 5400 C C . VAL B 1 242 ? 6.32 17.109 4.016 1 96.75 242 VAL B C 1
ATOM 5402 O O . VAL B 1 242 ? 7.109 16.938 3.084 1 96.75 242 VAL B O 1
ATOM 5405 N N . TRP B 1 243 ? 6.406 16.375 5.098 1 96.94 243 TRP B N 1
ATOM 5406 C CA . TRP B 1 243 ? 7.438 15.359 5.266 1 96.94 243 TRP B CA 1
ATOM 5407 C C . TRP B 1 243 ? 7.262 14.234 4.254 1 96.94 243 TRP B C 1
ATOM 5409 O O . TRP B 1 243 ? 8.234 13.586 3.857 1 96.94 243 TRP B O 1
ATOM 5419 N N . TRP B 1 244 ? 6.039 14 3.848 1 97.75 244 TRP B N 1
ATOM 5420 C CA . TRP B 1 244 ? 5.742 12.977 2.852 1 97.75 244 TRP B CA 1
ATOM 5421 C C . TRP B 1 244 ? 6.199 13.414 1.465 1 97.75 244 TRP B C 1
ATOM 5423 O O . TRP B 1 244 ? 6.348 12.594 0.561 1 97.75 244 TRP B O 1
ATOM 5433 N N . MET B 1 245 ? 6.363 14.75 1.206 1 96.38 245 MET B N 1
ATOM 5434 C CA . MET B 1 245 ? 6.648 15.312 -0.112 1 96.38 245 MET B CA 1
ATOM 5435 C C . MET B 1 245 ? 8.148 15.336 -0.377 1 96.38 245 MET B C 1
ATOM 5437 O O . MET B 1 245 ? 8.641 16.203 -1.107 1 96.38 245 MET B O 1
ATOM 5441 N N . SER B 1 246 ? 8.891 14.391 0.096 1 93.81 246 SER B N 1
ATOM 5442 C CA . SER B 1 246 ? 10.344 14.359 -0.012 1 93.81 246 SER B CA 1
ATOM 5443 C C . SER B 1 246 ? 10.789 13.641 -1.28 1 93.81 246 SER B C 1
ATOM 5445 O O . SER B 1 246 ? 11.977 13.625 -1.607 1 93.81 246 SER B O 1
ATOM 5447 N N . GLY B 1 247 ? 9.844 13.031 -2.031 1 93.81 247 GLY B N 1
ATOM 5448 C CA . GLY B 1 247 ? 10.156 12.336 -3.27 1 93.81 247 GLY B CA 1
ATOM 5449 C C . GLY B 1 247 ? 8.922 11.773 -3.961 1 93.81 247 GLY B C 1
ATOM 5450 O O . GLY B 1 247 ? 7.836 11.758 -3.385 1 93.81 247 GLY B O 1
ATOM 5451 N N . LEU B 1 248 ? 9.18 11.359 -5.164 1 95.38 248 LEU B N 1
ATOM 5452 C CA . LEU B 1 248 ? 8.094 10.742 -5.926 1 95.38 248 LEU B CA 1
ATOM 5453 C C . LEU B 1 248 ? 7.781 9.352 -5.395 1 95.38 248 LEU B C 1
ATOM 5455 O O . LEU B 1 248 ? 6.66 8.859 -5.551 1 95.38 248 LEU B O 1
ATOM 5459 N N . ARG B 1 249 ? 8.789 8.75 -4.844 1 97.62 249 ARG B N 1
ATOM 5460 C CA . ARG B 1 249 ? 8.656 7.441 -4.211 1 97.62 249 ARG B CA 1
ATOM 5461 C C . ARG B 1 249 ? 9.273 7.445 -2.816 1 97.62 249 ARG B C 1
ATOM 5463 O O . ARG B 1 249 ? 10.242 8.164 -2.559 1 97.62 249 ARG B O 1
ATOM 5470 N N . LEU B 1 250 ? 8.703 6.637 -1.991 1 98.38 250 LEU B N 1
ATOM 5471 C CA . LEU B 1 250 ? 9.164 6.555 -0.61 1 98.38 250 LEU B CA 1
ATOM 5472 C C . LEU B 1 250 ? 9.414 5.109 -0.204 1 98.38 250 LEU B C 1
ATOM 5474 O O . LEU B 1 250 ? 8.695 4.203 -0.635 1 98.38 250 LEU B O 1
ATOM 5478 N N . LYS B 1 251 ? 10.469 4.898 0.583 1 98.5 251 LYS B N 1
ATOM 5479 C CA . LYS B 1 251 ? 10.688 3.586 1.182 1 98.5 251 LYS B CA 1
ATOM 5480 C C . LYS B 1 251 ? 9.664 3.303 2.277 1 98.5 251 LYS B C 1
ATOM 5482 O O . LYS B 1 251 ? 9.547 4.066 3.238 1 98.5 251 LYS B O 1
ATOM 5487 N N . THR B 1 252 ? 8.93 2.254 2.127 1 98.69 252 THR B N 1
ATOM 5488 C CA . THR B 1 252 ? 7.895 1.87 3.08 1 98.69 252 THR B CA 1
ATOM 5489 C C . THR B 1 252 ? 8.18 0.489 3.662 1 98.69 252 THR B C 1
ATOM 5491 O O . THR B 1 252 ? 8.766 -0.364 2.994 1 98.69 252 THR B O 1
ATOM 5494 N N . LEU B 1 253 ? 7.832 0.324 4.875 1 98.56 253 LEU B N 1
ATOM 5495 C CA . LEU B 1 253 ? 8.055 -0.919 5.605 1 98.56 253 LEU B CA 1
ATOM 5496 C C . LEU B 1 253 ? 6.82 -1.313 6.402 1 98.56 253 LEU B C 1
ATOM 5498 O O . LEU B 1 253 ? 6.137 -0.452 6.961 1 98.56 253 LEU B O 1
ATOM 5502 N N . TRP B 1 254 ? 6.438 -2.531 6.438 1 98.31 254 TRP B N 1
ATOM 5503 C CA . TRP B 1 254 ? 5.367 -3.084 7.258 1 98.31 254 TRP B CA 1
ATOM 5504 C C . TRP B 1 254 ? 5.727 -4.477 7.758 1 98.31 254 TRP B C 1
ATOM 5506 O O . TRP B 1 254 ? 6.656 -5.105 7.246 1 98.31 254 TRP B O 1
ATOM 5516 N N . GLY B 1 255 ? 4.973 -4.953 8.727 1 94.62 255 GLY B N 1
ATOM 5517 C CA . GLY B 1 255 ? 5.234 -6.266 9.289 1 94.62 255 GLY B CA 1
ATOM 5518 C C . GLY B 1 255 ? 6.492 -6.309 10.141 1 94.62 255 GLY B C 1
ATOM 5519 O O . GLY B 1 255 ? 7.207 -5.312 10.25 1 94.62 255 GLY B O 1
ATOM 5520 N N . SER B 1 256 ? 6.656 -7.41 10.883 1 93.44 256 SER B N 1
ATOM 5521 C CA . SER B 1 256 ? 7.844 -7.656 11.695 1 93.44 256 SER B CA 1
ATOM 5522 C C . SER B 1 256 ? 8.578 -8.914 11.242 1 93.44 256 SER B C 1
ATOM 5524 O O . SER B 1 256 ? 8.203 -10.031 11.617 1 93.44 256 SER B O 1
ATOM 5526 N N . PHE B 1 257 ? 9.586 -8.711 10.406 1 96.56 257 PHE B N 1
ATOM 5527 C CA . PHE B 1 257 ? 10.391 -9.805 9.875 1 96.56 257 PHE B CA 1
ATOM 5528 C C . PHE B 1 257 ? 11.852 -9.656 10.289 1 96.56 257 PHE B C 1
ATOM 5530 O O . PHE B 1 257 ? 12.281 -8.57 10.68 1 96.56 257 PHE B O 1
ATOM 5537 N N . ALA B 1 258 ? 12.617 -10.656 10.227 1 96.06 258 ALA B N 1
ATOM 5538 C CA . ALA B 1 258 ? 13.992 -10.695 10.727 1 96.06 258 ALA B CA 1
ATOM 5539 C C . ALA B 1 258 ? 14.898 -9.812 9.875 1 96.06 258 ALA B C 1
ATOM 5541 O O . ALA B 1 258 ? 15.938 -9.336 10.344 1 96.06 258 ALA B O 1
ATOM 5542 N N . ASN B 1 259 ? 14.531 -9.523 8.656 1 95.44 259 ASN B N 1
ATOM 5543 C CA . ASN B 1 259 ? 15.375 -8.711 7.793 1 95.44 259 ASN B CA 1
ATOM 5544 C C . ASN B 1 259 ? 15.211 -7.223 8.094 1 95.44 259 ASN B C 1
ATOM 5546 O O . ASN B 1 259 ? 15.898 -6.391 7.496 1 95.44 259 ASN B O 1
ATOM 5550 N N . GLY B 1 260 ? 14.336 -6.859 8.977 1 95.56 260 GLY B N 1
ATOM 5551 C CA . GLY B 1 260 ? 14.234 -5.512 9.516 1 95.56 260 GLY B CA 1
ATOM 5552 C C . GLY B 1 260 ? 14.039 -4.453 8.445 1 95.56 260 GLY B C 1
ATOM 5553 O O . GLY B 1 260 ? 13.156 -4.578 7.598 1 95.56 260 GLY B O 1
ATOM 5554 N N . GLU B 1 261 ? 14.914 -3.475 8.414 1 95.44 261 GLU B N 1
ATOM 5555 C CA . GLU B 1 261 ? 14.781 -2.314 7.539 1 95.44 261 GLU B CA 1
ATOM 5556 C C . GLU B 1 261 ? 15.156 -2.666 6.102 1 95.44 261 GLU B C 1
ATOM 5558 O O . GLU B 1 261 ? 14.852 -1.914 5.172 1 95.44 261 GLU B O 1
ATOM 5563 N N . GLU B 1 262 ? 15.766 -3.768 5.902 1 96.19 262 GLU B N 1
ATOM 5564 C CA . GLU B 1 262 ? 16.109 -4.191 4.551 1 96.19 262 GLU B CA 1
ATOM 5565 C C . GLU B 1 262 ? 14.875 -4.66 3.785 1 96.19 262 GLU B C 1
ATOM 5567 O O . GLU B 1 262 ? 14.906 -4.793 2.561 1 96.19 262 GLU B O 1
ATOM 5572 N N . GLY B 1 263 ? 13.828 -4.875 4.508 1 97.88 263 GLY B N 1
ATOM 5573 C CA . GLY B 1 263 ? 12.609 -5.383 3.895 1 97.88 263 GLY B CA 1
ATOM 5574 C C . GLY B 1 263 ? 11.719 -4.293 3.338 1 97.88 263 GLY B C 1
ATOM 5575 O O . GLY B 1 263 ? 10.547 -4.531 3.039 1 97.88 263 GLY B O 1
ATOM 5576 N N . TYR B 1 264 ? 12.242 -3.1 3.193 1 98.19 264 TYR B N 1
ATOM 5577 C CA . TYR B 1 264 ? 11.406 -2.008 2.703 1 98.19 264 TYR B CA 1
ATOM 5578 C C . TYR B 1 264 ? 11.039 -2.219 1.239 1 98.19 264 TYR B C 1
ATOM 5580 O O . TYR B 1 264 ? 11.68 -3.004 0.538 1 98.19 264 TYR B O 1
ATOM 5588 N N . GLU B 1 265 ? 9.961 -1.604 0.788 1 98.19 265 GLU B N 1
ATOM 5589 C CA . GLU B 1 265 ? 9.555 -1.497 -0.611 1 98.19 265 GLU B CA 1
ATOM 5590 C C . GLU B 1 265 ? 9.25 -0.051 -0.986 1 98.19 265 GLU B C 1
ATOM 5592 O O . GLU B 1 265 ? 8.664 0.691 -0.194 1 98.19 265 GLU B O 1
ATOM 5597 N N . GLU B 1 266 ? 9.641 0.344 -2.156 1 97.94 266 GLU B N 1
ATOM 5598 C CA . GLU B 1 266 ? 9.359 1.702 -2.611 1 97.94 266 GLU B CA 1
ATOM 5599 C C . GLU B 1 266 ? 7.973 1.799 -3.234 1 97.94 266 GLU B C 1
ATOM 5601 O O . GLU B 1 266 ? 7.621 1.005 -4.109 1 97.94 266 GLU B O 1
ATOM 5606 N N . LEU B 1 267 ? 7.199 2.68 -2.771 1 98.5 267 LEU B N 1
ATOM 5607 C CA . LEU B 1 267 ? 5.875 2.975 -3.311 1 98.5 267 LEU B CA 1
ATOM 5608 C C . LEU B 1 267 ? 5.773 4.438 -3.734 1 98.5 267 LEU B C 1
ATOM 5610 O O . LEU B 1 267 ? 6.48 5.293 -3.197 1 98.5 267 LEU B O 1
ATOM 5614 N N . ASP B 1 268 ? 4.91 4.684 -4.691 1 98.12 268 ASP B N 1
ATOM 5615 C CA . ASP B 1 268 ? 4.617 6.074 -5.016 1 98.12 268 ASP B CA 1
ATOM 5616 C C . ASP B 1 268 ? 4.129 6.836 -3.785 1 98.12 268 ASP B C 1
ATOM 5618 O O . ASP B 1 268 ? 3.371 6.297 -2.975 1 98.12 268 ASP B O 1
ATOM 5622 N N . THR B 1 269 ? 4.445 8.055 -3.627 1 98.38 269 THR B N 1
ATOM 5623 C CA . THR B 1 269 ? 4.207 8.867 -2.438 1 98.38 269 THR B CA 1
ATOM 5624 C C . THR B 1 269 ? 2.719 8.914 -2.105 1 98.38 269 THR B C 1
ATOM 5626 O O . THR B 1 269 ? 2.326 8.703 -0.957 1 98.38 269 THR B O 1
ATOM 5629 N N . PRO B 1 270 ? 1.808 9.141 -3.078 1 98.31 270 PRO B N 1
ATOM 5630 C CA . PRO B 1 270 ? 0.392 9.18 -2.701 1 98.31 270 PRO B CA 1
ATOM 5631 C C . PRO B 1 270 ? -0.106 7.844 -2.146 1 98.31 270 PRO B C 1
ATOM 5633 O O . PRO B 1 270 ? -0.975 7.82 -1.272 1 98.31 270 PRO B O 1
ATOM 5636 N N . ILE B 1 271 ? 0.472 6.727 -2.66 1 98.62 271 ILE B N 1
ATOM 5637 C CA . ILE B 1 271 ? 0.086 5.402 -2.18 1 98.62 271 ILE B CA 1
ATOM 5638 C C . ILE B 1 271 ? 0.604 5.199 -0.758 1 98.62 271 ILE B C 1
ATOM 5640 O O . ILE B 1 271 ? -0.136 4.75 0.121 1 98.62 271 ILE B O 1
ATOM 5644 N N . ALA B 1 272 ? 1.89 5.555 -0.584 1 98.81 272 ALA B N 1
ATOM 5645 C CA . ALA B 1 272 ? 2.477 5.453 0.75 1 98.81 272 ALA B CA 1
ATOM 5646 C C . ALA B 1 272 ? 1.703 6.301 1.756 1 98.81 272 ALA B C 1
ATOM 5648 O O . ALA B 1 272 ? 1.417 5.852 2.867 1 98.81 272 ALA B O 1
ATOM 5649 N N . TYR B 1 273 ? 1.382 7.5 1.383 1 98.75 273 TYR B N 1
ATOM 5650 C CA . TYR B 1 273 ? 0.609 8.414 2.221 1 98.75 273 TYR B CA 1
ATOM 5651 C C . TYR B 1 273 ? -0.751 7.816 2.562 1 98.75 273 TYR B C 1
ATOM 5653 O O . TYR B 1 273 ? -1.201 7.898 3.709 1 98.75 273 TYR B O 1
ATOM 5661 N N . LYS B 1 274 ? -1.416 7.23 1.565 1 98.81 274 LYS B N 1
ATOM 5662 C CA . LYS B 1 274 ? -2.727 6.621 1.766 1 98.81 274 LYS B CA 1
ATOM 5663 C C . LYS B 1 274 ? -2.66 5.504 2.805 1 98.81 274 LYS B C 1
ATOM 5665 O O . LYS B 1 274 ? -3.502 5.434 3.701 1 98.81 274 LYS B O 1
ATOM 5670 N N . ILE B 1 275 ? -1.673 4.66 2.666 1 98.81 275 ILE B N 1
ATOM 5671 C CA . ILE B 1 275 ? -1.521 3.539 3.586 1 98.81 275 ILE B CA 1
ATOM 5672 C C . ILE B 1 275 ? -1.234 4.059 4.992 1 98.81 275 ILE B C 1
ATOM 5674 O O . ILE B 1 275 ? -1.866 3.633 5.961 1 98.81 275 ILE B O 1
ATOM 5678 N N . GLY B 1 276 ? -0.325 5.012 5.133 1 98.81 276 GLY B N 1
ATOM 5679 C CA . GLY B 1 276 ? -0.019 5.598 6.43 1 98.81 276 GLY B CA 1
ATOM 5680 C C . GLY B 1 276 ? -1.205 6.297 7.062 1 98.81 276 GLY B C 1
ATOM 5681 O O . GLY B 1 276 ? -1.463 6.137 8.258 1 98.81 276 GLY B O 1
ATOM 5682 N N . LEU B 1 277 ? -1.888 7.098 6.258 1 98.88 277 LEU B N 1
ATOM 5683 C CA . LEU B 1 277 ? -3.027 7.844 6.785 1 98.88 277 LEU B CA 1
ATOM 5684 C C . LEU B 1 277 ? -4.137 6.898 7.227 1 98.88 277 LEU B C 1
ATOM 5686 O O . LEU B 1 277 ? -4.84 7.168 8.203 1 98.88 277 LEU B O 1
ATOM 5690 N N . LYS B 1 278 ? -4.348 5.793 6.473 1 98.81 278 LYS B N 1
ATOM 5691 C CA . LYS B 1 278 ? -5.352 4.812 6.879 1 98.81 278 LYS B CA 1
ATOM 5692 C C . LYS B 1 278 ? -4.984 4.168 8.211 1 98.81 278 LYS B C 1
ATOM 5694 O O . LYS B 1 278 ? -5.863 3.873 9.031 1 98.81 278 LYS B O 1
ATOM 5699 N N . THR B 1 279 ? -3.701 3.91 8.43 1 98.88 279 THR B N 1
ATOM 5700 C CA . THR B 1 279 ? -3.244 3.406 9.719 1 98.88 279 THR B CA 1
ATOM 5701 C C . THR B 1 279 ? -3.629 4.367 10.844 1 98.88 279 THR B C 1
ATOM 5703 O O . THR B 1 279 ? -4.133 3.941 11.883 1 98.88 279 THR B O 1
ATOM 5706 N N . TRP B 1 280 ? -3.389 5.637 10.602 1 98.81 280 TRP B N 1
ATOM 5707 C CA . TRP B 1 280 ? -3.809 6.66 11.555 1 98.81 280 TRP B CA 1
ATOM 5708 C C . TRP B 1 280 ? -5.316 6.609 11.781 1 98.81 280 TRP B C 1
ATOM 5710 O O . TRP B 1 280 ? -5.781 6.625 12.922 1 98.81 280 TRP B O 1
ATOM 5720 N N . ALA B 1 281 ? -6.078 6.539 10.719 1 98.88 281 ALA B N 1
ATOM 5721 C CA . ALA B 1 281 ? -7.535 6.512 10.805 1 98.88 281 ALA B CA 1
ATOM 5722 C C . ALA B 1 281 ? -8.016 5.305 11.602 1 98.88 281 ALA B C 1
ATOM 5724 O O . ALA B 1 281 ? -8.922 5.418 12.43 1 98.88 281 ALA B O 1
ATOM 5725 N N . ASN B 1 282 ? -7.422 4.152 11.328 1 98.75 282 ASN B N 1
ATOM 5726 C CA . ASN B 1 282 ? -7.805 2.938 12.039 1 98.75 282 ASN B CA 1
ATOM 5727 C C . ASN B 1 282 ? -7.488 3.035 13.523 1 98.75 282 ASN B C 1
ATOM 5729 O O . ASN B 1 282 ? -8.242 2.539 14.359 1 98.75 282 ASN B O 1
ATOM 5733 N N . TRP B 1 283 ? -6.387 3.637 13.883 1 98.62 283 TRP B N 1
ATOM 5734 C CA . TRP B 1 283 ? -6.07 3.834 15.289 1 98.62 283 TRP B CA 1
ATOM 5735 C C . TRP B 1 283 ? -7.098 4.738 15.961 1 98.62 283 TRP B C 1
ATOM 5737 O O . TRP B 1 283 ? -7.582 4.434 17.047 1 98.62 283 TRP B O 1
ATOM 5747 N N . VAL B 1 284 ? -7.414 5.855 15.32 1 98.69 284 VAL B N 1
ATOM 5748 C CA . VAL B 1 284 ? -8.383 6.801 15.867 1 98.69 284 VAL B CA 1
ATOM 5749 C C . VAL B 1 284 ? -9.727 6.109 16.062 1 98.69 284 VAL B C 1
ATOM 5751 O O . VAL B 1 284 ? -10.305 6.172 17.156 1 98.69 284 VAL B O 1
ATOM 5754 N N . ASP B 1 285 ? -10.195 5.367 15.047 1 98.44 285 ASP B N 1
ATOM 5755 C CA . ASP B 1 285 ? -11.484 4.691 15.094 1 98.44 285 ASP B CA 1
ATOM 5756 C C . ASP B 1 285 ? -11.508 3.629 16.188 1 98.44 285 ASP B C 1
ATOM 5758 O O . ASP B 1 285 ? -12.578 3.27 16.688 1 98.44 285 ASP B O 1
ATOM 5762 N N . SER B 1 286 ? -10.32 3.152 16.578 1 98.19 286 SER B N 1
ATOM 5763 C CA . SER B 1 286 ? -10.242 2.049 17.531 1 98.19 286 SER B CA 1
ATOM 5764 C C . SER B 1 286 ? -10.023 2.559 18.938 1 98.19 286 SER B C 1
ATOM 5766 O O . SER B 1 286 ? -10.359 1.876 19.906 1 98.19 286 SER B O 1
ATOM 5768 N N . ASN B 1 287 ? -9.5 3.764 19.125 1 97.88 287 ASN B N 1
ATOM 5769 C CA . ASN B 1 287 ? -9 4.117 20.453 1 97.88 287 ASN B CA 1
ATOM 5770 C C . ASN B 1 287 ? -9.641 5.402 20.969 1 97.88 287 ASN B C 1
ATOM 5772 O O . ASN B 1 287 ? -9.555 5.703 22.156 1 97.88 287 ASN B O 1
ATOM 5776 N N . ILE B 1 288 ? -10.305 6.168 20.141 1 97.88 288 ILE B N 1
ATOM 5777 C CA . ILE B 1 288 ? -10.852 7.461 20.531 1 97.88 288 ILE B CA 1
ATOM 5778 C C . ILE B 1 288 ? -12.359 7.344 20.75 1 97.88 288 ILE B C 1
ATOM 5780 O O . ILE B 1 288 ? -13.07 6.809 19.891 1 97.88 288 ILE B O 1
ATOM 5784 N N . ASN B 1 289 ? -12.828 7.715 21.859 1 97.69 289 ASN B N 1
ATOM 5785 C CA . ASN B 1 289 ? -14.25 7.891 22.156 1 97.69 289 ASN B CA 1
ATOM 5786 C C . ASN B 1 289 ? -14.742 9.273 21.734 1 97.69 289 ASN B C 1
ATOM 5788 O O . ASN B 1 289 ? -14.383 10.273 22.375 1 97.69 289 ASN B O 1
ATOM 5792 N N . PRO B 1 290 ? -15.578 9.328 20.734 1 97.12 290 PRO B N 1
ATOM 5793 C CA . PRO B 1 290 ? -15.992 10.625 20.203 1 97.12 290 PRO B CA 1
ATOM 5794 C C . PRO B 1 290 ? -16.781 11.453 21.219 1 97.12 290 PRO B C 1
ATOM 5796 O O . PRO B 1 290 ? -16.969 12.656 21.016 1 97.12 290 PRO B O 1
ATOM 5799 N N . ASN B 1 291 ? -17.281 10.898 22.266 1 97.56 291 ASN B N 1
ATOM 5800 C CA . ASN B 1 291 ? -18 11.641 23.297 1 97.56 291 ASN B CA 1
ATOM 5801 C C . ASN B 1 291 ? -17.031 12.305 24.281 1 97.56 291 ASN B C 1
ATOM 5803 O O . ASN B 1 291 ? -17.438 13.18 25.047 1 97.56 291 ASN B O 1
ATOM 5807 N N . LYS B 1 292 ? -15.828 11.898 24.188 1 97.81 292 LYS B N 1
ATOM 5808 C CA . LYS B 1 292 ? -14.852 12.414 25.141 1 97.81 292 LYS B CA 1
ATOM 5809 C C . LYS B 1 292 ? -13.781 13.25 24.438 1 97.81 292 LYS B C 1
ATOM 5811 O O . LYS B 1 292 ? -13.219 14.172 25.031 1 97.81 292 LYS B O 1
ATOM 5816 N N . THR B 1 293 ? -13.453 12.828 23.25 1 98.56 293 THR B N 1
ATOM 5817 C CA . THR B 1 293 ? -12.391 13.477 22.5 1 98.56 293 THR B CA 1
ATOM 5818 C C . THR B 1 293 ? -12.891 13.938 21.125 1 98.56 293 THR B C 1
ATOM 5820 O O . THR B 1 293 ? -13.461 13.148 20.375 1 98.56 293 THR B O 1
ATOM 5823 N N . ARG B 1 294 ? -12.68 15.227 20.859 1 98.56 294 ARG B N 1
ATOM 5824 C CA . ARG B 1 294 ? -12.945 15.742 19.531 1 98.56 294 ARG B CA 1
ATOM 5825 C C . ARG B 1 294 ? -11.68 15.742 18.688 1 98.56 294 ARG B C 1
ATOM 5827 O O . ARG B 1 294 ? -10.625 16.203 19.125 1 98.56 294 ARG B O 1
ATOM 5834 N N . VAL B 1 295 ? -11.828 15.172 17.484 1 98.75 295 VAL B N 1
ATOM 5835 C CA . VAL B 1 295 ? -10.664 15.016 16.609 1 98.75 295 VAL B CA 1
ATOM 5836 C C . VAL B 1 295 ? -10.742 16.031 15.469 1 98.75 295 VAL B C 1
ATOM 5838 O O . VAL B 1 295 ? -11.789 16.172 14.828 1 98.75 295 VAL B O 1
ATOM 5841 N N . PHE B 1 296 ? -9.695 16.781 15.305 1 98.75 296 PHE B N 1
ATOM 5842 C CA . PHE B 1 296 ? -9.539 17.719 14.203 1 98.75 296 PHE B CA 1
ATOM 5843 C C . PHE B 1 296 ? -8.406 17.281 13.281 1 98.75 296 PHE B C 1
ATOM 5845 O O . PHE B 1 296 ? -7.453 16.641 13.719 1 98.75 296 PHE B O 1
ATOM 5852 N N . PHE B 1 297 ? -8.516 17.578 12.039 1 98.75 297 PHE B N 1
ATOM 5853 C CA . PHE B 1 297 ? -7.457 17.344 11.062 1 98.75 297 PHE B CA 1
ATOM 5854 C C . PHE B 1 297 ? -7.219 18.594 10.219 1 98.75 297 PHE B C 1
ATOM 5856 O O . PHE B 1 297 ? -8.102 19.016 9.469 1 98.75 297 PHE B O 1
ATOM 5863 N N . THR B 1 298 ? -6.027 19.156 10.352 1 98.38 298 THR B N 1
ATOM 5864 C CA . THR B 1 298 ? -5.633 20.312 9.555 1 98.38 298 THR B CA 1
ATOM 5865 C C . THR B 1 298 ? -5.082 19.875 8.203 1 98.38 298 THR B C 1
ATOM 5867 O O . THR B 1 298 ? -4.172 19.047 8.141 1 98.38 298 THR B O 1
ATOM 5870 N N . THR B 1 299 ? -5.602 20.422 7.098 1 97.75 299 THR B N 1
ATOM 5871 C CA . THR B 1 299 ? -5.168 20.016 5.762 1 97.75 299 THR B CA 1
ATOM 5872 C C . THR B 1 299 ? -3.789 20.594 5.445 1 97.75 299 THR B C 1
ATOM 5874 O O . THR B 1 299 ? -3.184 21.266 6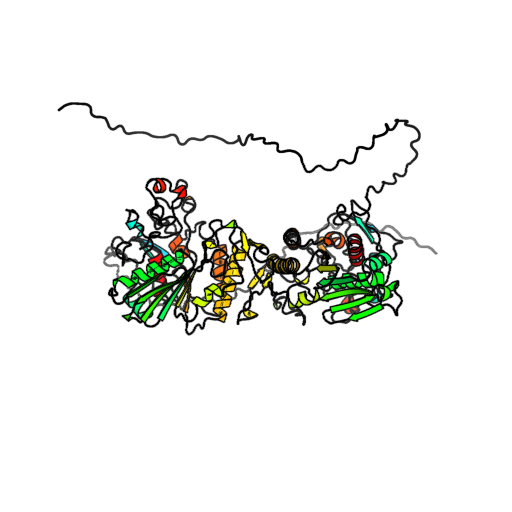.281 1 97.75 299 THR B O 1
ATOM 5877 N N . MET B 1 300 ? -3.299 20.328 4.332 1 97.06 300 MET B N 1
ATOM 5878 C CA . MET B 1 300 ? -1.903 20.578 3.982 1 97.06 300 MET B CA 1
ATOM 5879 C C . MET B 1 300 ? -1.626 22.062 3.887 1 97.06 300 MET B C 1
ATOM 5881 O O . MET B 1 300 ? -2.453 22.828 3.373 1 97.06 300 MET B O 1
ATOM 5885 N N . SER B 1 301 ? -0.567 22.453 4.422 1 97.94 301 SER B N 1
ATOM 5886 C CA . SER B 1 301 ? 0 23.781 4.219 1 97.94 301 SER B CA 1
ATOM 5887 C C . SER B 1 301 ? 0.897 23.812 2.984 1 97.94 301 SER B C 1
ATOM 5889 O O . SER B 1 301 ? 1.826 23.016 2.865 1 97.94 301 SER B O 1
ATOM 5891 N N . PRO B 1 302 ? 0.662 24.719 2.09 1 97.56 302 PRO B N 1
ATOM 5892 C CA . PRO B 1 302 ? 1.424 24.75 0.838 1 97.56 302 PRO B CA 1
ATOM 5893 C C . PRO B 1 302 ? 2.865 25.203 1.033 1 97.56 302 PRO B C 1
ATOM 5895 O O . PRO B 1 302 ? 3.15 25.984 1.946 1 97.56 302 PRO B O 1
ATOM 5898 N N . THR B 1 303 ? 3.725 24.719 0.163 1 97.62 303 THR B N 1
ATOM 5899 C CA . THR B 1 303 ? 5.062 25.281 -0.002 1 97.62 303 THR B CA 1
ATOM 5900 C C . THR B 1 303 ? 5.109 26.234 -1.197 1 97.62 303 THR B C 1
ATOM 5902 O O . THR B 1 303 ? 4.445 26 -2.209 1 97.62 303 THR B O 1
ATOM 5905 N N . HIS B 1 304 ? 5.812 27.297 -1.117 1 98.19 304 HIS B N 1
ATOM 5906 C CA . HIS B 1 304 ? 5.91 28.281 -2.193 1 98.19 304 HIS B CA 1
ATOM 5907 C C . HIS B 1 304 ? 7.336 28.375 -2.719 1 98.19 304 HIS B C 1
ATOM 5909 O O . HIS B 1 304 ? 7.973 29.438 -2.602 1 98.19 304 HIS B O 1
ATOM 5915 N N . THR B 1 305 ? 7.723 27.312 -3.391 1 96.81 305 THR B N 1
ATOM 5916 C CA . THR B 1 305 ? 9.109 27.203 -3.816 1 96.81 305 THR B CA 1
ATOM 5917 C C . THR B 1 305 ? 9.242 27.453 -5.316 1 96.81 305 THR B C 1
ATOM 5919 O O . THR B 1 305 ? 10.344 27.469 -5.859 1 96.81 305 THR B O 1
ATOM 5922 N N . ARG B 1 306 ? 8.188 27.609 -5.984 1 96.81 306 ARG B N 1
ATOM 5923 C CA . ARG B 1 306 ? 8.195 27.844 -7.422 1 96.81 306 ARG B CA 1
ATOM 5924 C C . ARG B 1 306 ? 7.441 29.125 -7.77 1 96.81 306 ARG B C 1
ATOM 5926 O O . ARG B 1 306 ? 6.219 29.109 -7.945 1 96.81 306 ARG B O 1
ATOM 5933 N N . SER B 1 307 ? 8.219 30.125 -8.062 1 96.5 307 SER B N 1
ATOM 5934 C CA . SER B 1 307 ? 7.621 31.438 -8.289 1 96.5 307 SER B CA 1
ATOM 5935 C C . SER B 1 307 ? 6.793 31.469 -9.562 1 96.5 307 SER B C 1
ATOM 5937 O O . SER B 1 307 ? 5.902 32.312 -9.719 1 96.5 307 SER B O 1
ATOM 5939 N N . GLU B 1 308 ? 7.039 30.484 -10.516 1 96.12 308 GLU B N 1
ATOM 5940 C CA . GLU B 1 308 ? 6.266 30.359 -11.742 1 96.12 308 GLU B CA 1
ATOM 5941 C C . GLU B 1 308 ? 4.793 30.094 -11.445 1 96.12 308 GLU B C 1
ATOM 5943 O O . GLU B 1 308 ? 3.92 30.422 -12.25 1 96.12 308 GLU B O 1
ATOM 5948 N N . ASP B 1 309 ? 4.527 29.578 -10.305 1 96.81 309 ASP B N 1
ATOM 5949 C CA . ASP B 1 309 ? 3.162 29.219 -9.93 1 96.81 309 ASP B CA 1
ATOM 5950 C C . ASP B 1 309 ? 2.271 30.469 -9.844 1 96.81 309 ASP B C 1
ATOM 5952 O O . ASP B 1 309 ? 1.054 30.375 -10.016 1 96.81 309 ASP B O 1
ATOM 5956 N N . TRP B 1 310 ? 2.82 31.578 -9.508 1 96.5 310 TRP B N 1
ATOM 5957 C CA . TRP B 1 310 ? 2.029 32.812 -9.43 1 96.5 310 TRP B CA 1
ATOM 5958 C C . TRP B 1 310 ? 2.529 33.844 -10.43 1 96.5 310 TRP B C 1
ATOM 5960 O O . TRP B 1 310 ? 2.537 35.031 -10.148 1 96.5 310 TRP B O 1
ATOM 5970 N N . ASN B 1 311 ? 3.141 33.406 -11.492 1 94.31 311 ASN B N 1
ATOM 5971 C CA . ASN B 1 311 ? 3.494 34.156 -12.703 1 94.31 311 ASN B CA 1
ATOM 5972 C C . ASN B 1 311 ? 4.672 35.094 -12.461 1 94.31 311 ASN B C 1
ATOM 5974 O O . ASN B 1 311 ? 4.781 36.125 -13.102 1 94.31 311 ASN B O 1
ATOM 5978 N N . ASN B 1 312 ? 5.453 34.844 -11.43 1 94.81 312 ASN B N 1
ATOM 5979 C CA . ASN B 1 312 ? 6.73 35.531 -11.25 1 94.81 312 ASN B CA 1
ATOM 5980 C C . ASN B 1 312 ? 7.902 34.688 -11.711 1 94.81 312 ASN B C 1
ATOM 5982 O O . ASN B 1 312 ? 8.617 34.094 -10.891 1 94.81 312 ASN B O 1
ATOM 5986 N N . THR B 1 313 ? 8.141 34.656 -12.984 1 93.44 313 THR B N 1
ATOM 5987 C CA . THR B 1 313 ? 9.094 33.719 -13.594 1 93.44 313 THR B CA 1
ATOM 5988 C C . THR B 1 313 ? 10.523 34.094 -13.219 1 93.44 313 THR B C 1
ATOM 5990 O O . THR B 1 313 ? 11.43 33.281 -13.297 1 93.44 313 THR B O 1
ATOM 5993 N N . LYS B 1 314 ? 10.734 35.281 -12.867 1 93.25 314 LYS B N 1
ATOM 5994 C CA . LYS B 1 314 ? 12.086 35.75 -12.531 1 93.25 314 LYS B CA 1
ATOM 5995 C C . LYS B 1 314 ? 12.32 35.719 -11.023 1 93.25 314 LYS B C 1
ATOM 5997 O O . LYS B 1 314 ? 13.414 36 -10.555 1 93.25 314 LYS B O 1
ATOM 6002 N N . GLY B 1 315 ? 11.273 35.406 -10.281 1 94.44 315 GLY B N 1
ATOM 6003 C CA . GLY B 1 315 ? 11.391 35.375 -8.836 1 94.44 315 GLY B CA 1
ATOM 6004 C C . GLY B 1 315 ? 12.133 34.156 -8.32 1 94.44 315 GLY B C 1
ATOM 6005 O O . GLY B 1 315 ? 12.383 33.219 -9.062 1 94.44 315 GLY B O 1
ATOM 6006 N N . ILE B 1 316 ? 12.609 34.25 -7.035 1 96.06 316 ILE B N 1
ATOM 6007 C CA . ILE B 1 316 ? 13.258 33.125 -6.34 1 96.06 316 ILE B CA 1
ATOM 6008 C C . ILE B 1 316 ? 12.375 32.656 -5.199 1 96.06 316 ILE B C 1
ATOM 6010 O O . ILE B 1 316 ? 12.422 33.188 -4.094 1 96.06 316 ILE B O 1
ATOM 6014 N N . LYS B 1 317 ? 11.664 31.531 -5.426 1 96.88 317 LYS B N 1
ATOM 6015 C CA . LYS B 1 317 ? 10.734 31 -4.434 1 96.88 317 LYS B CA 1
ATOM 6016 C C . LYS B 1 317 ? 9.781 32.094 -3.928 1 96.88 317 LYS B C 1
ATOM 6018 O O . LYS B 1 317 ? 9.203 32.812 -4.719 1 96.88 317 LYS B O 1
ATOM 6023 N N . CYS B 1 318 ? 9.641 32.219 -2.686 1 97.44 318 CYS B N 1
ATOM 6024 C CA . CYS B 1 318 ? 8.75 33.219 -2.098 1 97.44 318 CYS B CA 1
ATOM 6025 C C . CYS B 1 318 ? 9.516 34.469 -1.736 1 97.44 318 CYS B C 1
ATOM 6027 O O . CYS B 1 318 ? 8.945 35.406 -1.172 1 97.44 318 CYS B O 1
ATOM 6029 N N . PHE B 1 319 ? 10.789 34.531 -2.055 1 96.88 319 PHE B N 1
ATOM 6030 C CA . PHE B 1 319 ? 11.641 35.656 -1.653 1 96.88 319 PHE B CA 1
ATOM 6031 C C . PHE B 1 319 ? 11.172 36.969 -2.291 1 96.88 319 PHE B C 1
ATOM 6033 O O . PHE B 1 319 ? 10.891 37 -3.488 1 96.88 319 PHE B O 1
ATOM 6040 N N . ASN B 1 320 ? 11 38.031 -1.458 1 92.88 320 ASN B N 1
ATOM 6041 C CA . ASN B 1 320 ? 10.672 39.375 -1.86 1 92.88 320 ASN B CA 1
ATOM 6042 C C . ASN B 1 320 ? 9.203 39.5 -2.268 1 92.88 320 ASN B C 1
ATOM 6044 O O . ASN B 1 320 ? 8.812 40.5 -2.877 1 92.88 320 ASN B O 1
ATOM 6048 N N . GLU B 1 321 ? 8.43 38.469 -2.035 1 96.62 321 GLU B N 1
ATOM 6049 C CA . GLU B 1 321 ? 6.988 38.625 -2.201 1 96.62 321 GLU B CA 1
ATOM 6050 C C . GLU B 1 321 ? 6.363 39.344 -1.017 1 96.62 321 GLU B C 1
ATOM 6052 O O . GLU B 1 321 ? 6.555 38.938 0.135 1 96.62 321 GLU B O 1
ATOM 6057 N N . THR B 1 322 ? 5.574 40.344 -1.202 1 95.88 322 THR B N 1
ATOM 6058 C CA . THR B 1 322 ? 5.109 41.188 -0.094 1 95.88 322 THR B CA 1
ATOM 6059 C C . THR B 1 322 ? 3.588 41.281 -0.107 1 95.88 322 THR B C 1
ATOM 6061 O O . THR B 1 322 ? 3.006 41.969 0.739 1 95.88 322 THR B O 1
ATOM 6064 N N . LYS B 1 323 ? 2.957 40.688 -1.09 1 96.5 323 LYS B N 1
ATOM 6065 C CA . LYS B 1 323 ? 1.499 40.656 -1.17 1 96.5 323 LYS B CA 1
ATOM 6066 C C . LYS B 1 323 ? 0.995 39.25 -1.479 1 96.5 323 LYS B C 1
ATOM 6068 O O . LYS B 1 323 ? 1.691 38.438 -2.123 1 96.5 323 LYS B O 1
ATOM 6073 N N . PRO B 1 324 ? -0.199 38.906 -1.076 1 97.94 324 PRO B N 1
ATOM 6074 C CA . PRO B 1 324 ? -0.784 37.625 -1.445 1 97.94 324 PRO B CA 1
ATOM 6075 C C . PRO B 1 324 ? -1.088 37.531 -2.938 1 97.94 324 PRO B C 1
ATOM 6077 O O . PRO B 1 324 ? -1.131 38.531 -3.637 1 97.94 324 PRO B O 1
ATOM 6080 N N . VAL B 1 325 ? -1.164 36.312 -3.365 1 97.25 325 VAL B N 1
ATOM 6081 C CA . VAL B 1 325 ? -1.717 36.094 -4.699 1 97.25 325 VAL B CA 1
ATOM 6082 C C . VAL B 1 325 ? -3.195 36.5 -4.711 1 97.25 325 VAL B C 1
ATOM 6084 O O . VAL B 1 325 ? -3.977 36 -3.891 1 97.25 325 VAL B O 1
ATOM 6087 N N . MET B 1 326 ? -3.602 37.312 -5.629 1 94.12 326 MET B N 1
ATOM 6088 C CA . MET B 1 326 ? -4.957 37.844 -5.621 1 94.12 326 MET B CA 1
ATOM 6089 C C . MET B 1 326 ? -5.867 37.062 -6.547 1 94.12 326 MET B C 1
ATOM 6091 O O . MET B 1 326 ? -7.094 37.156 -6.457 1 94.12 326 MET B O 1
ATOM 6095 N N . LYS B 1 327 ? -5.273 36.312 -7.406 1 93.19 327 LYS B N 1
ATOM 6096 C CA . LYS B 1 327 ? -6.074 35.5 -8.312 1 93.19 327 LYS B CA 1
ATOM 6097 C C . LYS B 1 327 ? -6.93 34.5 -7.547 1 93.19 327 LYS B C 1
ATOM 6099 O O . LYS B 1 327 ? -6.398 33.656 -6.793 1 93.19 327 LYS B O 1
ATOM 6104 N N . LYS B 1 328 ? -8.18 34.531 -7.785 1 91.38 328 LYS B N 1
ATOM 6105 C CA . LYS B 1 328 ? -9.094 33.625 -7.102 1 91.38 328 LYS B CA 1
ATOM 6106 C C . LYS B 1 328 ? -8.805 32.188 -7.453 1 91.38 328 LYS B C 1
ATOM 6108 O O . LYS B 1 328 ? -8.445 31.875 -8.594 1 91.38 328 LYS B O 1
ATOM 6113 N N . ARG B 1 329 ? -8.953 31.297 -6.516 1 92.88 329 ARG B N 1
ATOM 6114 C CA . ARG B 1 329 ? -8.812 29.859 -6.668 1 92.88 329 ARG B CA 1
ATOM 6115 C C . ARG B 1 329 ? -7.402 29.484 -7.121 1 92.88 329 ARG B C 1
ATOM 6117 O O . ARG B 1 329 ? -7.215 28.516 -7.844 1 92.88 329 ARG B O 1
ATOM 6124 N N . HIS B 1 330 ? -6.473 30.312 -6.766 1 95.44 330 HIS B N 1
ATOM 6125 C CA . HIS B 1 330 ? -5.07 30.016 -7.031 1 95.44 330 HIS B CA 1
ATOM 6126 C C . HIS B 1 330 ? -4.652 28.703 -6.375 1 95.44 330 HIS B C 1
ATOM 6128 O O . HIS B 1 330 ? -4.996 28.453 -5.219 1 95.44 330 HIS B O 1
ATOM 6134 N N . TRP B 1 331 ? -3.963 27.859 -7.164 1 95.94 331 TRP B N 1
ATOM 6135 C CA . TRP B 1 331 ? -3.441 26.594 -6.664 1 95.94 331 TRP B CA 1
ATOM 6136 C C . TRP B 1 331 ? -2.061 26.297 -7.246 1 95.94 331 TRP B C 1
ATOM 6138 O O . TRP B 1 331 ? -1.924 26.047 -8.445 1 95.94 331 TRP B O 1
ATOM 6148 N N . GLY B 1 332 ? -1.103 26.344 -6.391 1 95.62 332 GLY B N 1
ATOM 6149 C CA . GLY B 1 332 ? 0.266 26.141 -6.84 1 95.62 332 GLY B CA 1
ATOM 6150 C C . GLY B 1 332 ? 0.734 24.703 -6.719 1 95.62 332 GLY B C 1
ATOM 6151 O O . GLY B 1 332 ? 0.017 23.859 -6.184 1 95.62 332 GLY B O 1
ATOM 6152 N N . SER B 1 333 ? 1.978 24.391 -7.207 1 94.44 333 SER B N 1
ATOM 6153 C CA . SER B 1 333 ? 2.562 23.062 -7.242 1 94.44 33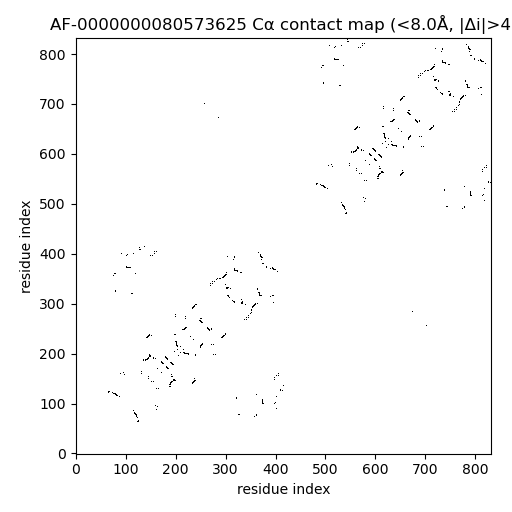3 SER B CA 1
ATOM 6154 C C . SER B 1 333 ? 2.963 22.594 -5.848 1 94.44 333 SER B C 1
ATOM 6156 O O . SER B 1 333 ? 3.246 21.406 -5.637 1 94.44 333 SER B O 1
ATOM 6158 N N . GLY B 1 334 ? 2.932 23.453 -4.867 1 94.81 334 GLY B N 1
ATOM 6159 C CA . GLY B 1 334 ? 3.326 23.109 -3.514 1 94.81 334 GLY B CA 1
ATOM 6160 C C . GLY B 1 334 ? 2.234 22.391 -2.74 1 94.81 334 GLY B C 1
ATOM 6161 O O . GLY B 1 334 ? 2.465 21.922 -1.625 1 94.81 334 GLY B O 1
ATOM 6162 N N . SER B 1 335 ? 1.06 22.312 -3.25 1 95.56 335 SER B N 1
ATOM 6163 C CA . SER B 1 335 ? -0.075 21.578 -2.689 1 95.56 335 SER B CA 1
ATOM 6164 C C . SER B 1 335 ? -0.506 20.438 -3.607 1 95.56 335 SER B C 1
ATOM 6166 O O . SER B 1 335 ? -1.127 20.672 -4.645 1 95.56 335 SER B O 1
ATOM 6168 N N . ASP B 1 336 ? -0.237 19.234 -3.217 1 96.25 336 ASP B N 1
ATOM 6169 C CA . ASP B 1 336 ? -0.487 18.078 -4.059 1 96.25 336 ASP B CA 1
ATOM 6170 C C . ASP B 1 336 ? -1.954 17.656 -3.994 1 96.25 336 ASP B C 1
ATOM 6172 O O . ASP B 1 336 ? -2.43 17.203 -2.949 1 96.25 336 ASP B O 1
ATOM 6176 N N . LYS B 1 337 ? -2.65 17.781 -5.086 1 96.44 337 LYS B N 1
ATOM 6177 C CA . LYS B 1 337 ? -4.078 17.484 -5.137 1 96.44 337 LYS B CA 1
ATOM 6178 C C . LYS B 1 337 ? -4.336 16 -4.867 1 96.44 337 LYS B C 1
ATOM 6180 O O . LYS B 1 337 ? -5.387 15.641 -4.336 1 96.44 337 LYS B O 1
ATOM 6185 N N . ARG B 1 338 ? -3.43 15.102 -5.293 1 97.06 338 ARG B N 1
ATOM 6186 C CA . ARG B 1 338 ? -3.586 13.672 -5.047 1 97.06 338 ARG B CA 1
ATOM 6187 C C . ARG B 1 338 ? -3.615 13.375 -3.551 1 97.06 338 ARG B C 1
ATOM 6189 O O . ARG B 1 338 ? -4.414 12.555 -3.09 1 97.06 338 ARG B O 1
ATOM 6196 N N . ILE B 1 339 ? -2.764 14.062 -2.846 1 97.62 339 ILE B N 1
ATOM 6197 C CA . ILE B 1 339 ? -2.699 13.891 -1.398 1 97.62 339 ILE B CA 1
ATOM 6198 C C . ILE B 1 339 ? -3.992 14.398 -0.761 1 97.62 339 ILE B C 1
ATOM 6200 O O . ILE B 1 339 ? -4.527 13.773 0.155 1 97.62 339 ILE B O 1
ATOM 6204 N N . MET B 1 340 ? -4.477 15.508 -1.226 1 96.19 340 MET B N 1
ATOM 6205 C CA . MET B 1 340 ? -5.73 16.047 -0.717 1 96.19 340 MET B CA 1
ATOM 6206 C C . MET B 1 340 ? -6.879 15.07 -0.937 1 96.19 340 MET B C 1
ATOM 6208 O O . MET B 1 340 ? -7.746 14.922 -0.073 1 96.19 340 MET B O 1
ATOM 6212 N N . SER B 1 341 ? -6.898 14.445 -2.09 1 97.62 341 SER B N 1
ATOM 6213 C CA . SER B 1 341 ? -7.918 13.453 -2.4 1 97.62 341 SER B CA 1
ATOM 6214 C C . SER B 1 341 ? -7.844 12.266 -1.44 1 97.62 341 SER B C 1
ATOM 6216 O O . SER B 1 341 ? -8.875 11.719 -1.045 1 97.62 341 SER B O 1
ATOM 6218 N N . VAL B 1 342 ? -6.648 11.875 -1.108 1 98.44 342 VAL B N 1
ATOM 6219 C CA . VAL B 1 342 ? -6.461 10.789 -0.154 1 98.44 342 VAL B CA 1
ATOM 6220 C C . VAL B 1 342 ? -7.047 11.18 1.2 1 98.44 342 VAL B C 1
ATOM 6222 O O . VAL B 1 342 ? -7.766 10.391 1.825 1 98.44 342 VAL B O 1
ATOM 6225 N N . VAL B 1 343 ? -6.754 12.391 1.657 1 98.44 343 VAL B N 1
ATOM 6226 C CA . VAL B 1 343 ? -7.27 12.867 2.934 1 98.44 343 VAL B CA 1
ATOM 6227 C C . VAL B 1 343 ? -8.797 12.828 2.922 1 98.44 343 VAL B C 1
ATOM 6229 O O . VAL B 1 343 ? -9.414 12.312 3.857 1 98.44 343 VAL B O 1
ATOM 6232 N N . ALA B 1 344 ? -9.359 13.336 1.869 1 97.81 344 ALA B N 1
ATOM 6233 C CA . ALA B 1 344 ? -10.812 13.359 1.756 1 97.81 344 ALA B CA 1
ATOM 6234 C C . ALA B 1 344 ? -11.391 11.953 1.785 1 97.81 344 ALA B C 1
ATOM 6236 O O . ALA B 1 344 ? -12.383 11.695 2.477 1 97.81 344 ALA B O 1
ATOM 6237 N N . SER B 1 345 ? -10.766 11.062 1.051 1 98 345 SER B N 1
ATOM 6238 C CA . SER B 1 345 ? -11.25 9.695 0.934 1 98 345 SER B CA 1
ATOM 6239 C C . SER B 1 345 ? -11.172 8.961 2.27 1 98 345 SER B C 1
ATOM 6241 O O . SER B 1 345 ? -12.133 8.312 2.689 1 98 345 SER B O 1
ATOM 6243 N N . ILE B 1 346 ? -10.078 9.07 2.99 1 98.56 346 ILE B N 1
ATOM 6244 C CA . ILE B 1 346 ? -9.852 8.336 4.227 1 98.56 346 ILE B CA 1
ATOM 6245 C C . ILE B 1 346 ? -10.695 8.93 5.348 1 98.56 346 ILE B C 1
ATOM 6247 O O . ILE B 1 346 ? -11.414 8.203 6.043 1 98.56 346 ILE B O 1
ATOM 6251 N N . VAL B 1 347 ? -10.656 10.227 5.504 1 98.38 347 VAL B N 1
ATOM 6252 C CA . VAL B 1 347 ? -11.375 10.891 6.582 1 98.38 347 VAL B CA 1
ATOM 6253 C C . VAL B 1 347 ? -12.883 10.711 6.387 1 98.38 347 VAL B C 1
ATOM 6255 O O . VAL B 1 347 ? -13.617 10.516 7.352 1 98.38 347 VAL B O 1
ATOM 6258 N N . GLY B 1 348 ? -13.32 10.711 5.156 1 97 348 GLY B N 1
ATOM 6259 C CA . GLY B 1 348 ? -14.727 10.578 4.836 1 97 348 GLY B CA 1
ATOM 6260 C C . GLY B 1 348 ? -15.305 9.227 5.219 1 97 348 GLY B C 1
ATOM 6261 O O . GLY B 1 348 ? -16.516 9.094 5.414 1 97 348 GLY B O 1
ATOM 6262 N N . LYS B 1 349 ? -14.453 8.266 5.434 1 97.12 349 LYS B N 1
ATOM 6263 C CA . LYS B 1 349 ? -14.914 6.906 5.691 1 97.12 349 LYS B CA 1
ATOM 6264 C C . LYS B 1 349 ? -14.727 6.531 7.16 1 97.12 349 LYS B C 1
ATOM 6266 O O . LYS B 1 349 ? -15.078 5.422 7.57 1 97.12 349 LYS B O 1
ATOM 6271 N N . MET B 1 350 ? -14.203 7.398 7.98 1 98.25 350 MET B N 1
ATOM 6272 C CA . MET B 1 350 ? -13.906 7.094 9.375 1 98.25 350 MET B CA 1
ATOM 6273 C C . MET B 1 350 ? -15.188 7.027 10.203 1 98.25 350 MET B C 1
ATOM 6275 O O . MET B 1 350 ? -16.172 7.703 9.891 1 98.25 350 MET B O 1
ATOM 6279 N N . LYS B 1 351 ? -15.18 6.258 11.211 1 97.75 351 LYS B N 1
ATOM 6280 C CA . LYS B 1 351 ? -16.281 6.137 12.156 1 97.75 351 LYS B CA 1
ATOM 6281 C C . LYS B 1 351 ? -16.312 7.312 13.125 1 97.75 351 LYS B C 1
ATOM 6283 O O . LYS B 1 351 ? -17.375 7.883 13.383 1 97.75 351 LYS B O 1
ATOM 6288 N N . VAL B 1 352 ? -15.164 7.578 13.695 1 98.31 352 VAL B N 1
ATOM 6289 C CA . VAL B 1 352 ? -15.039 8.734 14.57 1 98.31 352 VAL B CA 1
ATOM 6290 C C . VAL B 1 352 ? -15.117 10.023 13.75 1 98.31 352 VAL B C 1
ATOM 6292 O O . VAL B 1 352 ? -14.367 10.195 12.789 1 98.31 352 VAL B O 1
ATOM 6295 N N . PRO B 1 353 ? -16.016 10.914 14.078 1 97.88 353 PRO B N 1
ATOM 6296 C CA . PRO B 1 353 ? -16.109 12.172 13.328 1 97.88 353 PRO B CA 1
ATOM 6297 C C . PRO B 1 353 ? -14.828 13 13.422 1 97.88 353 PRO B C 1
ATOM 6299 O O . PRO B 1 353 ? -14.258 13.141 14.508 1 97.88 353 PRO B O 1
ATOM 6302 N N . VAL B 1 354 ? -14.414 13.461 12.312 1 98.44 354 VAL B N 1
ATOM 6303 C CA . VAL B 1 354 ? -13.242 14.328 12.234 1 98.44 354 VAL B CA 1
ATOM 6304 C C . VAL B 1 354 ? -13.641 15.68 11.648 1 98.44 354 VAL B C 1
ATOM 6306 O O . VAL B 1 354 ? -14.203 15.75 10.547 1 98.44 354 VAL B O 1
ATOM 6309 N N . THR B 1 355 ? -13.422 16.75 12.398 1 97.44 355 THR B N 1
ATOM 6310 C CA . THR B 1 355 ? -13.602 18.094 11.867 1 97.44 355 THR B CA 1
ATOM 6311 C C . THR B 1 355 ? -12.375 18.531 11.062 1 97.44 355 THR B C 1
ATOM 6313 O O . THR B 1 355 ? -11.273 18.609 11.602 1 97.44 355 THR B O 1
ATOM 6316 N N . VAL B 1 356 ? -12.578 18.828 9.836 1 97.12 356 VAL B N 1
ATOM 6317 C CA . VAL B 1 356 ? -11.469 19.188 8.961 1 97.12 356 VAL B CA 1
ATOM 6318 C C . VAL B 1 356 ? -11.258 20.703 8.984 1 97.12 356 VAL B C 1
ATOM 6320 O O . VAL B 1 356 ? -12.195 21.469 8.719 1 97.12 356 VAL B O 1
ATOM 6323 N N . LEU B 1 357 ? -10.086 21.094 9.398 1 97.19 357 LEU B N 1
ATOM 6324 C CA . LEU B 1 357 ? -9.656 22.484 9.25 1 97.19 357 LEU B CA 1
ATOM 6325 C C . LEU B 1 357 ? -8.992 22.703 7.895 1 97.19 357 LEU B C 1
ATOM 6327 O O . LEU B 1 357 ? -7.777 22.516 7.758 1 97.19 357 LEU B O 1
ATOM 6331 N N . ASN B 1 358 ? -9.781 23.094 6.938 1 95.88 358 ASN B N 1
ATOM 6332 C CA . ASN B 1 358 ? -9.266 23.25 5.582 1 95.88 358 ASN B CA 1
ATOM 6333 C C . ASN B 1 358 ? -8.531 24.578 5.414 1 95.88 358 ASN B C 1
ATOM 6335 O O . ASN B 1 358 ? -9.141 25.594 5.07 1 95.88 358 ASN B O 1
ATOM 6339 N N . ILE B 1 359 ? -7.293 24.531 5.543 1 97.5 359 ILE B N 1
ATOM 6340 C CA . ILE B 1 359 ? -6.492 25.75 5.547 1 97.5 359 ILE B CA 1
ATOM 6341 C C . ILE B 1 359 ? -5.746 25.875 4.223 1 97.5 359 ILE B C 1
ATOM 6343 O O . ILE B 1 359 ? -4.996 26.844 4.016 1 97.5 359 ILE B O 1
ATOM 6347 N N . THR B 1 360 ? -5.863 24.969 3.332 1 97.44 360 THR B N 1
ATOM 6348 C CA . THR B 1 360 ? -4.973 24.859 2.18 1 97.44 360 THR B CA 1
ATOM 6349 C C . THR B 1 360 ? -5.164 26.047 1.238 1 97.44 360 THR B C 1
ATOM 6351 O O . THR B 1 360 ? -4.211 26.766 0.938 1 97.44 360 THR B O 1
ATOM 6354 N N . GLN B 1 361 ? -6.379 26.359 0.86 1 95.94 361 GLN B N 1
ATOM 6355 C CA . GLN B 1 361 ? -6.641 27.406 -0.12 1 95.94 361 GLN B CA 1
ATOM 6356 C C . GLN B 1 361 ? -6.238 28.781 0.421 1 95.94 361 GLN B C 1
ATOM 6358 O O . GLN B 1 361 ? -5.578 29.547 -0.27 1 95.94 361 GLN B O 1
ATOM 6363 N N . LEU B 1 362 ? -6.676 29.094 1.613 1 97.44 362 LEU B N 1
ATOM 6364 C CA . LEU B 1 362 ? -6.352 30.406 2.158 1 97.44 362 LEU B CA 1
ATOM 6365 C C . LEU B 1 362 ? -4.844 30.578 2.299 1 97.44 362 LEU B C 1
ATOM 6367 O O . LEU B 1 362 ? -4.324 31.688 2.135 1 97.44 362 LEU B O 1
ATOM 6371 N N . SER B 1 363 ? -4.117 29.484 2.596 1 98.38 363 SER B N 1
ATOM 6372 C CA . SER B 1 363 ? -2.666 29.547 2.752 1 98.38 363 SER B CA 1
ATOM 6373 C C . SER B 1 363 ? -1.967 29.641 1.401 1 98.38 363 SER B C 1
ATOM 6375 O O . SER B 1 363 ? -0.886 30.234 1.297 1 98.38 363 SER B O 1
ATOM 6377 N N . GLU B 1 364 ? -2.576 29.125 0.356 1 98 364 GLU B N 1
ATOM 6378 C CA . GLU B 1 364 ? -2.021 29.156 -0.995 1 98 364 GLU B CA 1
ATOM 6379 C C . GLU B 1 364 ? -1.799 30.594 -1.46 1 98 364 GLU B C 1
ATOM 6381 O O . GLU B 1 364 ? -0.856 30.875 -2.205 1 98 364 GLU B O 1
ATOM 6386 N N . TYR B 1 365 ? -2.602 31.453 -1.026 1 98.31 365 TYR B N 1
ATOM 6387 C CA . TYR B 1 365 ? -2.551 32.844 -1.498 1 98.31 365 TYR B CA 1
ATOM 6388 C C . TYR B 1 365 ? -1.376 33.594 -0.875 1 98.31 365 TYR B C 1
ATOM 6390 O O . TYR B 1 365 ? -0.899 34.562 -1.428 1 98.31 365 TYR B O 1
ATOM 6398 N N . ARG B 1 366 ? -0.914 33.125 0.231 1 98.5 366 ARG B N 1
ATOM 6399 C CA . ARG B 1 366 ? -0.099 33.969 1.092 1 98.5 366 ARG B CA 1
ATOM 6400 C C . ARG B 1 366 ? 1.388 33.719 0.87 1 98.5 366 ARG B C 1
ATOM 6402 O O . ARG B 1 366 ? 2.127 33.469 1.822 1 98.5 366 ARG B O 1
ATOM 6409 N N . ILE B 1 367 ? 1.812 33.938 -0.365 1 98.44 367 ILE B N 1
ATOM 6410 C CA . ILE B 1 367 ? 3.215 33.781 -0.737 1 98.44 367 ILE B CA 1
ATOM 6411 C C . ILE B 1 367 ? 4.059 34.812 -0.011 1 98.44 367 ILE B C 1
ATOM 6413 O O . ILE B 1 367 ? 5.277 34.688 0.107 1 98.44 367 ILE B O 1
ATOM 6417 N N . ASP B 1 368 ? 3.494 35.844 0.6 1 98.19 368 ASP B N 1
ATOM 6418 C CA . ASP B 1 368 ? 4.125 37 1.221 1 98.19 368 ASP B CA 1
ATOM 6419 C C . ASP B 1 368 ? 4.453 36.719 2.688 1 98.19 368 ASP B C 1
ATOM 6421 O O . ASP B 1 368 ? 5.203 37.469 3.311 1 98.19 368 ASP B O 1
ATOM 6425 N N . ALA B 1 369 ? 3.932 35.656 3.248 1 98.62 369 ALA B N 1
ATOM 6426 C CA . ALA B 1 369 ? 3.893 35.594 4.707 1 98.62 369 ALA B CA 1
ATOM 6427 C C . ALA B 1 369 ? 4.855 34.531 5.223 1 98.62 369 ALA B C 1
ATOM 6429 O O . ALA B 1 369 ? 4.836 34.188 6.41 1 98.62 369 ALA B O 1
ATOM 6430 N N . HIS B 1 370 ? 5.727 34.031 4.355 1 98.56 370 HIS B N 1
ATOM 6431 C CA . HIS B 1 370 ? 6.719 33.031 4.766 1 98.56 370 HIS B CA 1
ATOM 6432 C C . HIS B 1 370 ? 7.895 33.688 5.473 1 98.56 370 HIS B C 1
ATOM 6434 O O . HIS B 1 370 ? 8.078 34.906 5.379 1 98.56 370 HIS B O 1
ATOM 6440 N N . THR B 1 371 ? 8.688 32.875 6.102 1 98.19 371 THR B N 1
ATOM 6441 C CA . THR B 1 371 ? 9.836 33.406 6.828 1 98.19 371 THR B CA 1
ATOM 6442 C C . THR B 1 371 ? 10.938 33.844 5.863 1 98.19 371 THR B C 1
ATOM 6444 O O . THR B 1 371 ? 11.727 34.75 6.184 1 98.19 371 THR B O 1
ATOM 6447 N N . SER B 1 372 ? 10.961 33.156 4.648 1 97.75 372 SER B N 1
ATOM 6448 C CA . SER B 1 372 ? 11.93 33.5 3.613 1 97.75 372 SER B CA 1
ATOM 6449 C C . SER B 1 372 ? 13.352 33.531 4.172 1 97.75 372 SER B C 1
ATOM 6451 O O . SER B 1 372 ? 13.812 32.562 4.77 1 97.75 372 SER B O 1
ATOM 6453 N N . VAL B 1 373 ? 14 34.719 4.152 1 97.75 373 VAL B N 1
ATOM 6454 C CA . VAL B 1 373 ? 15.391 34.781 4.582 1 97.75 373 VAL B CA 1
ATOM 6455 C C . VAL B 1 373 ? 15.461 35.219 6.039 1 97.75 373 VAL B C 1
ATOM 6457 O O . VAL B 1 373 ? 16.547 35.375 6.598 1 97.75 373 VAL B O 1
ATOM 6460 N N . TYR B 1 374 ? 14.367 35.406 6.699 1 97.56 374 TYR B N 1
ATOM 6461 C CA . TYR B 1 374 ? 14.312 35.844 8.094 1 97.56 374 TYR B CA 1
ATOM 6462 C C . TYR B 1 374 ? 13.984 34.656 9.008 1 97.56 374 TYR B C 1
ATOM 6464 O O . TYR B 1 374 ? 12.984 34.688 9.727 1 97.56 374 TYR B O 1
ATOM 6472 N N . THR B 1 375 ? 14.758 33.656 8.914 1 97.12 375 THR B N 1
ATOM 6473 C CA . THR B 1 375 ? 14.578 32.375 9.609 1 97.12 375 THR B CA 1
ATOM 6474 C C . THR B 1 375 ? 15.891 31.906 10.227 1 97.12 375 THR B C 1
ATOM 6476 O O . THR B 1 375 ? 16.812 32.688 10.406 1 97.12 375 THR B O 1
ATOM 6479 N N . GLU B 1 376 ? 15.805 30.688 10.789 1 93.62 376 GLU B N 1
ATOM 6480 C CA . GLU B 1 376 ? 17.016 30.062 11.32 1 93.62 376 GLU B CA 1
ATOM 6481 C C . GLU B 1 376 ? 17.281 28.719 10.656 1 93.62 376 GLU B C 1
ATOM 6483 O O . GLU B 1 376 ? 16.359 28.047 10.211 1 93.62 376 GLU B O 1
ATOM 6488 N N . THR B 1 377 ? 18.484 28.375 10.508 1 87.31 377 THR B N 1
ATOM 6489 C CA . THR B 1 377 ? 18.906 27.047 10.055 1 87.31 377 THR B CA 1
ATOM 6490 C C . THR B 1 377 ? 19.891 26.422 11.055 1 87.31 377 THR B C 1
ATOM 6492 O O . THR B 1 377 ? 20.922 27.016 11.375 1 87.31 377 THR B O 1
ATOM 6495 N N . GLY B 1 378 ? 19.531 25.281 11.562 1 83.19 378 GLY B N 1
ATOM 6496 C CA . GLY B 1 378 ? 20.422 24.594 12.484 1 83.19 378 GLY B CA 1
ATOM 6497 C C . GLY B 1 378 ? 20.594 25.312 13.805 1 83.19 378 GLY B C 1
ATOM 6498 O O . GLY B 1 378 ? 21.672 25.25 14.414 1 83.19 378 GLY B O 1
ATOM 6499 N N . GLY B 1 379 ? 19.75 26.156 14.133 1 86.25 379 GLY B N 1
ATOM 6500 C CA . GLY B 1 379 ? 19.812 26.828 15.422 1 86.25 379 GLY B CA 1
ATOM 6501 C C . GLY B 1 379 ? 20.406 28.219 15.328 1 86.25 379 GLY B C 1
ATOM 6502 O O . GLY B 1 379 ? 20.453 28.938 16.328 1 86.25 379 GLY B O 1
ATOM 6503 N N . LYS B 1 380 ? 20.781 28.562 14.141 1 92.69 380 LYS B N 1
ATOM 6504 C CA . LYS B 1 380 ? 21.391 29.891 13.977 1 92.69 380 LYS B CA 1
ATOM 6505 C C . LYS B 1 380 ? 20.625 30.719 12.969 1 92.69 380 LYS B C 1
ATOM 6507 O O . LYS B 1 380 ? 20.234 30.234 11.906 1 92.69 380 LYS B O 1
ATOM 6512 N N . VAL B 1 381 ? 20.516 31.984 13.375 1 95.38 381 VAL B N 1
ATOM 6513 C CA . VAL B 1 381 ? 19.875 32.938 12.453 1 95.38 381 VAL B CA 1
ATOM 6514 C C . VAL B 1 381 ? 20.766 33.125 11.219 1 95.38 381 VAL B C 1
ATOM 6516 O O . VAL B 1 381 ? 21.984 33.094 11.32 1 95.38 381 VAL B O 1
ATOM 6519 N N . LEU B 1 382 ? 20.156 33.312 10.086 1 96.25 382 LEU B N 1
ATOM 6520 C CA . LEU B 1 382 ? 20.906 33.469 8.844 1 96.25 382 LEU B CA 1
ATOM 6521 C C . LEU B 1 382 ? 21.812 34.688 8.891 1 96.25 382 LEU B C 1
ATOM 6523 O O . LEU B 1 382 ? 21.406 35.75 9.398 1 96.25 382 LEU B O 1
ATOM 6527 N N . THR B 1 383 ? 23.016 34.562 8.398 1 95.38 383 THR B N 1
ATOM 6528 C CA . THR B 1 383 ? 23.938 35.688 8.258 1 95.38 383 THR B CA 1
ATOM 6529 C C . THR B 1 383 ? 23.516 36.562 7.086 1 95.38 383 THR B C 1
ATOM 6531 O O . THR B 1 383 ? 22.656 36.188 6.289 1 95.38 383 THR B O 1
ATOM 6534 N N . ASP B 1 384 ? 24.141 37.719 6.984 1 95.12 384 ASP B N 1
ATOM 6535 C CA . ASP B 1 384 ? 23.859 38.625 5.875 1 95.12 384 ASP B CA 1
ATOM 6536 C C . ASP B 1 384 ? 24.219 38 4.535 1 95.12 384 ASP B C 1
ATOM 6538 O O . ASP B 1 384 ? 23.531 38.188 3.535 1 95.12 384 ASP B O 1
ATOM 6542 N N . GLU B 1 385 ? 25.234 37.219 4.551 1 96.25 385 GLU B N 1
ATOM 6543 C CA . GLU B 1 385 ? 25.672 36.531 3.34 1 96.25 385 GLU B CA 1
ATOM 6544 C C . GLU B 1 385 ? 24.656 35.5 2.91 1 96.25 385 GLU B C 1
ATOM 6546 O O . GLU B 1 385 ? 24.375 35.344 1.721 1 96.25 385 GLU B O 1
ATOM 6551 N N . GLU B 1 386 ? 24.141 34.812 3.842 1 96.19 386 GLU B N 1
ATOM 6552 C CA . GLU B 1 386 ? 23.141 33.781 3.562 1 96.19 386 GLU B CA 1
ATOM 6553 C C . GLU B 1 386 ? 21.844 34.406 3.078 1 96.19 386 GLU B C 1
ATOM 6555 O O . GLU B 1 386 ? 21.188 33.875 2.17 1 96.19 386 GLU B O 1
ATOM 6560 N N . LYS B 1 387 ? 21.484 35.5 3.648 1 95.94 387 LYS B N 1
ATOM 6561 C CA . LYS B 1 387 ? 20.266 36.219 3.26 1 95.94 387 LYS B CA 1
ATOM 6562 C C . LYS B 1 387 ? 20.359 36.719 1.82 1 95.94 387 LYS B C 1
ATOM 6564 O O . LYS B 1 387 ? 19.344 36.844 1.136 1 95.94 387 LYS B O 1
ATOM 6569 N N . ALA B 1 388 ? 21.578 36.938 1.362 1 96.06 388 ALA B N 1
ATOM 6570 C CA . ALA B 1 388 ? 21.812 37.438 0.007 1 96.06 388 ALA B CA 1
ATOM 6571 C C . ALA B 1 388 ? 21.75 36.312 -1.009 1 96.06 388 ALA B C 1
ATOM 6573 O O . ALA B 1 388 ? 21.766 36.531 -2.219 1 96.06 388 ALA B O 1
ATOM 6574 N N . ASP B 1 389 ? 21.609 35.125 -0.539 1 96.5 389 ASP B N 1
ATOM 6575 C CA . ASP B 1 389 ? 21.469 33.938 -1.396 1 96.5 389 ASP B CA 1
ATOM 6576 C C . ASP B 1 389 ? 20.156 33.219 -1.125 1 96.5 389 ASP B C 1
ATOM 6578 O O . ASP B 1 389 ? 20.156 32.062 -0.669 1 96.5 389 ASP B O 1
ATOM 6582 N N . PRO B 1 390 ? 19.094 33.812 -1.506 1 96.31 390 PRO B N 1
ATOM 6583 C CA . PRO B 1 390 ? 17.781 33.25 -1.182 1 96.31 390 PRO B CA 1
ATOM 6584 C C . PRO B 1 390 ? 17.5 31.953 -1.906 1 96.31 390 PRO B C 1
ATOM 6586 O O . PRO B 1 390 ? 16.688 31.141 -1.444 1 96.31 390 PRO B O 1
ATOM 6589 N N . LEU B 1 391 ? 18.141 31.703 -3.004 1 95.69 391 LEU B N 1
ATOM 6590 C CA . LEU B 1 391 ? 17.953 30.453 -3.732 1 95.69 391 LEU B CA 1
ATOM 6591 C C . LEU B 1 391 ? 18.234 29.25 -2.838 1 95.69 391 LEU B C 1
ATOM 6593 O O . LEU B 1 391 ? 17.531 28.234 -2.9 1 95.69 391 LEU B O 1
ATOM 6597 N N . HIS B 1 392 ? 19.172 29.391 -1.922 1 95.19 392 HIS B N 1
ATOM 6598 C CA . HIS B 1 392 ? 19.594 28.25 -1.127 1 95.19 392 HIS B CA 1
ATOM 6599 C C . HIS B 1 392 ? 19.109 28.359 0.313 1 95.19 392 HIS B C 1
ATOM 6601 O O . HIS B 1 392 ? 19.125 27.375 1.059 1 95.19 392 HIS B O 1
ATOM 6607 N N . HIS B 1 393 ? 18.609 29.594 0.666 1 96.12 393 HIS B N 1
ATOM 6608 C CA . HIS B 1 393 ? 18.406 29.75 2.102 1 96.12 393 HIS B CA 1
ATOM 6609 C C . HIS B 1 393 ? 17 30.219 2.408 1 96.12 393 HIS B C 1
ATOM 6611 O O . HIS B 1 393 ? 16.562 30.188 3.561 1 96.12 393 HIS B O 1
ATOM 6617 N N . ALA B 1 394 ? 16.25 30.641 1.439 1 97.25 394 ALA B N 1
ATOM 6618 C CA . ALA B 1 394 ? 14.891 31.125 1.694 1 97.25 394 ALA B CA 1
ATOM 6619 C C . ALA B 1 394 ? 13.969 29.984 2.109 1 97.25 394 ALA B C 1
ATOM 6621 O O . ALA B 1 394 ? 13.852 28.984 1.398 1 97.25 394 ALA B O 1
ATOM 6622 N N . ASP B 1 395 ? 13.398 30.109 3.213 1 97.69 395 ASP B N 1
ATOM 6623 C CA . ASP B 1 395 ? 12.406 29.172 3.73 1 97.69 395 ASP B CA 1
ATOM 6624 C C . ASP B 1 395 ? 11 29.578 3.297 1 97.69 395 ASP B C 1
ATOM 6626 O O . ASP B 1 395 ? 10.406 30.5 3.85 1 97.69 395 ASP B O 1
ATOM 6630 N N . CYS B 1 396 ? 10.445 28.875 2.346 1 98.19 396 CYS B N 1
ATOM 6631 C CA . CYS B 1 396 ? 9.102 29.141 1.827 1 98.19 396 CYS B CA 1
ATOM 6632 C C . CYS B 1 396 ? 8.141 28.016 2.197 1 98.19 396 CYS B C 1
ATOM 6634 O O . CYS B 1 396 ? 7.238 27.688 1.429 1 98.19 396 CYS B O 1
ATOM 6636 N N . ILE B 1 397 ? 8.398 27.406 3.363 1 97.88 397 ILE B N 1
ATOM 6637 C CA . ILE B 1 397 ? 7.59 26.344 3.947 1 97.88 397 ILE B CA 1
ATOM 6638 C C . ILE B 1 397 ? 6.957 26.828 5.25 1 97.88 397 ILE B C 1
ATOM 6640 O O . ILE B 1 397 ? 5.746 26.703 5.445 1 97.88 397 ILE B O 1
ATOM 6644 N N . HIS B 1 398 ? 7.758 27.5 6.074 1 98.44 398 HIS B N 1
ATOM 6645 C CA . HIS B 1 398 ? 7.301 27.938 7.387 1 98.44 398 HIS B CA 1
ATOM 6646 C C . HIS B 1 398 ? 6.73 29.359 7.316 1 98.44 398 HIS B C 1
ATOM 6648 O O . HIS B 1 398 ? 7.027 30.109 6.383 1 98.44 398 HIS B O 1
ATOM 6654 N N . TRP B 1 399 ? 5.957 29.688 8.25 1 98.75 399 TRP B N 1
ATOM 6655 C CA . TRP B 1 399 ? 5.254 30.969 8.266 1 98.75 399 TRP B CA 1
ATOM 6656 C C . TRP B 1 399 ? 5.789 31.859 9.375 1 98.75 399 TRP B C 1
ATOM 6658 O O . TRP B 1 399 ? 6.125 31.391 10.461 1 98.75 399 TRP B O 1
ATOM 6668 N N . CYS B 1 400 ? 5.773 33.125 9.125 1 98.62 400 CYS B N 1
ATOM 6669 C CA . CYS B 1 400 ? 6.031 34.094 10.195 1 98.62 400 CYS B CA 1
ATOM 6670 C C . CYS B 1 400 ? 4.91 34.062 11.227 1 98.62 400 CYS B C 1
ATOM 6672 O O . CYS B 1 400 ? 3.742 33.906 10.875 1 98.62 400 CYS B O 1
ATOM 6674 N N . LEU B 1 401 ? 5.285 34.312 12.484 1 98.56 401 LEU B N 1
ATOM 6675 C CA . LEU B 1 401 ? 4.309 34.5 13.555 1 98.56 401 LEU B CA 1
ATOM 6676 C C . LEU B 1 401 ? 4.52 35.844 14.242 1 98.56 401 LEU B C 1
ATOM 6678 O O . LEU B 1 401 ? 5.652 36.188 14.586 1 98.56 401 LEU B O 1
ATOM 6682 N N . PRO B 1 402 ? 3.467 36.625 14.5 1 98.19 402 PRO B N 1
ATOM 6683 C CA . PRO B 1 402 ? 2.094 36.375 14.055 1 98.19 402 PRO B CA 1
ATOM 6684 C C . PRO B 1 402 ? 1.967 36.312 12.539 1 98.19 402 PRO B C 1
ATOM 6686 O O . PRO B 1 402 ? 2.785 36.906 11.82 1 98.19 402 PRO B O 1
ATOM 6689 N N . GLY B 1 403 ? 0.981 35.531 12.031 1 98.06 403 GLY B N 1
ATOM 6690 C CA . GLY B 1 403 ? 0.776 35.406 10.594 1 98.06 403 GLY B CA 1
ATOM 6691 C C . GLY B 1 403 ? -0.331 34.438 10.25 1 98.06 403 GLY B C 1
ATOM 6692 O O . GLY B 1 403 ? -1.359 34.375 10.922 1 98.06 403 GLY B O 1
ATOM 6693 N N . VAL B 1 404 ? -0.156 33.688 9.172 1 98.5 404 VAL B N 1
ATOM 6694 C CA . VAL B 1 404 ? -1.172 32.844 8.547 1 98.5 404 VAL B CA 1
ATOM 6695 C C . VAL B 1 404 ? -1.679 31.828 9.555 1 98.5 404 VAL B C 1
ATOM 6697 O O . VAL B 1 404 ? -2.885 31.594 9.656 1 98.5 404 VAL B O 1
ATOM 6700 N N . PRO B 1 405 ? -0.804 31.172 10.438 1 98.75 405 PRO B N 1
ATOM 6701 C CA . PRO B 1 405 ? -1.292 30.172 11.391 1 98.75 405 PRO B CA 1
ATOM 6702 C C . PRO B 1 405 ? -2.26 30.766 12.414 1 98.75 405 PRO B C 1
ATOM 6704 O O . PRO B 1 405 ? -3.037 30.031 13.023 1 98.75 405 PRO B O 1
ATOM 6707 N N . ASP B 1 406 ? -2.197 32.094 12.664 1 98.69 406 ASP B N 1
ATOM 6708 C CA . ASP B 1 406 ? -3.184 32.719 13.539 1 98.69 406 ASP B CA 1
ATOM 6709 C C . ASP B 1 406 ? -4.59 32.594 12.961 1 98.69 406 ASP B C 1
ATOM 6711 O O . ASP B 1 406 ? -5.559 32.438 13.703 1 98.69 406 ASP B O 1
ATOM 6715 N N . THR B 1 407 ? -4.66 32.719 11.633 1 98.19 407 THR B N 1
ATOM 6716 C CA . THR B 1 407 ? -5.945 32.531 10.969 1 98.19 407 THR B CA 1
ATOM 6717 C C . THR B 1 407 ? -6.406 31.094 11.055 1 98.19 407 THR B C 1
ATOM 6719 O O . THR B 1 407 ? -7.602 30.812 11.164 1 98.19 407 THR B O 1
ATOM 6722 N N . TRP B 1 408 ? -5.434 30.109 10.961 1 98.62 408 TRP B N 1
ATOM 6723 C CA . TRP B 1 408 ? -5.785 28.703 11.188 1 98.62 408 TRP B CA 1
ATOM 6724 C C . TRP B 1 408 ? -6.473 28.531 12.539 1 98.62 408 TRP B C 1
ATOM 6726 O O . TRP B 1 408 ? -7.492 27.844 12.633 1 98.62 408 TRP B O 1
ATOM 6736 N N . ASN B 1 409 ? -5.91 29.156 13.562 1 98.75 409 ASN B N 1
ATOM 6737 C CA . ASN B 1 409 ? -6.434 29.031 14.914 1 98.75 409 ASN B CA 1
ATOM 6738 C C . ASN B 1 409 ? -7.746 29.781 15.086 1 98.75 409 ASN B C 1
ATOM 6740 O O . ASN B 1 409 ? -8.594 29.391 15.883 1 98.75 409 ASN B O 1
ATOM 6744 N N . GLN B 1 410 ? -7.883 30.891 14.305 1 97.81 410 GLN B N 1
ATOM 6745 C CA . GLN B 1 410 ? -9.18 31.562 14.258 1 97.81 410 GLN B CA 1
ATOM 6746 C C . GLN B 1 410 ? -10.266 30.609 13.773 1 97.81 410 GLN B C 1
ATOM 6748 O O . GLN B 1 410 ? -11.344 30.531 14.367 1 97.81 410 GLN B O 1
ATOM 6753 N N . ILE B 1 411 ? -9.984 29.875 12.766 1 97.38 411 ILE B N 1
ATOM 6754 C CA . ILE B 1 411 ? -10.906 28.891 12.211 1 97.38 411 ILE B CA 1
ATOM 6755 C C . ILE B 1 411 ? -11.125 27.766 13.211 1 97.38 411 ILE B C 1
ATOM 6757 O O . ILE B 1 411 ? -12.266 27.359 13.461 1 97.38 411 ILE B O 1
ATOM 6761 N N . PHE B 1 412 ? -10.07 27.266 13.844 1 98.38 412 PHE B N 1
ATOM 6762 C CA . PHE B 1 412 ? -10.148 26.188 14.828 1 98.38 412 PHE B CA 1
ATOM 6763 C C . PHE B 1 412 ? -11.062 26.578 15.984 1 98.38 412 PHE B C 1
ATOM 6765 O O . PHE B 1 412 ? -11.945 25.812 16.375 1 98.38 412 PHE B O 1
ATOM 6772 N N . LEU B 1 413 ? -10.859 27.781 16.484 1 98.12 413 LEU B N 1
ATOM 6773 C CA . LEU B 1 413 ? -11.672 28.25 17.609 1 98.12 413 LEU B CA 1
ATOM 6774 C C . LEU B 1 413 ? -13.141 28.344 17.203 1 98.12 413 LEU B C 1
ATOM 6776 O O . LEU B 1 413 ? -14.023 28.047 18.016 1 98.12 413 LEU B O 1
ATOM 6780 N N . ALA B 1 414 ? -13.375 28.797 15.992 1 96.25 414 ALA B N 1
ATOM 6781 C CA . ALA B 1 414 ? -14.742 28.891 15.508 1 96.25 414 ALA B CA 1
ATOM 6782 C C . ALA B 1 414 ? -15.422 27.516 15.492 1 96.25 414 ALA B C 1
ATOM 6784 O O . ALA B 1 414 ? -16.625 27.422 15.742 1 96.25 414 ALA B O 1
ATOM 6785 N N . TYR B 1 415 ? -14.68 26.5 15.227 1 95.88 415 TYR B N 1
ATOM 6786 C CA . TYR B 1 415 ? -15.219 25.141 15.164 1 95.88 415 TYR B CA 1
ATOM 6787 C C . TYR B 1 415 ? -15.344 24.547 16.562 1 95.88 415 TYR B C 1
ATOM 6789 O O . TYR B 1 415 ? -16.047 23.547 16.75 1 95.88 415 TYR B O 1
ATOM 6797 N N . LEU B 1 416 ? -14.539 25.047 17.484 1 94.94 416 LEU B N 1
ATOM 6798 C CA . LEU B 1 416 ? -14.523 24.516 18.828 1 94.94 416 LEU B CA 1
ATOM 6799 C C . LEU B 1 416 ? -15.844 24.812 19.547 1 94.94 416 LEU B C 1
ATOM 6801 O O . LEU B 1 416 ? -16.312 24 20.344 1 94.94 416 LEU B O 1
#